Protein AF-A0A973ALA0-F1 (afdb_monomer_lite)

Secondary structure (DSSP, 8-state):
--------------------PPPPP--SS--EEEEEEEEE-SSSTT-EEEEEEEEETT--S-PPEEEEE-BTTB--HHHHHHHHHHHHTT-EEEEEETTSSHHHHHHHHTT--SHHHHHHHHHHHHTSTT-----EEEEEETT-S-S--GGGGGGEEEEEEES-----HHHH--SS-EEEEEES-GGGTHHHHHHHHHHHTT--EEEEEETT--BTTT-TT-----TT-S--B---HHHHHHHHHHHHHHHHHHS---HHHHS------S------TT------S-PPEESS-TT----SS-SSS--HHHHHTEEEETTEEEE---SSHHHHHHHHTTSBPPPTTS--SEEEEEESS--STTTTTT-S-TTTSPEEEEEE-SPBPS--SS-----TTTEEEEEETTTTEEEEEEEETTTTEEEEEEEES-STTS--EEEE--HHHHHHH-TTSS--EEPTT-TTSTTSHHHHHHHHHH-SEETTEE----THHHHHHHHHHHHHHHHHHHHHIIIIIS--TT-TTHHHHHHHHHHHHHHHHHTTTS---TT-HHIIIIIIHHHHHHHHHH-TT-EEEP--EE----TTT--S--GGGSTTSPPPPSEEE-S-SHHHHHHHHHHHHTTS-HHHHHHHHHHHHHHHHHSPPPEEEEEEEEEEEEEEETTEEEEEEEEEE-SSEEEEEEE--TTSSS--EEEEEEEETTEEE---EEEEEEP-S-TTEEEEEEEETTEEPB-TTS-EEEEEEEEESSS--SSEEEEEEEEEEE-TTHHHHHHHHHHHHHHSSSSPP-HHHHHHHHHHHHT------S--TTS--PPP-B-GGGTT---GGGS-TTSHHHHHHHHHHHHHSSSSSSS--TT-SSHHHHHHHHHHHHHHHHHHHHTTTS-TTT-SS--SS-GGGGGGGT--HHHHHT-HHHHHHHHHHHHHTTT---SS--GGGSPPSSPPP---S---

Foldseek 3Di:
DDDDDDDDDDDDDDDDDDDDDDDDDDDPDQQKDWDKDWFCFDPDSPDTWIKIKIAGPPDFEAAAEEEEEEALVFDDPLSVVVQSVVNVVRHTYIYTTQNRDPVSSVCRVVLNPDQRRVVRVQVVVCPPVRYDHQEYEYEYEEQDDLDCSDPCLVRYQEYEYEAHAADALVSQLGPHAYEYEHEQDPVRCNVVVSQVVSVVVPHHYHYHYDNHAFGQLQPPVQADDDPPDPGRHFHNPVSNVVCVVVVVVRCPVRPPPVVCQVDVDDDDDDDDPPVPVPPPPPPVPDDFAALDALLCLDDLDQPFFDFLQLVLQWDQDPVFIDGNQDQAPLVNLVSVQLFFDADPVRHRQKQKWWFLQDQDLCNCLCPPPSLQWTKMKIAGQGFTDLDDPDFHAGRHLFWMWIDTDSQLKIWIWGDAQQSLATWTWMWGQRHPPTDTDIAREQSSLVCLLVVLRFAAAAAPPQQSTLLHPVSLVSNVVNDQDDSNHGSDNHSVSRNSVVVSRLLNSCRSVLQCCLQPQLHAQVDPLSLLQLLLLVLLLLLCVLLVNDGADCPPPSNVPSHLVRSLVSLCVPGVNFYFRADRHAHHDNCVVDVAQFFSNNSSQDDGGPDGQRSNDPVSSRVSSSSLSVLARNSLSLLVQVVLVVVCVVPPFDKDKDKWKKKWFWDDDPNDTDWIWMWTDDPFKTWTWTWHQLQDPPIKIWTQKIGGRNDIDGDGWIWDWDDDPDSQKTKTFTDDPSGFNADNNRWGQGIKMWGWPDSDDDTMTITMIMTMTGPSCVVLVVLSVVCSSPQSHSRRDNNLVSSQSSCVSVVHDHRPHDIDSPDTGHDHHHQCLVVPCPDLPVDDCQDLLSLCNLFPCSQQSGPRPRVNNLNHDDPVSNVVLLLLQLVLLLLQLCCLVPDSSNGGDAHVVGQSNAVSSVDHSVCCSPDPSSVSNNVVSVVSCVPPDDPDDDSVPRDDSGPDPPPPPDDD

Structure (mmCIF, N/CA/C/O backbone):
data_AF-A0A973ALA0-F1
#
_entry.id   AF-A0A973ALA0-F1
#
loop_
_atom_site.group_PDB
_atom_site.id
_atom_site.type_symbol
_atom_site.label_atom_id
_atom_site.label_alt_id
_atom_site.label_comp_id
_atom_site.label_asym_id
_atom_site.label_entity_id
_atom_site.label_seq_id
_atom_site.pdbx_PDB_ins_code
_atom_site.Cartn_x
_atom_site.Cartn_y
_atom_site.Cartn_z
_atom_site.occupancy
_atom_site.B_iso_or_equiv
_atom_site.auth_seq_id
_atom_site.auth_comp_id
_atom_site.auth_asym_id
_atom_site.auth_atom_id
_atom_site.pdbx_PDB_model_num
ATOM 1 N N . MET A 1 1 ? -65.475 -24.035 -21.329 1.00 31.67 1 MET A N 1
ATOM 2 C CA . MET A 1 1 ? -65.512 -25.290 -20.551 1.00 31.67 1 MET A CA 1
ATOM 3 C C . MET A 1 1 ? -65.022 -24.953 -19.140 1.00 31.67 1 MET A C 1
ATOM 5 O O . MET A 1 1 ? -63.891 -24.515 -19.043 1.00 31.67 1 MET A O 1
ATOM 9 N N . LYS A 1 2 ? -65.942 -24.982 -18.152 1.00 29.22 2 LYS A N 1
ATOM 10 C CA . LYS A 1 2 ? -65.851 -24.943 -16.659 1.00 29.22 2 LYS A CA 1
ATOM 11 C C . LYS A 1 2 ? -64.534 -24.474 -15.976 1.00 29.22 2 LYS A C 1
ATOM 13 O O . LYS A 1 2 ? -63.496 -25.011 -16.313 1.00 29.22 2 LYS A O 1
ATOM 18 N N . LEU A 1 3 ? -64.479 -23.652 -14.913 1.00 29.12 3 LEU A N 1
ATOM 19 C CA . LEU A 1 3 ? -65.432 -22.871 -14.088 1.00 29.12 3 LEU A CA 1
ATOM 20 C C . LEU A 1 3 ? -64.608 -22.059 -13.029 1.00 29.12 3 LEU A C 1
ATOM 22 O O . LEU A 1 3 ? -63.664 -22.635 -12.510 1.00 29.12 3 LEU A O 1
ATOM 26 N N . HIS A 1 4 ? -65.021 -20.812 -12.708 1.00 29.84 4 HIS A N 1
ATOM 27 C CA . HIS A 1 4 ? -64.945 -20.020 -11.432 1.00 29.84 4 HIS A CA 1
ATOM 28 C C . HIS A 1 4 ? -63.659 -19.947 -10.551 1.00 29.84 4 HIS A C 1
ATOM 30 O O . HIS A 1 4 ? -62.936 -20.919 -10.448 1.00 29.84 4 HIS A O 1
ATOM 36 N N . LEU A 1 5 ? -63.283 -18.898 -9.790 1.00 29.06 5 LEU A N 1
ATOM 37 C CA . LEU A 1 5 ? -63.781 -17.599 -9.257 1.00 29.06 5 LEU A CA 1
ATOM 38 C C . LEU A 1 5 ? -62.532 -16.664 -9.138 1.00 29.06 5 LEU A C 1
ATOM 40 O O . LEU A 1 5 ? -61.428 -17.185 -9.073 1.00 29.06 5 LEU A O 1
ATOM 44 N N . GLY A 1 6 ? -62.525 -15.332 -9.012 1.00 24.05 6 GLY A N 1
ATOM 45 C CA . GLY A 1 6 ? -63.505 -14.254 -8.927 1.00 24.05 6 GLY A CA 1
ATOM 46 C C . GLY A 1 6 ? -62.747 -12.907 -8.789 1.00 24.05 6 GLY A C 1
ATOM 47 O O . GLY A 1 6 ? -61.614 -12.897 -8.325 1.00 24.05 6 GLY A O 1
ATOM 48 N N . THR A 1 7 ? -63.370 -11.817 -9.268 1.00 27.05 7 THR A N 1
ATOM 49 C CA . THR A 1 7 ? -63.383 -10.412 -8.756 1.00 27.05 7 THR A CA 1
ATOM 50 C C . THR A 1 7 ? -62.104 -9.821 -8.100 1.00 27.05 7 THR A C 1
ATOM 52 O O . THR A 1 7 ? -61.629 -10.371 -7.121 1.00 27.05 7 THR A O 1
ATOM 55 N N . PHE A 1 8 ? -61.522 -8.664 -8.470 1.00 25.41 8 PHE A N 1
ATOM 56 C CA . PHE A 1 8 ? -62.092 -7.306 -8.596 1.00 25.41 8 PHE A CA 1
ATOM 57 C C . PHE A 1 8 ? -61.101 -6.343 -9.317 1.00 25.41 8 PHE A C 1
ATOM 59 O O . PHE A 1 8 ? -59.889 -6.516 -9.241 1.00 25.41 8 PHE A O 1
ATOM 66 N N . LYS A 1 9 ? -61.640 -5.312 -9.991 1.00 25.31 9 LYS A N 1
ATOM 67 C CA . LYS A 1 9 ? -60.959 -4.196 -10.694 1.00 25.31 9 LYS A CA 1
ATOM 68 C C . LYS A 1 9 ? -60.606 -3.019 -9.758 1.00 25.31 9 LYS A C 1
ATOM 70 O O . LYS A 1 9 ? -61.404 -2.745 -8.871 1.00 25.31 9 LYS A O 1
ATOM 75 N N . LEU A 1 10 ? -59.528 -2.275 -10.069 1.00 24.50 10 LEU A N 1
ATOM 76 C CA . LEU A 1 10 ? -59.389 -0.797 -10.263 1.00 24.50 10 LEU A CA 1
ATOM 77 C C . LEU A 1 10 ? -57.883 -0.422 -10.152 1.00 24.50 10 LEU A C 1
ATOM 79 O O . LEU A 1 10 ? -57.247 -0.781 -9.174 1.00 24.50 10 LEU A O 1
ATOM 83 N N . ALA A 1 11 ? -57.194 0.077 -11.185 1.00 23.30 11 ALA A N 1
ATOM 84 C CA . ALA A 1 11 ? -57.215 1.420 -11.794 1.00 23.30 11 ALA A CA 1
ATOM 85 C C . ALA A 1 11 ? -56.365 2.489 -11.051 1.00 23.30 11 ALA A C 1
ATOM 87 O O . ALA A 1 11 ? -56.797 3.051 -10.054 1.00 23.30 11 ALA A O 1
ATOM 88 N N . THR A 1 12 ? -55.190 2.778 -11.642 1.00 25.84 12 THR A N 1
ATOM 89 C CA . THR A 1 12 ? -54.502 4.089 -11.809 1.00 25.84 12 THR A CA 1
ATOM 90 C C . THR A 1 12 ? -54.287 5.029 -10.613 1.00 25.84 12 THR A C 1
ATOM 92 O O . THR A 1 12 ? -55.224 5.687 -10.177 1.00 25.84 12 THR A O 1
ATOM 95 N N . CYS A 1 13 ? -53.016 5.239 -10.222 1.00 20.58 13 CYS A N 1
ATOM 96 C CA . CYS A 1 13 ? -52.272 6.508 -10.397 1.00 20.58 13 CYS A CA 1
ATOM 97 C C . CYS A 1 13 ? -50.876 6.477 -9.728 1.00 20.58 13 CYS A C 1
ATOM 99 O O . CYS A 1 13 ? -50.740 6.010 -8.606 1.00 20.58 13 CYS A O 1
ATOM 101 N N . LEU A 1 14 ? -49.878 7.027 -10.436 1.00 23.38 14 LEU A N 1
ATOM 102 C CA . LEU A 1 14 ? -48.579 7.554 -9.971 1.00 23.38 14 LEU A CA 1
ATOM 103 C C . LEU A 1 14 ? -47.764 6.744 -8.936 1.00 23.38 14 LEU A C 1
ATOM 105 O O . LEU A 1 14 ? -47.898 6.931 -7.731 1.00 23.38 14 LEU A O 1
ATOM 109 N N . LEU A 1 15 ? -46.775 5.983 -9.418 1.00 23.70 15 LEU A N 1
ATOM 110 C CA . LEU A 1 15 ? -45.596 5.608 -8.627 1.00 23.70 15 LEU A CA 1
ATOM 111 C C . LEU A 1 15 ? -44.468 6.603 -8.917 1.00 23.70 15 LEU A C 1
ATOM 113 O O . LEU A 1 15 ? -43.747 6.484 -9.906 1.00 23.70 15 LEU A O 1
ATOM 117 N N . ALA A 1 16 ? -44.361 7.608 -8.049 1.00 24.05 16 ALA A N 1
ATOM 118 C CA . ALA A 1 16 ? -43.177 8.439 -7.907 1.00 24.05 16 ALA A CA 1
ATOM 119 C C . ALA A 1 16 ? -42.174 7.736 -6.982 1.00 24.05 16 ALA A C 1
ATOM 121 O O . ALA A 1 16 ? -42.532 7.207 -5.930 1.00 24.05 16 ALA A O 1
ATOM 122 N N . ALA A 1 17 ? -40.920 7.743 -7.422 1.00 27.70 17 ALA A N 1
ATOM 123 C CA . ALA A 1 17 ? -39.751 7.227 -6.739 1.00 27.70 17 ALA A CA 1
ATOM 124 C C . ALA A 1 17 ? -39.571 7.827 -5.334 1.00 27.70 17 ALA A C 1
ATOM 126 O O . ALA A 1 17 ? -39.549 9.046 -5.172 1.00 27.70 17 ALA A O 1
ATOM 127 N N . VAL A 1 18 ? -39.347 6.966 -4.338 1.00 25.36 18 VAL A N 1
ATOM 128 C CA . VAL A 1 18 ? -38.687 7.335 -3.081 1.00 25.36 18 VAL A CA 1
ATOM 129 C C . VAL A 1 18 ? -37.507 6.392 -2.894 1.00 25.36 18 VAL A C 1
ATOM 131 O O . VAL A 1 18 ? -37.639 5.171 -2.893 1.00 25.36 18 VAL A O 1
ATOM 134 N N . TRP A 1 19 ? -36.346 7.027 -2.827 1.00 21.89 19 TRP A N 1
ATOM 135 C CA . TRP A 1 19 ? -35.008 6.477 -2.769 1.00 21.89 19 TRP A CA 1
ATOM 136 C C . TRP A 1 19 ? -34.794 5.560 -1.558 1.00 21.89 19 TRP A C 1
ATOM 138 O O . TRP A 1 19 ? -34.889 5.992 -0.412 1.00 21.89 19 TRP A O 1
ATOM 148 N N . LEU A 1 20 ? -34.439 4.306 -1.834 1.00 22.39 20 LEU A N 1
ATOM 149 C CA . LEU A 1 20 ? -33.700 3.427 -0.931 1.00 22.39 20 LEU A CA 1
ATOM 150 C C . LEU A 1 20 ? -32.211 3.694 -1.178 1.00 22.39 20 LEU A C 1
ATOM 152 O O . LEU A 1 20 ? -31.679 3.298 -2.212 1.00 22.39 20 LEU A O 1
ATOM 156 N N . LEU A 1 21 ? -31.554 4.404 -0.262 1.00 24.22 21 LEU A N 1
ATOM 157 C CA . LEU A 1 21 ? -30.096 4.529 -0.250 1.00 24.22 21 LEU A CA 1
ATOM 158 C C . LEU A 1 21 ? -29.503 3.327 0.510 1.00 24.22 21 LEU A C 1
ATOM 160 O O . LEU A 1 21 ? -29.919 3.085 1.646 1.00 24.22 21 LEU A O 1
ATOM 164 N N . PRO A 1 22 ? -28.552 2.573 -0.068 1.00 25.52 22 PRO A N 1
ATOM 165 C CA . PRO A 1 22 ? -27.738 1.630 0.688 1.00 25.52 22 PRO A CA 1
ATOM 166 C C . PRO A 1 22 ? -26.744 2.409 1.566 1.00 25.52 22 PRO A C 1
ATOM 168 O O . PRO A 1 22 ? -26.133 3.378 1.118 1.00 25.52 22 PRO A O 1
ATOM 171 N N . GLY A 1 23 ? -26.616 2.014 2.835 1.00 23.72 23 GLY A N 1
ATOM 172 C CA . GLY A 1 23 ? -25.622 2.576 3.755 1.00 23.72 23 GLY A CA 1
ATOM 173 C C . GLY A 1 23 ? -24.198 2.150 3.365 1.00 23.72 23 GLY A C 1
ATOM 174 O O . GLY A 1 23 ? -24.030 1.018 2.904 1.00 23.72 23 GLY A O 1
ATOM 175 N N . PRO A 1 24 ? -23.179 3.017 3.517 1.00 28.48 24 PRO A N 1
ATOM 176 C CA . PRO A 1 24 ? -21.811 2.675 3.157 1.00 28.48 24 PRO A CA 1
ATOM 177 C C . PRO A 1 24 ? -21.151 1.822 4.250 1.00 28.48 24 PRO A C 1
ATOM 179 O O . PRO A 1 24 ? -21.341 2.058 5.442 1.00 28.48 24 PRO A O 1
ATOM 182 N N . ALA A 1 25 ? -20.377 0.829 3.814 1.00 23.22 25 ALA A N 1
ATOM 183 C CA . ALA A 1 25 ? -19.454 0.046 4.624 1.00 23.22 25 ALA A CA 1
ATOM 184 C C . ALA A 1 25 ? -18.051 0.664 4.519 1.00 23.22 25 ALA A C 1
ATOM 186 O O . ALA A 1 25 ? -17.631 1.041 3.428 1.00 23.22 25 ALA A O 1
ATOM 187 N N . ILE A 1 26 ? -17.343 0.748 5.645 1.00 26.86 26 ILE A N 1
ATOM 188 C CA . ILE A 1 26 ? -16.008 1.346 5.759 1.00 26.86 26 ILE A CA 1
ATOM 189 C C . ILE A 1 26 ? -14.972 0.433 5.074 1.00 26.86 26 ILE A C 1
ATOM 191 O O . ILE A 1 26 ? -14.723 -0.694 5.521 1.00 26.86 26 ILE A O 1
ATOM 195 N N . SER A 1 27 ? -14.385 0.932 3.982 1.00 23.42 27 SER A N 1
ATOM 196 C CA . SER A 1 27 ? -13.128 0.476 3.382 1.00 23.42 27 SER A CA 1
ATOM 197 C C . SER A 1 27 ? -12.169 1.660 3.371 1.00 23.42 27 SER A C 1
ATOM 199 O O . SER A 1 27 ? -12.487 2.686 2.774 1.00 23.42 27 SER A O 1
ATOM 201 N N . ASP A 1 28 ? -11.022 1.538 4.031 1.00 30.83 28 ASP A N 1
ATOM 202 C CA . ASP A 1 28 ? -10.015 2.594 4.034 1.00 30.83 28 ASP A CA 1
ATOM 203 C C . ASP A 1 28 ? -9.346 2.634 2.655 1.00 30.83 28 ASP A C 1
ATOM 205 O O . ASP A 1 28 ? -8.570 1.743 2.312 1.00 30.83 28 ASP A O 1
ATOM 209 N N . THR A 1 29 ? -9.816 3.557 1.811 1.00 32.66 29 THR A N 1
ATOM 210 C CA . THR A 1 29 ? -9.093 4.319 0.763 1.00 32.66 29 THR A CA 1
ATOM 211 C C . THR A 1 29 ? -10.034 5.208 -0.057 1.00 32.66 29 THR A C 1
ATOM 213 O O . THR A 1 29 ? -9.847 5.408 -1.245 1.00 32.66 29 THR A O 1
ATOM 216 N N . ASP A 1 30 ? -11.013 5.820 0.606 1.00 41.56 30 ASP A N 1
ATOM 217 C CA . ASP A 1 30 ? -11.577 7.090 0.151 1.00 41.56 30 ASP A CA 1
ATOM 218 C C . ASP A 1 30 ? -12.037 7.861 1.383 1.00 41.56 30 ASP A C 1
ATOM 220 O O . ASP A 1 30 ? -13.205 7.911 1.744 1.00 41.56 30 ASP A O 1
ATOM 224 N N . THR A 1 31 ? -11.093 8.469 2.100 1.00 56.97 31 THR A N 1
ATOM 225 C CA . THR A 1 31 ? -11.433 9.291 3.272 1.00 56.97 31 THR A CA 1
ATOM 226 C C . THR A 1 31 ? -12.078 10.624 2.878 1.00 56.97 31 THR A C 1
ATOM 228 O O . THR A 1 31 ? -12.315 11.457 3.750 1.00 56.97 31 THR A O 1
ATOM 231 N N . VAL A 1 32 ? -12.382 10.845 1.590 1.00 60.34 32 VAL A N 1
ATOM 232 C CA . VAL A 1 32 ? -12.910 12.093 1.036 1.00 60.34 32 VAL A CA 1
ATOM 233 C C . VAL A 1 32 ? -14.021 11.828 0.012 1.00 60.34 32 VAL A C 1
ATOM 235 O O . VAL A 1 32 ? -13.771 11.399 -1.109 1.00 60.34 32 VAL A O 1
ATOM 238 N N . LYS A 1 33 ? -15.255 12.236 0.322 1.00 73.19 33 LYS A N 1
ATOM 239 C CA . LYS A 1 33 ? -16.350 12.279 -0.662 1.00 73.19 33 LYS A CA 1
ATOM 240 C C . LYS A 1 33 ? -16.273 13.545 -1.489 1.00 73.19 33 LYS A C 1
ATOM 242 O O . LYS A 1 33 ? -16.493 14.635 -0.959 1.00 73.19 33 LYS A O 1
ATOM 247 N N . SER A 1 34 ? -16.054 13.396 -2.793 1.00 73.31 34 SER A N 1
ATOM 248 C CA . SER A 1 34 ? -16.063 14.511 -3.742 1.00 73.31 34 SER A CA 1
ATOM 249 C C . SER A 1 34 ? -17.299 14.480 -4.642 1.00 73.31 34 SER A C 1
ATOM 251 O O . SER A 1 34 ? -17.635 13.446 -5.211 1.00 73.31 34 SER A O 1
ATOM 253 N N . ARG A 1 35 ? -17.994 15.609 -4.809 1.00 77.25 35 ARG A N 1
ATOM 254 C CA . ARG A 1 35 ? -19.119 15.721 -5.756 1.00 77.25 35 ARG A CA 1
ATOM 255 C C . ARG A 1 35 ? -19.241 17.113 -6.355 1.00 77.25 35 ARG A C 1
ATOM 257 O O . ARG A 1 35 ? -19.006 18.114 -5.683 1.00 77.25 35 ARG A O 1
ATOM 264 N N . TRP A 1 36 ? -19.659 17.187 -7.614 1.00 80.69 36 TRP A N 1
ATOM 265 C CA . TRP A 1 36 ? -20.006 18.461 -8.238 1.00 80.69 36 TRP A CA 1
ATOM 266 C C . TRP A 1 36 ? -21.373 18.948 -7.759 1.00 80.69 36 TRP A C 1
ATOM 268 O O . TRP A 1 36 ? -22.329 18.179 -7.689 1.00 80.69 36 TRP A O 1
ATOM 278 N N . VAL A 1 37 ? -21.461 20.239 -7.460 1.00 79.31 37 VAL A N 1
ATOM 279 C CA . VAL A 1 37 ? -22.664 20.922 -6.987 1.00 79.31 37 VAL A CA 1
ATOM 280 C C . VAL A 1 37 ? -22.887 22.208 -7.776 1.00 79.31 37 VAL A C 1
ATOM 282 O O . VAL A 1 37 ? -21.939 22.818 -8.278 1.00 79.31 37 VAL A O 1
ATOM 285 N N . SER A 1 38 ? -24.147 22.619 -7.882 1.00 81.75 38 SER A N 1
ATOM 286 C CA . SER A 1 38 ? -24.539 23.889 -8.491 1.00 81.75 38 SER A CA 1
ATOM 287 C C . SER A 1 38 ? -24.600 24.986 -7.431 1.00 81.75 38 SER A C 1
ATOM 289 O O . SER A 1 38 ? -25.256 24.832 -6.402 1.00 81.75 38 SER A O 1
ATOM 291 N N . LEU A 1 39 ? -23.943 26.108 -7.703 1.00 77.12 39 LEU A N 1
ATOM 292 C CA . LEU A 1 39 ? -23.914 27.298 -6.864 1.00 77.12 39 LEU A CA 1
ATOM 293 C C . LEU A 1 39 ? -24.779 28.383 -7.522 1.00 77.12 39 LEU A C 1
ATOM 295 O O . LEU A 1 39 ? -24.538 28.701 -8.686 1.00 77.12 39 LEU A O 1
ATOM 299 N N . PRO A 1 40 ? -25.771 28.969 -6.833 1.00 67.25 40 PRO A N 1
ATOM 300 C CA . PRO A 1 40 ? -26.552 30.072 -7.386 1.00 67.25 40 PRO A CA 1
ATOM 301 C C . PRO A 1 40 ? -25.658 31.315 -7.478 1.00 67.25 40 PRO A C 1
ATOM 303 O O . PRO A 1 40 ? -25.343 31.929 -6.460 1.00 67.25 40 PRO A O 1
ATOM 306 N N . ALA A 1 41 ? -25.205 31.659 -8.682 1.00 57.69 41 ALA A N 1
ATOM 307 C CA . ALA A 1 41 ? -24.226 32.716 -8.901 1.00 57.69 41 ALA A CA 1
ATOM 308 C C . ALA A 1 41 ? -24.660 33.579 -10.091 1.00 57.69 41 ALA A C 1
ATOM 310 O O . ALA A 1 41 ? -24.320 33.292 -11.233 1.00 57.69 41 ALA A O 1
ATOM 311 N N . GLY A 1 42 ? -25.421 34.640 -9.809 1.00 52.53 42 GLY A N 1
ATOM 312 C CA . GLY A 1 42 ? -25.906 35.589 -10.812 1.00 52.53 42 GLY A CA 1
ATOM 313 C C . GLY A 1 42 ? -27.106 36.402 -10.322 1.00 52.53 42 GLY A C 1
ATOM 314 O O . GLY A 1 42 ? -27.600 36.197 -9.213 1.00 52.53 42 GLY A O 1
ATOM 315 N N . ALA A 1 43 ? -27.583 37.337 -11.149 1.00 42.59 43 ALA A N 1
ATOM 316 C CA . ALA A 1 43 ? -28.769 38.151 -10.856 1.00 42.59 43 ALA A CA 1
ATOM 317 C C . ALA A 1 43 ? -30.094 37.378 -11.042 1.00 42.59 43 ALA A C 1
ATOM 319 O O . ALA A 1 43 ? -31.151 37.857 -10.627 1.00 42.59 43 ALA A O 1
ATOM 320 N N . SER A 1 44 ? -30.050 36.187 -11.655 1.00 45.19 44 SER A N 1
ATOM 321 C CA . SER A 1 44 ? -31.208 35.334 -11.929 1.00 45.19 44 SER A CA 1
ATOM 322 C C . SER A 1 44 ? -31.041 33.929 -11.335 1.00 45.19 44 SER A C 1
ATOM 324 O O . SER A 1 44 ? -29.938 33.396 -11.256 1.00 45.19 44 SER A O 1
ATOM 326 N N . ALA A 1 45 ? -32.151 33.275 -10.973 1.00 44.56 45 ALA A N 1
ATOM 327 C CA . ALA A 1 45 ? -32.160 31.897 -10.459 1.00 44.56 45 ALA A CA 1
ATOM 328 C C . ALA A 1 45 ? -31.760 30.822 -11.501 1.00 44.56 45 ALA A C 1
ATOM 330 O O . ALA A 1 45 ? -31.803 29.634 -11.188 1.00 44.56 45 ALA A O 1
ATOM 331 N N . ARG A 1 46 ? -31.420 31.217 -12.739 1.00 46.28 46 ARG A N 1
ATOM 332 C CA . ARG A 1 46 ? -31.007 30.317 -13.831 1.00 46.28 46 ARG A CA 1
ATOM 333 C C . ARG A 1 46 ? -29.494 30.305 -14.075 1.00 46.28 46 ARG A C 1
ATOM 335 O O . ARG A 1 46 ? -29.027 29.404 -14.765 1.00 46.28 46 ARG A O 1
ATOM 342 N N . ASP A 1 47 ? -28.743 31.234 -13.485 1.00 55.84 47 ASP A N 1
ATOM 343 C CA . ASP A 1 47 ? -27.286 31.303 -13.616 1.00 55.84 47 ASP A CA 1
ATOM 344 C C . ASP A 1 47 ? -26.635 30.539 -12.456 1.00 55.84 47 ASP A C 1
ATOM 346 O O . ASP A 1 47 ? -26.558 31.016 -11.319 1.00 55.84 47 ASP A O 1
ATOM 350 N N . THR A 1 48 ? -26.225 29.296 -12.719 1.00 64.94 48 THR A N 1
ATOM 351 C CA . THR A 1 48 ? -25.583 28.444 -11.712 1.00 64.94 48 THR A CA 1
ATOM 352 C C . THR A 1 48 ? -24.127 28.183 -12.064 1.00 64.94 48 THR A C 1
ATOM 354 O O . THR A 1 48 ? -23.843 27.529 -13.068 1.00 64.94 48 THR A O 1
ATOM 357 N N . ALA A 1 49 ? -23.207 28.634 -11.212 1.00 71.00 49 ALA A N 1
ATOM 358 C CA . ALA A 1 49 ? -21.815 28.202 -11.260 1.00 71.00 49 ALA A CA 1
ATOM 359 C C . ALA A 1 49 ? -21.674 26.763 -10.733 1.00 71.00 49 ALA A C 1
ATOM 361 O O . ALA A 1 49 ? -22.606 26.210 -10.143 1.00 71.00 49 ALA A O 1
ATOM 362 N N . ARG A 1 50 ? -20.510 26.140 -10.935 1.00 81.00 50 ARG A N 1
ATOM 363 C CA . ARG A 1 50 ? -20.215 24.784 -10.448 1.00 81.00 50 ARG A CA 1
ATOM 364 C C . ARG A 1 50 ? -19.124 24.810 -9.383 1.00 81.00 50 ARG A C 1
ATOM 366 O O . ARG A 1 50 ? -18.171 25.574 -9.488 1.00 81.00 50 ARG A O 1
ATOM 373 N N . GLY A 1 51 ? -19.252 23.947 -8.380 1.00 82.88 51 GLY A N 1
ATOM 374 C CA . GLY A 1 51 ? -18.206 23.684 -7.393 1.00 82.88 51 GLY A CA 1
ATOM 375 C C . GLY A 1 51 ? -18.027 22.185 -7.177 1.00 82.88 51 GLY A C 1
ATOM 376 O O . GLY A 1 51 ? -19.014 21.462 -7.116 1.00 82.88 51 GLY A O 1
ATOM 377 N N . LEU A 1 52 ? -16.795 21.697 -7.084 1.00 85.56 52 LEU A N 1
ATOM 378 C CA . LEU A 1 52 ? -16.488 20.345 -6.621 1.00 85.56 52 LEU A CA 1
ATOM 379 C C . LEU A 1 52 ? -16.267 20.427 -5.116 1.00 85.56 52 LEU A C 1
ATOM 381 O O . LEU A 1 52 ? -15.243 20.953 -4.692 1.00 85.56 52 LEU A O 1
ATOM 385 N N . ILE A 1 53 ? -17.230 19.961 -4.324 1.00 87.75 53 ILE A N 1
ATOM 386 C CA . ILE A 1 53 ? -17.080 19.881 -2.870 1.00 87.75 53 ILE A CA 1
ATOM 387 C C . ILE A 1 53 ? -16.447 18.545 -2.498 1.00 87.75 53 ILE A C 1
ATOM 389 O O . ILE A 1 53 ? -16.920 17.513 -2.970 1.00 87.75 53 ILE A O 1
ATOM 393 N N . SER A 1 54 ? -15.426 18.581 -1.649 1.00 86.19 54 SER A N 1
ATOM 394 C CA . SER A 1 54 ? -14.715 17.427 -1.106 1.00 86.19 54 SER A CA 1
ATOM 395 C C . SER A 1 54 ? -14.801 17.468 0.422 1.00 86.19 54 SER A C 1
ATOM 397 O O . SER A 1 54 ? -14.395 18.446 1.052 1.00 86.19 54 SER A O 1
ATOM 399 N N . ILE A 1 55 ? -15.387 16.427 1.013 1.00 81.38 55 ILE A N 1
ATOM 400 C CA . ILE A 1 55 ? -15.708 16.351 2.445 1.00 81.38 55 ILE A CA 1
ATOM 401 C C . ILE A 1 55 ? -15.016 15.125 3.047 1.00 81.38 55 ILE A C 1
ATOM 403 O O . ILE A 1 55 ? -15.155 14.046 2.469 1.00 81.38 55 ILE A O 1
ATOM 407 N N . PRO A 1 56 ? -14.330 15.243 4.198 1.00 73.12 56 PRO A N 1
ATOM 408 C CA . PRO A 1 56 ? -13.777 14.086 4.892 1.00 73.12 56 PRO A CA 1
ATOM 409 C C . PRO A 1 56 ? -14.897 13.126 5.340 1.00 73.12 56 PRO A C 1
ATOM 411 O O . PRO A 1 56 ? -15.872 13.569 5.942 1.00 73.12 56 PRO A O 1
ATOM 414 N N . GLU A 1 57 ? -14.779 11.820 5.085 1.00 58.62 57 GLU A N 1
ATOM 415 C CA . GLU A 1 57 ? -15.852 10.844 5.362 1.00 58.62 57 GLU A CA 1
ATOM 416 C C . GLU A 1 57 ? -16.156 10.641 6.857 1.00 58.62 57 GLU A C 1
ATOM 418 O O . GLU A 1 57 ? -17.291 10.318 7.206 1.00 58.62 57 GLU A O 1
ATOM 423 N N . ASN A 1 58 ? -15.179 10.885 7.738 1.00 48.84 58 ASN A N 1
ATOM 424 C CA . ASN A 1 58 ? -15.235 10.484 9.152 1.00 48.84 58 ASN A CA 1
ATOM 425 C C . ASN A 1 58 ? -15.225 11.653 10.151 1.00 48.84 58 ASN A C 1
ATOM 427 O O . ASN A 1 58 ? -14.995 11.441 11.340 1.00 48.84 58 ASN A O 1
ATOM 431 N N . ASN A 1 59 ? -15.438 12.892 9.702 1.00 50.84 59 ASN A N 1
ATOM 432 C CA . ASN A 1 59 ? -15.262 14.067 10.556 1.00 50.84 59 ASN A CA 1
ATOM 433 C C . ASN A 1 59 ? -16.581 14.835 10.688 1.00 50.84 59 ASN A C 1
ATOM 435 O O . ASN A 1 59 ? -16.970 15.533 9.762 1.00 50.84 59 ASN A O 1
ATOM 439 N N . PHE A 1 60 ? -17.267 14.701 11.831 1.00 48.78 60 PHE A N 1
ATOM 440 C CA . PHE A 1 60 ? -18.509 15.421 12.151 1.00 48.78 60 PHE A CA 1
ATOM 441 C C . PHE A 1 60 ? -18.264 16.424 13.292 1.00 48.78 60 PHE A C 1
ATOM 443 O O . PHE A 1 60 ? -18.153 16.033 14.457 1.00 48.78 60 PHE A O 1
ATOM 450 N N . GLY A 1 61 ? -18.158 17.711 12.945 1.00 53.31 61 GLY A N 1
ATOM 451 C CA . GLY A 1 61 ? -17.906 18.844 13.847 1.00 53.31 61 GLY A CA 1
ATOM 452 C C . GLY A 1 61 ? -17.680 20.154 13.074 1.00 53.31 61 GLY A C 1
ATOM 453 O O . GLY A 1 61 ? -17.837 20.176 11.855 1.00 53.31 61 GLY A O 1
ATOM 454 N N . ASP A 1 62 ? -17.299 21.237 13.757 1.00 62.53 62 ASP A N 1
ATOM 455 C CA . ASP A 1 62 ? -16.981 22.525 13.116 1.00 62.53 62 ASP A CA 1
ATOM 456 C C . ASP A 1 62 ? -15.666 22.405 12.329 1.00 62.53 62 ASP A C 1
ATOM 458 O O . ASP A 1 62 ? -14.568 22.486 12.890 1.00 62.53 62 ASP A O 1
ATOM 462 N N . LEU A 1 63 ? -15.767 22.152 11.023 1.00 70.62 63 LEU A N 1
ATOM 463 C CA . LEU A 1 63 ? -14.608 21.979 10.153 1.00 70.62 63 LEU A CA 1
ATOM 464 C C . LEU A 1 63 ? -14.234 23.308 9.490 1.00 70.62 63 LEU A C 1
ATOM 466 O O . LEU A 1 63 ? -15.103 23.981 8.926 1.00 70.62 63 LEU A O 1
ATOM 470 N N . PRO A 1 64 ? -12.944 23.686 9.482 1.00 84.50 64 PRO A N 1
ATOM 471 C CA . PRO A 1 64 ? -12.509 24.812 8.678 1.00 84.50 64 PRO A CA 1
ATOM 472 C C . PRO A 1 64 ? -12.692 24.496 7.193 1.00 84.50 64 PRO A C 1
ATOM 474 O O . PRO A 1 64 ? -12.378 23.397 6.720 1.00 84.50 64 PRO A O 1
ATOM 477 N N . ALA A 1 65 ? -13.179 25.483 6.449 1.00 88.94 65 ALA A N 1
ATOM 478 C CA . ALA A 1 65 ? -13.388 25.355 5.020 1.00 88.94 65 ALA A CA 1
ATOM 479 C C . ALA A 1 65 ? -12.232 25.974 4.231 1.00 88.94 65 ALA A C 1
ATOM 481 O O . ALA A 1 65 ? -11.688 27.016 4.600 1.00 88.94 65 ALA A O 1
ATOM 482 N N . VAL A 1 66 ? -11.889 25.360 3.102 1.00 91.62 66 VAL A N 1
ATOM 483 C CA . VAL A 1 66 ? -10.956 25.921 2.126 1.00 91.62 66 VAL A CA 1
ATOM 484 C C . VAL A 1 66 ? -11.666 26.066 0.788 1.00 91.62 66 VAL A C 1
ATOM 486 O O . VAL A 1 66 ? -12.070 25.086 0.164 1.00 91.62 66 VAL A O 1
ATOM 489 N N . LEU A 1 67 ? -11.825 27.304 0.331 1.00 90.94 67 LEU A N 1
ATOM 490 C CA . LEU A 1 67 ? -12.379 27.617 -0.981 1.00 90.94 67 LEU A CA 1
ATOM 491 C C . LEU A 1 67 ? -11.235 27.714 -1.989 1.00 90.94 67 LEU A C 1
ATOM 493 O O . LEU A 1 67 ? -10.385 28.597 -1.893 1.00 90.94 67 LEU A O 1
ATOM 497 N N . LEU A 1 68 ? -11.214 26.797 -2.951 1.00 90.81 68 LEU A N 1
ATOM 498 C CA . LEU A 1 68 ? -10.234 26.745 -4.024 1.00 90.81 68 LEU A CA 1
ATOM 499 C C . LEU A 1 68 ? -10.812 27.440 -5.257 1.00 90.81 68 LEU A C 1
ATOM 501 O O . LEU A 1 68 ? -11.859 27.044 -5.765 1.00 90.81 68 LEU A O 1
ATOM 505 N N . VAL A 1 69 ? -10.134 28.466 -5.760 1.00 85.88 69 VAL A N 1
ATOM 506 C CA . VAL A 1 69 ? -10.550 29.200 -6.960 1.00 85.88 69 VAL A CA 1
ATOM 507 C C . VAL A 1 69 ? -9.595 28.860 -8.092 1.00 85.88 69 VAL A C 1
ATOM 509 O O . VAL A 1 69 ? -8.429 29.260 -8.055 1.00 85.88 69 VAL A O 1
ATOM 512 N N . GLY A 1 70 ? -10.098 28.119 -9.084 1.00 76.38 70 GLY A N 1
ATOM 513 C CA . GLY A 1 70 ? -9.350 27.793 -10.298 1.00 76.38 70 GLY A CA 1
ATOM 514 C C . GLY A 1 70 ? -8.956 29.036 -11.103 1.00 76.38 70 GLY A C 1
ATOM 515 O O . GLY A 1 70 ? -9.306 30.166 -10.762 1.00 76.38 70 GLY A O 1
ATOM 516 N N . ASP A 1 71 ? -8.228 28.831 -12.198 1.00 74.00 71 ASP A N 1
ATOM 517 C CA . ASP A 1 71 ? -7.948 29.924 -13.130 1.00 74.00 71 ASP A CA 1
ATOM 518 C C . ASP A 1 71 ? -9.144 30.156 -14.080 1.00 74.00 71 ASP A C 1
ATOM 520 O O . ASP A 1 71 ? -10.101 29.379 -14.121 1.00 74.00 71 ASP A O 1
ATOM 524 N N . CYS A 1 72 ? -9.109 31.232 -14.871 1.00 73.75 72 CYS A N 1
ATOM 525 C CA . CYS A 1 72 ? -10.195 31.556 -15.806 1.00 73.75 72 CYS A CA 1
ATOM 526 C C . CYS A 1 72 ? -10.343 30.586 -16.993 1.00 73.75 72 CYS A C 1
ATOM 528 O O . CYS A 1 72 ? -11.158 30.852 -17.878 1.00 73.75 72 CYS A O 1
ATOM 530 N N . GLN A 1 73 ? -9.551 29.512 -17.063 1.00 72.69 73 GLN A N 1
ATOM 531 C CA . GLN A 1 73 ? -9.723 28.418 -18.024 1.00 72.69 73 GLN A CA 1
ATOM 532 C C . GLN A 1 73 ? -10.581 27.281 -17.445 1.00 72.69 73 GLN A C 1
ATOM 534 O O . GLN A 1 73 ? -10.930 26.359 -18.177 1.00 72.69 73 GLN A O 1
ATOM 539 N N . GLY A 1 74 ? -10.960 27.377 -16.167 1.00 70.94 74 GLY A N 1
ATOM 540 C CA . GLY A 1 74 ? -11.762 26.393 -15.451 1.00 70.94 74 GLY A CA 1
ATOM 541 C C . GLY A 1 74 ? -10.916 25.437 -14.593 1.00 70.94 74 GLY A C 1
ATOM 542 O O . GLY A 1 74 ? -9.685 25.460 -14.649 1.00 70.94 74 GLY A O 1
ATOM 543 N N . PRO A 1 75 ? -11.560 24.594 -13.764 1.00 76.56 75 PRO A N 1
ATOM 544 C CA . PRO A 1 75 ? -10.881 23.664 -12.866 1.00 76.56 75 PRO A CA 1
ATOM 545 C C . PRO A 1 75 ? -10.054 22.602 -13.598 1.00 76.56 75 PRO A C 1
ATOM 547 O O . PRO A 1 75 ? -10.592 21.791 -14.355 1.00 76.56 75 PRO A O 1
ATOM 550 N N . LYS A 1 76 ? -8.754 22.548 -13.308 1.00 76.00 76 LYS A N 1
ATOM 551 C CA . LYS A 1 76 ? -7.812 21.573 -13.883 1.00 76.00 76 LYS A CA 1
ATOM 552 C C . LYS A 1 76 ? -7.641 20.334 -12.991 1.00 76.00 76 LYS A C 1
ATOM 554 O O . LYS A 1 76 ? -7.882 20.419 -11.784 1.00 76.00 76 LYS A O 1
ATOM 559 N N . PRO A 1 77 ? -7.192 19.182 -13.533 1.00 72.44 77 PRO A N 1
ATOM 560 C CA . PRO A 1 77 ? -7.004 17.954 -12.752 1.00 72.44 77 PRO A CA 1
ATOM 561 C C . PRO A 1 77 ? -6.150 18.135 -11.488 1.00 72.44 77 PRO A C 1
ATOM 563 O O . PRO A 1 77 ? -6.565 17.710 -10.414 1.00 72.44 77 PRO A O 1
ATOM 566 N N . PHE A 1 78 ? -5.025 18.855 -11.564 1.00 73.94 78 PHE A N 1
ATOM 567 C CA . PHE A 1 78 ? -4.151 19.077 -10.401 1.00 73.94 78 PHE A CA 1
ATOM 568 C C . PHE A 1 78 ? -4.823 19.896 -9.282 1.00 73.94 78 PHE A C 1
ATOM 570 O O . PHE A 1 78 ? -4.545 19.698 -8.101 1.00 73.94 78 PHE A O 1
ATOM 577 N N . GLN A 1 79 ? -5.757 20.789 -9.624 1.00 84.25 79 GLN A N 1
ATOM 578 C CA . GLN A 1 79 ? -6.519 21.569 -8.643 1.00 84.25 79 GLN A CA 1
ATOM 579 C C . GLN A 1 79 ? -7.541 20.692 -7.914 1.00 84.25 79 GLN A C 1
ATOM 581 O O . GLN A 1 79 ? -7.802 20.906 -6.730 1.00 84.25 79 GLN A O 1
ATOM 586 N N . LYS A 1 80 ? -8.075 19.658 -8.583 1.00 79.69 80 LYS A N 1
ATOM 587 C CA . LYS A 1 80 ? -8.877 18.619 -7.921 1.00 79.69 80 LYS A CA 1
ATOM 588 C C . LYS A 1 80 ? -8.019 17.833 -6.932 1.00 79.69 80 LYS A C 1
ATOM 590 O O . LYS A 1 80 ? -8.461 17.593 -5.814 1.00 79.69 80 LYS A O 1
ATOM 595 N N . THR A 1 81 ? -6.776 17.511 -7.298 1.00 75.31 81 THR A N 1
ATOM 596 C CA . THR A 1 81 ? -5.815 16.865 -6.389 1.00 75.31 81 THR A CA 1
ATOM 597 C C . THR A 1 81 ? -5.535 17.725 -5.154 1.00 75.31 81 THR A C 1
ATOM 599 O O . THR A 1 81 ? -5.509 17.197 -4.045 1.00 75.31 81 THR A O 1
ATOM 602 N N . TRP A 1 82 ? -5.400 19.047 -5.302 1.00 84.44 82 TRP A N 1
ATOM 603 C CA . TRP A 1 82 ? -5.288 19.968 -4.162 1.00 84.44 82 TRP A CA 1
ATOM 604 C C . TRP A 1 82 ? -6.539 19.980 -3.276 1.00 84.44 82 TRP A C 1
ATOM 606 O O . TRP A 1 82 ? -6.415 19.914 -2.053 1.00 84.44 82 TRP A O 1
ATOM 616 N N . ALA A 1 83 ? -7.737 20.026 -3.870 1.00 83.31 83 ALA A N 1
ATOM 617 C CA . ALA A 1 83 ? -8.995 19.965 -3.124 1.00 83.31 83 ALA A CA 1
ATOM 618 C C . ALA A 1 83 ? -9.091 18.665 -2.312 1.00 83.31 83 ALA A C 1
ATOM 620 O O . ALA A 1 83 ? -9.342 18.700 -1.105 1.00 83.31 83 ALA A O 1
ATOM 621 N N . HIS A 1 84 ? -8.804 17.533 -2.952 1.00 75.06 84 HIS A N 1
ATOM 622 C CA . HIS A 1 84 ? -8.798 16.224 -2.313 1.00 75.06 84 HIS A CA 1
ATOM 623 C C . HIS A 1 84 ? -7.754 16.135 -1.191 1.00 75.06 84 HIS A C 1
ATOM 625 O O . HIS A 1 84 ? -8.061 15.686 -0.091 1.00 75.06 84 HIS A O 1
ATOM 631 N N . ARG A 1 85 ? -6.534 16.638 -1.425 1.00 80.94 85 ARG A N 1
ATOM 632 C CA . ARG A 1 85 ? -5.460 16.671 -0.422 1.00 80.94 85 ARG A CA 1
ATOM 633 C C . ARG A 1 85 ? -5.875 17.443 0.826 1.00 80.94 85 ARG A C 1
ATOM 635 O O . ARG A 1 85 ? -5.690 16.949 1.933 1.00 80.94 85 ARG A O 1
ATOM 642 N N . LEU A 1 86 ? -6.468 18.621 0.664 1.00 84.25 86 LEU A N 1
ATOM 643 C CA . LEU A 1 86 ? -6.958 19.406 1.797 1.00 84.25 86 LEU A CA 1
ATOM 644 C C . LEU A 1 86 ? -8.087 18.678 2.531 1.00 84.25 86 LEU A C 1
ATOM 646 O O . LEU A 1 86 ? -8.086 18.617 3.758 1.00 84.25 86 LEU A O 1
ATOM 650 N N . ALA A 1 87 ? -9.003 18.047 1.800 1.00 80.81 87 ALA A N 1
ATOM 651 C CA . ALA A 1 87 ? -10.051 17.261 2.433 1.00 80.81 87 ALA A CA 1
ATOM 652 C C . ALA A 1 87 ? -9.496 16.063 3.225 1.00 80.81 87 ALA A C 1
ATOM 654 O O . ALA A 1 87 ? -9.914 15.828 4.356 1.00 80.81 87 ALA A O 1
ATOM 655 N N . SER A 1 88 ? -8.458 15.391 2.721 1.00 68.88 88 SER A N 1
ATOM 656 C CA . SER A 1 88 ? -7.775 14.304 3.443 1.00 68.88 88 SER A CA 1
ATOM 657 C C . SER A 1 88 ? -7.069 14.764 4.730 1.00 68.88 88 SER A C 1
ATOM 659 O O . SER A 1 88 ? -6.711 13.948 5.574 1.00 68.88 88 SER A O 1
ATOM 661 N N . GLN A 1 89 ? -6.884 16.076 4.905 1.00 70.50 89 GLN A N 1
ATOM 662 C CA . GLN A 1 89 ? -6.280 16.690 6.092 1.00 70.50 89 GLN A CA 1
ATOM 663 C C . GLN A 1 89 ? -7.309 17.243 7.082 1.00 70.50 89 GLN A C 1
ATOM 665 O O . GLN A 1 89 ? -6.936 17.882 8.064 1.00 70.50 89 GLN A O 1
ATOM 670 N N . GLY A 1 90 ? -8.598 16.987 6.851 1.00 74.62 90 GLY A N 1
ATOM 671 C CA . GLY A 1 90 ? -9.668 17.399 7.754 1.00 74.62 90 GLY A CA 1
ATOM 672 C C . GLY A 1 90 ? -10.267 18.774 7.453 1.00 74.62 90 GLY A C 1
ATOM 673 O O . GLY A 1 90 ? -11.012 19.285 8.286 1.00 74.62 90 GLY A O 1
ATOM 674 N N . TYR A 1 91 ? -9.988 19.364 6.286 1.00 83.56 91 TYR A N 1
ATOM 675 C CA . TYR A 1 91 ? -10.703 20.547 5.796 1.00 83.56 91 TYR A CA 1
ATOM 676 C C . TYR A 1 91 ? -11.963 20.146 5.017 1.00 83.56 91 TYR A C 1
ATOM 678 O O . TYR A 1 91 ? -11.986 19.116 4.352 1.00 83.56 91 TYR A O 1
ATOM 686 N N . VAL A 1 92 ? -12.993 20.992 5.000 1.00 87.94 92 VAL A N 1
ATOM 687 C CA . VAL A 1 92 ? -14.006 20.922 3.931 1.00 87.94 92 VAL A CA 1
ATOM 688 C C . VAL A 1 92 ? -13.489 21.752 2.770 1.00 87.94 92 VAL A C 1
ATOM 690 O O . VAL A 1 92 ? -13.311 22.958 2.917 1.00 87.94 92 VAL A O 1
ATOM 693 N N . SER A 1 93 ? -13.224 21.147 1.615 1.00 91.25 93 SER A N 1
ATOM 694 C CA . SER A 1 93 ? -12.685 21.889 0.476 1.00 91.25 93 SER A CA 1
ATOM 695 C C . SER A 1 93 ? -13.710 22.019 -0.650 1.00 91.25 93 SER A C 1
ATOM 697 O O . SER A 1 93 ? -14.545 21.138 -0.862 1.00 91.25 93 SER A O 1
ATOM 699 N N . MET A 1 94 ? -13.701 23.144 -1.368 1.00 91.50 94 MET A N 1
ATOM 700 C CA . MET A 1 94 ? -14.507 23.293 -2.581 1.00 91.50 94 MET A CA 1
ATOM 701 C C . MET A 1 94 ? -13.736 23.988 -3.682 1.00 91.50 94 MET A C 1
ATOM 703 O O . MET A 1 94 ? -13.388 25.158 -3.554 1.00 91.50 94 MET A O 1
ATOM 707 N N . LEU A 1 95 ? -13.540 23.273 -4.785 1.00 90.06 95 LEU A N 1
ATOM 708 C CA . LEU A 1 95 ? -12.978 23.808 -6.015 1.00 90.06 95 LEU A CA 1
ATOM 709 C C . LEU A 1 95 ? -14.077 24.435 -6.865 1.00 90.06 95 LEU A C 1
ATOM 711 O O . LEU A 1 95 ? -14.920 23.744 -7.430 1.00 90.06 95 LEU A O 1
ATOM 715 N N . ILE A 1 96 ? -14.066 25.759 -6.929 1.00 87.12 96 ILE A N 1
ATOM 716 C CA . ILE A 1 96 ? -15.036 26.582 -7.643 1.00 87.12 96 ILE A CA 1
ATOM 717 C C . ILE A 1 96 ? -14.579 26.735 -9.091 1.00 87.12 96 ILE A C 1
ATOM 719 O O . ILE A 1 96 ? -13.411 27.026 -9.351 1.00 87.12 96 ILE A O 1
ATOM 723 N N . ASP A 1 97 ? -15.514 26.576 -10.024 1.00 82.75 97 ASP A N 1
ATOM 724 C CA . ASP A 1 97 ? -15.324 26.870 -11.439 1.00 82.75 97 ASP A CA 1
ATOM 725 C C . ASP A 1 97 ? -15.669 28.343 -11.729 1.00 82.75 97 ASP A C 1
ATOM 727 O O . ASP A 1 97 ? -16.853 28.694 -11.812 1.00 82.75 97 ASP A O 1
ATOM 731 N N . PRO A 1 98 ? -14.671 29.235 -11.888 1.00 73.25 98 PRO A N 1
ATOM 732 C CA . PRO A 1 98 ? -14.937 30.639 -12.180 1.00 73.25 98 PRO A CA 1
ATOM 733 C C . PRO A 1 98 ? -15.377 30.870 -13.637 1.00 73.25 98 PRO A C 1
ATOM 735 O O . PRO A 1 98 ? -15.868 31.951 -13.962 1.00 73.25 98 PRO A O 1
ATOM 738 N N . ALA A 1 99 ? -15.239 29.876 -14.520 1.00 72.50 99 ALA A N 1
ATOM 739 C CA . ALA A 1 99 ? -15.558 29.955 -15.944 1.00 72.50 99 ALA A CA 1
ATOM 740 C C . ALA A 1 99 ? -16.910 29.306 -16.305 1.00 72.50 99 ALA A C 1
ATOM 742 O O . ALA A 1 99 ? -17.254 29.226 -17.482 1.00 72.50 99 ALA A O 1
ATOM 743 N N . ALA A 1 100 ? -17.694 28.888 -15.305 1.00 69.62 100 ALA A N 1
ATOM 744 C CA . ALA A 1 100 ? -18.924 28.117 -15.495 1.00 69.62 100 ALA A CA 1
ATOM 745 C C . ALA A 1 100 ? -20.022 28.818 -16.329 1.00 69.62 100 ALA A C 1
ATOM 747 O O . ALA A 1 100 ? -20.862 28.144 -16.920 1.00 69.62 100 ALA A O 1
ATOM 748 N N . THR A 1 101 ? -20.038 30.155 -16.385 1.00 70.44 101 THR A N 1
ATOM 749 C CA . THR A 1 101 ? -20.984 30.957 -17.182 1.00 70.44 101 THR A CA 1
ATOM 750 C C . THR A 1 101 ? -20.259 32.086 -17.920 1.00 70.44 101 THR A C 1
ATOM 752 O O . THR A 1 101 ? -19.144 32.462 -17.551 1.00 70.44 101 THR A O 1
ATOM 755 N N . ALA A 1 102 ? -20.890 32.668 -18.947 1.00 70.88 102 ALA A N 1
ATOM 756 C CA . ALA A 1 102 ? -20.326 33.811 -19.673 1.00 70.88 102 ALA A CA 1
ATOM 757 C C . ALA A 1 102 ? -20.053 35.014 -18.745 1.00 70.88 102 ALA A C 1
ATOM 759 O O . ALA A 1 102 ? -18.980 35.617 -18.823 1.00 70.88 102 ALA A O 1
ATOM 760 N N . ASP A 1 103 ? -20.972 35.295 -17.818 1.00 68.62 103 ASP A N 1
ATOM 761 C CA . ASP A 1 103 ? -20.859 36.392 -16.852 1.00 68.62 103 ASP A CA 1
ATOM 762 C C . ASP A 1 103 ? -19.741 36.141 -15.834 1.00 68.62 103 ASP A C 1
ATOM 764 O O . ASP A 1 103 ? -18.924 37.028 -15.567 1.00 68.62 103 ASP A O 1
ATOM 768 N N . THR A 1 104 ? -19.637 34.917 -15.299 1.00 68.62 104 THR A N 1
ATOM 769 C CA . THR A 1 104 ? -18.558 34.566 -14.361 1.00 68.62 104 THR A CA 1
ATOM 770 C C . THR A 1 104 ? -17.198 34.551 -15.058 1.00 68.62 104 THR A C 1
ATOM 772 O O . THR A 1 104 ? -16.229 35.061 -14.503 1.00 68.62 104 THR A O 1
ATOM 775 N N . LEU A 1 105 ? -17.116 34.087 -16.309 1.00 73.50 105 LEU A N 1
ATOM 776 C CA . LEU A 1 105 ? -15.891 34.127 -17.109 1.00 73.50 105 LEU A CA 1
ATOM 777 C C . LEU A 1 105 ? -15.444 35.569 -17.412 1.00 73.50 105 LEU A C 1
ATOM 779 O O . LEU A 1 105 ? -14.251 35.878 -17.346 1.00 73.50 105 LEU A O 1
ATOM 783 N N . GLN A 1 106 ? -16.379 36.475 -17.715 1.00 72.12 106 GLN A N 1
ATOM 784 C CA . GLN A 1 106 ? -16.084 37.896 -17.923 1.00 72.12 106 GLN A CA 1
ATOM 785 C C . GLN A 1 106 ? -15.624 38.578 -16.625 1.00 72.12 106 GLN A C 1
ATOM 787 O O . GLN A 1 106 ? -14.638 39.327 -16.620 1.00 72.12 106 GLN A O 1
ATOM 792 N N . ALA A 1 107 ? -16.287 38.287 -15.506 1.00 66.62 107 ALA A N 1
ATOM 793 C CA . ALA A 1 107 ? -15.852 38.736 -14.188 1.00 66.62 107 ALA A CA 1
ATOM 794 C C . ALA A 1 107 ? -14.459 38.166 -13.828 1.00 66.62 107 ALA A C 1
ATOM 796 O O . ALA A 1 107 ? -13.648 38.856 -13.206 1.00 66.62 107 ALA A O 1
ATOM 797 N N . CYS A 1 108 ? -14.141 36.950 -14.288 1.00 71.94 108 CYS A N 1
ATOM 798 C CA . CYS A 1 108 ? -12.850 36.300 -14.077 1.00 71.94 108 CYS A CA 1
ATOM 799 C C . CYS A 1 108 ? -11.725 37.013 -14.798 1.00 71.94 108 CYS A C 1
ATOM 801 O O . CYS A 1 108 ? -10.734 37.422 -14.189 1.00 71.94 108 CYS A O 1
ATOM 803 N N . ARG A 1 109 ? -11.929 37.279 -16.086 1.00 70.12 109 ARG A N 1
ATOM 804 C CA . ARG A 1 109 ? -10.961 37.993 -16.923 1.00 70.12 109 ARG A CA 1
ATOM 805 C C . ARG A 1 109 ? -10.735 39.442 -16.483 1.00 70.12 109 ARG A C 1
ATOM 807 O O . ARG A 1 109 ? -9.673 39.991 -16.757 1.00 70.12 109 ARG A O 1
ATOM 814 N N . SER A 1 110 ? -11.704 40.054 -15.801 1.00 65.12 110 SER A N 1
ATOM 815 C CA . SER A 1 110 ? -11.593 41.419 -15.261 1.00 65.12 110 SER A CA 1
ATOM 816 C C . SER A 1 110 ? -11.011 41.490 -13.843 1.00 65.12 110 SER A C 1
ATOM 818 O O . SER A 1 110 ? -10.852 42.587 -13.310 1.00 65.12 110 SER A O 1
ATOM 820 N N . GLY A 1 111 ? -10.660 40.349 -13.232 1.00 60.56 111 GLY A N 1
ATOM 821 C CA . GLY A 1 111 ? -10.099 40.295 -11.877 1.00 60.56 111 GLY A CA 1
ATOM 822 C C . GLY A 1 111 ? -11.112 40.604 -10.767 1.00 60.56 111 GLY A C 1
ATOM 823 O O . GLY A 1 111 ? -10.706 40.921 -9.651 1.00 60.56 111 GLY A O 1
ATOM 824 N N . ASN A 1 112 ? -12.412 40.523 -11.077 1.00 58.44 112 ASN A N 1
ATOM 825 C CA . ASN A 1 112 ? -13.525 40.833 -10.174 1.00 58.44 112 ASN A CA 1
ATOM 826 C C . ASN A 1 112 ? -14.306 39.582 -9.724 1.00 58.44 112 ASN A C 1
ATOM 828 O O . ASN A 1 112 ? -15.188 39.685 -8.870 1.00 58.44 112 ASN A O 1
ATOM 832 N N . THR A 1 113 ? -14.005 38.386 -10.249 1.00 57.75 113 THR A N 1
ATOM 833 C CA . THR A 1 113 ? -14.510 37.140 -9.649 1.00 57.75 113 THR A CA 1
ATOM 834 C C . THR A 1 113 ? -13.797 36.872 -8.343 1.00 57.75 113 THR A C 1
ATOM 836 O O . THR A 1 113 ? -12.681 36.353 -8.319 1.00 57.75 113 THR A O 1
ATOM 839 N N . ALA A 1 114 ? -14.479 37.166 -7.252 1.00 62.88 114 ALA A N 1
ATOM 840 C CA . ALA A 1 114 ? -14.271 36.451 -6.005 1.00 62.88 114 ALA A CA 1
ATOM 841 C C . ALA A 1 114 ? -15.476 36.610 -5.071 1.00 62.88 114 ALA A C 1
ATOM 843 O O . ALA A 1 114 ? -16.010 35.586 -4.661 1.00 62.88 114 ALA A O 1
ATOM 844 N N . PRO A 1 115 ? -16.012 37.815 -4.787 1.00 67.88 115 PRO A N 1
ATOM 845 C CA . PRO A 1 115 ? -16.929 37.956 -3.655 1.00 67.88 115 PRO A CA 1
ATOM 846 C C . PRO A 1 115 ? -18.256 37.209 -3.833 1.00 67.88 115 PRO A C 1
ATOM 848 O O . PRO A 1 115 ? -18.678 36.499 -2.928 1.00 67.88 115 PRO A O 1
ATOM 851 N N . ALA A 1 116 ? -18.891 37.302 -5.007 1.00 71.00 116 ALA A N 1
ATOM 852 C CA . ALA A 1 116 ? -20.188 36.663 -5.250 1.00 71.00 116 ALA A CA 1
ATOM 853 C C . ALA A 1 116 ? -20.100 35.127 -5.317 1.00 71.00 116 ALA A C 1
ATOM 855 O O . ALA A 1 116 ? -20.935 34.442 -4.736 1.00 71.00 116 ALA A O 1
ATOM 856 N N . LEU A 1 117 ? -19.069 34.584 -5.976 1.00 75.94 117 LEU A N 1
ATOM 857 C CA . LEU A 1 117 ? -18.854 33.135 -6.077 1.00 75.94 117 LEU A CA 1
ATOM 858 C C . LEU A 1 117 ? -18.411 32.526 -4.744 1.00 75.94 117 LEU A C 1
ATOM 860 O O . LEU A 1 117 ? -18.921 31.479 -4.361 1.00 75.94 117 LEU A O 1
ATOM 864 N N . LEU A 1 118 ? -17.511 33.195 -4.016 1.00 80.00 118 LEU A N 1
ATOM 865 C CA . LEU A 1 118 ? -17.103 32.769 -2.677 1.00 80.00 118 LEU A CA 1
ATOM 866 C C . LEU A 1 118 ? -18.274 32.858 -1.690 1.00 80.00 118 LEU A C 1
ATOM 868 O O . LEU A 1 118 ? -18.433 31.968 -0.861 1.00 80.00 118 LEU A O 1
ATOM 872 N N . SER A 1 119 ? -19.122 33.886 -1.806 1.00 79.50 119 SER A N 1
ATOM 873 C CA . SER A 1 119 ? -20.349 34.015 -1.010 1.00 79.50 119 SER A CA 1
ATOM 874 C C . SER A 1 119 ? -21.340 32.892 -1.325 1.00 79.50 119 SER A C 1
ATOM 876 O O . SER A 1 119 ? -21.806 32.217 -0.412 1.00 79.50 119 SER A O 1
ATOM 878 N N . ALA A 1 120 ? -21.587 32.597 -2.606 1.00 80.75 120 ALA A N 1
ATOM 879 C CA . ALA A 1 120 ? -22.455 31.493 -3.014 1.00 80.75 120 ALA A CA 1
ATOM 880 C C . ALA A 1 120 ? -21.922 30.124 -2.554 1.00 80.75 120 ALA A C 1
ATOM 882 O O . ALA A 1 120 ? -22.697 29.299 -2.070 1.00 80.75 120 ALA A O 1
ATOM 883 N N . ALA A 1 121 ? -20.609 29.894 -2.663 1.00 84.56 121 ALA A N 1
ATOM 884 C CA . ALA A 1 121 ? -19.945 28.690 -2.168 1.00 84.56 121 ALA A CA 1
ATOM 885 C C . ALA A 1 121 ? -20.094 28.553 -0.649 1.00 84.56 121 ALA A C 1
ATOM 887 O O . ALA A 1 121 ? -20.536 27.512 -0.169 1.00 84.56 121 ALA A O 1
ATOM 888 N N . ARG A 1 122 ? -19.819 29.625 0.100 1.00 83.06 122 ARG A N 1
ATOM 889 C CA . ARG A 1 122 ? -20.016 29.675 1.550 1.00 83.06 122 ARG A CA 1
ATOM 890 C C . ARG A 1 122 ? -21.467 29.383 1.931 1.00 83.06 122 ARG A C 1
ATOM 892 O O . ARG A 1 122 ? -21.707 28.475 2.715 1.00 83.06 122 ARG A O 1
ATOM 899 N N . THR A 1 123 ? -22.435 30.090 1.346 1.00 83.06 123 THR A N 1
ATOM 900 C CA . THR A 1 123 ? -23.866 29.879 1.618 1.00 83.06 123 THR A CA 1
ATOM 901 C C . THR A 1 123 ? -24.313 28.462 1.266 1.00 83.06 123 THR A C 1
ATOM 903 O O . THR A 1 123 ? -25.182 27.909 1.936 1.00 83.06 123 THR A O 1
ATOM 906 N N . TYR A 1 124 ? -23.759 27.862 0.210 1.00 84.69 124 TYR A N 1
ATOM 907 C CA . TYR A 1 124 ? -24.028 26.463 -0.108 1.00 84.69 124 TYR A CA 1
ATOM 908 C C . TYR A 1 124 ? -23.503 25.542 0.993 1.00 84.69 124 TYR A C 1
ATOM 910 O O . TYR A 1 124 ? -24.236 24.669 1.453 1.00 84.69 124 TYR A O 1
ATOM 918 N N . MET A 1 125 ? -22.260 25.744 1.433 1.00 78.94 125 MET A N 1
ATOM 919 C CA . MET A 1 125 ? -21.676 24.915 2.479 1.00 78.94 125 MET A CA 1
ATOM 920 C C . MET A 1 125 ? -22.389 25.082 3.831 1.00 78.94 125 MET A C 1
ATOM 922 O O . MET A 1 125 ? -22.642 24.083 4.487 1.00 78.94 125 MET A O 1
ATOM 926 N N . GLU A 1 126 ? -22.804 26.299 4.201 1.00 76.00 126 GLU A N 1
ATOM 927 C CA . GLU A 1 126 ? -23.592 26.581 5.418 1.00 76.00 126 GLU A CA 1
ATOM 928 C C . GLU A 1 126 ? -24.972 25.892 5.421 1.00 76.00 126 GLU A C 1
ATOM 930 O O . GLU A 1 126 ? -25.573 25.701 6.475 1.00 76.00 126 GLU A O 1
ATOM 935 N N . LYS A 1 127 ? -25.502 25.522 4.246 1.00 76.12 127 LYS A N 1
ATOM 936 C CA . LYS A 1 127 ? -26.778 24.795 4.111 1.00 76.12 127 LYS A CA 1
ATOM 937 C C . LYS A 1 127 ? -26.634 23.279 4.210 1.00 76.12 127 LYS A C 1
ATOM 939 O O . LYS A 1 127 ? -27.653 22.590 4.276 1.00 76.12 127 LYS A O 1
ATOM 944 N N . LEU A 1 128 ? -25.415 22.741 4.177 1.00 70.12 128 LEU A N 1
ATOM 945 C CA . LEU A 1 128 ? -25.185 21.323 4.436 1.00 70.12 128 LEU A CA 1
ATOM 946 C C . LEU A 1 128 ? -25.403 21.115 5.937 1.00 70.12 128 LEU A C 1
ATOM 948 O O . LEU A 1 128 ? -24.575 21.524 6.739 1.00 70.12 128 LEU A O 1
ATOM 952 N N . ALA A 1 129 ? -26.550 20.538 6.305 1.00 49.06 129 ALA A N 1
ATOM 953 C CA . ALA A 1 129 ? -27.105 20.499 7.665 1.00 49.06 129 ALA A CA 1
ATOM 954 C C . ALA A 1 129 ? -26.259 19.755 8.728 1.00 49.06 129 ALA A C 1
ATOM 956 O O . ALA A 1 129 ? -26.733 19.561 9.845 1.00 49.06 129 ALA A O 1
ATOM 957 N N . ASP A 1 130 ? -25.026 19.375 8.396 1.00 52.88 130 ASP A N 1
ATOM 958 C CA . ASP A 1 130 ? -24.165 18.502 9.189 1.00 52.88 130 ASP A CA 1
ATOM 959 C C . ASP A 1 130 ? -22.923 19.222 9.779 1.00 52.88 130 ASP A C 1
ATOM 961 O O . ASP A 1 130 ? -22.232 18.618 10.599 1.00 52.88 130 ASP A O 1
ATOM 965 N N . PHE A 1 131 ? -22.633 20.494 9.424 1.00 61.97 131 PHE A N 1
ATOM 966 C CA . PHE A 1 131 ? -21.429 21.229 9.883 1.00 61.97 131 PHE A CA 1
ATOM 967 C C . PHE A 1 131 ? -21.660 22.744 10.081 1.00 61.97 131 PHE A C 1
ATOM 969 O O . PHE A 1 131 ? -22.374 23.363 9.291 1.00 61.97 131 PHE A O 1
ATOM 976 N N . HIS A 1 132 ? -20.991 23.371 11.062 1.00 60.47 132 HIS A N 1
ATOM 977 C CA . HIS A 1 132 ? -20.826 24.833 11.120 1.00 60.47 132 HIS A CA 1
ATOM 978 C C . HIS A 1 132 ? -19.459 25.245 10.556 1.00 60.47 132 HIS A C 1
ATOM 980 O O . HIS A 1 132 ? -18.431 24.649 10.878 1.00 60.47 132 HIS A O 1
ATOM 986 N N . ILE A 1 133 ? -19.447 26.264 9.692 1.00 67.31 133 ILE A N 1
ATOM 987 C CA . ILE A 1 133 ? -18.235 26.773 9.039 1.00 67.31 133 ILE A CA 1
ATOM 988 C C . ILE A 1 133 ? -17.947 28.167 9.578 1.00 67.31 133 ILE A C 1
ATOM 990 O O . ILE A 1 133 ? -18.453 29.167 9.070 1.00 67.31 133 ILE A O 1
ATOM 994 N N . ASP A 1 134 ? -17.102 28.216 10.601 1.00 66.88 134 ASP A N 1
ATOM 995 C CA . ASP A 1 134 ? -16.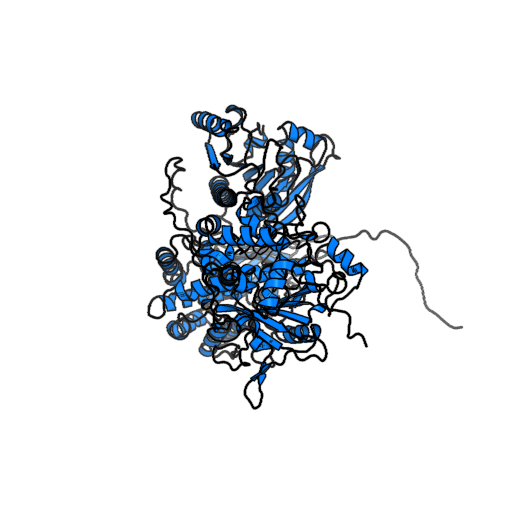747 29.468 11.276 1.00 66.88 134 ASP A CA 1
ATOM 996 C C . ASP A 1 134 ? -15.452 30.087 10.735 1.00 66.88 134 ASP A C 1
ATOM 998 O O . ASP A 1 134 ? -15.148 31.251 11.001 1.00 66.88 134 ASP A O 1
ATOM 1002 N N . GLN A 1 135 ? -14.663 29.314 9.983 1.00 79.62 135 GLN A N 1
ATOM 1003 C CA . GLN A 1 135 ? -13.351 29.723 9.488 1.00 79.62 135 GLN A CA 1
ATOM 1004 C C . GLN A 1 135 ? -13.139 29.266 8.058 1.00 79.62 135 GLN A C 1
ATOM 1006 O O . GLN A 1 135 ? -13.267 28.082 7.740 1.00 79.62 135 GLN A O 1
ATOM 1011 N N . ILE A 1 136 ? -12.797 30.222 7.202 1.00 87.75 136 ILE A N 1
ATOM 1012 C CA . ILE A 1 136 ? -12.677 30.006 5.766 1.00 87.75 136 ILE A CA 1
ATOM 1013 C C . ILE A 1 136 ? -11.311 30.499 5.319 1.00 87.75 136 ILE A C 1
ATOM 1015 O O . ILE A 1 136 ? -10.969 31.663 5.527 1.00 87.75 136 ILE A O 1
ATOM 1019 N N . ALA A 1 137 ? -10.545 29.633 4.664 1.00 90.88 137 ALA A N 1
ATOM 1020 C CA . ALA A 1 137 ? -9.402 30.053 3.871 1.00 90.88 137 ALA A CA 1
ATOM 1021 C C . ALA A 1 137 ? -9.727 30.046 2.381 1.00 90.88 137 ALA A C 1
ATOM 1023 O O . ALA A 1 137 ? -10.594 29.307 1.914 1.00 90.88 137 ALA A O 1
ATOM 1024 N N . VAL A 1 138 ? -8.994 30.858 1.625 1.00 90.38 138 VAL A N 1
ATOM 1025 C CA . VAL A 1 138 ? -9.068 30.879 0.161 1.00 90.38 138 VAL A CA 1
ATOM 1026 C C . VAL A 1 138 ? -7.723 30.460 -0.413 1.00 90.38 138 VAL A C 1
ATOM 1028 O O . VAL A 1 138 ? -6.696 31.008 -0.024 1.00 90.38 138 VAL A O 1
ATOM 1031 N N . VAL A 1 139 ? -7.725 29.518 -1.351 1.00 91.06 139 VAL A N 1
ATOM 1032 C CA . VAL A 1 139 ? -6.550 29.151 -2.152 1.00 91.06 139 VAL A CA 1
ATOM 1033 C C . VAL A 1 139 ? -6.858 29.458 -3.608 1.00 91.06 139 VAL A C 1
ATOM 1035 O O . VAL A 1 139 ? -7.919 29.086 -4.105 1.00 91.06 139 VAL A O 1
ATOM 1038 N N . SER A 1 140 ? -5.962 30.147 -4.305 1.00 86.50 140 SER A N 1
ATOM 1039 C CA . SER A 1 140 ? -6.238 30.579 -5.673 1.00 86.50 140 SER A CA 1
ATOM 1040 C C . SER A 1 140 ? -5.023 30.538 -6.589 1.00 86.50 140 SER A C 1
ATOM 1042 O O . SER A 1 140 ? -3.880 30.648 -6.143 1.00 86.50 140 SER A O 1
ATOM 1044 N N . TRP A 1 141 ? -5.288 30.411 -7.889 1.00 85.44 141 TRP A N 1
ATOM 1045 C CA . TRP A 1 141 ? -4.273 30.344 -8.939 1.00 85.44 141 TRP A CA 1
ATOM 1046 C C . TRP A 1 141 ? -4.395 31.508 -9.925 1.00 85.44 141 TRP A C 1
ATOM 1048 O O . TRP A 1 141 ? -5.489 31.953 -10.267 1.00 85.44 141 TRP A O 1
ATOM 1058 N N . GLY A 1 142 ? -3.264 31.986 -10.445 1.00 74.81 142 GLY A N 1
ATOM 1059 C CA . GLY A 1 142 ? -3.256 32.941 -11.555 1.00 74.81 142 GLY A CA 1
ATOM 1060 C C . GLY A 1 142 ? -3.719 34.349 -11.163 1.00 74.81 142 GLY A C 1
ATOM 1061 O O . GLY A 1 142 ? -3.106 34.998 -10.328 1.00 74.81 142 GLY A O 1
ATOM 1062 N N . TYR A 1 143 ? -4.761 34.888 -11.800 1.00 61.56 143 TYR A N 1
ATOM 1063 C CA . TYR A 1 143 ? -5.172 36.299 -11.641 1.00 61.56 143 TYR A CA 1
ATOM 1064 C C . TYR A 1 143 ? -5.893 36.618 -10.315 1.00 61.56 143 TYR A C 1
ATOM 1066 O O . TYR A 1 143 ? -6.304 37.756 -10.086 1.00 61.56 143 TYR A O 1
ATOM 1074 N N . HIS A 1 144 ? -6.020 35.632 -9.435 1.00 60.09 144 HIS A N 1
ATOM 1075 C CA . HIS A 1 144 ? -6.760 35.672 -8.178 1.00 60.09 144 HIS A CA 1
ATOM 1076 C C . HIS A 1 144 ? -5.727 35.371 -7.073 1.00 60.09 144 HIS A C 1
ATOM 1078 O O . HIS A 1 144 ? -5.097 34.322 -7.137 1.00 60.09 144 HIS A O 1
ATOM 1084 N N . LEU A 1 145 ? -5.381 36.175 -6.064 1.00 58.81 145 LEU A N 1
ATOM 1085 C CA . LEU A 1 145 ? -5.800 37.461 -5.492 1.00 58.81 145 LEU A CA 1
ATOM 1086 C C . LEU A 1 145 ? -4.493 38.137 -4.924 1.00 58.81 145 LEU A C 1
ATOM 1088 O O . LEU A 1 145 ? -3.446 37.484 -4.941 1.00 58.81 145 LEU A O 1
ATOM 1092 N N . PRO A 1 146 ? -4.488 39.412 -4.461 1.00 51.62 146 PRO A N 1
ATOM 1093 C CA . PRO A 1 146 ? -5.575 40.014 -3.717 1.00 51.62 146 PRO A CA 1
ATOM 1094 C C . PRO A 1 146 ? -6.222 41.204 -4.417 1.00 51.62 146 PRO A C 1
ATOM 1096 O O . PRO A 1 146 ? -5.648 42.281 -4.551 1.00 51.62 146 PRO A O 1
ATOM 1099 N N . ALA A 1 147 ? -7.442 40.977 -4.886 1.00 54.97 147 ALA A N 1
ATOM 1100 C CA . ALA A 1 147 ? -8.454 41.987 -5.115 1.00 54.97 147 ALA A CA 1
ATOM 1101 C C . ALA A 1 147 ? -9.159 42.291 -3.782 1.00 54.97 147 ALA A C 1
ATOM 1103 O O . ALA A 1 147 ? -9.037 41.551 -2.810 1.00 54.97 147 ALA A O 1
ATOM 1104 N N . ASP A 1 148 ? -9.892 43.393 -3.736 1.00 59.88 148 ASP A N 1
ATOM 1105 C CA . ASP A 1 148 ? -10.792 43.689 -2.628 1.00 59.88 148 ASP A CA 1
ATOM 1106 C C . ASP A 1 148 ? -11.857 42.579 -2.537 1.00 59.88 148 ASP A C 1
ATOM 1108 O O . ASP A 1 148 ? -12.665 42.414 -3.453 1.00 59.88 148 ASP A O 1
ATOM 1112 N N . LEU A 1 149 ? -11.828 41.776 -1.466 1.00 67.69 149 LEU A N 1
ATOM 1113 C CA . LEU A 1 149 ? -12.862 40.768 -1.209 1.00 67.69 149 LEU A CA 1
ATOM 1114 C C . LEU A 1 149 ? -14.178 41.402 -0.729 1.00 67.69 149 LEU A C 1
ATOM 1116 O O . LEU A 1 149 ? -15.156 40.686 -0.508 1.00 67.69 149 LEU A O 1
ATOM 1120 N N . GLY A 1 150 ? -14.230 42.728 -0.572 1.00 70.38 150 GLY A N 1
ATOM 1121 C CA . GLY A 1 150 ? -15.377 43.444 -0.040 1.00 70.38 150 GLY A CA 1
ATOM 1122 C C . GLY A 1 150 ? -15.778 42.884 1.322 1.00 70.38 150 GLY A C 1
ATOM 1123 O O . GLY A 1 150 ? -14.936 42.525 2.148 1.00 70.38 150 GLY A O 1
ATOM 1124 N N . ASP A 1 151 ? -17.083 42.732 1.542 1.00 70.81 151 ASP A N 1
ATOM 1125 C CA . ASP A 1 151 ? -17.606 42.162 2.787 1.00 70.81 151 ASP A CA 1
ATOM 1126 C C . ASP A 1 151 ? -17.186 40.705 3.028 1.00 70.81 151 ASP A C 1
ATOM 1128 O O . ASP A 1 151 ? -17.077 40.301 4.187 1.00 70.81 151 ASP A O 1
ATOM 1132 N N . MET A 1 152 ? -16.861 39.929 1.982 1.00 77.44 152 MET A N 1
ATOM 1133 C CA . MET A 1 152 ? -16.345 38.568 2.174 1.00 77.44 152 MET A CA 1
ATOM 1134 C C . MET A 1 152 ? -15.019 38.564 2.931 1.00 77.44 152 MET A C 1
ATOM 1136 O O . MET A 1 152 ? -14.758 37.615 3.663 1.00 77.44 152 MET A O 1
ATOM 1140 N N . GLY A 1 153 ? -14.219 39.633 2.842 1.00 76.44 153 GLY A N 1
ATOM 1141 C CA . GLY A 1 153 ? -12.957 39.739 3.572 1.00 76.44 153 GLY A CA 1
ATOM 1142 C C . GLY A 1 153 ? -13.112 39.657 5.095 1.00 76.44 153 GLY A C 1
ATOM 1143 O O . GLY A 1 153 ? -12.193 39.208 5.768 1.00 76.44 153 GLY A O 1
ATOM 1144 N N . LYS A 1 154 ? -14.285 40.003 5.648 1.00 78.56 154 LYS A N 1
ATOM 1145 C CA . LYS A 1 154 ? -14.587 39.870 7.089 1.00 78.56 154 LYS A CA 1
ATOM 1146 C C . LYS A 1 154 ? -14.795 38.418 7.532 1.00 78.56 154 LYS A C 1
ATOM 1148 O O . LYS A 1 154 ? -14.806 38.145 8.727 1.00 78.56 154 LYS A O 1
ATOM 1153 N N . HIS A 1 155 ? -14.992 37.511 6.578 1.00 80.88 155 HIS A N 1
ATOM 1154 C CA . HIS A 1 155 ? -15.273 36.094 6.806 1.00 80.88 155 HIS A CA 1
ATOM 1155 C C . HIS A 1 155 ? -14.104 35.181 6.416 1.00 80.88 155 HIS A C 1
ATOM 1157 O O . HIS A 1 155 ? -14.219 33.966 6.548 1.00 80.88 155 HIS A O 1
ATOM 1163 N N . ILE A 1 156 ? -12.997 35.746 5.925 1.00 85.81 156 ILE A N 1
ATOM 1164 C CA . ILE A 1 156 ? -11.797 34.992 5.561 1.00 85.81 156 ILE A CA 1
ATOM 1165 C C . ILE A 1 156 ? -10.793 35.043 6.710 1.00 85.81 156 ILE A C 1
ATOM 1167 O O . ILE A 1 156 ? -10.465 36.109 7.221 1.00 85.81 156 ILE A O 1
ATOM 1171 N N . SER A 1 157 ? -10.292 33.874 7.092 1.00 89.38 157 SER A N 1
ATOM 1172 C CA . SER A 1 157 ? -9.289 33.695 8.142 1.00 89.38 157 SER A CA 1
ATOM 1173 C C . SER A 1 157 ? -7.862 33.656 7.592 1.00 89.38 157 SER A C 1
ATOM 1175 O O . SER A 1 157 ? -6.933 34.005 8.311 1.00 89.38 157 SER A O 1
ATOM 1177 N N . ALA A 1 158 ? -7.674 33.237 6.336 1.00 90.75 158 ALA A N 1
ATOM 1178 C CA . ALA A 1 158 ? -6.372 33.193 5.666 1.00 90.75 158 ALA A CA 1
ATOM 1179 C C . ALA A 1 158 ? -6.524 33.118 4.139 1.00 90.75 158 ALA A C 1
ATOM 1181 O O . ALA A 1 158 ? -7.524 32.602 3.637 1.00 90.75 158 ALA A O 1
ATOM 1182 N N . ALA A 1 159 ? -5.521 33.566 3.382 1.00 90.12 159 ALA A N 1
ATOM 1183 C CA . ALA A 1 159 ? -5.503 33.379 1.930 1.00 90.12 159 ALA A CA 1
ATOM 1184 C C . ALA A 1 159 ? -4.137 32.935 1.395 1.00 90.12 159 ALA A C 1
ATOM 1186 O O . ALA A 1 159 ? -3.094 33.391 1.858 1.00 90.12 159 ALA A O 1
ATOM 1187 N N . VAL A 1 160 ? -4.149 32.066 0.386 1.00 91.56 160 VAL A N 1
ATOM 1188 C CA . VAL A 1 160 ? -2.957 31.557 -0.296 1.00 91.56 160 VAL A CA 1
ATOM 1189 C C . VAL A 1 160 ? -3.096 31.768 -1.799 1.00 91.56 160 VAL A C 1
ATOM 1191 O O . VAL A 1 160 ? -4.109 31.393 -2.385 1.00 91.56 160 VAL A O 1
ATOM 1194 N N . ALA A 1 161 ? -2.078 32.340 -2.438 1.00 88.50 161 ALA A N 1
ATOM 1195 C CA . ALA A 1 161 ? -2.093 32.608 -3.872 1.00 88.50 161 ALA A CA 1
ATOM 1196 C C . ALA A 1 161 ? -0.884 31.987 -4.580 1.00 88.50 161 ALA A C 1
ATOM 1198 O O . ALA A 1 161 ? 0.271 32.274 -4.254 1.00 88.50 161 ALA A O 1
ATOM 1199 N N . PHE A 1 162 ? -1.160 31.179 -5.601 1.00 88.12 162 PHE A N 1
ATOM 1200 C CA . PHE A 1 162 ? -0.167 30.611 -6.500 1.00 88.12 162 PHE A CA 1
ATOM 1201 C C . PHE A 1 162 ? 0.068 31.545 -7.680 1.00 88.12 162 PHE A C 1
ATOM 1203 O O . PHE A 1 162 ? -0.828 31.832 -8.477 1.00 88.12 162 PHE A O 1
ATOM 1210 N N . TYR A 1 163 ? 1.309 32.022 -7.762 1.00 84.56 163 TYR A N 1
ATOM 1211 C CA . TYR A 1 163 ? 1.841 32.875 -8.818 1.00 84.56 163 TYR A CA 1
ATOM 1212 C C . TYR A 1 163 ? 0.947 34.060 -9.237 1.00 84.56 163 TYR A C 1
ATOM 1214 O O . TYR A 1 163 ? 0.821 34.316 -10.440 1.00 84.56 163 TYR A O 1
ATOM 1222 N N . PRO A 1 164 ? 0.420 34.863 -8.288 1.00 80.00 164 PRO A N 1
ATOM 1223 C CA . PRO A 1 164 ? -0.479 35.962 -8.607 1.00 80.00 164 PRO A CA 1
ATOM 1224 C C . PRO A 1 164 ? 0.195 37.099 -9.379 1.00 80.00 164 PRO A C 1
ATOM 1226 O O . PRO A 1 164 ? 1.425 37.238 -9.401 1.00 80.00 164 PRO A O 1
ATOM 1229 N N . ARG A 1 165 ? -0.635 37.961 -9.979 1.00 72.44 165 ARG A N 1
ATOM 1230 C CA . ARG A 1 165 ? -0.224 39.299 -10.429 1.00 72.44 165 ARG A CA 1
ATOM 1231 C C . ARG A 1 165 ? -0.522 40.320 -9.332 1.00 72.44 165 ARG A C 1
ATOM 1233 O O . ARG A 1 165 ? -1.684 40.593 -9.043 1.00 72.44 165 ARG A O 1
ATOM 1240 N N . CYS A 1 166 ? 0.512 40.930 -8.758 1.00 70.12 166 CYS A N 1
ATOM 1241 C CA . CYS A 1 166 ? 0.345 41.998 -7.771 1.00 70.12 166 CYS A CA 1
ATOM 1242 C C . CYS A 1 166 ? 0.452 43.365 -8.445 1.00 70.12 166 CYS A C 1
ATOM 1244 O O . CYS A 1 166 ? 1.504 43.709 -8.978 1.00 70.12 166 CYS A O 1
ATOM 1246 N N . ALA A 1 167 ? -0.638 44.137 -8.422 1.00 55.28 167 ALA A N 1
ATOM 1247 C CA . ALA A 1 167 ? -0.686 45.450 -9.064 1.00 55.28 167 ALA A CA 1
ATOM 1248 C C . ALA A 1 167 ? -0.381 46.615 -8.104 1.00 55.28 167 ALA A C 1
ATOM 1250 O O . ALA A 1 167 ? 0.318 47.530 -8.511 1.00 55.28 167 ALA A O 1
ATOM 1251 N N . ASN A 1 168 ? -0.880 46.609 -6.853 1.00 62.50 168 ASN A N 1
ATOM 1252 C CA . ASN A 1 168 ? -0.727 47.729 -5.903 1.00 62.50 168 ASN A CA 1
ATOM 1253 C C . ASN A 1 168 ? -0.803 47.287 -4.425 1.00 62.50 168 ASN A C 1
ATOM 1255 O O . ASN A 1 168 ? -1.683 46.507 -4.058 1.00 62.50 168 ASN A O 1
ATOM 1259 N N . ALA A 1 169 ? 0.032 47.872 -3.553 1.00 59.25 169 ALA A N 1
ATOM 1260 C CA . ALA A 1 169 ? 0.114 47.555 -2.115 1.00 59.25 169 ALA A CA 1
ATOM 1261 C C . ALA A 1 169 ? -1.192 47.775 -1.330 1.00 59.25 169 ALA A C 1
ATOM 1263 O O . ALA A 1 169 ? -1.424 47.105 -0.331 1.00 59.25 169 ALA A O 1
ATOM 1264 N N . HIS A 1 170 ? -2.071 48.685 -1.768 1.00 63.00 170 HIS A N 1
ATOM 1265 C CA . HIS A 1 170 ? -3.367 48.905 -1.112 1.00 63.00 170 HIS A CA 1
ATOM 1266 C C . HIS A 1 170 ? -4.264 47.663 -1.172 1.00 63.00 170 HIS A C 1
ATOM 1268 O O . HIS A 1 170 ? -4.976 47.375 -0.218 1.00 63.00 170 HIS A O 1
ATOM 1274 N N . ARG A 1 171 ? -4.235 46.904 -2.274 1.00 65.50 171 ARG A N 1
ATOM 1275 C CA . ARG A 1 171 ? -5.102 45.725 -2.418 1.00 65.50 171 ARG A CA 1
ATOM 1276 C C . ARG A 1 171 ? -4.635 44.534 -1.573 1.00 65.50 171 ARG A C 1
ATOM 1278 O O . ARG A 1 171 ? -5.438 43.671 -1.247 1.00 65.50 171 ARG A O 1
ATOM 1285 N N . LEU A 1 172 ? -3.365 44.542 -1.172 1.00 71.75 172 LEU A N 1
ATOM 1286 C CA . LEU A 1 172 ? -2.740 43.557 -0.290 1.00 71.75 172 LEU A CA 1
ATOM 1287 C C . LEU A 1 172 ? -3.032 43.798 1.201 1.00 71.75 172 LEU A C 1
ATOM 1289 O O . LEU A 1 172 ? -2.855 42.880 1.992 1.00 71.75 172 LEU A O 1
ATOM 1293 N N . ARG A 1 173 ? -3.513 44.984 1.603 1.00 73.88 173 ARG A N 1
ATOM 1294 C CA . ARG A 1 173 ? -3.855 45.300 3.006 1.00 73.88 173 ARG A CA 1
ATOM 1295 C C . ARG A 1 173 ? -5.222 44.735 3.401 1.00 73.88 173 ARG A C 1
ATOM 1297 O O . ARG A 1 173 ? -6.159 45.482 3.669 1.00 73.88 173 ARG A O 1
ATOM 1304 N N . GLN A 1 174 ? -5.334 43.416 3.388 1.00 76.88 174 GLN A N 1
ATOM 1305 C CA . GLN A 1 174 ? -6.522 42.703 3.842 1.00 76.88 174 GLN A CA 1
ATOM 1306 C C . GLN A 1 174 ? -6.461 42.466 5.362 1.00 76.88 174 GLN A C 1
ATOM 1308 O O . GLN A 1 174 ? -5.363 42.419 5.918 1.00 76.88 174 GLN A O 1
ATOM 1313 N N . PRO A 1 175 ? -7.608 42.304 6.051 1.00 76.81 175 PRO A N 1
ATOM 1314 C CA . PRO A 1 175 ? -7.649 42.087 7.501 1.00 76.81 175 PRO A CA 1
ATOM 1315 C C . PRO A 1 175 ? -7.227 40.668 7.934 1.00 76.81 175 PRO A C 1
ATOM 1317 O O . PRO A 1 175 ? -7.359 40.331 9.108 1.00 76.81 175 PRO A O 1
ATOM 1320 N N . PHE A 1 176 ? -6.748 39.838 7.005 1.00 84.00 176 PHE A N 1
ATOM 1321 C CA . PHE A 1 176 ? -6.356 38.448 7.227 1.00 84.00 176 PHE A CA 1
ATOM 1322 C C . PHE A 1 176 ? -4.949 38.164 6.664 1.00 84.00 176 PHE A C 1
ATOM 1324 O O . PHE A 1 176 ? -4.520 38.823 5.706 1.00 84.00 176 PHE A O 1
ATOM 1331 N N . PRO A 1 177 ? -4.237 37.175 7.232 1.00 89.69 177 PRO A N 1
ATOM 1332 C CA . PRO A 1 177 ? -2.907 36.771 6.794 1.00 89.69 177 PRO A CA 1
ATOM 1333 C C . PRO A 1 177 ? -2.908 36.189 5.378 1.00 89.69 177 PRO A C 1
ATOM 1335 O O . PRO A 1 177 ? -3.862 35.527 4.951 1.00 89.69 177 PRO A O 1
ATOM 1338 N N . GLN A 1 178 ? -1.808 36.404 4.651 1.00 89.62 178 GLN A N 1
ATOM 1339 C CA . GLN A 1 178 ? -1.637 35.969 3.263 1.00 89.62 178 GLN A CA 1
ATOM 1340 C C . GLN A 1 178 ? -0.305 35.244 3.025 1.00 89.62 178 GLN A C 1
ATOM 1342 O O . GLN A 1 178 ? 0.747 35.699 3.470 1.00 89.62 178 GLN A O 1
ATOM 1347 N N . LEU A 1 179 ? -0.342 34.164 2.240 1.00 90.88 179 LEU A N 1
ATOM 1348 C CA . LEU A 1 179 ? 0.835 33.464 1.719 1.00 90.88 179 LEU A CA 1
ATOM 1349 C C . LEU A 1 179 ? 0.838 33.500 0.188 1.00 90.88 179 LEU A C 1
ATOM 1351 O O . LEU A 1 179 ? -0.112 33.083 -0.467 1.00 90.88 179 LEU A O 1
ATOM 1355 N N . ILE A 1 180 ? 1.926 33.979 -0.402 1.00 89.06 180 ILE A N 1
ATOM 1356 C CA . ILE A 1 180 ? 2.072 34.128 -1.848 1.00 89.06 180 ILE A CA 1
ATOM 1357 C C . ILE A 1 180 ? 3.236 33.265 -2.320 1.00 89.06 180 ILE A C 1
ATOM 1359 O O . ILE A 1 180 ? 4.382 33.510 -1.949 1.00 89.06 180 ILE A O 1
ATOM 1363 N N . PHE A 1 181 ? 2.961 32.298 -3.191 1.00 88.94 181 PHE A N 1
ATOM 1364 C CA . PHE A 1 181 ? 4.000 31.559 -3.901 1.00 88.94 181 PHE A CA 1
ATOM 1365 C C . PHE A 1 181 ? 4.322 32.244 -5.214 1.00 88.94 181 PHE A C 1
ATOM 1367 O O . PHE A 1 181 ? 3.419 32.525 -6.008 1.00 88.94 181 PHE A O 1
ATOM 1374 N N . LYS A 1 182 ? 5.605 32.491 -5.479 1.00 84.06 182 LYS A N 1
ATOM 1375 C CA . LYS A 1 182 ? 6.028 33.194 -6.679 1.00 84.06 182 LYS A CA 1
ATOM 1376 C C . LYS A 1 182 ? 7.180 32.558 -7.439 1.00 84.06 182 LYS A C 1
ATOM 1378 O O . LYS A 1 182 ? 7.968 31.801 -6.903 1.00 84.06 182 LYS A O 1
ATOM 1383 N N . THR A 1 183 ? 7.225 32.864 -8.727 1.00 80.00 183 THR A N 1
ATOM 1384 C CA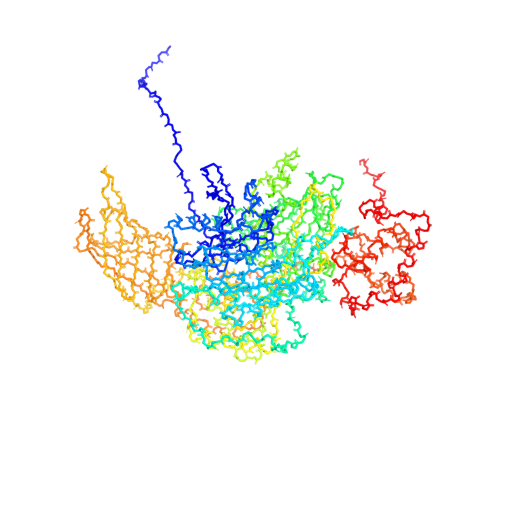 . THR A 1 183 ? 8.172 32.384 -9.737 1.00 80.00 183 THR A CA 1
ATOM 1385 C C . THR A 1 183 ? 9.333 33.364 -9.875 1.00 80.00 183 THR A C 1
ATOM 1387 O O . THR A 1 183 ? 9.107 34.568 -9.766 1.00 80.00 183 THR A O 1
ATOM 1390 N N . GLY A 1 184 ? 10.529 32.879 -10.204 1.00 64.31 184 GLY A N 1
ATOM 1391 C CA . GLY A 1 184 ? 11.757 33.677 -10.343 1.00 64.31 184 GLY A CA 1
ATOM 1392 C C . GLY A 1 184 ? 11.842 34.625 -11.541 1.00 64.31 184 GLY A C 1
ATOM 1393 O O . GLY A 1 184 ? 12.824 35.348 -11.681 1.00 64.31 184 GLY A O 1
ATOM 1394 N N . GLN A 1 185 ? 10.849 34.627 -12.436 1.00 62.09 185 GLN A N 1
ATOM 1395 C CA . GLN A 1 185 ? 10.845 35.508 -13.608 1.00 62.09 185 GLN A CA 1
ATOM 1396 C C . GLN A 1 185 ? 10.706 36.989 -13.205 1.00 62.09 185 GLN A C 1
ATOM 1398 O O . GLN A 1 185 ? 9.803 37.365 -12.454 1.00 62.09 185 GLN A O 1
ATOM 1403 N N . ALA A 1 186 ? 11.592 37.831 -13.752 1.00 49.38 186 ALA A N 1
ATOM 1404 C CA . ALA A 1 186 ? 11.795 39.235 -13.373 1.00 49.38 186 ALA A CA 1
ATOM 1405 C C . ALA A 1 186 ? 10.556 40.147 -13.514 1.00 49.38 186 ALA A C 1
ATOM 1407 O O . ALA A 1 186 ? 10.490 41.195 -12.871 1.00 49.38 186 ALA A O 1
ATOM 1408 N N . GLU A 1 187 ? 9.546 39.754 -14.296 1.00 51.34 187 GLU A N 1
ATOM 1409 C CA . GLU A 1 187 ? 8.339 40.557 -14.551 1.00 51.34 187 GLU A CA 1
ATOM 1410 C C . GLU A 1 187 ? 7.371 40.656 -13.351 1.00 51.34 187 GLU A C 1
ATOM 1412 O O . GLU A 1 187 ? 6.311 41.271 -13.456 1.00 51.34 187 GLU A O 1
ATOM 1417 N N . LEU A 1 188 ? 7.700 40.068 -12.191 1.00 51.47 188 LEU A N 1
ATOM 1418 C CA . LEU A 1 188 ? 6.761 39.915 -11.068 1.00 51.47 188 LEU A CA 1
ATOM 1419 C C . LEU A 1 188 ? 7.293 40.364 -9.690 1.00 51.47 188 LEU A C 1
ATOM 1421 O O . LEU A 1 188 ? 6.671 40.079 -8.662 1.00 51.47 188 LEU A O 1
ATOM 1425 N N . ASN A 1 189 ? 8.368 41.161 -9.658 1.00 54.22 189 ASN A N 1
ATOM 1426 C CA . ASN A 1 189 ? 8.902 41.788 -8.433 1.00 54.22 189 ASN A CA 1
ATOM 1427 C C . ASN A 1 189 ? 7.894 42.693 -7.689 1.00 54.22 189 ASN A C 1
ATOM 1429 O O . ASN A 1 189 ? 8.097 43.017 -6.518 1.00 54.22 189 ASN A O 1
ATOM 1433 N N . GLY A 1 190 ? 6.779 43.069 -8.328 1.00 66.44 190 GLY A N 1
ATOM 1434 C CA . GLY A 1 190 ? 5.719 43.875 -7.721 1.00 66.44 190 GLY A CA 1
ATOM 1435 C C . GLY A 1 190 ? 5.097 43.253 -6.464 1.00 66.44 190 GLY A C 1
ATOM 1436 O O . GLY A 1 190 ? 4.710 43.994 -5.567 1.00 66.44 190 GLY A O 1
ATOM 1437 N N . CYS A 1 191 ? 5.045 41.919 -6.347 1.00 73.75 191 CYS A N 1
ATOM 1438 C CA . CYS A 1 191 ? 4.480 41.257 -5.163 1.00 73.75 191 CYS A CA 1
ATOM 1439 C C . CYS A 1 191 ? 5.351 41.426 -3.916 1.00 73.75 191 CYS A C 1
ATOM 1441 O O . CYS A 1 191 ? 4.817 41.717 -2.852 1.00 73.75 191 CYS A O 1
ATOM 1443 N N . ILE A 1 192 ? 6.674 41.290 -4.050 1.00 76.81 192 ILE A N 1
ATOM 1444 C CA . ILE A 1 192 ? 7.613 41.436 -2.929 1.00 76.81 192 ILE A CA 1
ATOM 1445 C C . ILE A 1 192 ? 7.568 42.879 -2.424 1.00 76.81 192 ILE A C 1
ATOM 1447 O O . ILE A 1 192 ? 7.319 43.115 -1.247 1.00 76.81 192 ILE A O 1
ATOM 1451 N N . THR A 1 193 ? 7.708 43.855 -3.326 1.00 73.88 193 THR A N 1
ATOM 1452 C CA . THR A 1 193 ? 7.658 45.279 -2.968 1.00 73.88 193 THR A CA 1
ATOM 1453 C C . THR A 1 193 ? 6.319 45.658 -2.337 1.00 73.88 193 THR A C 1
ATOM 1455 O O . THR A 1 193 ? 6.283 46.331 -1.308 1.00 73.88 193 THR A O 1
ATOM 1458 N N . ALA A 1 194 ? 5.205 45.213 -2.920 1.00 75.38 194 ALA A N 1
ATOM 1459 C CA . ALA A 1 194 ? 3.882 45.556 -2.423 1.00 75.38 194 ALA A CA 1
ATOM 1460 C C . ALA A 1 194 ? 3.546 44.862 -1.090 1.00 75.38 194 ALA A C 1
ATOM 1462 O O . ALA A 1 194 ? 2.904 45.488 -0.245 1.00 75.38 194 ALA A O 1
ATOM 1463 N N . ALA A 1 195 ? 4.011 43.625 -0.875 1.00 78.62 195 ALA A N 1
ATOM 1464 C CA . ALA A 1 195 ? 3.895 42.919 0.400 1.00 78.62 195 ALA A CA 1
ATOM 1465 C C . ALA A 1 195 ? 4.736 43.595 1.488 1.00 78.62 195 ALA A C 1
ATOM 1467 O O . ALA A 1 195 ? 4.206 43.909 2.548 1.00 78.62 195 ALA A O 1
ATOM 1468 N N . SER A 1 196 ? 5.998 43.935 1.199 1.00 76.56 196 SER A N 1
ATOM 1469 C CA . SER A 1 196 ? 6.859 44.680 2.125 1.00 76.56 196 SER A CA 1
ATOM 1470 C C . SER A 1 196 ? 6.234 46.015 2.530 1.00 76.56 196 SER A C 1
ATOM 1472 O O . SER A 1 196 ? 6.183 46.342 3.713 1.00 76.56 196 SER A O 1
ATOM 1474 N N . MET A 1 197 ? 5.683 46.770 1.571 1.00 75.31 197 MET A N 1
ATOM 1475 C CA . MET A 1 197 ? 4.963 48.010 1.872 1.00 75.31 197 MET A CA 1
ATOM 1476 C C . MET A 1 197 ? 3.706 47.764 2.712 1.00 75.31 197 MET A C 1
ATOM 1478 O O . MET A 1 197 ? 3.450 48.525 3.636 1.00 75.31 197 MET A O 1
ATOM 1482 N N . ALA A 1 198 ? 2.906 46.739 2.411 1.00 75.56 198 ALA A N 1
ATOM 1483 C CA . ALA A 1 198 ? 1.698 46.425 3.176 1.00 75.56 198 ALA A CA 1
ATOM 1484 C C . ALA A 1 198 ? 2.016 45.968 4.613 1.00 75.56 198 ALA A C 1
ATOM 1486 O O . ALA A 1 198 ? 1.332 46.400 5.541 1.00 75.56 198 ALA A O 1
ATOM 1487 N N . ASN A 1 199 ? 3.082 45.187 4.808 1.00 77.31 199 ASN A N 1
ATOM 1488 C CA . ASN A 1 199 ? 3.544 44.729 6.121 1.00 77.31 199 ASN A CA 1
ATOM 1489 C C . ASN A 1 199 ? 4.004 45.898 7.010 1.00 77.31 199 ASN A C 1
ATOM 1491 O O . ASN A 1 199 ? 3.721 45.906 8.206 1.00 77.31 199 ASN A O 1
ATOM 1495 N N . VAL A 1 200 ? 4.616 46.946 6.435 1.00 73.50 200 VAL A N 1
ATOM 1496 C CA . VAL A 1 200 ? 4.925 48.199 7.164 1.00 73.50 200 VAL A CA 1
ATOM 1497 C C . VAL A 1 200 ? 3.660 48.860 7.731 1.00 73.50 200 VAL A C 1
ATOM 1499 O O . VAL A 1 200 ? 3.714 49.497 8.779 1.00 73.50 200 VAL A O 1
ATOM 1502 N N . PHE A 1 201 ? 2.511 48.680 7.075 1.00 74.56 201 PHE A N 1
ATOM 1503 C CA . PHE A 1 201 ? 1.207 49.164 7.541 1.00 74.56 201 PHE A CA 1
ATOM 1504 C C . PHE A 1 201 ? 0.414 48.114 8.342 1.00 74.56 201 PHE A C 1
ATOM 1506 O O . PHE A 1 201 ? -0.797 48.266 8.497 1.00 74.56 201 PHE A O 1
ATOM 1513 N N . GLY A 1 202 ? 1.075 47.074 8.862 1.00 71.00 202 GLY A N 1
ATOM 1514 C CA . GLY A 1 202 ? 0.484 46.102 9.786 1.00 71.00 202 GLY A CA 1
ATOM 1515 C C . GLY A 1 202 ? -0.241 44.919 9.139 1.00 71.00 202 GLY A C 1
ATOM 1516 O O . GLY A 1 202 ? -0.943 44.204 9.846 1.00 71.00 202 GLY A O 1
ATOM 1517 N N . ALA A 1 203 ? -0.095 44.701 7.827 1.00 78.25 203 ALA A N 1
ATOM 1518 C CA . ALA A 1 203 ? -0.540 43.454 7.199 1.00 78.25 203 ALA A CA 1
ATOM 1519 C C . ALA A 1 203 ? 0.403 42.282 7.551 1.00 78.25 203 ALA A C 1
ATOM 1521 O O . ALA A 1 203 ? 1.575 42.495 7.858 1.00 78.25 203 ALA A O 1
ATOM 1522 N N . GLU A 1 204 ? -0.100 41.048 7.476 1.00 85.69 204 GLU A N 1
ATOM 1523 C CA . GLU A 1 204 ? 0.692 39.819 7.617 1.00 85.69 204 GLU A CA 1
ATOM 1524 C C . GLU A 1 204 ? 0.754 39.106 6.261 1.00 85.69 204 GLU A C 1
ATOM 1526 O O . GLU A 1 204 ? -0.177 38.404 5.867 1.00 85.69 204 GLU A O 1
ATOM 1531 N N . ILE A 1 205 ? 1.821 39.352 5.497 1.00 86.00 205 ILE A N 1
ATOM 1532 C CA . ILE A 1 205 ? 1.985 38.809 4.144 1.00 86.00 205 ILE A CA 1
ATOM 1533 C C . ILE A 1 205 ? 3.349 38.144 4.009 1.00 86.00 205 ILE A C 1
ATOM 1535 O O . ILE A 1 205 ? 4.385 38.802 4.126 1.00 86.00 205 ILE A O 1
ATOM 1539 N N . HIS A 1 206 ? 3.336 36.856 3.681 1.00 86.75 206 HIS A N 1
ATOM 1540 C CA . HIS A 1 206 ? 4.521 36.056 3.403 1.00 86.75 206 HIS A CA 1
ATOM 1541 C C . HIS A 1 206 ? 4.644 35.811 1.902 1.00 86.75 206 HIS A C 1
ATOM 1543 O O . HIS A 1 206 ? 3.705 35.332 1.268 1.00 86.75 206 HIS A O 1
ATOM 1549 N N . VAL A 1 207 ? 5.808 36.107 1.320 1.00 86.56 207 VAL A N 1
ATOM 1550 C CA . VAL A 1 207 ? 6.080 35.856 -0.102 1.00 86.56 207 VAL A CA 1
ATOM 1551 C C . VAL A 1 207 ? 7.217 34.851 -0.225 1.00 86.56 207 VAL A C 1
ATOM 1553 O O . VAL A 1 207 ? 8.326 35.099 0.238 1.00 86.56 207 VAL A O 1
ATOM 1556 N N . ARG A 1 208 ? 6.956 33.716 -0.876 1.00 88.75 208 ARG A N 1
ATOM 1557 C CA . ARG A 1 208 ? 7.952 32.687 -1.172 1.00 88.75 208 ARG A CA 1
ATOM 1558 C C . ARG A 1 208 ? 8.262 32.670 -2.662 1.00 88.75 208 ARG A C 1
ATOM 1560 O O . ARG A 1 208 ? 7.424 32.251 -3.451 1.00 88.75 208 ARG A O 1
ATOM 1567 N N . THR A 1 209 ? 9.474 33.073 -3.033 1.00 85.19 209 THR A N 1
ATOM 1568 C CA . THR A 1 209 ? 9.945 33.042 -4.426 1.00 85.19 209 THR A CA 1
ATOM 1569 C C . THR A 1 209 ? 10.709 31.753 -4.734 1.00 85.19 209 THR A C 1
ATOM 1571 O O . THR A 1 209 ? 11.506 31.278 -3.924 1.00 85.19 209 THR A O 1
ATOM 1574 N N . TYR A 1 210 ? 10.465 31.206 -5.922 1.00 80.56 210 TYR A N 1
ATOM 1575 C CA . TYR A 1 210 ? 11.112 30.035 -6.496 1.00 80.56 210 TYR A CA 1
ATOM 1576 C C . TYR A 1 210 ? 11.848 30.429 -7.777 1.00 80.56 210 TYR A C 1
ATOM 1578 O O . TYR A 1 210 ? 11.250 30.489 -8.854 1.00 80.56 210 TYR A O 1
ATOM 1586 N N . ASP A 1 211 ? 13.151 30.677 -7.665 1.00 77.81 211 ASP A N 1
ATOM 1587 C CA . ASP A 1 211 ? 13.957 31.276 -8.740 1.00 77.81 211 ASP A CA 1
ATOM 1588 C C . ASP A 1 211 ? 13.960 30.462 -10.045 1.00 77.81 211 ASP A C 1
ATOM 1590 O O . ASP A 1 211 ? 14.029 31.022 -11.135 1.00 77.81 211 ASP A O 1
ATOM 1594 N N . GLN A 1 212 ? 13.840 29.136 -9.936 1.00 71.06 212 GLN A N 1
ATOM 1595 C CA . GLN A 1 212 ? 13.855 28.194 -11.063 1.00 71.06 212 GLN A CA 1
ATOM 1596 C C . GLN A 1 212 ? 12.451 27.726 -11.492 1.00 71.06 212 GLN A C 1
ATOM 1598 O O . GLN A 1 212 ? 12.325 26.842 -12.337 1.00 71.06 212 GLN A O 1
ATOM 1603 N N . ALA A 1 213 ? 11.385 28.258 -10.887 1.00 75.75 213 ALA A N 1
ATOM 1604 C CA . ALA A 1 213 ? 10.012 27.867 -11.197 1.00 75.75 213 ALA A CA 1
ATOM 1605 C C . ALA A 1 213 ? 9.343 28.868 -12.145 1.00 75.75 213 ALA A C 1
ATOM 1607 O O . ALA A 1 213 ? 9.580 30.077 -12.055 1.00 75.75 213 ALA A O 1
ATOM 1608 N N . ARG A 1 214 ? 8.462 28.368 -13.016 1.00 76.81 214 ARG A N 1
ATOM 1609 C CA . ARG A 1 214 ? 7.631 29.181 -13.917 1.00 76.81 214 ARG A CA 1
ATOM 1610 C C . ARG A 1 214 ? 6.155 29.116 -13.515 1.00 76.81 214 ARG A C 1
ATOM 1612 O O . ARG A 1 214 ? 5.808 28.540 -12.484 1.00 76.81 214 ARG A O 1
ATOM 1619 N N . LEU A 1 215 ? 5.282 29.781 -14.274 1.00 78.19 215 LEU A N 1
ATOM 1620 C CA . LEU A 1 215 ? 3.831 29.696 -14.054 1.00 78.19 215 LEU A CA 1
ATOM 1621 C C . LEU A 1 215 ? 3.386 28.225 -14.101 1.00 78.19 215 LEU A C 1
ATOM 1623 O O . LEU A 1 215 ? 3.966 27.443 -14.840 1.00 78.19 215 LEU A O 1
ATOM 1627 N N . GLY A 1 216 ? 2.401 27.821 -13.300 1.00 77.94 216 GLY A N 1
ATOM 1628 C CA . GLY A 1 216 ? 1.980 26.414 -13.283 1.00 77.94 216 GLY A CA 1
ATOM 1629 C C . GLY A 1 216 ? 3.007 25.449 -12.683 1.00 77.94 216 GLY A C 1
ATOM 1630 O O . GLY A 1 216 ? 2.941 24.258 -12.961 1.00 77.94 216 GLY A O 1
ATOM 1631 N N . PHE A 1 217 ? 3.944 25.927 -11.851 1.00 83.69 217 PHE A N 1
ATOM 1632 C CA . PHE A 1 217 ? 4.951 25.064 -11.216 1.00 83.69 217 PHE A CA 1
ATOM 1633 C C . PHE A 1 217 ? 4.372 23.917 -10.393 1.00 83.69 217 PHE A C 1
ATOM 1635 O O . PHE A 1 217 ? 5.087 22.968 -10.083 1.00 83.69 217 PHE A O 1
ATOM 1642 N N . ASP A 1 218 ? 3.106 24.023 -10.013 1.00 84.81 218 ASP A N 1
ATOM 1643 C CA . ASP A 1 218 ? 2.386 23.066 -9.202 1.00 84.81 218 ASP A CA 1
ATOM 1644 C C . ASP A 1 218 ? 1.426 22.168 -9.998 1.00 84.81 218 ASP A C 1
ATOM 1646 O O . ASP A 1 218 ? 0.746 21.344 -9.391 1.00 84.81 218 ASP A O 1
ATOM 1650 N N . ASP A 1 219 ? 1.391 22.307 -11.325 1.00 78.81 219 ASP A N 1
ATOM 1651 C CA . ASP A 1 219 ? 0.605 21.479 -12.236 1.00 78.81 219 ASP A CA 1
ATOM 1652 C C . ASP A 1 219 ? 1.511 20.434 -12.911 1.00 78.81 219 ASP A C 1
ATOM 1654 O O . ASP A 1 219 ? 2.305 20.800 -13.779 1.00 78.81 219 ASP A O 1
ATOM 1658 N N . PRO A 1 220 ? 1.407 19.136 -12.562 1.00 65.12 220 PRO A N 1
ATOM 1659 C CA . PRO A 1 220 ? 2.194 18.072 -13.191 1.00 65.12 220 PRO A CA 1
ATOM 1660 C C . PRO A 1 220 ? 1.956 17.914 -14.698 1.00 65.12 220 PRO A C 1
ATOM 1662 O O . PRO A 1 220 ? 2.760 17.271 -15.369 1.00 65.12 220 PRO A O 1
ATOM 1665 N N . ASN A 1 221 ? 0.858 18.475 -15.219 1.00 61.81 221 ASN A N 1
ATOM 1666 C CA . ASN A 1 221 ? 0.501 18.467 -16.636 1.00 61.81 221 ASN A CA 1
ATOM 1667 C C . ASN A 1 221 ? 0.794 19.807 -17.331 1.00 61.81 221 ASN A C 1
ATOM 1669 O O . ASN A 1 221 ? 0.376 19.987 -18.475 1.00 61.81 221 ASN A O 1
ATOM 1673 N N . ALA A 1 222 ? 1.469 20.758 -16.669 1.00 64.69 222 ALA A N 1
ATOM 1674 C CA . ALA A 1 222 ? 1.919 21.979 -17.327 1.00 64.69 222 ALA A CA 1
ATOM 1675 C C . ALA A 1 222 ? 2.860 21.610 -18.485 1.00 64.69 222 ALA A C 1
ATOM 1677 O O . ALA A 1 222 ? 3.947 21.078 -18.264 1.00 64.69 222 ALA A O 1
ATOM 1678 N N . ASP A 1 223 ? 2.381 21.853 -19.706 1.00 50.91 223 ASP A N 1
ATOM 1679 C CA . ASP A 1 223 ? 2.986 21.392 -20.951 1.00 50.91 223 ASP A CA 1
ATOM 1680 C C . ASP A 1 223 ? 4.343 22.051 -21.213 1.00 50.91 223 ASP A C 1
ATOM 1682 O O . ASP A 1 223 ? 4.514 23.265 -21.066 1.00 50.91 223 ASP A O 1
ATOM 1686 N N . PHE A 1 224 ? 5.294 21.247 -21.673 1.00 47.03 224 PHE A N 1
ATOM 1687 C CA . PHE A 1 224 ? 6.611 21.708 -22.076 1.00 47.03 224 PHE A CA 1
ATOM 1688 C C . PHE A 1 224 ? 6.634 21.919 -23.584 1.00 47.03 224 PHE A C 1
ATOM 1690 O O . PHE A 1 224 ? 7.066 21.065 -24.353 1.00 47.03 224 PHE A O 1
ATOM 1697 N N . GLY A 1 225 ? 6.187 23.104 -24.000 1.00 35.53 225 GLY A N 1
ATOM 1698 C CA . GLY A 1 225 ? 6.605 23.685 -25.273 1.00 35.53 225 GLY A CA 1
ATOM 1699 C C . GLY A 1 225 ? 5.502 23.996 -26.284 1.00 35.53 225 GLY A C 1
ATOM 1700 O O . GLY A 1 225 ? 5.024 23.146 -27.027 1.00 35.53 225 GLY A O 1
ATOM 1701 N N . LYS A 1 226 ? 5.292 25.297 -26.498 1.00 30.92 226 LYS A N 1
ATOM 1702 C CA . LYS A 1 226 ? 5.429 25.867 -27.846 1.00 30.92 226 LYS A CA 1
ATOM 1703 C C . LYS A 1 226 ? 6.384 27.048 -27.760 1.00 30.92 226 LYS A C 1
ATOM 1705 O O . LYS A 1 226 ? 6.049 28.070 -27.164 1.00 30.92 226 LYS A O 1
ATOM 1710 N N . ALA A 1 227 ? 7.557 26.908 -28.374 1.00 33.34 227 ALA A N 1
ATOM 1711 C CA . ALA A 1 227 ? 8.482 28.017 -28.561 1.00 33.34 227 ALA A CA 1
ATOM 1712 C C . ALA A 1 227 ? 7.751 29.173 -29.272 1.00 33.34 227 ALA A C 1
ATOM 1714 O O . ALA A 1 227 ? 7.228 28.997 -30.374 1.00 33.34 227 ALA A O 1
ATOM 1715 N N . GLY A 1 228 ? 7.691 30.342 -28.626 1.00 37.41 228 GLY A N 1
ATOM 1716 C CA . GLY A 1 228 ? 7.150 31.576 -29.210 1.00 37.41 228 GLY A CA 1
ATOM 1717 C C . GLY A 1 228 ? 5.924 32.196 -28.524 1.00 37.41 228 GLY A C 1
ATOM 1718 O O . GLY A 1 228 ? 5.484 33.254 -28.969 1.00 37.41 228 GLY A O 1
ATOM 1719 N N . ALA A 1 229 ? 5.382 31.613 -27.447 1.00 37.72 229 ALA A N 1
ATOM 1720 C CA . ALA A 1 229 ? 4.347 32.262 -26.631 1.00 37.72 229 ALA A CA 1
ATOM 1721 C C . ALA A 1 229 ? 4.959 32.902 -25.361 1.00 37.72 229 ALA A C 1
ATOM 1723 O O . ALA A 1 229 ? 5.718 32.240 -24.659 1.00 37.72 229 ALA A O 1
ATOM 1724 N N . PRO A 1 230 ? 4.632 34.162 -25.013 1.00 37.56 230 PRO A N 1
ATOM 1725 C CA . PRO A 1 230 ? 5.375 34.944 -24.015 1.00 37.56 230 PRO A CA 1
ATOM 1726 C C . PRO A 1 230 ? 5.169 34.547 -22.535 1.00 37.56 230 PRO A C 1
ATOM 1728 O O . PRO A 1 230 ? 5.597 35.283 -21.653 1.00 37.56 230 PRO A O 1
ATOM 1731 N N . THR A 1 231 ? 4.556 33.401 -22.218 1.00 50.75 231 THR A N 1
ATOM 1732 C CA . THR A 1 231 ? 4.417 32.913 -20.830 1.00 50.75 231 THR A CA 1
ATOM 1733 C C . THR A 1 231 ? 4.481 31.382 -20.773 1.00 50.75 231 THR A C 1
ATOM 1735 O O . THR A 1 231 ? 3.450 30.714 -20.808 1.00 50.75 231 THR A O 1
ATOM 1738 N N . GLU A 1 232 ? 5.687 30.816 -20.710 1.00 60.53 232 GLU A N 1
ATOM 1739 C CA . GLU A 1 232 ? 5.916 29.367 -20.599 1.00 60.53 232 GLU A CA 1
ATOM 1740 C C . GLU A 1 232 ? 5.546 28.876 -19.188 1.00 60.53 232 GLU A C 1
ATOM 1742 O O . GLU A 1 232 ? 6.284 29.113 -18.228 1.00 60.53 232 GLU A O 1
ATOM 1747 N N . ALA A 1 233 ? 4.387 28.228 -19.040 1.00 65.12 233 ALA A N 1
ATOM 1748 C CA . ALA A 1 233 ? 4.076 27.463 -17.837 1.00 65.12 233 ALA A CA 1
ATOM 1749 C C . ALA A 1 233 ? 4.937 26.186 -17.798 1.00 65.12 233 ALA A C 1
ATOM 1751 O O . ALA A 1 233 ? 5.217 25.626 -18.850 1.00 65.12 233 ALA A O 1
ATOM 1752 N N . ALA A 1 234 ? 5.399 25.755 -16.624 1.00 69.06 234 ALA A N 1
ATOM 1753 C CA . ALA A 1 234 ? 6.272 24.587 -16.482 1.00 69.06 234 ALA A CA 1
ATOM 1754 C C . ALA A 1 234 ? 6.197 24.013 -15.070 1.00 69.06 234 ALA A C 1
ATOM 1756 O O . ALA A 1 234 ? 6.398 24.753 -14.101 1.00 69.06 234 ALA A O 1
ATOM 1757 N N . TYR A 1 235 ? 6.000 22.698 -14.964 1.00 73.25 235 TYR A N 1
ATOM 1758 C CA . TYR A 1 235 ? 6.013 21.997 -13.685 1.00 73.25 235 TYR A CA 1
ATOM 1759 C C . TYR A 1 235 ? 7.399 22.072 -13.029 1.00 73.25 235 TYR A C 1
ATOM 1761 O O . TYR A 1 235 ? 8.416 21.784 -13.660 1.00 73.25 235 TYR A O 1
ATOM 1769 N N . ASN A 1 236 ? 7.460 22.426 -11.742 1.00 74.31 236 ASN A N 1
ATOM 1770 C CA . ASN A 1 236 ? 8.697 22.393 -10.965 1.00 74.31 236 ASN A CA 1
ATOM 1771 C C . ASN A 1 236 ? 8.452 21.669 -9.645 1.00 74.31 236 ASN A C 1
ATOM 1773 O O . ASN A 1 236 ? 7.834 22.186 -8.715 1.00 74.31 236 ASN A O 1
ATOM 1777 N N . ILE A 1 237 ? 9.001 20.465 -9.561 1.00 60.06 237 ILE A N 1
ATOM 1778 C CA . ILE A 1 237 ? 8.700 19.530 -8.486 1.00 60.06 237 ILE A CA 1
ATOM 1779 C C . ILE A 1 237 ? 9.187 19.993 -7.112 1.00 60.06 237 ILE A C 1
ATOM 1781 O O . ILE A 1 237 ? 8.484 19.823 -6.118 1.00 60.06 237 ILE A O 1
ATOM 1785 N N . SER A 1 238 ? 10.353 20.641 -7.048 1.00 59.41 238 SER A N 1
ATOM 1786 C CA . SER A 1 238 ? 10.895 21.177 -5.797 1.00 59.41 238 SER A CA 1
ATOM 1787 C C . SER A 1 238 ? 10.064 22.354 -5.290 1.00 59.41 238 SER A C 1
ATOM 1789 O O . SER A 1 238 ? 9.800 22.448 -4.093 1.00 59.41 238 SER A O 1
ATOM 1791 N N . ALA A 1 239 ? 9.611 23.225 -6.197 1.00 72.19 239 ALA A N 1
ATOM 1792 C CA . ALA A 1 239 ? 8.710 24.320 -5.856 1.00 72.19 239 ALA A CA 1
ATOM 1793 C C . ALA A 1 239 ? 7.332 23.801 -5.420 1.00 72.19 239 ALA A C 1
ATOM 1795 O O . ALA A 1 239 ? 6.788 24.279 -4.430 1.00 72.19 239 ALA A O 1
ATOM 1796 N N . HIS A 1 240 ? 6.799 22.783 -6.101 1.00 78.75 240 HIS A N 1
ATOM 1797 C CA . HIS A 1 240 ? 5.532 22.147 -5.747 1.00 78.75 240 HIS A CA 1
ATOM 1798 C C . HIS A 1 240 ? 5.570 21.516 -4.346 1.00 78.75 240 HIS A C 1
ATOM 1800 O O . HIS A 1 240 ? 4.687 21.774 -3.532 1.00 78.75 240 HIS A O 1
ATOM 1806 N N . GLN A 1 241 ? 6.616 20.749 -4.023 1.00 58.88 241 GLN A N 1
ATOM 1807 C CA . GLN A 1 241 ? 6.771 20.115 -2.708 1.00 58.88 241 GLN A CA 1
ATOM 1808 C C . GLN A 1 241 ? 6.944 21.134 -1.570 1.00 58.88 241 GLN A C 1
ATOM 1810 O O . GLN A 1 241 ? 6.323 20.993 -0.517 1.00 58.88 241 GLN A O 1
ATOM 1815 N N . ASP A 1 242 ? 7.750 22.182 -1.770 1.00 72.62 242 ASP A N 1
ATOM 1816 C CA . ASP A 1 242 ? 7.889 23.259 -0.778 1.00 72.62 242 ASP A CA 1
ATOM 1817 C C . ASP A 1 242 ? 6.572 24.037 -0.614 1.00 72.62 242 ASP A C 1
ATOM 1819 O O . ASP A 1 242 ? 6.197 24.381 0.508 1.00 72.62 242 ASP A O 1
ATOM 1823 N N . ALA A 1 243 ? 5.830 24.258 -1.705 1.00 80.94 243 ALA A N 1
ATOM 1824 C CA . ALA A 1 243 ? 4.527 24.912 -1.657 1.00 80.94 243 ALA A CA 1
ATOM 1825 C C . ALA A 1 243 ? 3.492 24.088 -0.882 1.00 80.94 243 ALA A C 1
ATOM 1827 O O . ALA A 1 243 ? 2.757 24.663 -0.083 1.00 80.94 243 ALA A O 1
ATOM 1828 N N . ILE A 1 244 ? 3.481 22.757 -1.035 1.00 73.06 244 ILE A N 1
ATOM 1829 C CA . ILE A 1 244 ? 2.671 21.844 -0.211 1.00 73.06 244 ILE A CA 1
ATOM 1830 C C . ILE A 1 244 ? 2.960 22.074 1.272 1.00 73.06 244 ILE A C 1
ATOM 1832 O O . ILE A 1 244 ? 2.057 22.423 2.029 1.00 73.06 244 ILE A O 1
ATOM 1836 N N . ILE A 1 245 ? 4.223 21.950 1.683 1.00 64.56 245 ILE A N 1
ATOM 1837 C CA . ILE A 1 245 ? 4.612 22.047 3.097 1.00 64.56 245 ILE A CA 1
ATOM 1838 C C . ILE A 1 245 ? 4.213 23.405 3.683 1.00 64.56 245 ILE A C 1
ATOM 1840 O O . ILE A 1 245 ? 3.689 23.489 4.796 1.00 64.56 245 ILE A O 1
ATOM 1844 N N . ARG A 1 246 ? 4.461 24.484 2.938 1.00 82.06 246 ARG A N 1
ATOM 1845 C CA . ARG A 1 246 ? 4.193 25.852 3.392 1.00 82.06 246 ARG A CA 1
ATOM 1846 C C . ARG A 1 246 ? 2.710 26.168 3.447 1.00 82.06 246 ARG A C 1
ATOM 1848 O O . ARG A 1 246 ? 2.286 26.789 4.414 1.00 82.06 246 ARG A O 1
ATOM 1855 N N . LEU A 1 247 ? 1.939 25.732 2.454 1.00 89.06 247 LEU A N 1
ATOM 1856 C CA . LEU A 1 247 ? 0.491 25.907 2.434 1.00 89.06 247 LEU A CA 1
ATOM 1857 C C . LEU A 1 247 ? -0.136 25.196 3.632 1.00 89.06 247 LEU A C 1
ATOM 1859 O O . LEU A 1 247 ? -0.869 25.821 4.389 1.00 89.06 247 LEU A O 1
ATOM 1863 N N . GLU A 1 248 ? 0.206 23.926 3.848 1.00 81.12 248 GLU A N 1
ATOM 1864 C CA . GLU A 1 248 ? -0.312 23.135 4.969 1.00 81.12 248 GLU A CA 1
ATOM 1865 C C . GLU A 1 248 ? 0.068 23.761 6.318 1.00 81.12 248 GLU A C 1
ATOM 1867 O O . GLU A 1 248 ? -0.762 23.878 7.218 1.00 81.12 248 GLU A O 1
ATOM 1872 N N . THR A 1 249 ? 1.314 24.218 6.461 1.00 78.00 249 THR A N 1
ATOM 1873 C CA . THR A 1 249 ? 1.780 24.883 7.689 1.00 78.00 249 THR A CA 1
ATOM 1874 C C . THR A 1 249 ? 1.016 26.182 7.950 1.00 78.00 249 THR A C 1
ATOM 1876 O O . THR A 1 249 ? 0.581 26.425 9.072 1.00 78.00 249 THR A O 1
ATOM 1879 N N . PHE A 1 250 ? 0.829 26.993 6.910 1.00 85.81 250 PHE A N 1
ATOM 1880 C CA . PHE A 1 250 ? 0.156 28.285 6.983 1.00 85.81 250 PHE A CA 1
ATOM 1881 C C . PHE A 1 250 ? -1.343 28.149 7.280 1.00 85.81 250 PHE A C 1
ATOM 1883 O O . PHE A 1 250 ? -1.886 28.853 8.128 1.00 85.81 250 PHE A O 1
ATOM 1890 N N . LEU A 1 251 ? -2.033 27.205 6.637 1.00 86.19 251 LEU A N 1
ATOM 1891 C CA . LEU A 1 251 ? -3.445 26.960 6.930 1.00 86.19 251 LEU A CA 1
ATOM 1892 C C . LEU A 1 251 ? -3.643 26.460 8.365 1.00 86.19 251 LEU A C 1
ATOM 1894 O O . LEU A 1 251 ? -4.551 26.930 9.047 1.00 86.19 251 LEU A O 1
ATOM 1898 N N . ASN A 1 252 ? -2.764 25.583 8.858 1.00 78.75 252 ASN A N 1
ATOM 1899 C CA . ASN A 1 252 ? -2.810 25.095 10.238 1.00 78.75 252 ASN A CA 1
ATOM 1900 C C . ASN A 1 252 ? -2.549 26.186 11.293 1.00 78.75 252 ASN A C 1
ATOM 1902 O O . ASN A 1 252 ? -3.027 26.057 12.418 1.00 78.75 252 ASN A O 1
ATOM 1906 N N . SER A 1 253 ? -1.793 27.243 10.971 1.00 79.12 253 SER A N 1
ATOM 1907 C CA . SER A 1 253 ? -1.523 28.337 11.916 1.00 79.12 253 SER A CA 1
ATOM 1908 C C . SER A 1 253 ? -2.632 29.386 11.984 1.00 79.12 253 SER A C 1
ATOM 1910 O O . SER A 1 253 ? -2.755 30.061 13.007 1.00 79.12 253 SER A O 1
ATOM 1912 N N . HIS A 1 254 ? -3.430 29.540 10.923 1.00 83.12 254 HIS A N 1
ATOM 1913 C CA . HIS A 1 254 ? -4.398 30.640 10.802 1.00 83.12 254 HIS A CA 1
ATOM 1914 C C . HIS A 1 254 ? -5.859 30.208 10.809 1.00 83.12 254 HIS A C 1
ATOM 1916 O O . HIS A 1 254 ? -6.733 30.994 11.174 1.00 83.12 254 HIS A O 1
ATOM 1922 N N . LEU A 1 255 ? -6.134 28.955 10.468 1.00 80.94 255 LEU A N 1
ATOM 1923 C CA . LEU A 1 255 ? -7.402 28.332 10.791 1.00 80.94 255 LEU A CA 1
ATOM 1924 C C . LEU A 1 255 ? -7.205 27.702 12.174 1.00 80.94 255 LEU A C 1
ATOM 1926 O O . LEU A 1 255 ? -6.412 26.772 12.318 1.00 80.94 255 LEU A O 1
ATOM 1930 N N . ARG A 1 256 ? -7.888 28.210 13.213 1.00 57.66 256 ARG A N 1
ATOM 1931 C CA . ARG A 1 256 ? -8.116 27.436 14.440 1.00 57.66 256 ARG A CA 1
ATOM 1932 C C . ARG A 1 256 ? -8.931 26.220 14.039 1.00 57.66 256 ARG A C 1
ATOM 1934 O O . ARG A 1 256 ? -10.155 26.188 14.156 1.00 57.66 256 ARG A O 1
ATOM 1941 N N . VAL A 1 257 ? -8.244 25.191 13.585 1.00 45.69 257 VAL A N 1
ATOM 1942 C CA . VAL A 1 257 ? -8.835 23.881 13.622 1.00 45.69 257 VAL A CA 1
ATOM 1943 C C . VAL A 1 257 ? -9.061 23.619 15.105 1.00 45.69 257 VAL A C 1
ATOM 1945 O O . VAL A 1 257 ? -8.106 23.525 15.883 1.00 45.69 257 VAL A O 1
ATOM 1948 N N . THR A 1 258 ? -10.314 23.499 15.528 1.00 38.22 258 THR A N 1
ATOM 1949 C CA . THR A 1 258 ? -10.653 22.876 16.810 1.00 38.22 258 THR A CA 1
ATOM 1950 C C . THR A 1 258 ? -10.350 21.373 16.713 1.00 38.22 258 THR A C 1
ATOM 1952 O O . THR A 1 258 ? -11.137 20.526 17.111 1.00 38.22 258 THR A O 1
ATOM 1955 N N . LEU A 1 259 ? -9.157 21.010 16.224 1.00 37.72 259 LEU A N 1
ATOM 1956 C CA . LEU A 1 259 ? -8.580 19.673 16.336 1.00 37.72 259 LEU A CA 1
ATOM 1957 C C . LEU A 1 259 ? -8.447 19.267 17.808 1.00 37.72 259 LEU A C 1
ATOM 1959 O O . LEU A 1 259 ? -8.259 18.098 18.093 1.00 37.72 259 LEU A O 1
ATOM 1963 N N . ALA A 1 260 ? -8.586 20.208 18.747 1.00 27.98 260 ALA A N 1
ATOM 1964 C CA . ALA A 1 260 ? -8.538 19.972 20.183 1.00 27.98 260 ALA A CA 1
ATOM 1965 C C . ALA A 1 260 ? -9.833 19.400 20.806 1.00 27.98 260 ALA A C 1
ATOM 1967 O O . ALA A 1 260 ? -9.824 19.108 22.000 1.00 27.98 260 ALA A O 1
ATOM 1968 N N . GLN A 1 261 ? -10.933 19.241 20.056 1.00 28.14 261 GLN A N 1
ATOM 1969 C CA . GLN A 1 261 ? -12.160 18.591 20.564 1.00 28.14 261 GLN A CA 1
ATOM 1970 C C . GLN A 1 261 ? -12.681 17.436 19.690 1.00 28.14 261 GLN A C 1
ATOM 1972 O O . GLN A 1 261 ? -13.492 16.654 20.174 1.00 28.14 261 GLN A O 1
ATOM 1977 N N . ALA A 1 262 ? -12.135 17.243 18.482 1.00 29.45 262 ALA A N 1
ATOM 1978 C CA . ALA A 1 262 ? -12.180 15.965 17.751 1.00 29.45 262 ALA A CA 1
ATOM 1979 C C . ALA A 1 262 ? -10.957 15.061 18.044 1.00 29.45 262 ALA A C 1
ATOM 1981 O O . ALA A 1 262 ? -10.926 13.899 17.655 1.00 29.45 262 ALA A O 1
ATOM 1982 N N . TYR A 1 263 ? -9.967 15.568 18.787 1.00 24.98 263 TYR A N 1
ATOM 1983 C CA . TYR A 1 263 ? -8.906 14.787 19.423 1.00 24.98 263 TYR A CA 1
ATOM 1984 C C . TYR A 1 263 ? -8.653 15.334 20.835 1.00 24.98 263 TYR A C 1
ATOM 1986 O O . TYR A 1 263 ? -8.316 16.515 20.967 1.00 24.98 263 TYR A O 1
ATOM 1994 N N . PRO A 1 264 ? -8.720 14.524 21.910 1.00 23.56 264 PRO A N 1
ATOM 1995 C CA . PRO A 1 264 ? -8.154 14.927 23.188 1.00 23.56 264 PRO A CA 1
ATOM 1996 C C . PRO A 1 264 ? -6.632 15.065 23.023 1.00 23.56 264 PRO A C 1
ATOM 1998 O O . PRO A 1 264 ? -5.912 14.118 22.713 1.00 23.56 264 PRO A O 1
ATOM 2001 N N . SER A 1 265 ? -6.170 16.301 23.175 1.00 28.58 265 SER A N 1
ATOM 2002 C CA . SER A 1 265 ? -4.828 16.830 22.914 1.00 28.58 265 SER A CA 1
ATOM 2003 C C . SER A 1 265 ? -3.645 16.087 23.554 1.00 28.58 265 SER A C 1
ATOM 2005 O O . SER A 1 265 ? -3.729 15.679 24.710 1.00 28.58 265 SER A O 1
ATOM 2007 N N . LYS A 1 266 ? -2.462 16.172 22.916 1.00 27.00 266 LYS A N 1
ATOM 2008 C CA . LYS A 1 266 ? -1.211 16.527 23.624 1.00 27.00 266 LYS A CA 1
ATOM 2009 C C . LYS A 1 266 ? -0.395 17.578 22.856 1.00 27.00 266 LYS A C 1
ATOM 2011 O O . LYS A 1 266 ? 0.280 17.261 21.886 1.00 27.00 266 LYS A O 1
ATOM 2016 N N . ALA A 1 267 ? -0.492 18.810 23.360 1.00 24.00 267 ALA A N 1
ATOM 2017 C CA . ALA A 1 267 ? 0.500 19.888 23.387 1.00 24.00 267 ALA A CA 1
ATOM 2018 C C . ALA A 1 267 ? 1.414 20.084 22.157 1.00 24.00 267 ALA A C 1
ATOM 2020 O O . ALA A 1 267 ? 2.517 19.547 22.084 1.00 24.00 267 ALA A O 1
ATOM 2021 N N . PHE A 1 268 ? 1.022 21.023 21.291 1.00 36.97 268 PHE A N 1
ATOM 2022 C CA . PHE A 1 268 ? 1.987 21.996 20.778 1.00 36.97 268 PHE A CA 1
ATOM 2023 C C . PHE A 1 268 ? 2.471 22.849 21.952 1.00 36.97 268 PHE A C 1
ATOM 2025 O O . PHE A 1 268 ? 1.650 23.376 22.700 1.00 36.97 268 PHE A O 1
ATOM 2032 N N . SER A 1 269 ? 3.781 23.016 22.117 1.00 20.48 269 SER A N 1
ATOM 2033 C CA . SER A 1 269 ? 4.312 24.088 22.959 1.00 20.48 269 SER A CA 1
ATOM 2034 C C . SER A 1 269 ? 5.770 24.390 22.608 1.00 20.48 269 SER A C 1
ATOM 2036 O O . SER A 1 269 ? 6.539 23.445 22.443 1.00 20.48 269 SER A O 1
ATOM 2038 N N . PRO A 1 270 ? 6.214 25.655 22.650 1.00 27.62 270 PRO A N 1
ATOM 2039 C CA . PRO A 1 270 ? 5.562 26.885 22.208 1.00 27.62 270 PRO A CA 1
ATOM 2040 C C . PRO A 1 270 ? 6.250 27.440 20.943 1.00 27.62 270 PRO A C 1
ATOM 2042 O O . PRO A 1 270 ? 7.435 27.214 20.744 1.00 27.62 270 PRO A O 1
ATOM 2045 N N . LEU A 1 271 ? 5.505 28.225 20.157 1.00 21.11 271 LEU A N 1
ATOM 2046 C CA . LEU A 1 271 ? 5.969 29.071 19.045 1.00 21.11 271 LEU A CA 1
ATOM 2047 C C . LEU A 1 271 ? 6.782 28.355 17.938 1.00 21.11 271 LEU A C 1
ATOM 2049 O O . LEU A 1 271 ? 7.921 27.946 18.170 1.00 21.11 271 LEU A O 1
ATOM 2053 N N . PRO A 1 272 ? 6.286 28.284 16.684 1.00 24.84 272 PRO A N 1
ATOM 2054 C CA . PRO A 1 272 ? 7.208 28.088 15.569 1.00 24.84 272 PRO A CA 1
ATOM 2055 C C . PRO A 1 272 ? 8.279 29.193 15.635 1.00 24.84 272 PRO A C 1
ATOM 2057 O O . PRO A 1 272 ? 7.958 30.314 16.058 1.00 24.84 272 PRO A O 1
ATOM 2060 N N . PRO A 1 273 ? 9.548 28.926 15.260 1.00 22.92 273 PRO A N 1
ATOM 2061 C CA . PRO A 1 273 ? 10.480 30.022 15.042 1.00 22.92 273 PRO A CA 1
ATOM 2062 C C . PRO A 1 273 ? 9.773 31.006 14.111 1.00 22.92 273 PRO A C 1
ATOM 2064 O O . PRO A 1 273 ? 9.133 30.580 13.143 1.00 22.92 273 PRO A O 1
ATOM 2067 N N . LYS A 1 274 ? 9.810 32.303 14.449 1.00 25.42 274 LYS A N 1
ATOM 2068 C CA . LYS A 1 274 ? 9.359 33.357 13.534 1.00 25.42 274 LYS A CA 1
ATOM 2069 C C . LYS A 1 274 ? 9.861 32.989 12.140 1.00 25.42 274 LYS A C 1
ATOM 2071 O O . LYS A 1 274 ? 11.016 32.576 12.029 1.00 25.42 274 LYS A O 1
ATOM 2076 N N . LEU A 1 275 ? 8.996 33.098 11.129 1.00 30.97 275 LEU A N 1
ATOM 2077 C CA . LEU A 1 275 ? 9.405 33.073 9.727 1.00 30.97 275 LEU A CA 1
ATOM 2078 C C . LEU A 1 275 ? 10.485 34.149 9.574 1.00 30.97 275 LEU A C 1
ATOM 2080 O O . LEU A 1 275 ? 10.187 35.334 9.469 1.00 30.97 275 LEU A O 1
ATOM 2084 N N . ASP A 1 276 ? 11.738 33.741 9.737 1.00 30.53 276 ASP A N 1
ATOM 2085 C CA . ASP A 1 276 ? 12.898 34.581 9.544 1.00 30.53 276 ASP A CA 1
ATOM 2086 C C . ASP A 1 276 ? 13.239 34.441 8.070 1.00 30.53 276 ASP A C 1
ATOM 2088 O O . ASP A 1 276 ? 13.775 33.420 7.633 1.00 30.53 276 ASP A O 1
ATOM 2092 N N . ASP A 1 277 ? 12.866 35.460 7.301 1.00 33.56 277 ASP A N 1
ATOM 2093 C CA . ASP A 1 277 ? 13.109 35.538 5.862 1.00 33.56 277 ASP A CA 1
ATOM 2094 C C . ASP A 1 277 ? 14.614 35.490 5.520 1.00 33.56 277 ASP A C 1
ATOM 2096 O O . ASP A 1 277 ? 14.969 35.278 4.361 1.00 33.56 277 ASP A O 1
ATOM 2100 N N . ASN A 1 278 ? 15.502 35.624 6.519 1.00 28.88 278 ASN A N 1
ATOM 2101 C CA . ASN A 1 278 ? 16.957 35.585 6.367 1.00 28.88 278 ASN A CA 1
ATOM 2102 C C . ASN A 1 278 ? 17.649 34.414 7.080 1.00 28.88 278 ASN A C 1
ATOM 2104 O O . ASN A 1 278 ? 18.862 34.238 6.919 1.00 28.88 278 ASN A O 1
ATOM 2108 N N . ALA A 1 279 ? 16.926 33.570 7.818 1.00 24.91 279 ALA A N 1
ATOM 2109 C CA . ALA A 1 279 ? 17.493 32.317 8.289 1.00 24.91 279 ALA A CA 1
ATOM 2110 C C . ALA A 1 279 ? 17.455 31.318 7.135 1.00 24.91 279 ALA A C 1
ATOM 2112 O O . ALA A 1 279 ? 16.523 30.528 7.009 1.00 24.91 279 ALA A O 1
ATOM 2113 N N . THR A 1 280 ? 18.494 31.317 6.295 1.00 23.55 280 THR A N 1
ATOM 2114 C CA . THR A 1 280 ? 18.871 30.091 5.586 1.00 23.55 280 THR A CA 1
ATOM 2115 C C . THR A 1 280 ? 18.978 29.018 6.665 1.00 23.55 280 THR A C 1
ATOM 2117 O O . THR A 1 280 ? 19.901 29.092 7.486 1.00 23.55 280 THR A O 1
ATOM 2120 N N . PRO A 1 281 ? 18.073 28.023 6.725 1.00 23.89 281 PRO A N 1
ATOM 2121 C CA . PRO A 1 281 ? 18.422 26.845 7.472 1.00 23.89 281 PRO A CA 1
ATOM 2122 C C . PRO A 1 281 ? 19.675 26.349 6.762 1.00 23.89 281 PRO A C 1
ATOM 2124 O O . PRO A 1 281 ? 19.688 26.213 5.534 1.00 23.89 281 PRO A O 1
ATOM 2127 N N . HIS A 1 282 ? 20.739 26.083 7.508 1.00 23.88 282 HIS A N 1
ATOM 2128 C CA . HIS A 1 282 ? 21.698 25.101 7.044 1.00 23.88 282 HIS A CA 1
ATOM 2129 C C . HIS A 1 282 ? 20.946 23.762 6.986 1.00 23.88 282 HIS A C 1
ATOM 2131 O O . HIS A 1 282 ? 21.106 22.893 7.837 1.00 23.88 282 HIS A O 1
ATOM 2137 N N . ILE A 1 283 ? 20.095 23.611 5.963 1.00 26.69 283 ILE A N 1
ATOM 2138 C CA . ILE A 1 283 ? 19.870 22.355 5.283 1.00 26.69 283 ILE A CA 1
ATOM 2139 C C . ILE A 1 283 ? 21.271 22.025 4.799 1.00 26.69 283 ILE A C 1
ATOM 2141 O O . ILE A 1 283 ? 21.742 22.514 3.770 1.00 26.69 283 ILE A O 1
ATOM 2145 N N . THR A 1 284 ? 21.998 21.276 5.625 1.00 23.97 284 THR A N 1
ATOM 2146 C CA . THR A 1 284 ? 23.065 20.449 5.094 1.00 23.97 284 THR A CA 1
ATOM 2147 C C . THR A 1 284 ? 22.460 19.766 3.882 1.00 23.97 284 THR A C 1
ATOM 2149 O O . THR A 1 284 ? 21.344 19.257 3.930 1.00 23.97 284 THR A O 1
ATOM 2152 N N . THR A 1 285 ? 23.161 19.855 2.768 1.00 27.86 285 THR A N 1
ATOM 2153 C CA . THR A 1 285 ? 22.803 19.400 1.423 1.00 27.86 285 THR A CA 1
ATOM 2154 C C . THR A 1 285 ? 22.540 17.885 1.315 1.00 27.86 285 THR A C 1
ATOM 2156 O O . THR A 1 285 ? 22.669 17.300 0.243 1.00 27.86 285 THR A O 1
ATOM 2159 N N . GLY A 1 286 ? 22.189 17.220 2.417 1.00 36.12 286 GLY A N 1
ATOM 2160 C CA . GLY A 1 286 ? 21.815 15.824 2.477 1.00 36.12 286 GLY A CA 1
ATOM 2161 C C . GLY A 1 286 ? 20.363 15.634 2.058 1.00 36.12 286 GLY A C 1
ATOM 2162 O O . GLY A 1 286 ? 19.433 16.014 2.763 1.00 36.12 286 GLY A O 1
ATOM 2163 N N . TYR A 1 287 ? 20.182 14.987 0.916 1.00 56.69 287 TYR A N 1
ATOM 2164 C CA . TYR A 1 287 ? 18.920 14.375 0.526 1.00 56.69 287 TYR A CA 1
ATOM 2165 C C . TYR A 1 287 ? 18.492 13.330 1.586 1.00 56.69 287 TYR A C 1
ATOM 2167 O O . TYR A 1 287 ? 19.329 12.769 2.302 1.00 56.69 287 TYR A O 1
ATOM 2175 N N . GLY A 1 288 ? 17.187 13.093 1.719 1.00 62.34 288 GLY A N 1
ATOM 2176 C CA . GLY A 1 288 ? 16.628 11.991 2.507 1.00 62.34 288 GLY A CA 1
ATOM 2177 C C . GLY A 1 288 ? 17.096 10.628 1.988 1.00 62.34 288 GLY A C 1
ATOM 2178 O O . GLY A 1 288 ? 17.696 10.515 0.918 1.00 62.34 288 GLY A O 1
ATOM 2179 N N . THR A 1 289 ? 16.863 9.573 2.766 1.00 78.75 289 THR A N 1
ATOM 2180 C CA . THR A 1 289 ? 17.335 8.226 2.413 1.00 78.75 289 THR A CA 1
ATOM 2181 C C . THR A 1 289 ? 16.240 7.443 1.700 1.00 78.75 289 THR A C 1
ATOM 2183 O O . THR A 1 289 ? 15.156 7.251 2.250 1.00 78.75 289 THR A O 1
ATOM 2186 N N . TRP A 1 290 ? 16.527 6.937 0.499 1.00 76.12 290 TRP A N 1
ATOM 2187 C CA . TRP A 1 290 ? 15.646 5.989 -0.181 1.00 76.12 290 TRP A CA 1
ATOM 2188 C C . TRP A 1 290 ? 15.544 4.676 0.588 1.00 76.12 290 TRP A C 1
ATOM 2190 O O . TRP A 1 290 ? 16.547 4.108 1.028 1.00 76.12 290 TRP A O 1
ATOM 2200 N N . THR A 1 291 ? 14.313 4.194 0.751 1.00 74.25 291 THR A N 1
ATOM 2201 C CA . THR A 1 291 ? 14.066 2.895 1.383 1.00 74.25 291 THR A CA 1
ATOM 2202 C C . THR A 1 291 ? 14.493 1.753 0.460 1.00 74.25 291 THR A C 1
ATOM 2204 O O . THR A 1 291 ? 15.156 0.823 0.911 1.00 74.25 291 THR A O 1
ATOM 2207 N N . HIS A 1 292 ? 14.169 1.876 -0.827 1.00 76.38 292 HIS A N 1
ATOM 2208 C CA . HIS A 1 292 ? 14.675 1.050 -1.914 1.00 76.38 292 HIS A CA 1
ATOM 2209 C C . HIS A 1 292 ? 15.484 1.942 -2.853 1.00 76.38 292 HIS A C 1
ATOM 2211 O O . HIS A 1 292 ? 14.958 2.935 -3.353 1.00 76.38 292 HIS A O 1
ATOM 2217 N N . ASP A 1 293 ? 16.748 1.600 -3.088 1.00 70.00 293 ASP A N 1
ATOM 2218 C CA . ASP A 1 293 ? 17.590 2.304 -4.047 1.00 70.00 293 ASP A CA 1
ATOM 2219 C C . ASP A 1 293 ? 17.516 1.586 -5.410 1.00 70.00 293 ASP A C 1
ATOM 2221 O O . ASP A 1 293 ? 18.103 0.509 -5.552 1.00 70.00 293 ASP A O 1
ATOM 2225 N N . PRO A 1 294 ? 16.827 2.141 -6.432 1.00 61.81 294 PRO A N 1
ATOM 2226 C CA . PRO A 1 294 ? 16.745 1.523 -7.762 1.00 61.81 294 PRO A CA 1
ATOM 2227 C C . PRO A 1 294 ? 18.105 1.301 -8.422 1.00 61.81 294 PRO A C 1
ATOM 2229 O O . PRO A 1 294 ? 18.222 0.513 -9.359 1.00 61.81 294 PRO A O 1
ATOM 2232 N N . THR A 1 295 ? 19.137 1.998 -7.956 1.00 65.88 295 THR A N 1
ATOM 2233 C CA . THR A 1 295 ? 20.495 1.894 -8.486 1.00 65.88 295 THR A CA 1
ATOM 2234 C C . THR A 1 295 ? 21.226 0.657 -7.967 1.00 65.88 295 THR A C 1
ATOM 2236 O O . THR A 1 295 ? 22.220 0.229 -8.558 1.00 65.88 295 THR A O 1
ATOM 2239 N N . GLN A 1 296 ? 20.687 0.043 -6.910 1.00 76.25 296 GLN A N 1
ATOM 2240 C CA . GLN A 1 296 ? 21.145 -1.198 -6.302 1.00 76.25 296 GLN A CA 1
ATOM 2241 C C . GLN A 1 296 ? 20.014 -2.237 -6.330 1.00 76.25 296 GLN A C 1
ATOM 2243 O O . GLN A 1 296 ? 19.490 -2.616 -5.282 1.00 76.25 296 GLN A O 1
ATOM 2248 N N . PRO A 1 297 ? 19.636 -2.744 -7.518 1.00 76.69 297 PRO A N 1
ATOM 2249 C CA . PRO A 1 297 ? 18.517 -3.676 -7.646 1.00 76.69 297 PRO A CA 1
ATOM 2250 C C . PRO A 1 297 ? 18.723 -4.961 -6.830 1.00 76.69 297 PRO A C 1
ATOM 2252 O O . PRO A 1 297 ? 17.752 -5.585 -6.411 1.00 76.69 297 PRO A O 1
ATOM 2255 N N . GLY A 1 298 ? 19.969 -5.349 -6.545 1.00 83.69 298 GLY A N 1
ATOM 2256 C CA . GLY A 1 298 ? 20.304 -6.611 -5.888 1.00 83.69 298 GLY A CA 1
ATOM 2257 C C . GLY A 1 298 ? 20.268 -7.800 -6.860 1.00 83.69 298 GLY A C 1
ATOM 2258 O O . GLY A 1 298 ? 20.084 -7.609 -8.061 1.00 83.69 298 GLY A O 1
ATOM 2259 N N . PRO A 1 299 ? 20.466 -9.038 -6.372 1.00 87.56 299 PRO A N 1
ATOM 2260 C CA . PRO A 1 299 ? 20.542 -10.221 -7.231 1.00 87.56 299 PRO A CA 1
ATOM 2261 C C . PRO A 1 299 ? 19.197 -10.551 -7.897 1.00 87.56 299 PRO A C 1
ATOM 2263 O O . PRO A 1 299 ? 18.139 -10.348 -7.290 1.00 87.56 299 PRO A O 1
ATOM 2266 N N . ASN A 1 300 ? 19.263 -11.116 -9.112 1.00 87.12 300 ASN A N 1
ATOM 2267 C CA . ASN A 1 300 ? 18.104 -11.586 -9.889 1.00 87.12 300 ASN A CA 1
ATOM 2268 C C . ASN A 1 300 ? 17.384 -12.762 -9.215 1.00 87.12 300 ASN A C 1
ATOM 2270 O O . ASN A 1 300 ? 16.161 -12.834 -9.239 1.00 87.12 300 ASN A O 1
ATOM 2274 N N . HIS A 1 301 ? 18.135 -13.664 -8.574 1.00 87.38 301 HIS A N 1
ATOM 2275 C CA . HIS A 1 301 ? 17.550 -14.697 -7.722 1.00 87.38 301 HIS A CA 1
ATOM 2276 C C . HIS A 1 301 ? 17.300 -14.154 -6.304 1.00 87.38 301 HIS A C 1
ATOM 2278 O O . HIS A 1 301 ? 18.019 -13.250 -5.858 1.00 87.38 301 HIS A O 1
ATOM 2284 N N . PRO A 1 302 ? 16.333 -14.715 -5.559 1.00 90.88 302 PRO A N 1
ATOM 2285 C CA . PRO A 1 302 ? 16.112 -14.345 -4.170 1.00 90.88 302 PRO A CA 1
ATOM 2286 C C . PRO A 1 302 ? 17.328 -14.686 -3.302 1.00 90.88 302 PRO A C 1
ATOM 2288 O O . PRO A 1 302 ? 17.778 -15.833 -3.339 1.00 90.88 302 PRO A O 1
ATOM 2291 N N . PRO A 1 303 ? 17.837 -13.756 -2.472 1.00 89.62 303 PRO A N 1
ATOM 2292 C CA . PRO A 1 303 ? 18.970 -14.033 -1.587 1.00 89.62 303 PRO A CA 1
ATOM 2293 C C . PRO A 1 303 ? 18.612 -15.020 -0.466 1.00 89.62 303 PRO A C 1
ATOM 2295 O O . PRO A 1 303 ? 19.482 -15.685 0.084 1.00 89.62 303 PRO A O 1
ATOM 2298 N N . THR A 1 304 ? 17.331 -15.103 -0.107 1.00 92.31 304 THR A N 1
ATOM 2299 C CA . THR A 1 304 ? 16.786 -16.037 0.880 1.00 92.31 304 THR A CA 1
ATOM 2300 C C . THR A 1 304 ? 15.299 -16.257 0.607 1.00 92.31 304 THR A C 1
ATOM 2302 O O . THR A 1 304 ? 14.642 -15.393 0.022 1.00 92.31 304 THR A O 1
ATOM 2305 N N . GLY A 1 305 ? 14.762 -17.408 1.009 1.00 92.00 305 GLY A N 1
ATOM 2306 C CA . GLY A 1 305 ? 13.357 -17.766 0.813 1.00 92.00 305 GLY A CA 1
ATOM 2307 C C . GLY A 1 305 ? 12.895 -17.757 -0.646 1.00 92.00 305 GLY A C 1
ATOM 2308 O O . GLY A 1 305 ? 13.681 -17.951 -1.579 1.00 92.00 305 GLY A O 1
ATOM 2309 N N . ARG A 1 306 ? 11.584 -17.590 -0.836 1.00 92.88 306 ARG A N 1
ATOM 2310 C CA . ARG A 1 306 ? 10.894 -17.647 -2.133 1.00 92.88 306 ARG A CA 1
ATOM 2311 C C . ARG A 1 306 ? 9.714 -16.690 -2.157 1.00 92.88 306 ARG A C 1
ATOM 2313 O O . ARG A 1 306 ? 9.175 -16.350 -1.102 1.00 92.88 306 ARG A O 1
ATOM 2320 N N . SER A 1 307 ? 9.318 -16.282 -3.358 1.00 94.69 307 SER A N 1
ATOM 2321 C CA . SER A 1 307 ? 8.150 -15.430 -3.557 1.00 94.69 307 SER A CA 1
ATOM 2322 C C . SER A 1 307 ? 6.854 -16.177 -3.198 1.00 94.69 307 SER A C 1
ATOM 2324 O O . SER A 1 307 ? 6.797 -17.407 -3.265 1.00 94.69 307 SER A O 1
ATOM 2326 N N . VAL A 1 308 ? 5.789 -15.463 -2.819 1.00 94.44 308 VAL A N 1
ATOM 2327 C CA . VAL A 1 308 ? 4.477 -16.093 -2.575 1.00 94.44 308 VAL A CA 1
ATOM 2328 C C . VAL A 1 308 ? 3.919 -16.807 -3.817 1.00 94.44 308 VAL A C 1
ATOM 2330 O O . VAL A 1 308 ? 3.232 -17.811 -3.661 1.00 94.44 308 VAL A O 1
ATOM 2333 N N . PHE A 1 309 ? 4.265 -16.374 -5.035 1.00 96.06 309 PHE A N 1
ATOM 2334 C CA . PHE A 1 309 ? 3.930 -17.076 -6.278 1.00 96.06 309 PHE A CA 1
ATOM 2335 C C . PHE A 1 309 ? 4.538 -18.482 -6.325 1.00 96.06 309 PHE A C 1
ATOM 2337 O O . PHE A 1 309 ? 3.821 -19.448 -6.587 1.00 96.06 309 PHE A O 1
ATOM 2344 N N . ASP A 1 310 ? 5.828 -18.618 -5.994 1.00 94.62 310 ASP A N 1
ATOM 2345 C CA . ASP A 1 310 ? 6.485 -19.930 -5.938 1.00 94.62 310 ASP A CA 1
ATOM 2346 C C . ASP A 1 310 ? 5.809 -20.859 -4.935 1.00 94.62 310 ASP A C 1
ATOM 2348 O O . ASP A 1 310 ? 5.719 -22.063 -5.155 1.00 94.62 310 ASP A O 1
ATOM 2352 N N . ARG A 1 311 ? 5.338 -20.297 -3.819 1.00 91.75 311 ARG A N 1
ATOM 2353 C CA . ARG A 1 311 ? 4.685 -21.047 -2.744 1.00 91.75 311 ARG A CA 1
ATOM 2354 C C . ARG A 1 311 ? 3.310 -21.542 -3.171 1.00 91.75 311 ARG A C 1
ATOM 2356 O O . ARG A 1 311 ? 3.016 -22.719 -2.980 1.00 91.75 311 ARG A O 1
ATOM 2363 N N . VAL A 1 312 ? 2.503 -20.663 -3.765 1.00 92.06 312 VAL A N 1
ATOM 2364 C CA . VAL A 1 312 ? 1.148 -20.983 -4.233 1.00 92.06 312 VAL A CA 1
ATOM 2365 C C . VAL A 1 312 ? 1.176 -22.099 -5.272 1.00 92.06 312 VAL A C 1
ATOM 2367 O O . VAL A 1 312 ? 0.429 -23.062 -5.147 1.00 92.06 312 VAL A O 1
ATOM 2370 N N . PHE A 1 313 ? 2.058 -22.002 -6.268 1.00 93.31 313 PHE A N 1
ATOM 2371 C CA . PHE A 1 313 ? 2.100 -22.944 -7.388 1.00 93.31 313 PHE A CA 1
ATOM 2372 C C . PHE A 1 313 ? 3.151 -24.038 -7.200 1.00 93.31 313 PHE A C 1
ATOM 2374 O O . PHE A 1 313 ? 3.777 -24.454 -8.170 1.00 93.31 313 PHE A O 1
ATOM 2381 N N . SER A 1 314 ? 3.358 -24.507 -5.968 1.00 91.06 314 SER A N 1
ATOM 2382 C CA . SER A 1 314 ? 4.271 -25.617 -5.676 1.00 91.06 314 SER A CA 1
ATOM 2383 C C . SER A 1 314 ? 3.524 -26.897 -5.321 1.00 91.06 314 SER A C 1
ATOM 2385 O O . SER A 1 314 ? 2.524 -26.875 -4.603 1.00 91.06 314 SER A O 1
ATOM 2387 N N . LYS A 1 315 ? 4.052 -28.036 -5.777 1.00 90.00 315 LYS A N 1
ATOM 2388 C CA . LYS A 1 315 ? 3.601 -29.367 -5.360 1.00 90.00 315 LYS A CA 1
ATOM 2389 C C . LYS A 1 315 ? 4.777 -30.264 -4.971 1.00 90.00 315 LYS A C 1
ATOM 2391 O O . LYS A 1 315 ? 5.847 -30.168 -5.580 1.00 90.00 315 LYS A O 1
ATOM 2396 N N . PRO A 1 316 ? 4.594 -31.162 -3.989 1.00 89.56 316 PRO A N 1
ATOM 2397 C CA . PRO A 1 316 ? 5.594 -32.170 -3.674 1.00 89.56 316 PRO A CA 1
ATOM 2398 C C . PRO A 1 316 ? 5.717 -33.195 -4.813 1.00 89.56 316 PRO A C 1
ATOM 2400 O O . PRO A 1 316 ? 4.731 -33.577 -5.443 1.00 89.56 316 PRO A O 1
ATOM 2403 N N . THR A 1 317 ? 6.935 -33.675 -5.048 1.00 89.75 317 THR A N 1
ATOM 2404 C CA . THR A 1 317 ? 7.276 -34.750 -5.987 1.00 89.75 317 THR A CA 1
ATOM 2405 C C . THR A 1 317 ? 8.281 -35.710 -5.343 1.00 89.75 317 THR A C 1
ATOM 2407 O O . THR A 1 317 ? 8.867 -35.410 -4.304 1.00 89.75 317 THR A O 1
ATOM 2410 N N . ALA A 1 318 ? 8.536 -36.866 -5.967 1.00 87.81 318 ALA A N 1
ATOM 2411 C CA . ALA A 1 318 ? 9.558 -37.802 -5.482 1.00 87.81 318 ALA A CA 1
ATOM 2412 C C . ALA A 1 318 ? 10.979 -37.195 -5.458 1.00 87.81 318 ALA A C 1
ATOM 2414 O O . ALA A 1 318 ? 11.818 -37.639 -4.681 1.00 87.81 318 ALA A O 1
ATOM 2415 N N . ALA A 1 319 ? 11.241 -36.178 -6.287 1.00 84.19 319 ALA A N 1
ATOM 2416 C CA . ALA A 1 319 ? 12.530 -35.494 -6.395 1.00 84.19 319 ALA A CA 1
ATOM 2417 C C . ALA A 1 319 ? 12.606 -34.188 -5.574 1.00 84.19 319 ALA A C 1
ATOM 2419 O O . ALA A 1 319 ? 13.592 -33.461 -5.678 1.00 84.19 319 ALA A O 1
ATOM 2420 N N . GLY A 1 320 ? 11.580 -33.867 -4.775 1.00 87.88 320 GLY A N 1
ATOM 2421 C CA . GLY A 1 320 ? 11.497 -32.629 -4.001 1.00 87.88 320 GLY A CA 1
ATOM 2422 C C . GLY A 1 320 ? 10.204 -31.875 -4.287 1.00 87.88 320 GLY A C 1
ATOM 2423 O O . GLY A 1 320 ? 9.125 -32.352 -3.953 1.00 87.88 320 GLY A O 1
ATOM 2424 N N . PHE A 1 321 ? 10.303 -30.685 -4.876 1.00 90.25 321 PHE A N 1
ATOM 2425 C CA . PHE A 1 321 ? 9.157 -29.838 -5.216 1.00 90.25 321 PHE A CA 1
ATOM 2426 C C . PHE A 1 321 ? 9.259 -29.382 -6.667 1.00 90.25 321 PHE A C 1
ATOM 2428 O O . PHE A 1 321 ? 10.347 -29.061 -7.140 1.00 90.25 321 PHE A O 1
ATOM 2435 N N . ASP A 1 322 ? 8.123 -29.351 -7.354 1.00 91.81 322 ASP A N 1
ATOM 2436 C CA . ASP A 1 322 ? 8.009 -28.839 -8.719 1.00 91.81 322 ASP A CA 1
ATOM 2437 C C . ASP A 1 322 ? 6.828 -27.869 -8.821 1.00 91.81 322 ASP A C 1
ATOM 2439 O O . ASP A 1 322 ? 5.982 -27.802 -7.922 1.00 91.81 322 ASP A O 1
ATOM 2443 N N . TYR A 1 323 ? 6.795 -27.091 -9.896 1.00 93.12 323 TYR A N 1
ATOM 2444 C CA . TYR A 1 323 ? 5.708 -26.163 -10.153 1.00 93.12 323 TYR A CA 1
ATOM 2445 C C . TYR A 1 323 ? 4.429 -26.895 -10.593 1.00 93.12 323 TYR A C 1
ATOM 2447 O O . TYR A 1 323 ? 4.461 -27.874 -11.341 1.00 93.12 323 TYR A O 1
ATOM 2455 N N . ASP A 1 324 ? 3.286 -26.389 -10.139 1.00 92.38 324 ASP A N 1
ATOM 2456 C CA . ASP A 1 324 ? 1.936 -26.836 -10.500 1.00 92.38 324 ASP A CA 1
ATOM 2457 C C . ASP A 1 324 ? 1.089 -25.657 -10.989 1.00 92.38 324 ASP A C 1
ATOM 2459 O O . ASP A 1 324 ? -0.005 -25.388 -10.493 1.00 92.38 324 ASP A O 1
ATOM 2463 N N . LEU A 1 325 ? 1.643 -24.889 -11.929 1.00 95.38 325 LEU A N 1
ATOM 2464 C CA . LEU A 1 325 ? 0.943 -23.768 -12.544 1.00 95.38 325 LEU A CA 1
ATOM 2465 C C . LEU A 1 325 ? -0.085 -24.298 -13.561 1.00 95.38 325 LEU A C 1
ATOM 2467 O O . LEU A 1 325 ? 0.314 -25.016 -14.482 1.00 95.38 325 LEU A O 1
ATOM 2471 N N . PRO A 1 326 ? -1.381 -23.948 -13.436 1.00 94.81 326 PRO A N 1
ATOM 2472 C CA . PRO A 1 326 ? -2.376 -24.264 -14.458 1.00 94.81 326 PRO A CA 1
ATOM 2473 C C . PRO A 1 326 ? -2.011 -23.669 -15.824 1.00 94.81 326 PRO A C 1
ATOM 2475 O O . PRO A 1 326 ? -1.366 -22.630 -15.889 1.00 94.81 326 PRO A O 1
ATOM 2478 N N . ASP A 1 327 ? -2.460 -24.287 -16.913 1.00 89.62 327 ASP A N 1
ATOM 2479 C CA . ASP A 1 327 ? -2.120 -23.893 -18.290 1.00 89.62 327 ASP A CA 1
ATOM 2480 C C . ASP A 1 327 ? -3.041 -22.807 -18.887 1.00 89.62 327 ASP A C 1
ATOM 2482 O O . ASP A 1 327 ? -2.836 -22.368 -20.015 1.00 89.62 327 ASP A O 1
ATOM 2486 N N . SER A 1 328 ? -4.042 -22.338 -18.136 1.00 94.19 328 SER A N 1
ATOM 2487 C CA . SER A 1 328 ? -4.942 -21.245 -18.532 1.00 94.19 328 SER A CA 1
ATOM 2488 C C . SER A 1 328 ? -5.025 -20.159 -17.465 1.00 94.19 328 SER A C 1
ATOM 2490 O O . SER A 1 328 ? -4.925 -20.427 -16.262 1.00 94.19 328 SER A O 1
ATOM 2492 N N . TYR A 1 329 ? -5.243 -18.918 -17.905 1.00 96.31 329 TYR A N 1
ATOM 2493 C CA . TYR A 1 329 ? -5.350 -17.761 -17.018 1.00 96.31 329 TYR A CA 1
ATOM 2494 C C . TYR A 1 329 ? -6.512 -17.911 -16.027 1.00 96.31 329 TYR A C 1
ATOM 2496 O O . TYR A 1 329 ? -6.344 -17.710 -14.825 1.00 96.31 329 TYR A O 1
ATOM 2504 N N . GLU A 1 330 ? -7.676 -18.366 -16.485 1.00 95.88 330 GLU A N 1
ATOM 2505 C CA . GLU A 1 330 ? -8.848 -18.586 -15.639 1.00 95.88 330 GLU A CA 1
ATOM 2506 C C . GLU A 1 330 ? -8.584 -19.622 -14.551 1.00 95.88 330 GLU A C 1
ATOM 2508 O O . GLU A 1 330 ? -9.022 -19.445 -13.413 1.00 95.88 330 GLU A O 1
ATOM 2513 N N . ALA A 1 331 ? -7.846 -20.689 -14.869 1.00 96.00 331 ALA A N 1
ATOM 2514 C CA . ALA A 1 331 ? -7.486 -21.704 -13.891 1.00 96.00 331 ALA A CA 1
ATOM 2515 C C . ALA A 1 331 ? -6.466 -21.180 -12.867 1.00 96.00 331 ALA A C 1
ATOM 2517 O O . ALA A 1 331 ? -6.574 -21.523 -11.687 1.00 96.00 331 ALA A O 1
ATOM 2518 N N . VAL A 1 332 ? -5.537 -20.305 -13.275 1.00 96.75 332 VAL A N 1
ATOM 2519 C CA . VAL A 1 332 ? -4.635 -19.576 -12.362 1.00 96.75 332 VAL A CA 1
ATOM 2520 C C . VAL A 1 332 ? -5.446 -18.713 -11.389 1.00 96.75 332 VAL A C 1
ATOM 2522 O O . VAL A 1 332 ? -5.279 -18.832 -10.173 1.00 96.75 332 VAL A O 1
ATOM 2525 N N . ILE A 1 333 ? -6.385 -17.903 -11.887 1.00 95.94 333 ILE A N 1
ATOM 2526 C CA . ILE A 1 333 ? -7.239 -17.044 -11.048 1.00 95.94 333 ILE A CA 1
ATOM 2527 C C . ILE A 1 333 ? -8.146 -17.878 -10.135 1.00 95.94 333 ILE A C 1
ATOM 2529 O O . ILE A 1 333 ? -8.301 -17.562 -8.951 1.00 95.94 333 ILE A O 1
ATOM 2533 N N . ALA A 1 334 ? -8.708 -18.979 -10.637 1.00 93.50 334 ALA A N 1
ATOM 2534 C CA . ALA A 1 334 ? -9.510 -19.907 -9.846 1.00 93.50 334 ALA A CA 1
ATOM 2535 C C . ALA A 1 334 ? -8.686 -20.638 -8.776 1.00 93.50 334 ALA A C 1
ATOM 2537 O O . ALA A 1 334 ? -9.230 -20.998 -7.733 1.00 93.50 334 ALA A O 1
ATOM 2538 N N . HIS A 1 335 ? -7.392 -20.873 -9.008 1.00 93.19 335 HIS A N 1
ATOM 2539 C CA . HIS A 1 335 ? -6.481 -21.416 -8.005 1.00 93.19 335 HIS A CA 1
ATOM 2540 C C . HIS A 1 335 ? -6.196 -20.383 -6.907 1.00 93.19 335 HIS A C 1
ATOM 2542 O O . HIS A 1 335 ? -6.392 -20.680 -5.730 1.00 93.19 335 HIS A O 1
ATOM 2548 N N . LEU A 1 336 ? -5.837 -19.152 -7.285 1.00 92.94 336 LEU A N 1
ATOM 2549 C CA . LEU A 1 336 ? -5.580 -18.049 -6.350 1.00 92.94 336 LEU A CA 1
ATOM 2550 C C . LEU A 1 336 ? -6.795 -17.723 -5.479 1.00 92.94 336 LEU A C 1
ATOM 2552 O O . LEU A 1 336 ? -6.665 -17.549 -4.270 1.00 92.94 336 LEU A O 1
ATOM 2556 N N . SER A 1 337 ? -7.989 -17.736 -6.072 1.00 89.94 337 SER A N 1
ATOM 2557 C CA . SER A 1 337 ? -9.248 -17.450 -5.372 1.00 89.94 337 SER A CA 1
ATOM 2558 C C . SER A 1 337 ? -9.566 -18.445 -4.245 1.00 89.94 337 SER A C 1
ATOM 2560 O O . SER A 1 337 ? -10.420 -18.162 -3.415 1.00 89.94 337 SER A O 1
ATOM 2562 N N . ARG A 1 338 ? -8.891 -19.604 -4.170 1.00 87.56 338 ARG A N 1
ATOM 2563 C CA . ARG A 1 338 ? -9.044 -20.561 -3.054 1.00 87.56 338 ARG A CA 1
ATOM 2564 C C . ARG A 1 338 ? -8.363 -20.082 -1.774 1.00 87.56 338 ARG A C 1
ATOM 2566 O O . ARG A 1 338 ? -8.679 -20.599 -0.706 1.00 87.56 338 ARG A O 1
ATOM 2573 N N . PHE A 1 339 ? -7.425 -19.141 -1.884 1.00 87.88 339 PHE A N 1
ATOM 2574 C CA . PHE A 1 339 ? -6.648 -18.637 -0.754 1.00 87.88 339 PHE A CA 1
ATOM 2575 C C . PHE A 1 339 ? -7.225 -17.365 -0.133 1.00 87.88 339 PHE A C 1
ATOM 2577 O O . PHE A 1 339 ? -6.795 -16.964 0.943 1.00 87.88 339 PHE A O 1
ATOM 2584 N N . VAL A 1 340 ? -8.177 -16.715 -0.794 1.00 89.62 340 VAL A N 1
ATOM 2585 C CA . VAL A 1 340 ? -8.653 -15.387 -0.406 1.00 89.62 340 VAL A CA 1
ATOM 2586 C C . VAL A 1 340 ? -10.173 -15.346 -0.335 1.00 89.62 340 VAL A C 1
ATOM 2588 O O . VAL A 1 340 ? -10.866 -15.975 -1.131 1.00 89.62 340 VAL A O 1
ATOM 2591 N N . ALA A 1 341 ? -10.697 -14.621 0.646 1.00 83.94 341 ALA A N 1
ATOM 2592 C CA . ALA A 1 341 ? -12.118 -14.340 0.777 1.00 83.94 341 ALA A CA 1
ATOM 2593 C C . ALA A 1 341 ? -12.478 -13.064 0.016 1.00 83.94 341 ALA A C 1
ATOM 2595 O O . ALA A 1 341 ? -11.661 -12.150 -0.060 1.00 83.94 341 ALA A O 1
ATOM 2596 N N . ASN A 1 342 ? -13.713 -12.988 -0.494 1.00 77.81 342 ASN A N 1
ATOM 2597 C CA . ASN A 1 342 ? -14.269 -11.748 -1.043 1.00 77.81 342 ASN A CA 1
ATOM 2598 C C . ASN A 1 342 ? -14.093 -10.585 -0.058 1.00 77.81 342 ASN A C 1
ATOM 2600 O O . ASN A 1 342 ? -14.124 -10.783 1.161 1.00 77.81 342 ASN A O 1
ATOM 2604 N N . ASP A 1 343 ? -13.952 -9.373 -0.594 1.00 67.88 343 ASP A N 1
ATOM 2605 C CA . ASP A 1 343 ? -13.891 -8.188 0.255 1.00 67.88 343 ASP A CA 1
ATOM 2606 C C . ASP A 1 343 ? -15.247 -7.911 0.937 1.00 67.88 343 ASP A C 1
ATOM 2608 O O . ASP A 1 343 ? -16.275 -8.518 0.614 1.00 67.88 343 ASP A O 1
ATOM 2612 N N . ARG A 1 344 ? -15.266 -6.983 1.904 1.00 63.72 344 ARG A N 1
ATOM 2613 C CA . ARG A 1 344 ? -16.481 -6.630 2.667 1.00 63.72 344 ARG A CA 1
ATOM 2614 C C . ARG A 1 344 ? -17.619 -6.099 1.780 1.00 63.72 344 ARG A C 1
ATOM 2616 O O . ARG A 1 344 ? -18.778 -6.196 2.173 1.00 63.72 344 ARG A O 1
ATOM 2623 N N . ARG A 1 345 ? -17.300 -5.563 0.595 1.00 62.16 345 ARG A N 1
ATOM 2624 C CA . ARG A 1 345 ? -18.263 -5.051 -0.399 1.00 62.16 345 ARG A CA 1
ATOM 2625 C C . ARG A 1 345 ? -18.836 -6.174 -1.273 1.00 62.16 345 ARG A C 1
ATOM 2627 O O . ARG A 1 345 ? -19.755 -5.942 -2.051 1.00 62.16 345 ARG A O 1
ATOM 2634 N N . GLY A 1 346 ? -18.321 -7.397 -1.135 1.00 68.19 346 GLY A N 1
ATOM 2635 C CA . GLY A 1 346 ? -18.721 -8.559 -1.922 1.00 68.19 346 GLY A CA 1
ATOM 2636 C C . GLY A 1 346 ? -18.034 -8.646 -3.286 1.00 68.19 346 GLY A C 1
ATOM 2637 O O . GLY A 1 346 ? -18.370 -9.540 -4.067 1.00 68.19 346 GLY A O 1
ATOM 2638 N N . LEU A 1 347 ? -17.066 -7.770 -3.581 1.00 71.69 347 LEU A N 1
ATOM 2639 C CA . LEU A 1 347 ? -16.279 -7.862 -4.805 1.00 71.69 347 LEU A CA 1
ATOM 2640 C C . LEU A 1 347 ? -15.330 -9.066 -4.725 1.00 71.69 347 LEU A C 1
ATOM 2642 O O . LEU A 1 347 ? -14.861 -9.463 -3.652 1.00 71.69 347 LEU A O 1
ATOM 2646 N N . LYS A 1 348 ? -14.997 -9.628 -5.893 1.00 82.31 348 LYS A N 1
ATOM 2647 C CA . LYS A 1 348 ? -14.010 -10.711 -5.981 1.00 82.31 348 LYS A CA 1
ATOM 2648 C C . LYS A 1 348 ? -12.649 -10.234 -5.441 1.00 82.31 348 LYS A C 1
ATOM 2650 O O . LYS A 1 348 ? -12.288 -9.082 -5.685 1.00 82.31 348 LYS A O 1
ATOM 2655 N N . PRO A 1 349 ? -11.892 -11.106 -4.758 1.00 79.88 349 PRO A N 1
ATOM 2656 C CA . PRO A 1 349 ? -10.636 -10.743 -4.092 1.00 79.88 349 PRO A CA 1
ATOM 2657 C C . PRO A 1 349 ? -9.411 -10.709 -5.006 1.00 79.88 349 PRO A C 1
ATOM 2659 O O . PRO A 1 349 ? -8.324 -10.331 -4.581 1.00 79.88 349 PRO A O 1
ATOM 2662 N N . VAL A 1 350 ? -9.574 -11.158 -6.251 1.00 93.00 350 VAL A N 1
ATOM 2663 C CA . VAL A 1 350 ? -8.583 -10.992 -7.312 1.00 93.00 350 VAL A CA 1
ATOM 2664 C C . VAL A 1 350 ? -9.134 -9.943 -8.271 1.00 93.00 350 VAL A C 1
ATOM 2666 O O . VAL A 1 350 ? -10.001 -10.243 -9.103 1.00 93.00 350 VAL A O 1
ATOM 2669 N N . LYS A 1 351 ? -8.678 -8.701 -8.095 1.00 92.06 351 LYS A N 1
ATOM 2670 C CA . LYS A 1 351 ? -9.058 -7.539 -8.905 1.00 92.06 351 LYS A CA 1
ATOM 2671 C C . LYS A 1 351 ? -8.395 -7.654 -10.261 1.00 92.06 351 LYS A C 1
ATOM 2673 O O . LYS A 1 351 ? -7.208 -7.951 -10.313 1.00 92.06 351 LYS A O 1
ATOM 2678 N N . GLN A 1 352 ? -9.157 -7.482 -11.337 1.00 94.56 352 GLN A N 1
ATOM 2679 C CA . GLN A 1 352 ? -8.691 -7.711 -12.705 1.00 94.56 352 GLN A CA 1
ATOM 2680 C C . GLN A 1 352 ? -9.148 -6.580 -13.618 1.00 94.56 352 GLN A C 1
ATOM 2682 O O . GLN A 1 352 ? -10.338 -6.277 -13.655 1.00 94.56 352 GLN A O 1
ATOM 2687 N N . VAL A 1 353 ? -8.217 -6.010 -14.378 1.00 94.75 353 VAL A N 1
ATOM 2688 C CA . VAL A 1 353 ? -8.488 -4.975 -15.384 1.00 94.75 353 VAL A CA 1
ATOM 2689 C C . VAL A 1 353 ? -7.924 -5.377 -16.743 1.00 94.75 353 VAL A C 1
ATOM 2691 O O . VAL A 1 353 ? -6.912 -6.077 -16.833 1.00 94.75 353 VAL A O 1
ATOM 2694 N N . LEU A 1 354 ? -8.581 -4.919 -17.803 1.00 96.00 354 LEU A N 1
ATOM 2695 C CA . LEU A 1 354 ? -8.185 -5.092 -19.198 1.00 96.00 354 LEU A CA 1
ATOM 2696 C C . LEU A 1 354 ? -7.484 -3.831 -19.687 1.00 96.00 354 LEU A C 1
ATOM 2698 O O . LEU A 1 354 ? -8.039 -2.745 -19.570 1.00 96.00 354 LEU A O 1
ATOM 2702 N N . ILE A 1 355 ? -6.299 -3.987 -20.273 1.00 94.31 355 ILE A N 1
ATOM 2703 C CA . ILE A 1 355 ? -5.445 -2.908 -20.774 1.00 94.31 355 ILE A CA 1
ATOM 2704 C C . ILE A 1 355 ? -5.104 -3.192 -22.245 1.00 94.31 355 ILE A C 1
ATOM 2706 O O . ILE A 1 355 ? -4.126 -3.894 -22.527 1.00 94.31 355 ILE A O 1
ATOM 2710 N N . PRO A 1 356 ? -5.887 -2.670 -23.207 1.00 93.31 356 PRO A N 1
ATOM 2711 C CA . PRO A 1 356 ? -5.651 -2.897 -24.635 1.00 93.31 356 PRO A CA 1
ATOM 2712 C C . PRO A 1 356 ? -4.317 -2.318 -25.111 1.00 93.31 356 PRO A C 1
ATOM 2714 O O . PRO A 1 356 ? -3.527 -2.998 -25.761 1.00 93.31 356 PRO A O 1
ATOM 2717 N N . ARG A 1 357 ? -4.044 -1.057 -24.755 1.00 88.38 357 ARG A N 1
ATOM 2718 C CA . ARG A 1 357 ? -2.843 -0.316 -25.168 1.00 88.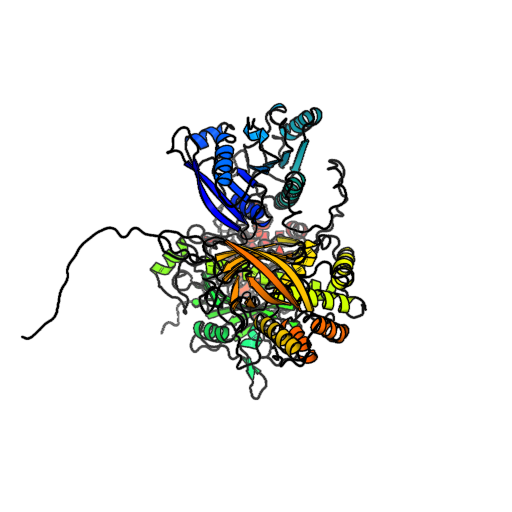38 357 ARG A CA 1
ATOM 2719 C C . ARG A 1 357 ? -2.039 0.085 -23.935 1.00 88.38 357 ARG A C 1
ATOM 2721 O O . ARG A 1 357 ? -2.112 1.222 -23.493 1.00 88.38 357 ARG A O 1
ATOM 2728 N N . GLY A 1 358 ? -1.304 -0.862 -23.357 1.00 86.00 358 GLY A N 1
ATOM 2729 C CA . GLY A 1 358 ? -0.535 -0.645 -22.125 1.00 86.00 358 GLY A CA 1
ATOM 2730 C C . GLY A 1 358 ? 0.887 -0.112 -22.334 1.00 86.00 358 GLY A C 1
ATOM 2731 O O . GLY A 1 358 ? 1.331 0.123 -23.454 1.00 86.00 358 GLY A O 1
ATOM 2732 N N . ARG A 1 359 ? 1.629 0.023 -21.226 1.00 84.88 359 ARG A N 1
ATOM 2733 C CA . ARG A 1 359 ? 3.033 0.493 -21.194 1.00 84.88 359 ARG A CA 1
ATOM 2734 C C . ARG A 1 359 ? 4.047 -0.595 -20.813 1.00 84.88 359 ARG A C 1
ATOM 2736 O O . ARG A 1 359 ? 5.208 -0.289 -20.558 1.00 84.88 359 ARG A O 1
ATOM 2743 N N . SER A 1 360 ? 3.618 -1.858 -20.734 1.00 86.31 360 SER A N 1
ATOM 2744 C CA . SER A 1 360 ? 4.475 -2.970 -20.299 1.00 86.31 360 SER A CA 1
ATOM 2745 C C . SER A 1 360 ? 5.521 -3.359 -21.351 1.00 86.31 360 SER A C 1
ATOM 2747 O O . SER A 1 360 ? 5.548 -2.833 -22.470 1.00 86.31 360 SER A O 1
ATOM 2749 N N . LEU A 1 361 ? 6.379 -4.325 -21.008 1.00 83.25 361 LEU A N 1
ATOM 2750 C CA . LEU A 1 361 ? 7.285 -4.942 -21.978 1.00 83.25 361 LEU A CA 1
ATOM 2751 C C . LEU A 1 361 ? 6.509 -5.630 -23.113 1.00 83.25 361 LEU A C 1
ATOM 2753 O O . LEU A 1 361 ? 6.971 -5.644 -24.242 1.00 83.25 361 LEU A O 1
ATOM 2757 N N . GLN A 1 362 ? 5.283 -6.091 -22.860 1.00 86.25 362 GLN A N 1
ATOM 2758 C CA . GLN A 1 362 ? 4.426 -6.743 -23.860 1.00 86.25 362 GLN A CA 1
ATOM 2759 C C . GLN A 1 362 ? 3.476 -5.780 -24.597 1.00 86.25 362 GLN A C 1
ATOM 2761 O O . GLN A 1 362 ? 2.536 -6.230 -25.253 1.00 86.25 362 GLN A O 1
ATOM 2766 N N . ARG A 1 363 ? 3.682 -4.456 -24.498 1.00 83.25 363 ARG A N 1
ATOM 2767 C CA . ARG A 1 363 ? 2.775 -3.429 -25.064 1.00 83.25 363 ARG A CA 1
ATOM 2768 C C . ARG A 1 363 ? 2.495 -3.584 -26.559 1.00 83.25 363 ARG A C 1
ATOM 2770 O O . ARG A 1 363 ? 1.443 -3.183 -27.032 1.00 83.25 363 ARG A O 1
ATOM 2777 N N . GLU A 1 364 ? 3.441 -4.165 -27.284 1.00 82.69 364 GLU A N 1
ATOM 2778 C CA . GLU A 1 364 ? 3.412 -4.292 -28.736 1.00 82.69 364 GLU A CA 1
ATOM 2779 C C . GLU A 1 364 ? 2.917 -5.664 -29.212 1.00 82.69 364 GLU A C 1
ATOM 2781 O O . GLU A 1 364 ? 2.630 -5.834 -30.393 1.00 82.69 364 GLU A O 1
ATOM 2786 N N . ALA A 1 365 ? 2.789 -6.635 -28.302 1.00 85.75 365 ALA A N 1
ATOM 2787 C CA . ALA A 1 365 ? 2.544 -8.033 -28.648 1.00 85.75 365 ALA A CA 1
ATOM 2788 C C . ALA A 1 365 ? 1.188 -8.268 -29.324 1.00 85.75 365 ALA A C 1
ATOM 2790 O O . ALA A 1 365 ? 1.017 -9.246 -30.046 1.00 85.75 365 ALA A O 1
ATOM 2791 N N . ALA A 1 366 ? 0.205 -7.402 -29.074 1.00 89.44 366 ALA A N 1
ATOM 2792 C CA . ALA A 1 366 ? -1.127 -7.510 -29.659 1.00 89.44 366 ALA A CA 1
ATOM 2793 C C . ALA A 1 366 ? -1.287 -6.686 -30.945 1.00 89.44 366 ALA A C 1
ATOM 2795 O O . ALA A 1 366 ? -2.408 -6.554 -31.421 1.00 89.44 366 ALA A O 1
ATOM 2796 N N . LYS A 1 367 ? -0.217 -6.105 -31.515 1.00 84.94 367 LYS A N 1
ATOM 2797 C CA . LYS A 1 367 ? -0.320 -5.315 -32.751 1.00 84.94 367 LYS A CA 1
ATOM 2798 C C . LYS A 1 367 ? -0.899 -6.133 -33.915 1.00 84.94 367 LYS A C 1
ATOM 2800 O O . LYS A 1 367 ? -0.475 -7.266 -34.116 1.00 84.94 367 LYS A O 1
ATOM 2805 N N . PRO A 1 368 ? -1.795 -5.551 -34.739 1.00 86.56 368 PRO A N 1
ATOM 2806 C CA . PRO A 1 368 ? -2.550 -4.301 -34.535 1.00 86.56 368 PRO A CA 1
ATOM 2807 C C . PRO A 1 368 ? -3.842 -4.486 -33.701 1.00 86.56 368 PRO A C 1
ATOM 2809 O O . PRO A 1 368 ? -4.540 -3.518 -33.408 1.00 86.56 368 PRO A O 1
ATOM 2812 N N . ASN A 1 369 ? -4.163 -5.718 -33.310 1.00 92.00 369 ASN A N 1
ATOM 2813 C CA . ASN A 1 369 ? -5.412 -6.173 -32.693 1.00 92.00 369 ASN A CA 1
ATOM 2814 C C . ASN A 1 369 ? -5.491 -5.973 -31.161 1.00 92.00 369 ASN A C 1
ATOM 2816 O O . ASN A 1 369 ? -5.951 -6.856 -30.434 1.00 92.00 369 ASN A O 1
ATOM 2820 N N . TYR A 1 370 ? -5.093 -4.803 -30.656 1.00 92.00 370 TYR A N 1
ATOM 2821 C CA . TYR A 1 370 ? -5.020 -4.506 -29.213 1.00 92.00 370 TYR A CA 1
ATOM 2822 C C . TYR A 1 370 ? -6.309 -4.792 -28.430 1.00 92.00 370 TYR A C 1
ATOM 2824 O O . TYR A 1 370 ? -6.261 -5.284 -27.308 1.00 92.00 370 TYR A O 1
ATOM 2832 N N . TYR A 1 371 ? -7.469 -4.493 -29.019 1.00 94.25 371 TYR A N 1
ATOM 2833 C CA . TYR A 1 371 ? -8.773 -4.690 -28.378 1.00 94.25 371 TYR A CA 1
ATOM 2834 C C . TYR A 1 371 ? -9.301 -6.129 -28.493 1.00 94.25 371 TYR A C 1
ATOM 2836 O O . TYR A 1 371 ? -10.226 -6.491 -27.771 1.00 94.25 371 TYR A O 1
ATOM 2844 N N . HIS A 1 372 ? -8.716 -6.970 -29.354 1.00 95.62 372 HIS A N 1
ATOM 2845 C CA . HIS A 1 372 ? -9.008 -8.410 -29.378 1.00 95.62 372 HIS A CA 1
ATOM 2846 C C . HIS A 1 372 ? -8.194 -9.167 -28.329 1.00 95.62 372 HIS A C 1
ATOM 2848 O O . HIS A 1 372 ? -8.708 -10.107 -27.731 1.00 95.62 372 HIS A O 1
ATOM 2854 N N . HIS A 1 373 ? -6.961 -8.720 -28.077 1.00 95.69 373 HIS A N 1
ATOM 2855 C CA . HIS A 1 373 ? -6.040 -9.343 -27.127 1.00 95.69 373 HIS A CA 1
ATOM 2856 C C . HIS A 1 373 ? -5.497 -8.316 -26.114 1.00 95.69 373 HIS A C 1
ATOM 2858 O O . HIS A 1 373 ? -4.293 -8.026 -26.098 1.00 95.69 373 HIS A O 1
ATOM 2864 N N . PRO A 1 374 ? -6.372 -7.709 -25.285 1.00 96.00 374 PRO A N 1
ATOM 2865 C CA . PRO A 1 374 ? -5.936 -6.781 -24.255 1.00 96.00 374 PRO A CA 1
ATOM 2866 C C . PRO A 1 374 ? -5.112 -7.511 -23.194 1.00 96.00 374 PRO A C 1
ATOM 2868 O O . PRO A 1 374 ? -5.421 -8.640 -22.808 1.00 96.00 374 PRO A O 1
ATOM 2871 N N . ARG A 1 375 ? -4.085 -6.838 -22.666 1.00 96.25 375 ARG A N 1
ATOM 2872 C CA . ARG A 1 375 ? -3.336 -7.347 -21.513 1.00 96.25 375 ARG A CA 1
ATOM 2873 C C . ARG A 1 375 ? -4.249 -7.351 -20.293 1.00 96.25 375 ARG A C 1
ATOM 2875 O O . ARG A 1 375 ? -4.953 -6.375 -20.055 1.00 96.25 375 ARG A O 1
ATOM 2882 N N . ILE A 1 376 ? -4.189 -8.398 -19.484 1.00 97.12 376 ILE A N 1
ATOM 2883 C CA . ILE A 1 376 ? -4.939 -8.476 -18.230 1.00 97.12 376 ILE A CA 1
ATOM 2884 C C . ILE A 1 376 ? -3.983 -8.232 -17.072 1.00 97.12 376 ILE A C 1
ATOM 2886 O O . ILE A 1 376 ? -2.967 -8.915 -16.959 1.00 97.12 376 ILE A O 1
ATOM 2890 N N . VAL A 1 377 ? -4.296 -7.273 -16.206 1.00 96.88 377 VAL A N 1
ATOM 2891 C CA . VAL A 1 377 ? -3.577 -7.069 -14.942 1.00 96.88 377 VAL A CA 1
ATOM 2892 C C . VAL A 1 377 ? -4.441 -7.561 -13.800 1.00 96.88 377 VAL A C 1
ATOM 2894 O O . VAL A 1 377 ? -5.625 -7.238 -13.754 1.00 96.88 377 VAL A O 1
ATOM 2897 N N . ALA A 1 378 ? -3.844 -8.319 -12.882 1.00 96.75 378 ALA A N 1
ATOM 2898 C CA . ALA A 1 378 ? -4.496 -8.747 -11.657 1.00 96.75 378 ALA A CA 1
ATOM 2899 C C . ALA A 1 378 ? -3.709 -8.355 -10.405 1.00 96.75 378 ALA A C 1
ATOM 2901 O O . ALA A 1 378 ? -2.484 -8.483 -10.386 1.00 96.75 378 ALA A O 1
ATOM 2902 N N . ALA A 1 379 ? -4.422 -7.959 -9.353 1.00 96.12 379 ALA A N 1
ATOM 2903 C CA . ALA A 1 379 ? -3.889 -7.757 -8.008 1.00 96.12 379 ALA A CA 1
ATOM 2904 C C . ALA A 1 379 ? -4.746 -8.509 -6.985 1.00 96.12 379 ALA A C 1
ATOM 2906 O O . ALA A 1 379 ? -5.959 -8.660 -7.163 1.00 96.12 379 ALA A O 1
ATOM 2907 N N . ILE A 1 380 ? -4.113 -8.993 -5.919 1.00 94.56 380 ILE A N 1
ATOM 2908 C CA . ILE A 1 380 ? -4.803 -9.673 -4.825 1.00 94.56 380 ILE A CA 1
ATOM 2909 C C . ILE A 1 380 ? -4.872 -8.722 -3.630 1.00 94.56 380 ILE A C 1
ATOM 2911 O O . ILE A 1 380 ? -3.852 -8.455 -3.000 1.00 94.56 380 ILE A O 1
ATOM 2915 N N . ASP A 1 381 ? -6.070 -8.245 -3.298 1.00 88.75 381 ASP A N 1
ATOM 2916 C CA . ASP A 1 381 ? -6.336 -7.314 -2.188 1.00 88.75 381 ASP A CA 1
ATOM 2917 C C . ASP A 1 381 ? -7.212 -7.932 -1.076 1.00 88.75 381 ASP A C 1
ATOM 2919 O O . ASP A 1 381 ? -7.351 -7.364 0.010 1.00 88.75 381 ASP A O 1
ATOM 2923 N N . GLY A 1 382 ? -7.789 -9.113 -1.327 1.00 86.94 382 GLY A N 1
ATOM 2924 C CA . GLY A 1 382 ? -8.664 -9.815 -0.391 1.00 86.94 382 GLY A CA 1
ATOM 2925 C C . GLY A 1 382 ? -7.933 -10.471 0.782 1.00 86.94 382 GLY A C 1
ATOM 2926 O O . GLY A 1 382 ? -6.807 -10.955 0.654 1.00 86.94 382 GLY A O 1
ATOM 2927 N N . GLU A 1 383 ? -8.607 -10.532 1.933 1.00 87.31 383 GLU A N 1
ATOM 2928 C CA . GLU A 1 383 ? -8.102 -11.203 3.136 1.00 87.31 383 GLU A CA 1
ATOM 2929 C C . GLU A 1 383 ? -7.956 -12.723 2.934 1.00 87.31 383 GLU A C 1
ATOM 2931 O O . GLU A 1 383 ? -8.677 -13.319 2.126 1.00 87.31 383 GLU A O 1
ATOM 2936 N N . PRO A 1 384 ? -7.076 -13.383 3.706 1.00 86.81 384 PRO A N 1
ATOM 2937 C CA . PRO A 1 384 ? -6.967 -14.837 3.725 1.00 86.81 384 PRO A CA 1
ATOM 2938 C C . PRO A 1 384 ? -8.325 -15.535 3.978 1.00 86.81 384 PRO A C 1
ATOM 2940 O O . PRO A 1 384 ? -9.079 -15.145 4.872 1.00 86.81 384 PRO A O 1
ATOM 2943 N N . ALA A 1 385 ? -8.646 -16.583 3.211 1.00 81.38 385 ALA A N 1
ATOM 2944 C CA . ALA A 1 385 ? -9.895 -17.339 3.350 1.00 81.38 385 ALA A CA 1
ATOM 2945 C C . ALA A 1 385 ? -10.057 -17.984 4.752 1.00 81.38 385 ALA A C 1
ATOM 2947 O O . ALA A 1 385 ? -9.100 -18.484 5.319 1.00 81.38 385 ALA A O 1
ATOM 2948 N N . PRO A 1 386 ? -11.257 -18.091 5.350 1.00 70.00 386 PRO A N 1
ATOM 2949 C CA . PRO A 1 386 ? -11.391 -18.619 6.719 1.00 70.00 386 PRO A CA 1
ATOM 2950 C C . PRO A 1 386 ? -11.050 -20.110 6.890 1.00 70.00 386 PRO A C 1
ATOM 2952 O O . PRO A 1 386 ? -10.852 -20.575 8.013 1.00 70.00 386 PRO A O 1
ATOM 2955 N N . ARG A 1 387 ? -11.060 -20.891 5.802 1.00 71.56 387 ARG A N 1
ATOM 2956 C CA . ARG A 1 387 ? -10.835 -22.343 5.818 1.00 71.56 387 ARG A CA 1
ATOM 2957 C C . ARG A 1 387 ? -9.781 -22.730 4.799 1.00 71.56 387 ARG A C 1
ATOM 2959 O O . ARG A 1 387 ? -9.834 -22.301 3.651 1.00 71.56 387 ARG A O 1
ATOM 2966 N N . TRP A 1 388 ? -8.892 -23.619 5.221 1.00 68.75 388 TRP A N 1
ATOM 2967 C CA . TRP A 1 388 ? -7.685 -23.961 4.487 1.00 68.75 388 TRP A CA 1
ATOM 2968 C C . TRP A 1 388 ? -7.558 -25.469 4.328 1.00 68.75 388 TRP A C 1
ATOM 2970 O O . TRP A 1 388 ? -7.690 -26.207 5.300 1.00 68.75 388 TRP A O 1
ATOM 2980 N N . HIS A 1 389 ? -7.278 -25.918 3.108 1.00 62.19 389 HIS A N 1
ATOM 2981 C CA . HIS A 1 389 ? -6.955 -27.322 2.819 1.00 62.19 389 HIS A CA 1
ATOM 2982 C C . HIS A 1 389 ? -5.436 -27.551 2.692 1.00 62.19 389 HIS A C 1
ATOM 2984 O O . HIS A 1 389 ? -4.980 -28.687 2.621 1.00 62.19 389 HIS A O 1
ATOM 2990 N N . VAL A 1 390 ? -4.663 -26.464 2.680 1.00 65.81 390 VAL A N 1
ATOM 2991 C CA . VAL A 1 390 ? -3.196 -26.388 2.613 1.00 65.81 390 VAL A CA 1
ATOM 2992 C C . VAL A 1 390 ? -2.727 -25.301 3.591 1.00 65.81 390 VAL A C 1
ATOM 2994 O O . VAL A 1 390 ? -3.558 -24.475 3.974 1.00 65.81 390 VAL A O 1
ATOM 2997 N N . PRO A 1 391 ? -1.449 -25.261 4.022 1.00 73.69 391 PRO A N 1
ATOM 2998 C CA . PRO A 1 391 ? -0.944 -24.156 4.837 1.00 73.69 391 PRO A CA 1
ATOM 2999 C C . PRO A 1 391 ? -1.306 -22.806 4.202 1.00 73.69 391 PRO A C 1
ATOM 3001 O O . PRO A 1 391 ? -1.053 -22.620 3.009 1.00 73.69 391 PRO A O 1
ATOM 3004 N N . PRO A 1 392 ? -1.929 -21.877 4.944 1.00 85.44 392 PRO A N 1
ATOM 3005 C CA . PRO A 1 392 ? -2.380 -20.629 4.357 1.00 85.44 392 PRO A CA 1
ATOM 3006 C C . PRO A 1 392 ? -1.204 -19.748 3.947 1.00 85.44 392 PRO A C 1
ATOM 3008 O O . PRO A 1 392 ? -0.148 -19.736 4.591 1.00 85.44 392 PRO A O 1
ATOM 3011 N N . ILE A 1 393 ? -1.424 -18.979 2.886 1.00 88.50 393 ILE A N 1
ATOM 3012 C CA . ILE A 1 393 ? -0.471 -18.019 2.334 1.00 88.50 393 ILE A CA 1
ATOM 3013 C C . ILE A 1 393 ? -1.153 -16.652 2.352 1.00 88.50 393 ILE A C 1
ATOM 3015 O O . ILE A 1 393 ? -2.281 -16.512 1.881 1.00 88.50 393 ILE A O 1
ATOM 3019 N N . PHE A 1 394 ? -0.483 -15.646 2.911 1.00 91.06 394 PHE A N 1
ATOM 3020 C CA . PHE A 1 394 ? -1.000 -14.282 2.948 1.00 91.06 394 PHE A CA 1
ATOM 3021 C C . PHE A 1 394 ? -0.711 -13.601 1.602 1.00 91.06 394 PHE A C 1
ATOM 3023 O O . PHE A 1 394 ? 0.429 -13.241 1.327 1.00 91.06 394 PHE A O 1
ATOM 3030 N N . LEU A 1 395 ? -1.721 -13.479 0.733 1.00 93.81 395 LEU A N 1
ATOM 3031 C CA . LEU A 1 395 ? -1.546 -12.956 -0.636 1.00 93.81 395 LEU A CA 1
ATOM 3032 C C . LEU A 1 395 ? -1.889 -11.471 -0.792 1.00 93.81 395 LEU A C 1
ATOM 3034 O O . LEU A 1 395 ? -1.437 -10.845 -1.752 1.00 93.81 395 LEU A O 1
ATOM 3038 N N . LYS A 1 396 ? -2.657 -10.911 0.148 1.00 93.62 396 LYS A N 1
ATOM 3039 C CA . LYS A 1 396 ? -3.096 -9.514 0.130 1.00 93.62 396 LYS A CA 1
ATOM 3040 C C . LYS A 1 396 ? -1.905 -8.562 -0.028 1.00 93.62 396 LYS A C 1
ATOM 3042 O O . LYS A 1 396 ? -0.975 -8.580 0.787 1.00 93.62 396 LYS A O 1
ATOM 3047 N N . ASN A 1 397 ? -1.953 -7.752 -1.086 1.00 95.00 397 ASN A N 1
ATOM 3048 C CA . ASN A 1 397 ? -0.966 -6.746 -1.492 1.00 95.00 397 ASN A CA 1
ATOM 3049 C C . ASN A 1 397 ? 0.433 -7.308 -1.801 1.00 95.00 397 ASN A C 1
ATOM 3051 O O . ASN A 1 397 ? 1.425 -6.580 -1.789 1.00 95.00 397 ASN A O 1
ATOM 3055 N N . ARG A 1 398 ? 0.534 -8.619 -2.055 1.00 96.62 398 ARG A N 1
ATOM 3056 C CA . ARG A 1 398 ? 1.810 -9.337 -2.206 1.00 96.62 398 ARG A CA 1
ATOM 3057 C C . ARG A 1 398 ? 1.981 -10.019 -3.552 1.00 96.62 398 ARG A C 1
ATOM 3059 O O . ARG A 1 398 ? 3.090 -10.452 -3.845 1.00 96.62 398 ARG A O 1
ATOM 3066 N N . LEU A 1 399 ? 0.938 -10.130 -4.366 1.00 97.75 399 LEU A N 1
ATOM 3067 C CA . LEU A 1 399 ? 1.017 -10.800 -5.658 1.00 97.75 399 LEU A CA 1
ATOM 3068 C C . LEU A 1 399 ? 0.250 -10.019 -6.726 1.00 97.75 399 LEU A C 1
ATOM 3070 O O . LEU A 1 399 ? -0.914 -9.668 -6.545 1.00 97.75 399 LEU A O 1
ATOM 3074 N N . PHE A 1 400 ? 0.936 -9.773 -7.839 1.00 98.38 400 PHE A N 1
ATOM 3075 C CA . PHE A 1 400 ? 0.438 -9.043 -8.996 1.00 98.38 400 PHE A CA 1
ATOM 3076 C C . PHE A 1 400 ? 0.821 -9.800 -10.263 1.00 98.38 400 PHE A C 1
ATOM 3078 O O . PHE A 1 400 ? 1.943 -10.304 -10.374 1.00 98.38 400 PHE A O 1
ATOM 3085 N N . LEU A 1 401 ? -0.106 -9.874 -11.214 1.00 98.25 401 LEU A N 1
ATOM 3086 C CA . LEU A 1 401 ? 0.054 -10.610 -12.464 1.00 98.25 401 LEU A CA 1
ATOM 3087 C C . LEU A 1 401 ? -0.236 -9.711 -13.667 1.00 98.25 401 LEU A C 1
ATOM 3089 O O . LEU A 1 401 ? -1.139 -8.880 -13.616 1.00 98.25 401 LEU A O 1
ATOM 3093 N N . GLY A 1 402 ? 0.488 -9.918 -14.762 1.00 97.19 402 GLY A N 1
ATOM 3094 C CA . GLY A 1 402 ? 0.222 -9.327 -16.070 1.00 97.19 402 GLY A CA 1
ATOM 3095 C C . GLY A 1 402 ? 0.198 -10.408 -17.144 1.00 97.19 402 GLY A C 1
ATOM 3096 O O . GLY A 1 402 ? 1.241 -10.958 -17.471 1.00 97.19 402 GLY A O 1
ATOM 3097 N N . TYR A 1 403 ? -0.967 -10.721 -17.699 1.00 97.62 403 TYR A N 1
ATOM 3098 C CA . TYR A 1 403 ? -1.123 -11.737 -18.738 1.00 97.62 403 TYR A CA 1
ATOM 3099 C C . TYR A 1 403 ? -1.283 -11.092 -20.116 1.00 97.62 403 TYR A C 1
ATOM 3101 O O . TYR A 1 403 ? -2.144 -10.230 -20.292 1.00 97.62 403 TYR A O 1
ATOM 3109 N N . GLN A 1 404 ? -0.471 -11.516 -21.087 1.00 95.69 404 GLN A N 1
ATOM 3110 C CA . GLN A 1 404 ? -0.657 -11.177 -22.497 1.00 95.69 404 GLN A CA 1
ATOM 3111 C C . GLN A 1 404 ? -0.737 -12.457 -23.339 1.00 95.69 404 GLN A C 1
ATOM 3113 O O . GLN A 1 404 ? 0.228 -13.216 -23.443 1.00 95.69 404 GLN A O 1
ATOM 3118 N N . GLU A 1 405 ? -1.903 -12.668 -23.947 1.00 94.50 405 GLU A N 1
ATOM 3119 C CA . GLU A 1 405 ? -2.281 -13.858 -24.706 1.00 94.50 405 GLU A CA 1
ATOM 3120 C C . GLU A 1 405 ? -1.391 -14.075 -25.931 1.00 94.50 405 GLU A C 1
ATOM 3122 O O . GLU A 1 405 ? -0.833 -15.159 -26.097 1.00 94.50 405 GLU A O 1
ATOM 3127 N N . THR A 1 406 ? -1.207 -13.050 -26.767 1.00 93.25 406 THR A N 1
ATOM 3128 C CA . THR A 1 406 ? -0.450 -13.186 -28.024 1.00 93.25 406 THR A CA 1
ATOM 3129 C C . THR A 1 406 ? 1.031 -13.451 -27.782 1.00 93.25 406 THR A C 1
ATOM 3131 O O . THR A 1 406 ? 1.652 -14.212 -28.519 1.00 93.25 406 THR A O 1
ATOM 3134 N N . ALA A 1 407 ? 1.582 -12.883 -26.706 1.00 90.12 407 ALA A N 1
ATOM 3135 C CA . ALA A 1 407 ? 2.945 -13.148 -26.260 1.00 90.12 407 ALA A CA 1
ATOM 3136 C C . ALA A 1 407 ? 3.091 -14.515 -25.572 1.00 90.12 407 ALA A C 1
ATOM 3138 O O . ALA A 1 407 ? 4.212 -14.995 -25.430 1.00 90.12 407 ALA A O 1
ATOM 3139 N N . ARG A 1 408 ? 1.987 -15.136 -25.121 1.00 93.75 408 ARG A N 1
ATOM 3140 C CA . ARG A 1 408 ? 1.989 -16.347 -24.279 1.00 93.75 408 ARG A CA 1
ATOM 3141 C C . ARG A 1 408 ? 2.851 -16.172 -23.027 1.00 93.75 408 ARG A C 1
ATOM 3143 O O . ARG A 1 408 ? 3.641 -17.048 -22.663 1.00 93.75 408 ARG A O 1
ATOM 3150 N N . VAL A 1 409 ? 2.715 -15.006 -22.394 1.00 93.62 409 VAL A N 1
ATOM 3151 C CA . VAL A 1 409 ? 3.529 -14.589 -21.247 1.00 93.62 409 VAL A CA 1
ATOM 3152 C C . VAL A 1 409 ? 2.648 -14.201 -20.064 1.00 93.62 409 VAL A C 1
ATOM 3154 O O . VAL A 1 409 ? 1.684 -13.446 -20.212 1.00 93.62 409 VAL A O 1
ATOM 3157 N N . LEU A 1 410 ? 3.035 -14.674 -18.876 1.00 96.44 410 LEU A N 1
ATOM 3158 C CA . LEU A 1 410 ? 2.559 -14.174 -17.586 1.00 96.44 410 LEU A CA 1
ATOM 3159 C C . LEU A 1 410 ? 3.715 -13.464 -16.864 1.00 96.44 410 LEU A C 1
ATOM 3161 O O . LEU A 1 410 ? 4.686 -14.093 -16.452 1.00 96.44 410 LEU A O 1
ATOM 3165 N N . GLU A 1 411 ? 3.620 -12.150 -16.711 1.00 95.81 411 GLU A N 1
ATOM 3166 C CA . GLU A 1 411 ? 4.511 -11.333 -15.886 1.00 95.81 411 GLU A CA 1
ATOM 3167 C C . GLU A 1 411 ? 4.049 -11.410 -14.426 1.00 95.81 411 GLU A C 1
ATOM 3169 O O . GLU A 1 411 ? 2.856 -11.292 -14.146 1.00 95.81 411 GLU A O 1
ATOM 3174 N N . VAL A 1 412 ? 4.976 -11.602 -13.490 1.00 97.88 412 VAL A N 1
ATOM 3175 C CA . VAL A 1 412 ? 4.667 -11.808 -12.071 1.00 97.88 412 VAL A CA 1
ATOM 3176 C C . VAL A 1 412 ? 5.526 -10.883 -11.216 1.00 97.88 412 VAL A C 1
ATOM 3178 O O . VAL A 1 412 ? 6.754 -10.893 -11.311 1.00 97.88 412 VAL A O 1
ATOM 3181 N N . ILE A 1 413 ? 4.876 -10.120 -10.337 1.00 98.19 413 ILE A N 1
ATOM 3182 C CA . ILE A 1 413 ? 5.532 -9.361 -9.268 1.00 98.19 413 ILE A CA 1
ATOM 3183 C C . ILE A 1 413 ? 5.019 -9.917 -7.947 1.00 98.19 413 ILE A C 1
ATOM 3185 O O . ILE A 1 413 ? 3.833 -9.807 -7.634 1.00 98.19 413 ILE A O 1
ATOM 3189 N N . SER A 1 414 ? 5.903 -10.556 -7.186 1.00 97.62 414 SER A N 1
ATOM 3190 C CA . SER A 1 414 ? 5.505 -11.352 -6.027 1.00 97.62 414 SER A CA 1
ATOM 3191 C C . SER A 1 414 ? 6.409 -11.102 -4.829 1.00 97.62 414 SER A C 1
ATOM 3193 O O . SER A 1 414 ? 7.625 -11.230 -4.919 1.00 97.62 414 SER A O 1
ATOM 3195 N N . TYR A 1 415 ? 5.821 -10.808 -3.675 1.00 96.75 415 TYR A N 1
ATOM 3196 C CA . TYR A 1 415 ? 6.546 -10.545 -2.440 1.00 96.75 415 TYR A CA 1
ATOM 3197 C C . TYR A 1 415 ? 7.232 -11.804 -1.909 1.00 96.75 415 TYR A C 1
ATOM 3199 O O . TYR A 1 415 ? 6.655 -12.893 -1.932 1.00 96.75 415 TYR A O 1
ATOM 3207 N N . ASN A 1 416 ? 8.459 -11.651 -1.423 1.00 94.81 416 ASN A N 1
ATOM 3208 C CA . ASN A 1 416 ? 9.204 -12.662 -0.690 1.00 94.81 416 ASN A CA 1
ATOM 3209 C C . ASN A 1 416 ? 9.389 -12.182 0.750 1.00 94.81 416 ASN A C 1
ATOM 3211 O O . ASN A 1 416 ? 10.200 -11.298 1.028 1.00 94.81 416 ASN A O 1
ATOM 3215 N N . GLU A 1 417 ? 8.647 -12.807 1.657 1.00 92.25 417 GLU A N 1
ATOM 3216 C CA . GLU A 1 417 ? 8.627 -12.488 3.085 1.00 92.25 417 GLU A CA 1
ATOM 3217 C C . GLU A 1 417 ? 10.013 -12.556 3.737 1.00 92.25 417 GLU A C 1
ATOM 3219 O O . GLU A 1 417 ? 10.410 -11.661 4.484 1.00 92.25 417 GLU A O 1
ATOM 3224 N N . ALA A 1 418 ? 10.789 -13.595 3.418 1.00 91.81 418 ALA A N 1
ATOM 3225 C CA . ALA A 1 418 ? 12.108 -13.804 4.008 1.00 91.81 418 ALA A CA 1
ATOM 3226 C C . ALA A 1 418 ? 13.138 -12.788 3.495 1.00 91.81 418 ALA A C 1
ATOM 3228 O O . ALA A 1 418 ? 14.005 -12.354 4.249 1.00 91.81 418 ALA A O 1
ATOM 3229 N N . ALA A 1 419 ? 13.045 -12.404 2.219 1.00 92.44 419 ALA A N 1
ATOM 3230 C CA . ALA A 1 419 ? 13.930 -11.403 1.625 1.00 92.44 419 ALA A CA 1
ATOM 3231 C C . ALA A 1 419 ? 13.435 -9.959 1.819 1.00 92.44 419 ALA A C 1
ATOM 3233 O O . ALA A 1 419 ? 14.167 -9.025 1.497 1.00 92.44 419 ALA A O 1
ATOM 3234 N N . SER A 1 420 ? 12.211 -9.767 2.329 1.00 92.88 420 SER A N 1
ATOM 3235 C CA . SER A 1 420 ? 11.581 -8.457 2.537 1.00 92.88 420 SER A CA 1
ATOM 3236 C C . SER A 1 420 ? 11.498 -7.590 1.270 1.00 92.88 420 SER A C 1
ATOM 3238 O O . SER A 1 420 ? 11.582 -6.363 1.343 1.00 92.88 420 SER A O 1
ATOM 3240 N N . ARG A 1 421 ? 11.341 -8.212 0.095 1.00 93.69 421 ARG A N 1
ATOM 3241 C CA . ARG A 1 421 ? 11.299 -7.526 -1.209 1.00 93.69 421 ARG A CA 1
ATOM 3242 C C . ARG A 1 421 ? 10.371 -8.241 -2.188 1.00 93.69 421 ARG A C 1
ATOM 3244 O O . ARG A 1 421 ? 10.140 -9.440 -2.049 1.00 93.69 421 ARG A O 1
ATOM 3251 N N . PHE A 1 422 ? 9.886 -7.536 -3.208 1.00 96.31 422 PHE A N 1
ATOM 3252 C CA . PHE A 1 422 ? 9.223 -8.187 -4.341 1.00 96.31 422 PHE A CA 1
ATOM 3253 C C . PHE A 1 422 ? 10.248 -8.799 -5.277 1.00 96.31 422 PHE A C 1
ATOM 3255 O O . PHE A 1 422 ? 11.285 -8.193 -5.531 1.00 96.31 422 PHE A O 1
ATOM 3262 N N . GLU A 1 423 ? 9.945 -9.980 -5.791 1.00 96.56 423 GLU A N 1
ATOM 3263 C CA . GLU A 1 423 ? 10.662 -10.659 -6.858 1.00 96.56 423 GLU A CA 1
ATOM 3264 C C . GLU A 1 423 ? 9.920 -10.482 -8.184 1.00 96.56 423 GLU A C 1
ATOM 3266 O O . GLU A 1 423 ? 8.689 -10.394 -8.214 1.00 96.56 423 GLU A O 1
ATOM 3271 N N . PHE A 1 424 ? 10.687 -10.443 -9.272 1.00 95.19 424 PHE A N 1
ATOM 3272 C CA . PHE A 1 424 ? 10.172 -10.333 -10.630 1.00 95.19 424 PHE A CA 1
ATOM 3273 C C . PHE A 1 424 ? 10.365 -11.670 -11.333 1.00 95.19 424 PHE A C 1
ATOM 3275 O O . PHE A 1 424 ? 11.485 -12.176 -11.430 1.00 95.19 424 PHE A O 1
ATOM 3282 N N . GLN A 1 425 ? 9.272 -12.250 -11.809 1.00 95.44 425 GLN A N 1
ATOM 3283 C CA . GLN A 1 425 ? 9.278 -13.519 -12.523 1.00 95.44 425 GLN A CA 1
ATOM 3284 C C . GLN A 1 425 ? 8.519 -13.364 -13.842 1.00 95.44 425 GLN A C 1
ATOM 3286 O O . GLN A 1 425 ? 7.634 -12.519 -13.985 1.00 95.44 425 GLN A O 1
ATOM 3291 N N . VAL A 1 426 ? 8.875 -14.191 -14.815 1.00 93.69 426 VAL A N 1
ATOM 3292 C CA . VAL A 1 426 ? 8.192 -14.312 -16.098 1.00 93.69 426 VAL A CA 1
ATOM 3293 C C . VAL A 1 426 ? 7.878 -15.782 -16.335 1.00 93.69 426 VAL A C 1
ATOM 3295 O O . VAL A 1 426 ? 8.723 -16.652 -16.122 1.00 93.69 426 VAL A O 1
ATOM 3298 N N . VAL A 1 427 ? 6.651 -16.064 -16.756 1.00 95.50 427 VAL A N 1
ATOM 3299 C CA . VAL A 1 427 ? 6.259 -17.377 -17.260 1.00 95.50 427 VAL A CA 1
ATOM 3300 C C . VAL A 1 427 ? 6.189 -17.289 -18.772 1.00 95.50 427 VAL A C 1
ATOM 3302 O O . VAL A 1 427 ? 5.330 -16.585 -19.303 1.00 95.50 427 VAL A O 1
ATOM 3305 N N . LYS A 1 428 ? 7.098 -17.978 -19.458 1.00 92.25 428 LYS A N 1
ATOM 3306 C CA . LYS A 1 428 ? 7.096 -18.102 -20.921 1.00 92.25 428 LYS A CA 1
ATOM 3307 C C . LYS A 1 428 ? 6.315 -19.343 -21.345 1.00 92.25 428 LYS A C 1
ATOM 3309 O O . LYS A 1 428 ? 6.088 -20.242 -20.532 1.00 92.25 428 LYS A O 1
ATOM 3314 N N . ASN A 1 429 ? 5.924 -19.396 -22.619 1.00 92.31 429 ASN A N 1
ATOM 3315 C CA . ASN A 1 429 ? 5.174 -20.515 -23.199 1.00 92.31 429 ASN A CA 1
ATOM 3316 C C . ASN A 1 429 ? 3.895 -20.850 -22.400 1.00 92.31 429 ASN A C 1
ATOM 3318 O O . ASN A 1 429 ? 3.553 -22.013 -22.192 1.00 92.31 429 ASN A O 1
ATOM 3322 N N . PHE A 1 430 ? 3.219 -19.815 -21.897 1.00 95.31 430 PHE A N 1
ATOM 3323 C CA . PHE A 1 430 ? 2.012 -19.943 -21.092 1.00 95.31 430 PHE A CA 1
ATOM 3324 C C . PHE A 1 430 ? 0.768 -19.946 -21.987 1.00 95.31 430 PHE A C 1
ATOM 3326 O O . PHE A 1 430 ? 0.512 -18.988 -22.719 1.00 95.31 430 PHE A O 1
ATOM 3333 N N . GLY A 1 431 ? -0.014 -21.019 -21.917 1.00 92.62 431 GLY A N 1
ATOM 3334 C CA . GLY A 1 431 ? -1.277 -21.159 -22.630 1.00 92.62 431 GLY A CA 1
ATOM 3335 C C . GLY A 1 431 ? -1.748 -22.616 -22.691 1.00 92.62 431 GLY A C 1
ATOM 3336 O O . GLY A 1 431 ? -0.978 -23.520 -22.350 1.00 92.62 431 GLY A O 1
ATOM 3337 N N . PRO A 1 432 ? -2.993 -22.860 -23.136 1.00 91.12 432 PRO A N 1
ATOM 3338 C CA . PRO A 1 432 ? -3.605 -24.185 -23.093 1.00 91.12 432 PRO A CA 1
ATOM 3339 C C . PRO A 1 432 ? -2.780 -25.244 -23.833 1.00 91.12 432 PRO A C 1
ATOM 3341 O O . PRO A 1 432 ? -2.415 -25.055 -24.995 1.00 91.12 432 PRO A O 1
ATOM 3344 N N . GLY A 1 433 ? -2.487 -26.362 -23.164 1.00 88.94 433 GLY A N 1
ATOM 3345 C CA . GLY A 1 433 ? -1.697 -27.463 -23.731 1.00 88.94 433 GLY A CA 1
ATOM 3346 C C . GLY A 1 433 ? -0.203 -27.171 -23.938 1.00 88.94 433 GLY A C 1
ATOM 3347 O O . GLY A 1 433 ? 0.516 -28.033 -24.447 1.00 88.94 433 GLY A O 1
ATOM 3348 N N . LEU A 1 434 ? 0.282 -25.991 -23.545 1.00 91.88 434 LEU A N 1
ATOM 3349 C CA . LEU A 1 434 ? 1.700 -25.639 -23.571 1.00 91.88 434 LEU A CA 1
ATOM 3350 C C . LEU A 1 434 ? 2.367 -25.977 -22.234 1.00 91.88 434 LEU A C 1
ATOM 3352 O O . LEU A 1 434 ? 1.713 -26.154 -21.207 1.00 91.88 434 LEU A O 1
ATOM 3356 N N . LYS A 1 435 ? 3.700 -26.069 -22.243 1.00 90.81 435 LYS A N 1
ATOM 3357 C CA . LYS A 1 435 ? 4.489 -26.297 -21.030 1.00 90.81 435 LYS A CA 1
ATOM 3358 C C . LYS A 1 435 ? 5.047 -24.959 -20.534 1.00 90.81 435 LYS A C 1
ATOM 3360 O O . LYS A 1 435 ? 5.983 -24.463 -21.164 1.00 90.81 435 LYS A O 1
ATOM 3365 N N . PRO A 1 436 ? 4.527 -24.396 -19.428 1.00 93.50 436 PRO A N 1
ATOM 3366 C CA . PRO A 1 436 ? 4.986 -23.109 -18.930 1.00 93.50 436 PRO A CA 1
ATOM 3367 C C . PRO A 1 436 ? 6.412 -23.188 -18.375 1.00 93.50 436 PRO A C 1
ATOM 3369 O O . PRO A 1 436 ? 6.773 -24.104 -17.630 1.00 93.50 436 PRO A O 1
ATOM 3372 N N . GLU A 1 437 ? 7.207 -22.174 -18.691 1.00 92.50 437 GLU A N 1
ATOM 3373 C CA . GLU A 1 437 ? 8.563 -21.994 -18.182 1.00 92.50 437 GLU A CA 1
ATOM 3374 C C . GLU A 1 437 ? 8.597 -20.832 -17.201 1.00 92.50 437 GLU A C 1
ATOM 3376 O O . GLU A 1 437 ? 8.589 -19.668 -17.590 1.00 92.50 437 GLU A O 1
ATOM 3381 N N . ILE A 1 438 ? 8.625 -21.157 -15.911 1.00 94.62 438 ILE A N 1
ATOM 3382 C CA . ILE A 1 438 ? 8.704 -20.170 -14.832 1.00 94.62 438 ILE A CA 1
ATOM 3383 C C . ILE A 1 438 ? 10.172 -19.819 -14.596 1.00 94.62 438 ILE A C 1
ATOM 3385 O O . ILE A 1 438 ? 10.984 -20.715 -14.320 1.00 94.62 438 ILE A O 1
ATOM 3389 N N . LEU A 1 439 ? 10.488 -18.530 -14.733 1.00 92.88 439 LEU A N 1
ATOM 3390 C CA . LEU A 1 439 ? 11.838 -17.973 -14.723 1.00 92.88 439 LEU A CA 1
ATOM 3391 C C . LEU A 1 439 ? 11.875 -16.690 -13.883 1.00 92.88 439 LEU A C 1
ATOM 3393 O O . LEU A 1 439 ? 10.947 -15.884 -13.913 1.00 92.88 439 LEU A O 1
ATOM 3397 N N . TYR A 1 440 ? 12.960 -16.473 -13.150 1.00 93.56 440 TYR A N 1
ATOM 3398 C CA . TYR A 1 440 ? 13.256 -15.196 -12.503 1.00 93.56 440 TYR A CA 1
ATOM 3399 C C . TYR A 1 440 ? 13.823 -14.214 -13.532 1.00 93.56 440 TYR A C 1
ATOM 3401 O O . TYR A 1 440 ? 14.784 -14.534 -14.238 1.00 93.56 440 TYR A O 1
ATOM 3409 N N . ALA A 1 441 ? 13.207 -13.035 -13.617 1.00 89.62 441 ALA A N 1
ATOM 3410 C CA . ALA A 1 441 ? 13.541 -12.006 -14.593 1.00 89.62 441 ALA A CA 1
ATOM 3411 C C . ALA A 1 441 ? 14.789 -11.207 -14.183 1.00 89.62 441 ALA A C 1
ATOM 3413 O O . ALA A 1 441 ? 15.226 -11.239 -13.028 1.00 89.62 441 ALA A O 1
ATOM 3414 N N . ASP A 1 442 ? 15.355 -10.457 -15.131 1.00 85.06 442 ASP A N 1
ATOM 3415 C CA . ASP A 1 442 ? 16.425 -9.513 -14.819 1.00 85.06 442 ASP A CA 1
ATOM 3416 C C . ASP A 1 442 ? 15.858 -8.387 -13.948 1.00 85.06 442 ASP A C 1
ATOM 3418 O O . ASP A 1 442 ? 15.006 -7.594 -14.368 1.00 85.06 442 ASP A O 1
ATOM 3422 N N . ARG A 1 443 ? 16.317 -8.341 -12.697 1.00 87.44 443 ARG A N 1
ATOM 3423 C CA . ARG A 1 443 ? 15.800 -7.420 -11.696 1.00 87.44 443 ARG A CA 1
ATOM 3424 C C . ARG A 1 443 ? 16.128 -5.983 -12.054 1.00 87.44 443 ARG A C 1
ATOM 3426 O O . ARG A 1 443 ? 15.289 -5.120 -11.830 1.00 87.44 443 ARG A O 1
ATOM 3433 N N . GLN A 1 444 ? 17.294 -5.730 -12.642 1.00 80.56 444 GLN A N 1
ATOM 3434 C CA . GLN A 1 444 ? 17.681 -4.391 -13.059 1.00 80.56 444 GLN A CA 1
ATOM 3435 C C . GLN A 1 444 ? 16.818 -3.884 -14.219 1.00 80.56 444 GLN A C 1
ATOM 3437 O O . GLN A 1 444 ? 16.424 -2.715 -14.212 1.00 80.56 444 GLN A O 1
ATOM 3442 N N . LEU A 1 445 ? 16.502 -4.751 -15.189 1.00 82.44 445 LEU A N 1
ATOM 3443 C CA . LEU A 1 445 ? 15.548 -4.426 -16.253 1.00 82.44 445 LEU A CA 1
ATOM 3444 C C . LEU A 1 445 ? 14.172 -4.094 -15.665 1.00 82.44 445 LEU A C 1
ATOM 3446 O O . LEU A 1 445 ? 13.548 -3.115 -16.058 1.00 82.44 445 LEU A O 1
ATOM 3450 N N . CYS A 1 446 ? 13.698 -4.875 -14.695 1.00 87.75 446 CYS A N 1
ATOM 3451 C CA . CYS A 1 446 ? 12.399 -4.620 -14.080 1.00 87.75 446 CYS A CA 1
ATOM 3452 C C . CYS A 1 446 ? 12.397 -3.308 -13.280 1.00 87.75 446 CYS A C 1
ATOM 3454 O O . CYS A 1 446 ? 11.470 -2.507 -13.412 1.00 87.75 446 CYS A O 1
ATOM 3456 N N . THR A 1 447 ? 13.445 -3.041 -12.492 1.00 87.38 447 THR A N 1
ATOM 3457 C CA . THR A 1 447 ? 13.529 -1.844 -11.642 1.00 87.38 447 THR A CA 1
ATOM 3458 C C . THR A 1 447 ? 13.777 -0.550 -12.410 1.00 87.38 447 THR A C 1
ATOM 3460 O O . THR A 1 447 ? 13.626 0.520 -11.826 1.00 87.38 447 THR A O 1
ATOM 3463 N N . SER A 1 448 ? 14.109 -0.592 -13.707 1.00 82.25 448 SER A N 1
ATOM 3464 C CA . SER A 1 448 ? 14.180 0.637 -14.510 1.00 82.25 448 SER A CA 1
ATOM 3465 C C . SER A 1 448 ? 12.810 1.313 -14.630 1.00 82.25 448 SER A C 1
ATOM 3467 O O . SER A 1 448 ? 12.736 2.540 -14.586 1.00 82.25 448 SER A O 1
ATOM 3469 N N . CYS A 1 449 ? 11.736 0.517 -14.730 1.00 85.81 449 CYS A N 1
ATOM 3470 C CA . CYS A 1 449 ? 10.351 0.984 -14.624 1.00 85.81 449 CYS A CA 1
ATOM 3471 C C . CYS A 1 449 ? 9.886 0.934 -13.160 1.00 85.81 449 CYS A C 1
ATOM 3473 O O . CYS A 1 449 ? 9.470 1.944 -12.592 1.00 85.81 449 CYS A O 1
ATOM 3475 N N . HIS A 1 450 ? 10.029 -0.226 -12.510 1.00 90.88 450 HIS A N 1
ATOM 3476 C CA . HIS A 1 450 ? 9.688 -0.477 -11.105 1.00 90.88 450 HIS A CA 1
ATOM 3477 C C . HIS A 1 450 ? 10.749 0.078 -10.153 1.00 90.88 450 HIS A C 1
ATOM 3479 O O . HIS A 1 450 ? 11.354 -0.658 -9.379 1.00 90.88 450 HIS A O 1
ATOM 3485 N N . GLN A 1 451 ? 10.965 1.393 -10.206 1.00 84.62 451 GLN A N 1
ATOM 3486 C CA . GLN A 1 451 ? 12.011 2.125 -9.474 1.00 84.62 451 GLN A CA 1
ATOM 3487 C C . GLN A 1 451 ? 11.985 1.880 -7.950 1.00 84.62 451 GLN A C 1
ATOM 3489 O O . GLN A 1 451 ? 13.005 1.965 -7.270 1.00 84.62 451 GLN A O 1
ATOM 3494 N N . ASN A 1 452 ? 10.836 1.477 -7.414 1.00 86.81 452 ASN A N 1
ATOM 3495 C CA . ASN A 1 452 ? 10.648 1.176 -5.996 1.00 86.81 452 ASN A CA 1
ATOM 3496 C C . ASN A 1 452 ? 10.905 -0.301 -5.641 1.00 86.81 452 ASN A C 1
ATOM 3498 O O . ASN A 1 452 ? 10.752 -0.702 -4.491 1.00 86.81 452 ASN A O 1
ATOM 3502 N N . GLY A 1 453 ? 11.237 -1.137 -6.631 1.00 90.75 453 GLY A N 1
ATOM 3503 C CA . GLY A 1 453 ? 11.365 -2.583 -6.458 1.00 90.75 453 GLY A CA 1
ATOM 3504 C C . GLY A 1 453 ? 10.042 -3.275 -6.123 1.00 90.75 453 GLY A C 1
ATOM 3505 O O . GLY A 1 453 ? 10.066 -4.306 -5.457 1.00 90.75 453 GLY A O 1
ATOM 3506 N N . ALA A 1 454 ? 8.916 -2.693 -6.548 1.00 94.44 454 ALA A N 1
ATOM 3507 C CA . ALA A 1 454 ? 7.535 -3.101 -6.271 1.00 94.44 454 ALA A CA 1
ATOM 3508 C C . ALA A 1 454 ? 6.610 -2.703 -7.458 1.00 94.44 454 ALA A C 1
ATOM 3510 O O . ALA A 1 454 ? 7.087 -2.044 -8.391 1.00 94.44 454 ALA A O 1
ATOM 3511 N N . PRO A 1 455 ? 5.323 -3.110 -7.496 1.00 95.38 455 PRO A N 1
ATOM 3512 C CA . PRO A 1 455 ? 4.390 -2.776 -8.585 1.00 95.38 455 PRO A CA 1
ATOM 3513 C C . PRO A 1 455 ? 4.206 -1.261 -8.801 1.00 95.38 455 PRO A C 1
ATOM 3515 O O . PRO A 1 455 ? 4.509 -0.464 -7.917 1.00 95.38 455 PRO A O 1
ATOM 3518 N N . LEU A 1 456 ? 3.743 -0.862 -9.990 1.00 91.56 456 LEU A N 1
ATOM 3519 C CA . LEU A 1 456 ? 3.468 0.536 -10.354 1.00 91.56 456 LEU A CA 1
ATOM 3520 C C . LEU A 1 456 ? 2.277 0.601 -11.315 1.00 91.56 456 LEU A C 1
ATOM 3522 O O . LEU A 1 456 ? 2.256 -0.174 -12.275 1.00 91.56 456 LEU A O 1
ATOM 3526 N N . PHE A 1 457 ? 1.345 1.530 -11.105 1.00 88.06 457 PHE A N 1
ATOM 3527 C CA . PHE A 1 457 ? 0.209 1.774 -12.002 1.00 88.06 457 PHE A CA 1
ATOM 3528 C C . PHE A 1 457 ? -0.196 3.261 -11.983 1.00 88.06 457 PHE A C 1
ATOM 3530 O O . PHE A 1 457 ? 0.288 4.014 -11.139 1.00 88.06 457 PHE A O 1
ATOM 3537 N N . PRO A 1 458 ? -0.991 3.735 -12.957 1.00 79.00 458 PRO A N 1
ATOM 3538 C CA . PRO A 1 458 ? -1.661 5.025 -12.859 1.00 79.00 458 PRO A CA 1
ATOM 3539 C C . PRO A 1 458 ? -2.719 5.051 -11.752 1.00 79.00 458 PRO A C 1
ATOM 3541 O O . PRO A 1 458 ? -3.377 4.040 -11.511 1.00 79.00 458 PRO A O 1
ATOM 3544 N N . ARG A 1 459 ? -2.923 6.236 -11.169 1.00 70.38 459 ARG A N 1
ATOM 3545 C CA . ARG A 1 459 ? -4.048 6.516 -10.266 1.00 70.38 459 ARG A CA 1
ATOM 3546 C C . ARG A 1 459 ? -5.379 6.579 -11.010 1.00 70.38 459 ARG A C 1
ATOM 3548 O O . ARG A 1 459 ? -5.406 6.757 -12.231 1.00 70.38 459 ARG A O 1
ATOM 3555 N N . GLU A 1 460 ? -6.475 6.507 -10.257 1.00 57.34 460 GLU A N 1
ATOM 3556 C CA . GLU A 1 460 ? -7.836 6.699 -10.775 1.00 57.34 460 GLU A CA 1
ATOM 3557 C C . GLU A 1 460 ? -7.966 8.030 -11.558 1.00 57.34 460 GLU A C 1
ATOM 3559 O O . GLU A 1 460 ? -7.463 9.072 -11.129 1.00 57.34 460 GLU A O 1
ATOM 3564 N N . GLU A 1 461 ? -8.594 8.068 -12.742 1.00 58.00 461 GLU A N 1
ATOM 3565 C CA . GLU A 1 461 ? -9.496 7.077 -13.378 1.00 58.00 461 GLU A CA 1
ATOM 3566 C C . GLU A 1 461 ? -8.812 5.906 -14.117 1.00 58.00 461 GLU A C 1
ATOM 3568 O O . GLU A 1 461 ? -9.495 4.968 -14.529 1.00 58.00 461 GLU A O 1
ATOM 3573 N N . TRP A 1 462 ? -7.480 5.915 -14.249 1.00 81.19 462 TRP A N 1
ATOM 3574 C CA . TRP A 1 462 ? -6.687 4.928 -14.997 1.00 81.19 462 TRP A CA 1
ATOM 3575 C C . TRP A 1 462 ? -7.286 4.616 -16.382 1.00 81.19 462 TRP A C 1
ATOM 3577 O O . TRP A 1 462 ? -7.747 3.502 -16.674 1.00 81.19 462 TRP A O 1
ATOM 3587 N N . GLN A 1 463 ? -7.242 5.619 -17.262 1.00 85.75 463 GLN A N 1
ATOM 3588 C CA . GLN A 1 463 ? -7.932 5.636 -18.555 1.00 85.75 463 GLN A CA 1
ATOM 3589 C C . GLN A 1 463 ? -7.555 4.493 -19.507 1.00 85.75 463 GLN A C 1
ATOM 3591 O O . GLN A 1 463 ? -8.360 4.094 -20.352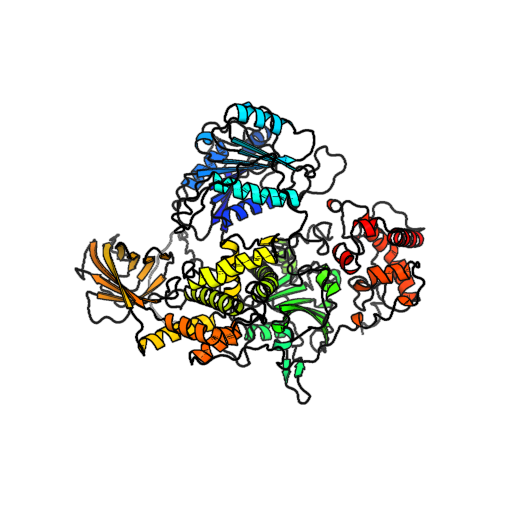 1.00 85.75 463 GLN A O 1
ATOM 3596 N N . GLU A 1 464 ? -6.369 3.907 -19.333 1.00 88.38 464 GLU A N 1
ATOM 3597 C CA . GLU A 1 464 ? -5.883 2.749 -20.094 1.00 88.38 464 GLU A CA 1
ATOM 3598 C C . GLU A 1 464 ? -6.648 1.444 -19.809 1.00 88.38 464 GLU A C 1
ATOM 3600 O O . GLU A 1 464 ? -6.433 0.454 -20.515 1.00 88.38 464 GLU A O 1
ATOM 3605 N N . THR A 1 465 ? -7.513 1.421 -18.790 1.00 91.94 465 THR A N 1
ATOM 3606 C CA . THR A 1 465 ? -8.263 0.232 -18.367 1.00 91.94 465 THR A CA 1
ATOM 3607 C C . THR A 1 465 ? -9.721 0.242 -18.811 1.00 91.94 465 THR A C 1
ATOM 3609 O O . THR A 1 465 ? -10.290 1.284 -19.115 1.00 91.94 465 THR A O 1
ATOM 3612 N N . ASN A 1 466 ? -10.387 -0.912 -18.740 1.00 90.38 466 ASN A N 1
ATOM 3613 C CA . ASN A 1 466 ? -11.845 -1.005 -18.879 1.00 90.38 466 ASN A CA 1
ATOM 3614 C C . ASN A 1 466 ? -12.651 -0.314 -17.758 1.00 90.38 466 ASN A C 1
ATOM 3616 O O . ASN A 1 466 ? -13.880 -0.385 -17.808 1.00 90.38 466 ASN A O 1
ATOM 3620 N N . GLY A 1 467 ? -12.000 0.314 -16.771 1.00 86.44 467 GLY A N 1
ATOM 3621 C CA . GLY A 1 467 ? -12.663 1.185 -15.801 1.00 86.44 467 GLY A CA 1
ATOM 3622 C C . GLY A 1 467 ? -13.088 2.532 -16.393 1.00 86.44 467 GLY A C 1
ATOM 3623 O O . GLY A 1 467 ? -14.080 3.099 -15.943 1.00 86.44 467 GLY A O 1
ATOM 3624 N N . SER A 1 468 ? -12.408 3.010 -17.443 1.00 86.06 468 SER A N 1
ATOM 3625 C CA . SER A 1 468 ? -12.783 4.243 -18.143 1.00 86.06 468 SER A CA 1
ATOM 3626 C C . SER A 1 468 ? -13.906 4.019 -19.149 1.00 86.06 468 SER A C 1
ATOM 3628 O O . SER A 1 468 ? -14.096 2.920 -19.678 1.00 86.06 468 SER A O 1
ATOM 3630 N N . THR A 1 469 ? -14.668 5.072 -19.444 1.00 84.44 469 THR A N 1
ATOM 3631 C CA . THR A 1 469 ? -15.812 4.965 -20.359 1.00 84.44 469 THR A CA 1
ATOM 3632 C C . THR A 1 469 ? -15.353 4.654 -21.782 1.00 84.44 469 THR A C 1
ATOM 3634 O O . THR A 1 469 ? -15.944 3.811 -22.459 1.00 84.44 469 THR A O 1
ATOM 3637 N N . GLU A 1 470 ? -14.293 5.311 -22.229 1.00 86.00 470 GLU A N 1
ATOM 3638 C CA . GLU A 1 470 ? -13.757 5.273 -23.584 1.00 86.00 470 GLU A CA 1
ATOM 3639 C C . GLU A 1 470 ? -13.190 3.885 -23.900 1.00 86.00 470 GLU A C 1
ATOM 3641 O O . GLU A 1 470 ? -13.666 3.208 -24.815 1.00 86.00 470 GLU A O 1
ATOM 3646 N N . THR A 1 471 ? -12.246 3.407 -23.086 1.00 88.50 471 THR A N 1
ATOM 3647 C CA . THR A 1 471 ? -11.616 2.092 -23.273 1.00 88.50 471 THR A CA 1
ATOM 3648 C C . THR A 1 471 ? -12.630 0.958 -23.122 1.00 88.50 471 THR A C 1
ATOM 3650 O O . THR A 1 471 ? -12.601 -0.005 -23.894 1.00 88.50 471 THR A O 1
ATOM 3653 N N . ASN A 1 472 ? -13.572 1.070 -22.177 1.00 91.00 472 ASN A N 1
ATOM 3654 C CA . ASN A 1 472 ? -14.642 0.087 -22.017 1.00 91.00 472 ASN A CA 1
ATOM 3655 C C . ASN A 1 472 ? -15.543 0.002 -23.258 1.00 91.00 472 ASN A C 1
ATOM 3657 O O . ASN A 1 472 ? -15.878 -1.099 -23.692 1.00 91.00 472 ASN A O 1
ATOM 3661 N N . ASN A 1 473 ? -15.897 1.142 -23.863 1.00 90.81 473 ASN A N 1
ATOM 3662 C CA . ASN A 1 473 ? -16.714 1.176 -25.076 1.00 90.81 473 ASN A CA 1
ATOM 3663 C C . ASN A 1 473 ? -16.025 0.496 -26.259 1.00 90.81 473 ASN A C 1
ATOM 3665 O O . ASN A 1 473 ? -16.684 -0.237 -26.992 1.00 90.81 473 ASN A O 1
ATOM 3669 N N . GLU A 1 474 ? -14.723 0.715 -26.449 1.00 91.94 474 GLU A N 1
ATOM 3670 C CA . GLU A 1 474 ? -13.975 0.051 -27.522 1.00 91.94 474 GLU A CA 1
ATOM 3671 C C . GLU A 1 474 ? -13.860 -1.462 -27.293 1.00 91.94 474 GLU A C 1
ATOM 3673 O O . GLU A 1 474 ? -14.079 -2.242 -28.219 1.00 91.94 474 GLU A O 1
ATOM 3678 N N . LEU A 1 475 ? -13.612 -1.897 -26.053 1.00 94.00 475 LEU A N 1
ATOM 3679 C CA . LEU A 1 475 ? -13.619 -3.318 -25.689 1.00 94.00 475 LEU A CA 1
ATOM 3680 C C . LEU A 1 475 ? -14.989 -3.968 -25.932 1.00 94.00 475 LEU A C 1
ATOM 3682 O O . LEU A 1 475 ? -15.074 -5.035 -26.539 1.00 94.00 475 LEU A O 1
ATOM 3686 N N . ALA A 1 476 ? -16.072 -3.300 -25.524 1.00 94.31 476 ALA A N 1
ATOM 3687 C CA . ALA A 1 476 ? -17.437 -3.809 -25.649 1.00 94.31 476 ALA A CA 1
ATOM 3688 C C . ALA A 1 476 ? -17.894 -3.993 -27.107 1.00 94.31 476 ALA A C 1
ATOM 3690 O O . ALA A 1 476 ? -18.788 -4.801 -27.365 1.00 94.31 476 ALA A O 1
ATOM 3691 N N . LYS A 1 477 ? -17.286 -3.279 -28.069 1.00 95.25 477 LYS A N 1
ATOM 3692 C CA . LYS A 1 477 ? -17.527 -3.491 -29.510 1.00 95.25 477 LYS A CA 1
ATOM 3693 C C . LYS A 1 477 ? -16.970 -4.824 -30.011 1.00 95.25 477 LYS A C 1
ATOM 3695 O O . LYS A 1 477 ? -17.444 -5.322 -31.028 1.00 95.25 477 LYS A O 1
ATOM 3700 N N . VAL A 1 478 ? -15.960 -5.370 -29.333 1.00 95.94 478 VAL A N 1
ATOM 3701 C CA . VAL A 1 478 ? -15.238 -6.574 -29.753 1.00 95.94 478 VAL A CA 1
ATOM 3702 C C . VAL A 1 478 ? -15.773 -7.802 -29.020 1.00 95.94 478 VAL A C 1
ATOM 3704 O O . VAL A 1 478 ? -16.256 -8.733 -29.662 1.00 95.94 478 VAL A O 1
ATOM 3707 N N . MET A 1 479 ? -15.729 -7.810 -27.683 1.00 94.19 479 MET A N 1
ATOM 3708 C CA . MET A 1 479 ? -16.229 -8.912 -26.852 1.00 94.19 479 MET A CA 1
ATOM 3709 C C . MET A 1 479 ? -16.764 -8.399 -25.512 1.00 94.19 479 MET A C 1
ATOM 3711 O O . MET A 1 479 ? -16.308 -7.395 -24.981 1.00 94.19 479 MET A O 1
ATOM 3715 N N . SER A 1 480 ? -17.702 -9.131 -24.906 1.00 92.38 480 SER A N 1
ATOM 3716 C CA . SER A 1 480 ? -18.224 -8.804 -23.569 1.00 92.38 480 SER A CA 1
ATOM 3717 C C . SER A 1 480 ? -17.394 -9.393 -22.418 1.00 92.38 480 SER A C 1
ATOM 3719 O O . SER A 1 480 ? -17.651 -9.086 -21.252 1.00 92.38 480 SER A O 1
ATOM 3721 N N . ARG A 1 481 ? -16.454 -10.302 -22.718 1.00 94.44 481 ARG A N 1
ATOM 3722 C CA . ARG A 1 481 ? -15.635 -11.022 -21.733 1.00 94.44 481 ARG A CA 1
ATOM 3723 C C . ARG A 1 481 ? -14.298 -11.465 -22.340 1.00 94.44 481 ARG A C 1
ATOM 3725 O O . ARG A 1 481 ? -14.289 -11.959 -23.462 1.00 94.44 481 ARG A O 1
ATOM 3732 N N . TYR A 1 482 ? -13.220 -11.367 -21.562 1.00 95.81 482 TYR A N 1
ATOM 3733 C CA . TYR A 1 482 ? -11.853 -11.761 -21.928 1.00 95.81 482 TYR A CA 1
ATOM 3734 C C . TYR A 1 482 ? -11.256 -12.621 -20.818 1.00 95.81 482 TYR A C 1
ATOM 3736 O O . TYR A 1 482 ? -11.114 -12.141 -19.698 1.00 95.81 482 TYR A O 1
ATOM 3744 N N . HIS A 1 483 ? -10.942 -13.886 -21.099 1.00 94.50 483 HIS A N 1
ATOM 3745 C CA . HIS A 1 483 ? -10.366 -14.827 -20.124 1.00 94.50 483 HIS A CA 1
ATOM 3746 C C . HIS A 1 483 ? -11.048 -14.783 -18.739 1.00 94.50 483 HIS A C 1
ATOM 3748 O O . HIS A 1 483 ? -10.418 -14.620 -17.696 1.00 94.50 483 HIS A O 1
ATOM 3754 N N . GLY A 1 484 ? -12.385 -14.804 -18.721 1.00 91.38 484 GLY A N 1
ATOM 3755 C CA . GLY A 1 484 ? -13.183 -14.704 -17.492 1.00 91.38 484 GLY A CA 1
ATOM 3756 C C . GLY A 1 484 ? -13.460 -13.283 -16.966 1.00 91.38 484 GLY A C 1
ATOM 3757 O O . GLY A 1 484 ? -14.424 -13.128 -16.208 1.00 91.38 484 GLY A O 1
ATOM 3758 N N . VAL A 1 485 ? -12.723 -12.258 -17.398 1.00 93.75 485 VAL A N 1
ATOM 3759 C CA . VAL A 1 485 ? -12.895 -10.845 -17.005 1.00 93.75 485 VAL A CA 1
ATOM 3760 C C . VAL A 1 485 ? -14.038 -10.205 -17.788 1.00 93.75 485 VAL A C 1
ATOM 3762 O O . VAL A 1 485 ? -14.089 -10.310 -19.013 1.00 93.75 485 VAL A O 1
ATOM 3765 N N . MET A 1 486 ? -14.977 -9.569 -17.089 1.00 90.31 486 MET A N 1
ATOM 3766 C CA . MET A 1 486 ? -16.111 -8.884 -17.711 1.00 90.31 486 MET A CA 1
ATOM 3767 C C . MET A 1 486 ? -15.706 -7.507 -18.219 1.00 90.31 486 MET A C 1
ATOM 3769 O O . MET A 1 486 ? -14.947 -6.799 -17.565 1.00 90.31 486 MET A O 1
ATOM 3773 N N . VAL A 1 487 ? -16.272 -7.105 -19.355 1.00 90.44 487 VAL A N 1
ATOM 3774 C CA . VAL A 1 487 ? -16.256 -5.700 -19.763 1.00 90.44 487 VAL A CA 1
ATOM 3775 C C . VAL A 1 487 ? -17.369 -4.983 -19.001 1.00 90.44 487 VAL A C 1
ATOM 3777 O O . VAL A 1 487 ? -18.510 -4.917 -19.452 1.00 90.44 487 VAL A O 1
ATOM 3780 N N . ASP A 1 488 ? -17.043 -4.496 -17.806 1.00 79.44 488 ASP A N 1
ATOM 3781 C CA . ASP A 1 488 ? -17.914 -3.662 -16.978 1.00 79.44 488 ASP A CA 1
ATOM 3782 C C . ASP A 1 488 ? -17.224 -2.332 -16.641 1.00 79.44 488 ASP A C 1
ATOM 3784 O O . ASP A 1 488 ? -15.997 -2.251 -16.595 1.00 79.44 488 ASP A O 1
ATOM 3788 N N . ARG A 1 489 ? -18.019 -1.259 -16.531 1.00 65.69 489 ARG A N 1
ATOM 3789 C CA . ARG A 1 489 ? -17.544 0.127 -16.342 1.00 65.69 489 ARG A CA 1
ATOM 3790 C C . ARG A 1 489 ? -17.286 0.452 -14.867 1.00 65.69 489 ARG A C 1
ATOM 3792 O O . ARG A 1 489 ? -17.646 1.533 -14.408 1.00 65.69 489 ARG A O 1
ATOM 3799 N N . SER A 1 490 ? -16.783 -0.503 -14.089 1.00 68.31 490 SER A N 1
ATOM 3800 C CA . SER A 1 490 ? -16.551 -0.257 -12.667 1.00 68.31 490 SER A CA 1
ATOM 3801 C C . SER A 1 490 ? -15.191 0.406 -12.441 1.00 68.31 490 SER A C 1
ATOM 3803 O O . SER A 1 490 ? -14.155 -0.242 -12.588 1.00 68.31 490 SER A O 1
ATOM 3805 N N . GLY A 1 491 ? -15.197 1.680 -12.035 1.00 71.81 491 GLY A N 1
ATOM 3806 C CA . GLY A 1 491 ? -13.998 2.387 -11.559 1.00 71.81 491 GLY A CA 1
ATOM 3807 C C . GLY A 1 491 ? -13.447 1.831 -10.237 1.00 71.81 491 GLY A C 1
ATOM 3808 O O . GLY A 1 491 ? -12.271 1.999 -9.928 1.00 71.81 491 GLY A O 1
ATOM 3809 N N . GLU A 1 492 ? -14.254 1.055 -9.500 1.00 74.75 492 GLU A N 1
ATOM 3810 C CA . GLU A 1 492 ? -13.883 0.498 -8.192 1.00 74.75 492 GLU A CA 1
ATOM 3811 C C . GLU A 1 492 ? -12.728 -0.515 -8.276 1.00 74.75 492 GLU A C 1
ATOM 3813 O O . GLU A 1 492 ? -11.982 -0.690 -7.312 1.00 74.75 492 GLU A O 1
ATOM 3818 N N . ILE A 1 493 ? -12.582 -1.222 -9.406 1.00 83.94 493 ILE A N 1
ATOM 3819 C CA . ILE A 1 493 ? -11.530 -2.234 -9.581 1.00 83.94 493 ILE A CA 1
ATOM 3820 C C . ILE A 1 493 ? -10.160 -1.575 -9.821 1.00 83.94 493 ILE A C 1
ATOM 3822 O O . ILE A 1 493 ? -9.232 -1.934 -9.093 1.00 83.94 493 ILE A O 1
ATOM 3826 N N . PRO A 1 494 ? -9.994 -0.632 -10.776 1.00 85.38 494 PRO A N 1
ATOM 3827 C CA . PRO A 1 494 ? -8.768 0.160 -10.888 1.00 85.38 494 PRO A CA 1
ATOM 3828 C C . PRO A 1 494 ? -8.364 0.831 -9.573 1.00 85.38 494 PRO A C 1
ATOM 3830 O O . PRO A 1 494 ? -7.214 0.680 -9.169 1.00 85.38 494 PRO A O 1
ATOM 3833 N N . ALA A 1 495 ? -9.308 1.467 -8.868 1.00 80.62 495 ALA A N 1
ATOM 3834 C CA . ALA A 1 495 ? -9.049 2.088 -7.569 1.00 80.62 495 ALA A CA 1
ATOM 3835 C C . ALA A 1 495 ? -8.527 1.066 -6.542 1.00 80.62 495 ALA A C 1
ATOM 3837 O O . ALA A 1 495 ? -7.511 1.287 -5.894 1.00 80.62 495 ALA A O 1
ATOM 3838 N N . ALA A 1 496 ? -9.136 -0.120 -6.444 1.00 82.31 496 ALA A N 1
ATOM 3839 C CA . ALA A 1 496 ? -8.647 -1.165 -5.541 1.00 82.31 496 ALA A CA 1
ATOM 3840 C C . ALA A 1 496 ? -7.225 -1.664 -5.890 1.00 82.31 496 ALA A C 1
ATOM 3842 O O . ALA A 1 496 ? -6.449 -2.003 -4.992 1.00 82.31 496 ALA A O 1
ATOM 3843 N N . ILE A 1 497 ? -6.863 -1.714 -7.178 1.00 88.25 497 ILE A N 1
ATOM 3844 C CA . ILE A 1 497 ? -5.500 -2.071 -7.611 1.00 88.25 497 ILE A CA 1
ATOM 3845 C C . ILE A 1 497 ? -4.501 -0.967 -7.244 1.00 88.25 497 ILE A C 1
ATOM 3847 O O . ILE A 1 497 ? -3.394 -1.295 -6.809 1.00 88.25 497 ILE A O 1
ATOM 3851 N N . ASP A 1 498 ? -4.881 0.302 -7.392 1.00 85.94 498 ASP A N 1
ATOM 3852 C CA . ASP A 1 498 ? -4.073 1.468 -7.011 1.00 85.94 498 ASP A CA 1
ATOM 3853 C C . ASP A 1 498 ? -3.714 1.413 -5.518 1.00 85.94 498 ASP A C 1
ATOM 3855 O O . ASP A 1 498 ? -2.549 1.315 -5.134 1.00 85.94 498 ASP A O 1
ATOM 3859 N N . VAL A 1 499 ? -4.732 1.243 -4.674 1.00 83.06 499 VAL A N 1
ATOM 3860 C CA . VAL A 1 499 ? -4.600 1.073 -3.218 1.00 83.06 499 VAL A CA 1
ATOM 3861 C C . VAL A 1 499 ? -3.696 -0.102 -2.854 1.00 83.06 499 VAL A C 1
ATOM 3863 O O . VAL A 1 499 ? -2.813 0.004 -1.997 1.00 83.06 499 VAL A O 1
ATOM 3866 N N . SER A 1 500 ? -3.888 -1.245 -3.518 1.00 90.12 500 SER A N 1
ATOM 3867 C CA . SER A 1 500 ? -3.046 -2.425 -3.313 1.00 90.12 500 SER A CA 1
ATOM 3868 C C . SER A 1 500 ? -1.587 -2.154 -3.692 1.00 90.12 500 SER A C 1
ATOM 3870 O O . SER A 1 500 ? -0.665 -2.672 -3.056 1.00 90.12 500 SER A O 1
ATOM 3872 N N . THR A 1 501 ? -1.366 -1.315 -4.700 1.00 92.19 501 THR A N 1
ATOM 3873 C CA . THR A 1 501 ? -0.047 -0.963 -5.226 1.00 92.19 501 THR A CA 1
ATOM 3874 C C . THR A 1 501 ? 0.686 0.008 -4.317 1.00 92.19 501 THR A C 1
ATOM 3876 O O . THR A 1 501 ? 1.850 -0.243 -3.989 1.00 92.19 501 THR A O 1
ATOM 3879 N N . ASP A 1 502 ? 0.014 1.036 -3.808 1.00 87.94 502 ASP A N 1
ATOM 3880 C CA . ASP A 1 502 ? 0.558 1.907 -2.765 1.00 87.94 502 ASP A CA 1
ATOM 3881 C C . ASP A 1 502 ? 0.944 1.109 -1.526 1.00 87.94 502 ASP A C 1
ATOM 3883 O O . ASP A 1 502 ? 2.064 1.208 -1.007 1.00 87.94 502 ASP A O 1
ATOM 3887 N N . ARG A 1 503 ? 0.048 0.215 -1.109 1.00 90.06 503 ARG A N 1
ATOM 3888 C CA . ARG A 1 503 ? 0.284 -0.653 0.034 1.00 90.06 503 ARG A CA 1
ATOM 3889 C C . ARG A 1 503 ? 1.471 -1.591 -0.186 1.00 90.06 503 ARG A C 1
ATOM 3891 O O . ARG A 1 503 ? 2.314 -1.725 0.702 1.00 90.06 503 ARG A O 1
ATOM 3898 N N . ALA A 1 504 ? 1.589 -2.191 -1.369 1.00 94.88 504 ALA A N 1
ATOM 3899 C CA . ALA A 1 504 ? 2.732 -3.014 -1.756 1.00 94.88 504 ALA A CA 1
ATOM 3900 C C . ALA A 1 504 ? 4.053 -2.228 -1.685 1.00 94.88 504 ALA A C 1
ATOM 3902 O O . ALA A 1 504 ? 5.042 -2.724 -1.144 1.00 94.88 504 ALA A O 1
ATOM 3903 N N . ASN A 1 505 ? 4.071 -0.982 -2.165 1.00 92.00 505 ASN A N 1
ATOM 3904 C CA . ASN A 1 505 ? 5.255 -0.118 -2.135 1.00 92.00 505 ASN A CA 1
ATOM 3905 C C . ASN A 1 505 ? 5.649 0.318 -0.713 1.00 92.00 505 ASN A C 1
ATOM 3907 O O . ASN A 1 505 ? 6.816 0.639 -0.472 1.00 92.00 505 ASN A O 1
ATOM 3911 N N . LEU A 1 506 ? 4.719 0.273 0.245 1.00 91.06 506 LEU A N 1
ATOM 3912 C CA . LEU A 1 506 ? 4.999 0.546 1.651 1.00 91.06 506 LEU A CA 1
ATOM 3913 C C . LEU A 1 506 ? 5.621 -0.659 2.386 1.00 91.06 506 LEU A C 1
ATOM 3915 O O . LEU A 1 506 ? 6.371 -0.459 3.343 1.00 91.06 506 LEU A O 1
ATOM 3919 N N . LEU A 1 507 ? 5.397 -1.904 1.941 1.00 93.25 507 LEU A N 1
ATOM 3920 C CA . LEU A 1 507 ? 5.903 -3.104 2.636 1.00 93.25 507 LEU A CA 1
ATOM 3921 C C . LEU A 1 507 ? 7.431 -3.093 2.863 1.00 93.25 507 LEU A C 1
ATOM 3923 O O . LEU A 1 507 ? 7.852 -3.331 3.999 1.00 93.25 507 LEU A O 1
ATOM 3927 N N . PRO A 1 508 ? 8.297 -2.777 1.873 1.00 90.44 508 PRO A N 1
ATOM 3928 C CA . PRO A 1 508 ? 9.741 -2.687 2.110 1.00 90.44 508 PRO A CA 1
ATOM 3929 C C . PRO A 1 508 ? 10.124 -1.601 3.127 1.00 90.44 508 PRO A C 1
ATOM 3931 O O . PRO A 1 508 ? 11.085 -1.770 3.881 1.00 90.44 508 PRO A O 1
ATOM 3934 N N . VAL A 1 509 ? 9.354 -0.506 3.193 1.00 89.81 509 VAL A N 1
ATOM 3935 C CA . VAL A 1 509 ? 9.538 0.565 4.188 1.00 89.81 509 VAL A CA 1
ATOM 3936 C C . VAL A 1 509 ? 9.272 0.044 5.586 1.00 89.81 509 VAL A C 1
ATOM 3938 O O . VAL A 1 509 ? 10.112 0.195 6.474 1.00 89.81 509 VAL A O 1
ATOM 3941 N N . LEU A 1 510 ? 8.143 -0.632 5.772 1.00 93.31 510 LEU A N 1
ATOM 3942 C CA . LEU A 1 510 ? 7.768 -1.200 7.061 1.00 93.31 510 LEU A CA 1
ATOM 3943 C C . LEU A 1 510 ? 8.765 -2.261 7.521 1.00 93.31 510 LEU A C 1
ATOM 3945 O O . LEU A 1 510 ? 9.130 -2.277 8.694 1.00 93.31 510 LEU A O 1
ATOM 3949 N N . GLN A 1 511 ? 9.280 -3.085 6.605 1.00 93.50 511 GLN A N 1
ATOM 3950 C CA . GLN A 1 511 ? 10.327 -4.055 6.929 1.00 93.50 511 GLN A CA 1
ATOM 3951 C C . GLN A 1 511 ? 11.621 -3.385 7.379 1.00 93.50 511 GLN A C 1
ATOM 3953 O O . GLN A 1 511 ? 12.216 -3.800 8.376 1.00 93.50 511 GLN A O 1
ATOM 3958 N N . ARG A 1 512 ? 12.060 -2.330 6.686 1.00 91.50 512 ARG A N 1
ATOM 3959 C CA . ARG A 1 512 ? 13.247 -1.574 7.097 1.00 91.50 512 ARG A CA 1
ATOM 3960 C C . ARG A 1 512 ? 13.058 -0.966 8.484 1.00 91.50 512 ARG A C 1
ATOM 3962 O O . ARG A 1 512 ? 13.915 -1.130 9.351 1.00 91.50 512 ARG A O 1
ATOM 3969 N N . LEU A 1 513 ? 11.913 -0.330 8.720 1.00 91.75 513 LEU A N 1
ATOM 3970 C CA . LEU A 1 513 ? 11.580 0.276 10.007 1.00 91.75 513 LEU A CA 1
ATOM 3971 C C . LEU A 1 513 ? 11.483 -0.756 11.136 1.00 91.75 513 LEU A C 1
ATOM 3973 O O . LEU A 1 513 ? 12.021 -0.531 12.218 1.00 91.75 513 LEU A O 1
ATOM 3977 N N . TRP A 1 514 ? 10.873 -1.912 10.888 1.00 93.88 514 TRP A N 1
ATOM 3978 C CA . TRP A 1 514 ? 10.805 -3.001 11.859 1.00 93.88 514 TRP A CA 1
ATOM 3979 C C . TRP A 1 514 ? 12.192 -3.549 12.216 1.00 93.88 514 TRP A C 1
ATOM 3981 O O . TRP A 1 514 ? 12.538 -3.704 13.394 1.00 93.88 514 TRP A O 1
ATOM 3991 N N . ARG A 1 515 ? 13.014 -3.836 11.201 1.00 91.88 515 ARG A N 1
ATOM 3992 C CA . ARG A 1 515 ? 14.324 -4.475 11.380 1.00 91.88 515 ARG A CA 1
ATOM 3993 C C . ARG A 1 515 ? 15.341 -3.530 12.012 1.00 91.88 515 ARG A C 1
ATOM 3995 O O . ARG A 1 515 ? 16.047 -3.937 12.931 1.00 91.88 515 ARG A O 1
ATOM 4002 N N . GLU A 1 516 ? 15.387 -2.276 11.566 1.00 90.69 516 GLU A N 1
ATOM 4003 C CA . GLU A 1 516 ? 16.455 -1.322 11.903 1.00 90.69 516 GLU A CA 1
ATOM 4004 C C . GLU A 1 516 ? 16.007 -0.218 12.875 1.00 90.69 516 GLU A C 1
ATOM 4006 O O . GLU A 1 516 ? 16.824 0.293 13.655 1.00 90.69 516 GLU A O 1
ATOM 4011 N N . GLY A 1 517 ? 14.720 0.147 12.849 1.00 91.12 517 GLY A N 1
ATOM 4012 C CA . GLY A 1 517 ? 14.178 1.315 13.546 1.00 91.12 517 GLY A CA 1
ATOM 4013 C C . GLY A 1 517 ? 14.224 1.188 15.065 1.00 91.12 517 GLY A C 1
ATOM 4014 O O . GLY A 1 517 ? 14.657 2.116 15.739 1.00 91.12 517 GLY A O 1
ATOM 4015 N N . CYS A 1 518 ? 13.884 0.022 15.619 1.00 91.88 518 CYS A N 1
ATOM 4016 C CA . CYS A 1 518 ? 13.974 -0.221 17.065 1.00 91.88 518 CYS A CA 1
ATOM 4017 C C . CYS A 1 518 ? 15.416 -0.472 17.570 1.00 91.88 518 CYS A C 1
ATOM 4019 O O . CYS A 1 518 ? 15.705 -0.236 18.747 1.00 91.88 518 CYS A O 1
ATOM 4021 N N . GLY A 1 519 ? 16.325 -0.915 16.692 1.00 89.19 519 GLY A N 1
ATOM 4022 C CA . GLY A 1 519 ? 17.686 -1.362 17.030 1.00 89.19 519 GLY A CA 1
ATOM 4023 C C . GLY A 1 519 ? 18.034 -2.716 16.400 1.00 89.19 519 GLY A C 1
ATOM 4024 O O . GLY A 1 519 ? 17.140 -3.449 15.998 1.00 89.19 519 GLY A O 1
ATOM 4025 N N . LEU A 1 520 ? 19.319 -3.057 16.284 1.00 84.12 520 LEU A N 1
ATOM 4026 C CA . LEU A 1 520 ? 19.769 -4.338 15.701 1.00 84.12 520 LEU A CA 1
ATOM 4027 C C . LEU A 1 520 ? 19.755 -5.479 16.742 1.00 84.12 520 LEU A C 1
ATOM 4029 O O . LEU A 1 520 ? 19.435 -5.252 17.902 1.00 84.12 520 LEU A O 1
ATOM 4033 N N . GLU A 1 521 ? 20.109 -6.704 16.346 1.00 75.88 521 GLU A N 1
ATOM 4034 C CA . GLU A 1 521 ? 19.971 -7.926 17.166 1.00 75.88 521 GLU A CA 1
ATOM 4035 C C . GLU A 1 521 ? 20.644 -7.864 18.554 1.00 75.88 521 GLU A C 1
ATOM 4037 O O . GLU A 1 521 ? 20.098 -8.368 19.529 1.00 75.88 521 GLU A O 1
ATOM 4042 N N . ASN A 1 522 ? 21.784 -7.175 18.679 1.00 78.62 522 ASN A N 1
ATOM 4043 C CA . ASN A 1 522 ? 22.539 -7.069 19.941 1.00 78.62 522 ASN A CA 1
ATOM 4044 C C . ASN A 1 522 ? 22.073 -5.926 20.864 1.00 78.62 522 ASN A C 1
ATOM 4046 O O . ASN A 1 522 ? 22.692 -5.644 21.893 1.00 78.62 522 ASN A O 1
ATOM 4050 N N . ASP A 1 523 ? 21.007 -5.228 20.491 1.00 87.00 523 ASP A N 1
ATOM 4051 C CA . ASP A 1 523 ? 20.488 -4.073 21.205 1.00 87.00 523 ASP A CA 1
ATOM 4052 C C . ASP A 1 523 ? 19.361 -4.485 22.156 1.00 87.00 523 ASP A C 1
ATOM 4054 O O . ASP A 1 523 ? 18.237 -4.764 21.738 1.00 87.00 523 ASP A O 1
ATOM 4058 N N . ARG A 1 524 ? 19.645 -4.484 23.463 1.00 86.75 524 ARG A N 1
ATOM 4059 C CA . ARG A 1 524 ? 18.695 -4.932 24.499 1.00 86.75 524 ARG A CA 1
ATOM 4060 C C . ARG A 1 524 ? 17.377 -4.146 24.514 1.00 86.75 524 ARG A C 1
ATOM 4062 O O . ARG A 1 524 ? 16.392 -4.634 25.056 1.00 86.75 524 ARG A O 1
ATOM 4069 N N . ALA A 1 525 ? 17.341 -2.940 23.943 1.00 91.50 525 ALA A N 1
ATOM 4070 C CA . ALA A 1 525 ? 16.122 -2.137 23.856 1.00 91.50 525 ALA A CA 1
ATOM 4071 C C . ALA A 1 525 ? 15.283 -2.427 22.594 1.00 91.50 525 ALA A C 1
ATOM 4073 O O . ALA A 1 525 ? 14.140 -1.974 22.512 1.00 91.50 525 ALA A O 1
ATOM 4074 N N . ALA A 1 526 ? 15.812 -3.174 21.618 1.00 94.50 526 ALA A N 1
ATOM 4075 C CA . ALA A 1 526 ? 15.150 -3.383 20.333 1.00 94.50 526 ALA A CA 1
ATOM 4076 C C . ALA A 1 526 ? 13.925 -4.301 20.434 1.00 94.50 526 ALA A C 1
ATOM 4078 O O . ALA A 1 526 ? 12.859 -3.965 19.915 1.00 94.50 526 ALA A O 1
ATOM 4079 N N . ASN A 1 527 ? 14.048 -5.429 21.138 1.00 95.56 527 ASN A N 1
ATOM 4080 C CA . ASN A 1 527 ? 12.954 -6.393 21.260 1.00 95.56 527 ASN A CA 1
ATOM 4081 C C . ASN A 1 527 ? 11.752 -5.817 22.039 1.00 95.56 527 ASN A C 1
ATOM 4083 O O . ASN A 1 527 ? 10.632 -5.897 21.529 1.00 95.56 527 ASN A O 1
ATOM 4087 N N . PRO A 1 528 ? 11.935 -5.129 23.192 1.00 95.94 528 PRO A N 1
ATOM 4088 C CA . PRO A 1 528 ? 10.829 -4.454 23.876 1.00 95.94 528 PRO A CA 1
ATOM 4089 C C . PRO A 1 528 ? 10.147 -3.361 23.040 1.00 95.94 528 PRO A C 1
ATOM 4091 O O . PRO A 1 528 ? 8.944 -3.150 23.184 1.00 95.94 528 PRO A O 1
ATOM 4094 N N . CYS A 1 529 ? 10.892 -2.669 22.171 1.00 96.62 529 CYS A N 1
ATOM 4095 C CA . CYS A 1 529 ? 10.345 -1.673 21.244 1.00 96.62 529 CYS A CA 1
ATOM 4096 C C . CYS A 1 529 ? 9.400 -2.317 20.218 1.00 96.62 529 CYS A C 1
ATOM 4098 O O . CYS A 1 529 ? 8.270 -1.860 20.045 1.00 96.62 529 CYS A O 1
ATOM 4100 N N . ARG A 1 530 ? 9.815 -3.428 19.597 1.00 97.00 530 ARG A N 1
ATOM 4101 C CA . ARG A 1 530 ? 8.984 -4.188 18.647 1.00 97.00 530 ARG A CA 1
ATOM 4102 C C . ARG A 1 530 ? 7.778 -4.851 19.314 1.00 97.00 530 ARG A C 1
ATOM 4104 O O . ARG A 1 530 ? 6.693 -4.842 18.742 1.00 97.00 530 ARG A O 1
ATOM 4111 N N . ALA A 1 531 ? 7.934 -5.364 20.536 1.00 97.12 531 ALA A N 1
ATOM 4112 C CA . ALA A 1 531 ? 6.822 -5.907 21.316 1.00 97.12 531 ALA A CA 1
ATOM 4113 C C . ALA A 1 531 ? 5.778 -4.824 21.651 1.00 97.12 531 ALA A C 1
ATOM 4115 O O . ALA A 1 531 ? 4.574 -5.062 21.534 1.00 97.12 531 ALA A O 1
ATOM 4116 N N . ALA A 1 532 ? 6.222 -3.610 22.005 1.00 97.31 532 ALA A N 1
ATOM 4117 C CA . ALA A 1 532 ? 5.329 -2.472 22.226 1.00 97.31 532 ALA A CA 1
ATOM 4118 C C . ALA A 1 532 ? 4.599 -2.049 20.937 1.00 97.31 532 ALA A C 1
ATOM 4120 O O . ALA A 1 532 ? 3.399 -1.787 20.983 1.00 97.31 532 ALA A O 1
ATOM 4121 N N . ALA A 1 533 ? 5.287 -2.054 19.789 1.00 97.31 533 ALA A N 1
ATOM 4122 C CA . ALA A 1 533 ? 4.660 -1.813 18.489 1.00 97.31 533 ALA A CA 1
ATOM 4123 C C . ALA A 1 533 ? 3.577 -2.860 18.182 1.00 97.31 533 ALA A C 1
ATOM 4125 O O . ALA A 1 533 ? 2.444 -2.509 17.870 1.00 97.31 533 ALA A O 1
ATOM 4126 N N . PHE A 1 534 ? 3.894 -4.147 18.351 1.00 98.25 534 PHE A N 1
ATOM 4127 C CA . PHE A 1 534 ? 2.949 -5.239 18.108 1.00 98.25 534 PHE A CA 1
ATOM 4128 C C . PHE A 1 534 ? 1.736 -5.198 19.043 1.00 98.25 534 PHE A C 1
ATOM 4130 O O . PHE A 1 534 ? 0.616 -5.464 18.621 1.00 98.25 534 PHE A O 1
ATOM 4137 N N . THR A 1 535 ? 1.937 -4.797 20.298 1.00 98.19 535 THR A N 1
ATOM 4138 C CA . THR A 1 535 ? 0.839 -4.579 21.249 1.00 98.19 535 THR A CA 1
ATOM 4139 C C . THR A 1 535 ? -0.119 -3.495 20.750 1.00 98.19 535 THR A C 1
ATOM 4141 O O . THR A 1 535 ? -1.329 -3.710 20.729 1.00 98.19 535 THR A O 1
ATOM 4144 N N . ALA A 1 536 ? 0.419 -2.362 20.287 1.00 97.69 536 ALA A N 1
ATOM 4145 C CA . ALA A 1 536 ? -0.376 -1.276 19.718 1.00 97.69 536 ALA A CA 1
ATOM 4146 C C . ALA A 1 536 ? -1.097 -1.701 18.425 1.00 97.69 536 ALA A C 1
ATOM 4148 O O . ALA A 1 536 ? -2.245 -1.324 18.208 1.00 97.69 536 ALA A O 1
ATOM 4149 N N . MET A 1 537 ? -0.471 -2.544 17.596 1.00 98.12 537 MET A N 1
ATOM 4150 C CA . MET A 1 537 ? -1.116 -3.116 16.410 1.00 98.12 537 MET A CA 1
ATOM 4151 C C . MET A 1 537 ? -2.315 -4.006 16.773 1.00 98.12 537 MET A C 1
ATOM 4153 O O . MET A 1 537 ? -3.365 -3.901 16.142 1.00 98.12 537 MET A O 1
ATOM 4157 N N . LEU A 1 538 ? -2.183 -4.866 17.792 1.00 98.12 538 LEU A N 1
ATOM 4158 C CA . LEU A 1 538 ? -3.292 -5.694 18.278 1.00 98.12 538 LEU A CA 1
ATOM 4159 C C . LEU A 1 538 ? -4.425 -4.833 18.826 1.00 98.12 538 LEU A C 1
ATOM 4161 O O . LEU A 1 538 ? -5.571 -5.060 18.461 1.00 98.12 538 LEU A O 1
ATOM 4165 N N . GLN A 1 539 ? -4.109 -3.835 19.655 1.00 95.69 539 GLN A N 1
ATOM 4166 C CA . GLN A 1 539 ? -5.090 -2.881 20.174 1.00 95.69 539 GLN A CA 1
ATOM 4167 C C . GLN A 1 539 ? -5.839 -2.172 19.042 1.00 95.69 539 GLN A C 1
ATOM 4169 O O . GLN A 1 539 ? -7.064 -2.098 19.080 1.00 95.69 539 GLN A O 1
ATOM 4174 N N . TYR A 1 540 ? -5.120 -1.722 18.010 1.00 93.44 540 TYR A N 1
ATOM 4175 C CA . TYR A 1 540 ? -5.709 -1.082 16.838 1.00 93.44 540 TYR A CA 1
ATOM 4176 C C . TYR A 1 540 ? -6.665 -2.013 16.081 1.00 93.44 540 TYR A C 1
ATOM 4178 O O . TYR A 1 540 ? -7.785 -1.625 15.770 1.00 93.44 540 TYR A O 1
ATOM 4186 N N . ARG A 1 541 ? -6.272 -3.264 15.808 1.00 91.25 541 ARG A N 1
ATOM 4187 C CA . ARG A 1 541 ? -7.147 -4.206 15.084 1.00 91.25 541 ARG A CA 1
ATOM 4188 C C . ARG A 1 541 ? -8.316 -4.704 15.929 1.00 91.25 541 ARG A C 1
ATOM 4190 O O . ARG A 1 541 ? -9.413 -4.864 15.406 1.00 91.25 541 ARG A O 1
ATOM 4197 N N . LEU A 1 542 ? -8.104 -4.925 17.224 1.00 91.38 542 LEU A N 1
ATOM 4198 C CA . LEU A 1 542 ? -9.142 -5.363 18.162 1.00 91.38 542 LEU A CA 1
ATOM 4199 C C . LEU A 1 542 ? -10.156 -4.259 18.482 1.00 91.38 542 LEU A C 1
ATOM 4201 O O . LEU A 1 542 ? -11.300 -4.570 18.792 1.00 91.38 542 LEU A O 1
ATOM 4205 N N . SER A 1 543 ? -9.776 -2.985 18.365 1.00 84.56 543 SER A N 1
ATOM 4206 C CA . SER A 1 543 ? -10.713 -1.856 18.402 1.00 84.56 543 SER A CA 1
ATOM 4207 C C . SER A 1 543 ? -11.386 -1.593 17.048 1.00 84.56 543 SER A C 1
ATOM 4209 O O . SER A 1 543 ? -11.966 -0.528 16.852 1.00 84.56 543 SER A O 1
ATOM 4211 N N . ASN A 1 544 ? -11.320 -2.562 16.122 1.00 78.56 544 ASN A N 1
ATOM 4212 C CA . ASN A 1 544 ? -11.848 -2.477 14.763 1.00 78.56 544 ASN A CA 1
ATOM 4213 C C . ASN A 1 544 ? -11.282 -1.273 13.990 1.00 78.56 544 ASN A C 1
ATOM 4215 O O . ASN A 1 544 ? -12.026 -0.475 13.433 1.00 78.56 544 ASN A O 1
ATOM 4219 N N . GLU A 1 545 ? -9.953 -1.147 13.982 1.00 82.50 545 GLU A N 1
ATOM 4220 C CA . GLU A 1 545 ? -9.214 -0.136 13.209 1.00 82.50 545 GLU A CA 1
ATOM 4221 C C . GLU A 1 545 ? -9.491 1.314 13.660 1.00 82.50 545 GLU A C 1
ATOM 4223 O O . GLU A 1 545 ? -9.194 2.265 12.941 1.00 82.50 545 GLU A O 1
ATOM 4228 N N . ASN A 1 546 ? -10.001 1.497 14.885 1.00 78.56 546 ASN A N 1
ATOM 4229 C CA . ASN A 1 546 ? -10.327 2.811 15.435 1.00 78.56 546 ASN A CA 1
ATOM 4230 C C . ASN A 1 546 ? -9.110 3.486 16.103 1.00 78.56 546 ASN A C 1
ATOM 4232 O O . ASN A 1 546 ? -8.636 4.535 15.668 1.00 78.56 546 ASN A O 1
ATOM 4236 N N . SER A 1 547 ? -8.560 2.895 17.174 1.00 84.31 547 SER A N 1
ATOM 4237 C CA . SER A 1 547 ? -7.401 3.463 17.890 1.00 84.31 547 SER A CA 1
ATOM 4238 C C . SER A 1 547 ? -6.678 2.441 18.776 1.00 84.31 547 SER A C 1
ATOM 4240 O O . SER A 1 547 ? -7.188 1.368 19.079 1.00 84.31 547 SER A O 1
ATOM 4242 N N . PHE A 1 548 ? -5.489 2.804 19.250 1.00 88.50 548 PHE A N 1
ATOM 4243 C CA . PHE A 1 548 ? -4.725 2.100 20.284 1.00 88.50 548 PHE A CA 1
ATOM 4244 C C . PHE A 1 548 ? -4.327 3.066 21.414 1.00 88.50 548 PHE A C 1
ATOM 4246 O O . PHE A 1 548 ? -4.480 4.284 21.269 1.00 88.50 548 PHE A O 1
ATOM 4253 N N . ASP A 1 549 ? -3.846 2.557 22.551 1.00 90.81 549 ASP A N 1
ATOM 4254 C CA . ASP A 1 549 ? -3.503 3.379 23.716 1.00 90.81 549 ASP A CA 1
ATOM 4255 C C . ASP A 1 549 ? -2.151 4.074 23.527 1.00 90.81 549 ASP A C 1
ATOM 4257 O O . ASP A 1 549 ? -1.075 3.567 23.851 1.00 90.81 549 ASP A O 1
ATOM 4261 N N . ARG A 1 550 ? -2.225 5.295 22.999 1.00 87.56 550 ARG A N 1
ATOM 4262 C CA . ARG A 1 550 ? -1.058 6.132 22.701 1.00 87.56 550 ARG A CA 1
ATOM 4263 C C . ARG A 1 550 ? -0.384 6.682 23.958 1.00 87.56 550 ARG A C 1
ATOM 4265 O O . ARG A 1 550 ? 0.727 7.212 23.866 1.00 87.56 550 ARG A O 1
ATOM 4272 N N . ASP A 1 551 ? -1.067 6.629 25.096 1.00 88.38 551 ASP A N 1
ATOM 4273 C CA . ASP A 1 551 ? -0.598 7.171 26.365 1.00 88.38 551 ASP A CA 1
ATOM 4274 C C . ASP A 1 551 ? -0.031 6.098 27.293 1.00 88.38 551 ASP A C 1
ATOM 4276 O O . ASP A 1 551 ? 0.650 6.446 28.265 1.00 88.38 551 ASP A O 1
ATOM 4280 N N . GLN A 1 552 ? -0.195 4.821 26.933 1.00 89.94 552 GLN A N 1
ATOM 4281 C CA . GLN A 1 552 ? 0.432 3.702 27.612 1.00 89.94 552 GLN A CA 1
ATOM 4282 C C . GLN A 1 552 ? 1.938 3.943 27.772 1.00 89.94 552 GLN A C 1
ATOM 4284 O O . GLN A 1 552 ? 2.679 4.166 26.807 1.00 89.94 552 GLN A O 1
ATOM 4289 N N . GLN A 1 553 ? 2.418 3.859 29.016 1.00 92.38 553 GLN A N 1
ATOM 4290 C CA . GLN A 1 553 ? 3.811 4.160 29.352 1.00 92.38 553 GLN A CA 1
ATOM 4291 C C . GLN A 1 553 ? 4.800 3.298 28.554 1.00 92.38 553 GLN A C 1
ATOM 4293 O O . GLN A 1 553 ? 5.848 3.791 28.131 1.00 92.38 553 GLN A O 1
ATOM 4298 N N . ALA A 1 554 ? 4.467 2.024 28.326 1.00 90.00 554 ALA A N 1
ATOM 4299 C CA . ALA A 1 554 ? 5.272 1.119 27.511 1.00 90.00 554 ALA A CA 1
ATOM 4300 C C . ALA A 1 554 ? 5.366 1.588 26.050 1.00 90.00 554 ALA A C 1
ATOM 4302 O O . ALA A 1 554 ? 6.469 1.620 25.513 1.00 90.00 554 ALA A O 1
ATOM 4303 N N . PHE A 1 555 ? 4.259 2.015 25.434 1.00 93.81 555 PHE A N 1
ATOM 4304 C CA . PHE A 1 555 ? 4.260 2.544 24.069 1.00 93.81 555 PHE A CA 1
ATOM 4305 C C . PHE A 1 555 ? 5.122 3.808 23.961 1.00 93.81 555 PHE A C 1
ATOM 4307 O O . PHE A 1 555 ? 6.034 3.876 23.138 1.00 93.81 555 PHE A O 1
ATOM 4314 N N . ARG A 1 556 ? 4.921 4.777 24.862 1.00 93.69 556 ARG A N 1
ATOM 4315 C CA . ARG A 1 556 ? 5.691 6.031 24.861 1.00 93.69 556 ARG A CA 1
ATOM 4316 C C . ARG A 1 556 ? 7.193 5.795 25.042 1.00 93.69 556 ARG A C 1
ATOM 4318 O O . ARG A 1 556 ? 7.981 6.209 24.199 1.00 93.69 556 ARG A O 1
ATOM 4325 N N . SER A 1 557 ? 7.575 5.096 26.110 1.00 92.12 557 SER A N 1
ATOM 4326 C CA . SER A 1 557 ? 8.987 4.950 26.489 1.00 92.12 557 SER A CA 1
ATOM 4327 C C . SER A 1 557 ? 9.754 3.924 25.652 1.00 92.12 557 SER A C 1
ATOM 4329 O O . SER A 1 557 ? 10.937 4.120 25.378 1.00 92.12 557 SER A O 1
ATOM 4331 N N . ARG A 1 558 ? 9.112 2.818 25.244 1.00 94.88 558 ARG A N 1
ATOM 4332 C CA . ARG A 1 558 ? 9.788 1.727 24.521 1.00 94.88 558 ARG A CA 1
ATOM 4333 C C . ARG A 1 558 ? 9.697 1.873 23.011 1.00 94.88 558 ARG A C 1
ATOM 4335 O O . ARG A 1 558 ? 10.639 1.464 22.347 1.00 94.88 558 ARG A O 1
ATOM 4342 N N . TYR A 1 559 ? 8.609 2.432 22.477 1.00 94.94 559 TYR A N 1
ATOM 4343 C CA . TYR A 1 559 ? 8.427 2.600 21.033 1.00 94.94 559 TYR A CA 1
ATOM 4344 C C . TYR A 1 559 ? 8.669 4.044 20.593 1.00 94.94 559 TYR A C 1
ATOM 4346 O O . TYR A 1 559 ? 9.638 4.292 19.882 1.00 94.94 559 TYR A O 1
ATOM 4354 N N . THR A 1 560 ? 7.861 5.008 21.043 1.00 93.31 560 THR A N 1
ATOM 4355 C CA . THR A 1 560 ? 7.906 6.390 20.529 1.00 93.31 560 THR A CA 1
ATOM 4356 C C . THR A 1 560 ? 9.255 7.062 20.776 1.00 93.31 560 THR A C 1
ATOM 4358 O O . THR A 1 560 ? 9.905 7.507 19.827 1.00 93.31 560 THR A O 1
ATOM 4361 N N . ASP A 1 561 ? 9.714 7.106 22.029 1.00 91.62 561 ASP A N 1
ATOM 4362 C CA . ASP A 1 561 ? 10.979 7.756 22.394 1.00 91.62 561 ASP A CA 1
ATOM 4363 C C . ASP A 1 561 ? 12.168 7.053 21.724 1.00 91.62 561 ASP A C 1
ATOM 4365 O O . ASP A 1 561 ? 13.083 7.695 21.196 1.00 91.62 561 ASP A O 1
ATOM 4369 N N . ARG A 1 562 ? 12.125 5.715 21.684 1.00 91.38 562 ARG A N 1
ATOM 4370 C CA . ARG A 1 562 ? 13.171 4.885 21.084 1.00 91.38 562 ARG A CA 1
ATOM 4371 C C . ARG A 1 562 ? 13.279 5.102 19.583 1.00 91.38 562 ARG A C 1
ATOM 4373 O O . ARG A 1 562 ? 14.371 5.386 19.090 1.00 91.38 562 ARG A O 1
ATOM 4380 N N . LEU A 1 563 ? 12.166 4.954 18.869 1.00 90.69 563 LEU A N 1
ATOM 4381 C CA . LEU A 1 563 ? 12.118 5.060 17.419 1.00 90.69 563 LEU A CA 1
ATOM 4382 C C . LEU A 1 563 ? 12.472 6.483 16.985 1.00 90.69 563 LEU A C 1
ATOM 4384 O O . LEU A 1 563 ? 13.280 6.635 16.080 1.00 90.69 563 LEU A O 1
ATOM 4388 N N . THR A 1 564 ? 12.004 7.513 17.702 1.00 90.62 564 THR A N 1
ATOM 4389 C CA . THR A 1 564 ? 12.410 8.912 17.466 1.00 90.62 564 THR A CA 1
ATOM 4390 C C . THR A 1 564 ? 13.926 9.089 17.598 1.00 90.62 564 THR A C 1
ATOM 4392 O O . THR A 1 564 ? 14.566 9.684 16.730 1.00 90.62 564 THR A O 1
ATOM 4395 N N . ALA A 1 565 ? 14.533 8.567 18.672 1.00 89.38 565 ALA A N 1
ATOM 4396 C CA . ALA A 1 565 ? 15.975 8.682 18.899 1.00 89.38 565 ALA A CA 1
ATOM 4397 C C . ALA A 1 565 ? 16.795 7.950 17.824 1.00 89.38 565 ALA A C 1
ATOM 4399 O O . ALA A 1 565 ? 17.808 8.464 17.351 1.00 89.38 565 ALA A O 1
ATOM 4400 N N . ARG A 1 566 ? 16.341 6.766 17.405 1.00 89.44 566 ARG A N 1
ATOM 4401 C CA . ARG A 1 566 ? 16.967 5.989 16.329 1.00 89.44 566 ARG A CA 1
ATOM 4402 C C . ARG A 1 566 ? 16.813 6.690 14.983 1.00 89.44 566 ARG A C 1
ATOM 4404 O O . ARG A 1 566 ? 17.792 6.815 14.256 1.00 89.44 566 ARG A O 1
ATOM 4411 N N . TRP A 1 567 ? 15.639 7.235 14.688 1.00 88.56 567 TRP A N 1
ATOM 4412 C CA . TRP A 1 567 ? 15.404 7.986 13.459 1.00 88.56 567 TRP A CA 1
ATOM 4413 C C . TRP A 1 567 ? 16.356 9.175 13.328 1.00 88.56 567 TRP A C 1
ATOM 4415 O O . TRP A 1 567 ? 16.997 9.333 12.294 1.00 88.56 567 TRP A O 1
ATOM 4425 N N . ARG A 1 568 ? 16.542 9.946 14.412 1.00 85.94 568 ARG A N 1
ATOM 4426 C CA . ARG A 1 568 ? 17.524 11.047 14.473 1.00 85.94 568 ARG A CA 1
ATOM 4427 C C . ARG A 1 568 ? 18.946 10.599 14.133 1.00 85.94 568 ARG A C 1
ATOM 4429 O O . ARG A 1 568 ? 19.689 11.370 13.539 1.00 85.94 568 ARG A O 1
ATOM 4436 N N . ALA A 1 569 ? 19.323 9.384 14.525 1.00 86.12 569 ALA A N 1
ATOM 4437 C CA . ALA A 1 569 ? 20.670 8.865 14.322 1.00 86.12 569 ALA A CA 1
ATOM 4438 C C . ALA A 1 569 ? 20.900 8.301 12.909 1.00 86.12 569 ALA A C 1
ATOM 4440 O O . ALA A 1 569 ? 21.970 8.514 12.346 1.00 86.12 569 ALA A O 1
ATOM 4441 N N . PHE A 1 570 ? 19.928 7.578 12.343 1.00 85.25 570 PHE A N 1
ATOM 4442 C CA . PHE A 1 570 ? 20.120 6.824 11.093 1.00 85.25 570 PHE A CA 1
ATOM 4443 C C . PHE A 1 570 ? 19.486 7.480 9.869 1.00 85.25 570 PHE A C 1
ATOM 4445 O O . PHE A 1 570 ? 19.982 7.298 8.759 1.00 85.25 570 PHE A O 1
ATOM 4452 N N . TRP A 1 571 ? 18.425 8.264 10.060 1.00 86.38 571 TRP A N 1
ATOM 4453 C CA . TRP A 1 571 ? 17.687 8.928 8.985 1.00 86.38 571 TRP A CA 1
ATOM 4454 C C . TRP A 1 571 ? 17.424 10.405 9.332 1.00 86.38 571 TRP A C 1
ATOM 4456 O O . TRP A 1 571 ? 16.268 10.833 9.355 1.00 86.38 571 TRP A O 1
ATOM 4466 N N . PRO A 1 572 ? 18.471 11.214 9.604 1.00 78.75 572 PRO A N 1
ATOM 4467 C CA . PRO A 1 572 ? 18.316 12.601 10.060 1.00 78.75 572 PRO A CA 1
ATOM 4468 C C . PRO A 1 572 ? 17.544 13.492 9.073 1.00 78.75 572 PRO A C 1
ATOM 4470 O O . PRO A 1 572 ? 16.875 14.430 9.497 1.00 78.75 572 PRO A O 1
ATOM 4473 N N . ASN A 1 573 ? 17.584 13.158 7.779 1.00 74.69 573 ASN A N 1
ATOM 4474 C CA . ASN A 1 573 ? 16.874 13.864 6.704 1.00 74.69 573 ASN A CA 1
ATOM 4475 C C . ASN A 1 573 ? 15.577 13.152 6.270 1.00 74.69 573 ASN A C 1
ATOM 4477 O O . ASN A 1 573 ? 14.999 13.482 5.236 1.00 74.69 573 ASN A O 1
ATOM 4481 N N . GLY A 1 574 ? 15.130 12.160 7.043 1.00 84.31 574 GLY A N 1
ATOM 4482 C CA . GLY A 1 574 ? 13.941 11.367 6.760 1.00 84.31 574 GLY A CA 1
ATOM 4483 C C . GLY A 1 574 ? 14.154 10.200 5.791 1.00 84.31 574 GLY A C 1
ATOM 4484 O O . GLY A 1 574 ? 15.209 10.040 5.167 1.00 84.31 574 GLY A O 1
ATOM 4485 N N . LEU A 1 575 ? 13.116 9.373 5.693 1.00 81.31 575 LEU A N 1
ATOM 4486 C CA . LEU A 1 575 ? 12.981 8.282 4.738 1.00 81.31 575 LEU A CA 1
ATOM 4487 C C . LEU A 1 575 ? 12.077 8.708 3.589 1.00 81.31 575 LEU A C 1
ATOM 4489 O O . LEU A 1 575 ? 10.986 9.234 3.801 1.00 81.31 575 LEU A O 1
ATOM 4493 N N . TYR A 1 576 ? 12.525 8.437 2.374 1.00 80.81 576 TYR A N 1
ATOM 4494 C CA . TYR A 1 576 ? 11.733 8.619 1.172 1.00 80.81 576 TYR A CA 1
ATOM 4495 C C . TYR A 1 576 ? 10.767 7.456 0.993 1.00 80.81 576 TYR A C 1
ATOM 4497 O O . TYR A 1 576 ? 11.177 6.291 0.877 1.00 80.81 576 TYR A O 1
ATOM 4505 N N . ILE A 1 577 ? 9.481 7.799 0.966 1.00 80.25 577 ILE A N 1
ATOM 4506 C CA . ILE A 1 577 ? 8.414 6.879 0.609 1.00 80.25 577 ILE A CA 1
ATOM 4507 C C . ILE A 1 577 ? 8.298 6.870 -0.905 1.00 80.25 577 ILE A C 1
ATOM 4509 O O . ILE A 1 577 ? 8.225 7.903 -1.576 1.00 80.25 577 ILE A O 1
ATOM 4513 N N . SER A 1 578 ? 8.360 5.657 -1.424 1.00 78.69 578 SER A N 1
ATOM 4514 C CA . SER A 1 578 ? 8.348 5.345 -2.842 1.00 78.69 578 SER A CA 1
ATOM 4515 C C . SER A 1 578 ? 7.074 5.851 -3.514 1.00 78.69 578 SER A C 1
ATOM 4517 O O . SER A 1 578 ? 5.993 5.683 -2.966 1.00 78.69 578 SER A O 1
ATOM 4519 N N . ASN A 1 579 ? 7.203 6.464 -4.692 1.00 80.25 579 ASN A N 1
ATOM 4520 C CA . ASN A 1 579 ? 6.059 6.895 -5.492 1.00 80.25 579 ASN A CA 1
ATOM 4521 C C . ASN A 1 579 ? 5.712 5.805 -6.504 1.00 80.25 579 ASN A C 1
ATOM 4523 O O . ASN A 1 579 ? 6.483 5.556 -7.438 1.00 80.25 579 ASN A O 1
ATOM 4527 N N . SER A 1 580 ? 4.606 5.110 -6.256 1.00 86.00 580 SER A N 1
ATOM 4528 C CA . SER A 1 580 ? 4.143 3.998 -7.082 1.00 86.00 580 SER A CA 1
ATOM 4529 C C . SER A 1 580 ? 3.428 4.474 -8.355 1.00 86.00 580 SER A C 1
ATOM 4531 O O . SER A 1 580 ? 3.448 3.757 -9.362 1.00 86.00 580 SER A O 1
ATOM 4533 N N . ASP A 1 581 ? 2.962 5.723 -8.352 1.00 82.25 581 ASP A N 1
ATOM 4534 C CA . ASP A 1 581 ? 2.158 6.320 -9.406 1.00 82.25 581 ASP A CA 1
ATOM 4535 C C . ASP A 1 581 ? 2.967 6.571 -10.675 1.00 82.25 581 ASP A C 1
ATOM 4537 O O . ASP A 1 581 ? 4.131 6.999 -10.653 1.00 82.25 581 ASP A O 1
ATOM 4541 N N . ILE A 1 582 ? 2.309 6.368 -11.811 1.00 80.12 582 ILE A N 1
ATOM 4542 C CA . ILE A 1 582 ? 2.700 6.965 -13.088 1.00 80.12 582 ILE A CA 1
ATOM 4543 C C . ILE A 1 582 ? 1.570 7.866 -13.602 1.00 80.12 582 ILE A C 1
ATOM 4545 O O . ILE A 1 582 ? 0.409 7.627 -13.276 1.00 80.12 582 ILE A O 1
ATOM 4549 N N . PRO A 1 583 ? 1.862 8.905 -14.406 1.00 75.38 583 PRO A N 1
ATOM 4550 C CA . PRO A 1 583 ? 0.813 9.772 -14.935 1.00 75.38 583 PRO A CA 1
ATOM 4551 C C . PRO A 1 583 ? -0.208 8.985 -15.756 1.00 75.38 583 PRO A C 1
ATOM 4553 O O . PRO A 1 583 ? 0.187 8.134 -16.560 1.00 75.38 583 PRO A O 1
ATOM 4556 N N . ASP A 1 584 ? -1.494 9.291 -15.587 1.00 77.44 584 ASP A N 1
ATOM 4557 C CA . ASP A 1 584 ? -2.564 8.703 -16.394 1.00 77.44 584 ASP A CA 1
ATOM 4558 C C . ASP A 1 584 ? -2.439 9.101 -17.877 1.00 77.44 584 ASP A C 1
ATOM 4560 O O . ASP A 1 584 ? -1.770 10.083 -18.225 1.00 77.44 584 ASP A O 1
ATOM 4564 N N . ARG A 1 585 ? -3.018 8.289 -18.763 1.00 75.62 585 ARG A N 1
ATOM 4565 C CA . ARG A 1 585 ? -2.948 8.471 -20.218 1.00 75.62 585 ARG A CA 1
ATOM 4566 C C . ARG A 1 585 ? -4.223 7.974 -20.881 1.00 75.62 585 ARG A C 1
ATOM 4568 O O . ARG A 1 585 ? -4.596 6.822 -20.686 1.00 75.62 585 ARG A O 1
ATOM 4575 N N . ASP A 1 586 ? -4.773 8.781 -21.781 1.00 76.31 586 ASP A N 1
ATOM 4576 C CA . ASP A 1 586 ? -5.832 8.350 -22.689 1.00 76.31 586 ASP A CA 1
ATOM 4577 C C . ASP A 1 586 ? -5.239 7.518 -23.847 1.00 76.31 586 ASP A C 1
ATOM 4579 O O . ASP A 1 586 ? -4.518 8.054 -24.695 1.00 76.31 586 ASP A O 1
ATOM 4583 N N . PRO A 1 587 ? -5.510 6.203 -23.927 1.00 72.44 587 PRO A N 1
ATOM 4584 C CA . PRO A 1 587 ? -4.976 5.356 -24.993 1.00 72.44 587 PRO A CA 1
ATOM 4585 C C . PRO A 1 587 ? -5.630 5.593 -26.367 1.00 72.44 587 PRO A C 1
ATOM 4587 O O . PRO A 1 587 ? -5.146 5.042 -27.366 1.00 72.44 587 PRO A O 1
ATOM 4590 N N . THR A 1 588 ? -6.744 6.328 -26.438 1.00 67.75 588 THR A N 1
ATOM 4591 C CA . THR A 1 588 ? -7.486 6.611 -27.676 1.00 67.75 588 THR A CA 1
ATOM 4592 C C . THR A 1 588 ? -6.956 7.850 -28.394 1.00 67.75 588 THR A C 1
ATOM 4594 O O . THR A 1 588 ? -6.888 7.844 -29.624 1.00 67.75 588 THR A O 1
ATOM 4597 N N . GLU A 1 589 ? -6.483 8.845 -27.641 1.00 61.03 589 GLU A N 1
ATOM 4598 C CA . GLU A 1 589 ? -5.880 10.073 -28.171 1.00 61.03 589 GLU A CA 1
ATOM 4599 C C . GLU A 1 589 ? -4.343 9.987 -28.258 1.00 61.03 589 GLU A C 1
ATOM 4601 O O . GLU A 1 589 ? -3.757 10.445 -29.239 1.00 61.03 589 GLU A O 1
ATOM 4606 N N . ASP A 1 590 ? -3.684 9.317 -27.301 1.00 59.12 590 ASP A N 1
ATOM 4607 C CA . ASP A 1 590 ? -2.223 9.173 -27.242 1.00 59.12 590 ASP A CA 1
ATOM 4608 C C . ASP A 1 590 ? -1.771 7.749 -27.602 1.00 59.12 590 ASP A C 1
ATOM 4610 O O . ASP A 1 590 ? -1.558 6.872 -26.753 1.00 59.12 590 ASP A O 1
ATOM 4614 N N . ALA A 1 591 ? -1.532 7.513 -28.895 1.00 51.31 591 ALA A N 1
ATOM 4615 C CA . ALA A 1 591 ? -0.922 6.267 -29.370 1.00 51.31 591 ALA A CA 1
ATOM 4616 C C . ALA A 1 591 ? 0.499 6.024 -28.814 1.00 51.31 591 ALA A C 1
ATOM 4618 O O . ALA A 1 591 ? 0.980 4.890 -28.805 1.00 51.31 591 ALA A O 1
ATOM 4619 N N . SER A 1 592 ? 1.132 7.084 -28.327 1.00 55.62 592 SER A N 1
ATOM 4620 C CA . SER A 1 592 ? 2.564 7.263 -28.133 1.00 55.62 592 SER A CA 1
ATOM 4621 C C . SER A 1 592 ? 2.875 7.645 -26.680 1.00 55.62 592 SER A C 1
ATOM 4623 O O . SER A 1 592 ? 2.216 8.495 -26.088 1.00 55.62 592 SER A O 1
ATOM 4625 N N . ILE A 1 593 ? 3.883 7.015 -26.067 1.00 56.16 593 ILE A N 1
ATOM 4626 C CA . ILE A 1 593 ? 4.271 7.297 -24.670 1.00 56.16 593 ILE A CA 1
ATOM 4627 C C . ILE A 1 593 ? 5.252 8.478 -24.652 1.00 56.16 593 ILE A C 1
ATOM 4629 O O . ILE A 1 593 ? 6.431 8.293 -24.960 1.00 56.16 593 ILE A O 1
ATOM 4633 N N . PHE A 1 594 ? 4.782 9.681 -24.306 1.00 62.84 594 PHE A N 1
ATOM 4634 C CA . PHE A 1 594 ? 5.600 10.901 -24.316 1.00 62.84 594 PHE A CA 1
ATOM 4635 C C . PHE A 1 594 ? 6.183 11.294 -22.949 1.00 62.84 594 PHE A C 1
ATOM 4637 O O . PHE A 1 594 ? 5.475 11.320 -21.945 1.00 62.84 594 PHE A O 1
ATOM 4644 N N . GLY A 1 595 ? 7.460 11.684 -22.932 1.00 62.88 595 GLY A N 1
ATOM 4645 C CA . GLY A 1 595 ? 8.078 12.504 -21.880 1.00 62.88 595 GLY A CA 1
ATOM 4646 C C . GLY A 1 595 ? 7.855 12.036 -20.446 1.00 62.88 595 GLY A C 1
ATOM 4647 O O . GLY A 1 595 ? 8.233 10.921 -20.086 1.00 62.88 595 GLY A O 1
ATOM 4648 N N . LEU A 1 596 ? 7.232 12.888 -19.624 1.00 59.69 596 LEU A N 1
ATOM 4649 C CA . LEU A 1 596 ? 6.910 12.594 -18.220 1.00 59.69 596 LEU A CA 1
ATOM 4650 C C . LEU A 1 596 ? 5.996 11.367 -18.035 1.00 59.69 596 LEU A C 1
ATOM 4652 O O . LEU A 1 596 ? 5.961 10.806 -16.943 1.00 59.69 596 LEU A O 1
ATOM 4656 N N . ARG A 1 597 ? 5.285 10.917 -19.082 1.00 67.69 597 ARG A N 1
ATOM 4657 C CA . ARG A 1 597 ? 4.432 9.714 -19.061 1.00 67.69 597 ARG A CA 1
ATOM 4658 C C . ARG A 1 597 ? 5.207 8.415 -19.342 1.00 67.69 597 ARG A C 1
ATOM 4660 O O . ARG A 1 597 ? 4.621 7.336 -19.209 1.00 67.69 597 ARG A O 1
ATOM 4667 N N . ASP A 1 598 ? 6.489 8.502 -19.727 1.00 74.00 598 ASP A N 1
ATOM 4668 C CA . ASP A 1 598 ? 7.395 7.353 -19.886 1.00 74.00 598 ASP A CA 1
ATOM 4669 C C . ASP A 1 598 ? 7.699 6.738 -18.502 1.00 74.00 598 ASP A C 1
ATOM 4671 O O . ASP A 1 598 ? 8.256 7.432 -17.648 1.00 74.00 598 ASP A O 1
ATOM 4675 N N . PRO A 1 599 ? 7.367 5.453 -18.249 1.00 80.06 599 PRO A N 1
ATOM 4676 C CA . PRO A 1 599 ? 7.635 4.798 -16.963 1.00 80.06 599 PRO A CA 1
ATOM 4677 C C . PRO A 1 599 ? 9.120 4.762 -16.561 1.00 80.06 599 PRO A C 1
ATOM 4679 O O . PRO A 1 599 ? 9.439 4.507 -15.397 1.00 80.06 599 PRO A O 1
ATOM 4682 N N . LEU A 1 600 ? 10.035 4.997 -17.509 1.00 81.19 600 LEU A N 1
ATOM 4683 C CA . LEU A 1 600 ? 11.475 5.094 -17.260 1.00 81.19 600 LEU A CA 1
ATOM 4684 C C . LEU A 1 600 ? 11.905 6.459 -16.697 1.00 81.19 600 LEU A C 1
ATOM 4686 O O . LEU A 1 600 ? 13.042 6.593 -16.233 1.00 81.19 600 LEU A O 1
ATOM 4690 N N . THR A 1 601 ? 11.029 7.467 -16.723 1.00 77.50 601 THR A N 1
ATOM 4691 C CA . THR A 1 601 ? 11.302 8.788 -16.149 1.00 77.50 601 THR A CA 1
ATOM 4692 C C . THR A 1 601 ? 11.439 8.675 -14.624 1.00 77.50 601 THR A C 1
ATOM 4694 O O . THR A 1 601 ? 10.548 8.121 -13.973 1.00 77.50 601 THR A O 1
ATOM 4697 N N . PRO A 1 602 ? 12.542 9.165 -14.016 1.00 75.75 602 PRO A N 1
ATOM 4698 C CA . PRO A 1 602 ? 12.736 9.085 -12.572 1.00 75.75 602 PRO A CA 1
ATOM 4699 C C . PRO A 1 602 ? 11.611 9.759 -11.786 1.00 75.75 602 PRO A C 1
ATOM 4701 O O . PRO A 1 602 ? 11.252 10.904 -12.065 1.00 75.75 602 PRO A O 1
ATOM 4704 N N . ARG A 1 603 ? 11.098 9.066 -10.771 1.00 76.38 603 ARG A N 1
ATOM 4705 C CA . ARG A 1 603 ? 10.031 9.561 -9.899 1.00 76.38 603 ARG A CA 1
ATOM 4706 C C . ARG A 1 603 ? 10.605 10.141 -8.614 1.00 76.38 603 ARG A C 1
ATOM 4708 O O . ARG A 1 603 ? 11.546 9.607 -8.029 1.00 76.38 603 ARG A O 1
ATOM 4715 N N . VAL A 1 604 ? 10.029 11.252 -8.166 1.00 70.44 604 VAL A N 1
ATOM 4716 C CA . VAL A 1 604 ? 10.314 11.792 -6.828 1.00 70.44 604 VAL A CA 1
ATOM 4717 C C . VAL A 1 604 ? 9.607 10.966 -5.764 1.00 70.44 604 VAL A C 1
ATOM 4719 O O . VAL A 1 604 ? 8.614 10.309 -6.084 1.00 70.44 604 VAL A O 1
ATOM 4722 N N . PRO A 1 605 ? 10.064 11.015 -4.503 1.00 69.00 605 PRO A N 1
ATOM 4723 C CA . PRO A 1 605 ? 9.316 10.403 -3.416 1.00 69.00 605 PRO A CA 1
ATOM 4724 C C . PRO A 1 605 ? 7.905 10.985 -3.320 1.00 69.00 605 PRO A C 1
ATOM 4726 O O . PRO A 1 605 ? 7.708 12.189 -3.505 1.00 69.00 605 PRO A O 1
ATOM 4729 N N . MET A 1 606 ? 6.944 10.121 -2.998 1.00 70.81 606 MET A N 1
ATOM 4730 C CA . MET A 1 606 ? 5.556 10.512 -2.749 1.00 70.81 606 MET A CA 1
ATOM 4731 C C . MET A 1 606 ? 5.463 11.366 -1.483 1.00 70.81 606 MET A C 1
ATOM 4733 O O . MET A 1 606 ? 4.765 12.377 -1.439 1.00 70.81 606 MET A O 1
ATOM 4737 N N . GLU A 1 607 ? 6.223 10.980 -0.462 1.00 71.75 607 GLU A N 1
ATOM 4738 C CA . GLU A 1 607 ? 6.325 11.698 0.798 1.00 71.75 607 GLU A CA 1
ATOM 4739 C C . GLU A 1 607 ? 7.667 11.412 1.487 1.00 71.75 607 GLU A C 1
ATOM 4741 O O . GLU A 1 607 ? 8.429 10.519 1.100 1.00 71.75 607 GLU A O 1
ATOM 4746 N N . ILE A 1 608 ? 7.963 12.199 2.521 1.00 75.75 608 ILE A N 1
ATOM 4747 C CA . ILE A 1 608 ? 9.159 12.048 3.348 1.00 75.75 608 ILE A CA 1
ATOM 4748 C C . ILE A 1 608 ? 8.707 11.814 4.786 1.00 75.75 608 ILE A C 1
ATOM 4750 O O . ILE A 1 608 ? 8.114 12.700 5.405 1.00 75.75 608 ILE A O 1
ATOM 4754 N N . TRP A 1 609 ? 9.011 10.639 5.332 1.00 78.62 609 TRP A N 1
ATOM 4755 C CA . TRP A 1 609 ? 8.772 10.338 6.742 1.00 78.62 609 TRP A CA 1
ATOM 4756 C C . TRP A 1 609 ? 9.958 10.805 7.567 1.00 78.62 609 TRP A C 1
ATOM 4758 O O . TRP A 1 609 ? 11.105 10.461 7.293 1.00 78.62 609 TRP A O 1
ATOM 4768 N N . THR A 1 610 ? 9.691 11.609 8.588 1.00 76.31 610 THR A N 1
ATOM 4769 C CA . THR A 1 610 ? 10.747 12.263 9.374 1.00 76.31 610 THR A CA 1
ATOM 4770 C C . THR A 1 610 ? 10.969 11.597 10.721 1.00 76.31 610 THR A C 1
ATOM 4772 O O . THR A 1 610 ? 11.993 11.833 11.352 1.00 76.31 610 THR A O 1
ATOM 4775 N N . GLY A 1 611 ? 9.994 10.817 11.201 1.00 72.62 611 GLY A N 1
ATOM 4776 C CA . GLY A 1 611 ? 10.037 10.157 12.508 1.00 72.62 611 GLY A CA 1
ATOM 4777 C C . GLY A 1 611 ? 10.013 11.105 13.711 1.00 72.62 611 GLY A C 1
ATOM 4778 O O . GLY A 1 611 ? 9.922 10.648 14.844 1.00 72.62 611 GLY A O 1
ATOM 4779 N N . PHE A 1 612 ? 10.079 12.424 13.497 1.00 67.69 612 PHE A N 1
ATOM 4780 C CA . PHE A 1 612 ? 9.932 13.437 14.548 1.00 67.69 612 PHE A CA 1
ATOM 4781 C C . PHE A 1 612 ? 8.466 13.779 14.799 1.00 67.69 612 PHE A C 1
ATOM 4783 O O . PHE A 1 612 ? 8.105 14.221 15.890 1.00 67.69 612 PHE A O 1
ATOM 4790 N N . LYS A 1 613 ? 7.617 13.583 13.787 1.00 69.38 613 LYS A N 1
ATOM 4791 C CA . LYS A 1 613 ? 6.174 13.730 13.925 1.00 69.38 613 LYS A CA 1
ATOM 4792 C C . LYS A 1 613 ? 5.628 12.473 14.583 1.00 69.38 613 LYS A C 1
ATOM 4794 O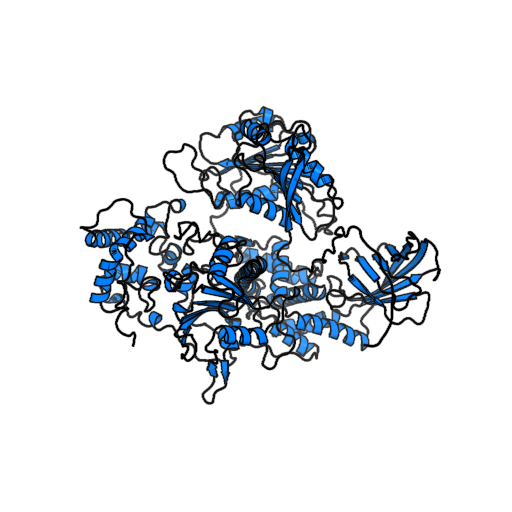 O . LYS A 1 613 ? 5.803 11.372 14.067 1.00 69.38 613 LYS A O 1
ATOM 4799 N N . ARG A 1 614 ? 4.899 12.644 15.688 1.00 70.12 614 ARG A N 1
ATOM 4800 C CA . ARG A 1 614 ? 4.178 11.543 16.347 1.00 70.12 614 ARG A CA 1
ATOM 4801 C C . ARG A 1 614 ? 3.278 10.794 15.354 1.00 70.12 614 ARG A C 1
ATOM 4803 O O . ARG A 1 614 ? 3.227 9.573 15.392 1.00 70.12 614 ARG A O 1
ATOM 4810 N N . SER A 1 615 ? 2.661 11.513 14.414 1.00 70.75 615 SER A N 1
ATOM 4811 C CA . SER A 1 615 ? 1.834 10.926 13.357 1.00 70.75 615 SER A CA 1
ATOM 4812 C C . SER A 1 615 ? 2.596 10.002 12.400 1.00 70.75 615 SER A C 1
ATOM 4814 O O . SER A 1 615 ? 1.985 9.077 11.884 1.00 70.75 615 SER A O 1
ATOM 4816 N N . ASP A 1 616 ? 3.899 10.186 12.159 1.00 73.69 616 ASP A N 1
ATOM 4817 C CA . ASP A 1 616 ? 4.688 9.252 11.332 1.00 73.69 616 ASP A CA 1
ATOM 4818 C C . ASP A 1 616 ? 4.855 7.907 12.067 1.00 73.69 616 ASP A C 1
ATOM 4820 O O . ASP A 1 616 ? 4.705 6.834 11.487 1.00 73.69 616 ASP A O 1
ATOM 4824 N N . LEU A 1 617 ? 5.096 7.965 13.381 1.00 79.88 617 LEU A N 1
ATOM 4825 C CA . LEU A 1 617 ? 5.287 6.789 14.236 1.00 79.88 617 LEU A CA 1
ATOM 4826 C C . LEU A 1 617 ? 3.982 6.011 14.445 1.00 79.88 617 LEU A C 1
ATOM 4828 O O . LEU A 1 617 ? 4.000 4.782 14.510 1.00 79.88 617 LEU A O 1
ATOM 4832 N N . GLU A 1 618 ? 2.857 6.723 14.548 1.00 82.50 618 GLU A N 1
ATOM 4833 C CA . GLU A 1 618 ? 1.515 6.140 14.657 1.00 82.50 618 GLU A CA 1
ATOM 4834 C C . GLU A 1 618 ? 1.053 5.540 13.323 1.00 82.50 618 GLU A C 1
ATOM 4836 O O . GLU A 1 618 ? 0.529 4.428 13.310 1.00 82.50 618 GLU A O 1
ATOM 4841 N N . ARG A 1 619 ? 1.328 6.210 12.194 1.00 81.75 619 ARG A N 1
ATOM 4842 C CA . ARG A 1 619 ? 1.066 5.666 10.851 1.00 81.75 619 ARG A CA 1
ATOM 4843 C C . ARG A 1 619 ? 1.804 4.354 10.607 1.00 81.75 619 ARG A C 1
ATOM 4845 O O . ARG A 1 619 ? 1.225 3.443 10.030 1.00 81.75 619 ARG A O 1
ATOM 4852 N N . MET A 1 620 ? 3.030 4.207 11.113 1.00 87.88 620 MET A N 1
ATOM 4853 C CA . MET A 1 620 ? 3.744 2.926 11.067 1.00 87.88 620 MET A CA 1
ATOM 4854 C C . MET A 1 620 ? 2.999 1.808 11.816 1.00 87.88 620 MET A C 1
ATOM 4856 O O . MET A 1 620 ? 2.977 0.682 11.327 1.00 87.88 620 MET A O 1
ATOM 4860 N N . ILE A 1 621 ? 2.378 2.090 12.969 1.00 92.44 621 ILE A N 1
ATOM 4861 C CA . ILE A 1 621 ? 1.592 1.088 13.712 1.00 92.44 621 ILE A CA 1
ATOM 4862 C C . ILE A 1 621 ? 0.383 0.649 12.898 1.00 92.44 621 ILE A C 1
ATOM 4864 O O . ILE A 1 621 ? 0.191 -0.548 12.717 1.00 92.44 621 ILE A O 1
ATOM 4868 N N . VAL A 1 622 ? -0.392 1.605 12.383 1.00 88.06 622 VAL A N 1
ATOM 4869 C CA . VAL A 1 622 ? -1.572 1.327 11.550 1.00 88.06 622 VAL A CA 1
ATOM 4870 C C . VAL A 1 622 ? -1.173 0.509 10.320 1.00 88.06 622 VAL A C 1
ATOM 4872 O O . VAL A 1 622 ? -1.712 -0.570 10.083 1.00 88.06 622 VAL A O 1
ATOM 4875 N N . ALA A 1 623 ? -0.128 0.946 9.617 1.00 86.50 623 ALA A N 1
ATOM 4876 C CA . ALA A 1 623 ? 0.362 0.274 8.426 1.00 86.50 623 ALA A CA 1
ATOM 4877 C C . ALA A 1 623 ? 0.940 -1.121 8.723 1.00 86.50 623 ALA A C 1
ATOM 4879 O O . ALA A 1 623 ? 0.810 -2.020 7.904 1.00 86.50 623 ALA A O 1
ATOM 4880 N N . LEU A 1 624 ? 1.589 -1.364 9.863 1.00 94.81 624 LEU A N 1
ATOM 4881 C CA . LEU A 1 624 ? 2.004 -2.723 10.241 1.00 94.81 624 LEU A CA 1
ATOM 4882 C C . LEU A 1 624 ? 0.803 -3.588 10.643 1.00 94.81 624 LEU A C 1
ATOM 4884 O O . LEU A 1 624 ? 0.778 -4.788 10.369 1.00 94.81 624 LEU A O 1
ATOM 4888 N N . ALA A 1 625 ? -0.190 -2.983 11.293 1.00 94.81 625 ALA A N 1
ATOM 4889 C CA . ALA A 1 625 ? -1.369 -3.669 11.788 1.00 94.81 625 ALA A CA 1
ATOM 4890 C C . ALA A 1 625 ? -2.215 -4.270 10.665 1.00 94.81 625 ALA A C 1
ATOM 4892 O O . ALA A 1 625 ? -2.799 -5.324 10.887 1.00 94.81 625 ALA A O 1
ATOM 4893 N N . GLU A 1 626 ? -2.244 -3.677 9.471 1.00 89.94 626 GLU A N 1
ATOM 4894 C CA . GLU A 1 626 ? -2.938 -4.224 8.293 1.00 89.94 626 GLU A CA 1
ATOM 4895 C C . GLU A 1 626 ? -2.470 -5.626 7.869 1.00 89.94 626 GLU A C 1
ATOM 4897 O O . GLU A 1 626 ? -3.246 -6.376 7.282 1.00 89.94 626 GLU A O 1
ATOM 4902 N N . ASP A 1 627 ? -1.230 -6.015 8.184 1.00 92.25 627 ASP A N 1
ATOM 4903 C CA . ASP A 1 627 ? -0.712 -7.349 7.848 1.00 92.25 627 ASP A CA 1
ATOM 4904 C C . ASP A 1 627 ? -1.183 -8.440 8.831 1.00 92.25 627 ASP A C 1
ATOM 4906 O O . ASP A 1 627 ? -0.916 -9.627 8.625 1.00 92.25 627 ASP A O 1
ATOM 4910 N N . LEU A 1 628 ? -1.882 -8.072 9.914 1.00 92.88 628 LEU A N 1
ATOM 4911 C CA . LEU A 1 628 ? -2.512 -9.034 10.822 1.00 92.88 628 LEU A CA 1
ATOM 4912 C C . LEU A 1 628 ? -3.753 -9.645 10.138 1.00 92.88 628 LEU A C 1
ATOM 4914 O O . LEU A 1 628 ? -4.668 -8.909 9.773 1.00 92.88 628 LEU A O 1
ATOM 4918 N N . PRO A 1 629 ? -3.853 -10.974 9.966 1.00 90.12 629 PRO A N 1
ATOM 4919 C CA . PRO A 1 629 ? -5.029 -11.565 9.329 1.00 90.12 629 PRO A CA 1
ATOM 4920 C C . PRO A 1 629 ? -6.306 -11.267 10.118 1.00 90.12 629 PRO A C 1
ATOM 4922 O O . PRO A 1 629 ? -6.361 -11.534 11.321 1.00 90.12 629 PRO A O 1
ATOM 4925 N N . GLN A 1 630 ? -7.364 -10.790 9.452 1.00 87.50 630 GLN A N 1
ATOM 4926 C CA . GLN A 1 630 ? -8.637 -10.505 10.133 1.00 87.50 630 GLN A CA 1
ATOM 4927 C C . GLN A 1 630 ? -9.189 -11.743 10.863 1.00 87.50 630 GLN A C 1
ATOM 4929 O O . GLN A 1 630 ? -9.727 -11.635 11.964 1.00 87.50 630 GLN A O 1
ATOM 4934 N N . ALA A 1 631 ? -9.022 -12.932 10.275 1.00 86.62 631 ALA A N 1
ATOM 4935 C CA . ALA A 1 631 ? -9.445 -14.193 10.880 1.00 86.62 631 ALA A CA 1
ATOM 4936 C C . ALA A 1 631 ? -8.729 -14.485 12.213 1.00 86.62 631 ALA A C 1
ATOM 4938 O O . ALA A 1 631 ? -9.362 -14.977 13.147 1.00 86.62 631 ALA A O 1
ATOM 4939 N N . ASP A 1 632 ? -7.440 -14.147 12.324 1.00 91.06 632 ASP A N 1
ATOM 4940 C CA . ASP A 1 632 ? -6.682 -14.318 13.566 1.00 91.06 632 ASP A CA 1
ATOM 4941 C C . ASP A 1 632 ? -7.119 -13.275 14.611 1.00 91.06 632 ASP A C 1
ATOM 4943 O O . ASP A 1 632 ? -7.277 -13.611 15.782 1.00 91.06 632 ASP A O 1
ATOM 4947 N N . ILE A 1 633 ? -7.419 -12.036 14.207 1.00 92.69 633 ILE A N 1
ATOM 4948 C CA . ILE A 1 633 ? -7.949 -11.009 15.123 1.00 92.69 633 ILE A CA 1
ATOM 4949 C C . ILE A 1 633 ? -9.304 -11.419 15.711 1.00 92.69 633 ILE A C 1
ATOM 4951 O O . ILE A 1 633 ? -9.477 -11.375 16.927 1.00 92.69 633 ILE A O 1
ATOM 4955 N N . LEU A 1 634 ? -10.239 -11.887 14.879 1.00 90.69 634 LEU A N 1
ATOM 4956 C CA . LEU A 1 634 ? -11.546 -12.371 15.343 1.00 90.69 634 LEU A CA 1
ATOM 4957 C C . LEU A 1 634 ? -11.411 -13.590 16.265 1.00 90.69 634 LEU A C 1
ATOM 4959 O O . LEU A 1 634 ? -12.142 -13.722 17.246 1.00 90.69 634 LEU A O 1
ATOM 4963 N N . LYS A 1 635 ? -10.454 -14.477 15.974 1.00 92.38 635 LYS A N 1
ATOM 4964 C CA . LYS A 1 635 ? -10.162 -15.638 16.816 1.00 92.38 635 LYS A CA 1
ATOM 4965 C C . LYS A 1 635 ? -9.603 -15.235 18.179 1.00 92.38 635 LYS A C 1
ATOM 4967 O O . LYS A 1 635 ? -10.028 -15.798 19.185 1.00 92.38 635 LYS A O 1
ATOM 4972 N N . LEU A 1 636 ? -8.668 -14.283 18.208 1.00 95.62 636 LEU A N 1
ATOM 4973 C CA . LEU A 1 636 ? -8.114 -13.742 19.447 1.00 95.62 636 LEU A CA 1
ATOM 4974 C C . LEU A 1 636 ? -9.210 -13.085 20.284 1.00 95.62 636 LEU A C 1
ATOM 4976 O O . LEU A 1 636 ? -9.336 -13.399 21.462 1.00 95.62 636 LEU A O 1
ATOM 4980 N N . ASP A 1 637 ? -10.020 -12.221 19.669 1.00 95.00 637 ASP A N 1
ATOM 4981 C CA . ASP A 1 637 ? -11.107 -11.527 20.355 1.00 95.00 637 ASP A CA 1
ATOM 4982 C C . ASP A 1 637 ? -12.081 -12.511 21.012 1.00 95.00 637 ASP A C 1
ATOM 4984 O O . ASP A 1 637 ? -12.339 -12.422 22.213 1.00 95.00 637 ASP A O 1
ATOM 4988 N N . GLN A 1 638 ? -12.551 -13.508 20.256 1.00 93.88 638 GLN A N 1
ATOM 4989 C CA . GLN A 1 638 ? -13.446 -14.537 20.779 1.00 93.88 638 GLN A CA 1
ATOM 4990 C C . GLN A 1 638 ? -12.795 -15.350 21.908 1.00 93.88 638 GLN A C 1
ATOM 4992 O O . GLN A 1 638 ? -13.442 -15.636 22.915 1.00 93.88 638 GLN A O 1
ATOM 4997 N N . TRP A 1 639 ? -11.512 -15.695 21.779 1.00 96.38 639 TRP A N 1
ATOM 4998 C CA . TRP A 1 639 ? -10.806 -16.425 22.827 1.00 96.38 639 TRP A CA 1
ATOM 4999 C C . TRP A 1 639 ? -10.677 -15.614 24.122 1.00 96.38 639 TRP A C 1
ATOM 5001 O O . TRP A 1 639 ? -10.888 -16.175 25.193 1.00 96.38 639 TRP A O 1
ATOM 5011 N N . LEU A 1 640 ? -10.399 -14.306 24.049 1.00 96.25 640 LEU A N 1
ATOM 5012 C CA . LEU A 1 640 ? -10.320 -13.439 25.235 1.00 96.25 640 LEU A CA 1
ATOM 5013 C C . LEU A 1 640 ? -11.645 -13.418 26.005 1.00 96.25 640 LEU A C 1
ATOM 5015 O O . LEU A 1 640 ? -11.658 -13.499 27.234 1.00 96.25 640 LEU A O 1
ATOM 5019 N N . VAL A 1 641 ? -12.767 -13.406 25.281 1.00 93.44 641 VAL A N 1
ATOM 5020 C CA . VAL A 1 641 ? -14.105 -13.510 25.873 1.00 93.44 641 VAL A CA 1
ATOM 5021 C C . VAL A 1 641 ? -14.299 -14.825 26.620 1.00 93.44 641 VAL A C 1
ATOM 5023 O O . VAL A 1 641 ? -14.821 -14.830 27.738 1.00 93.44 641 VAL A O 1
ATOM 5026 N N . ASP A 1 642 ? -13.900 -15.940 26.016 1.00 94.50 642 ASP A N 1
ATOM 5027 C CA . ASP A 1 642 ? -14.078 -17.260 26.614 1.00 94.50 642 ASP A CA 1
ATOM 5028 C C . ASP A 1 642 ? -13.113 -17.498 27.785 1.00 94.50 642 ASP A C 1
ATOM 5030 O O . ASP A 1 642 ? -13.519 -18.058 28.805 1.00 94.50 642 ASP A O 1
ATOM 5034 N N . ALA A 1 643 ? -11.880 -16.994 27.695 1.00 94.69 643 ALA A N 1
ATOM 5035 C CA . ALA A 1 643 ? -10.914 -16.997 28.788 1.00 94.69 643 ALA A CA 1
ATOM 5036 C C . ALA A 1 643 ? -11.433 -16.192 29.989 1.00 94.69 643 ALA A C 1
ATOM 5038 O O . ALA A 1 643 ? -11.425 -16.697 31.111 1.00 94.69 643 ALA A O 1
ATOM 5039 N N . HIS A 1 644 ? -11.981 -14.993 29.756 1.00 93.50 644 HIS A N 1
ATOM 5040 C CA . HIS A 1 644 ? -12.601 -14.180 30.804 1.00 93.50 644 HIS A CA 1
ATOM 5041 C C . HIS A 1 644 ? -13.790 -14.893 31.470 1.00 93.50 644 HIS A C 1
ATOM 5043 O O . HIS A 1 644 ? -13.962 -14.813 32.682 1.00 93.50 644 HIS A O 1
ATOM 5049 N N . ARG A 1 645 ? -14.616 -15.630 30.713 1.00 91.12 645 ARG A N 1
ATOM 5050 C CA . ARG A 1 645 ? -15.731 -16.407 31.295 1.00 91.12 645 ARG A CA 1
ATOM 5051 C C . ARG A 1 645 ? -15.256 -17.506 32.245 1.00 91.12 645 ARG A C 1
ATOM 5053 O O . ARG A 1 645 ? -15.952 -17.809 33.209 1.00 91.12 645 ARG A O 1
ATOM 5060 N N . GLN A 1 646 ? -14.111 -18.120 31.957 1.00 91.75 646 GLN A N 1
ATOM 5061 C CA . GLN A 1 646 ? -13.536 -19.181 32.788 1.00 91.75 646 GLN A CA 1
ATOM 5062 C C . GLN A 1 646 ? -12.780 -18.615 33.992 1.00 91.75 646 GLN A C 1
ATOM 5064 O O . GLN A 1 646 ? -12.859 -19.175 35.084 1.00 91.75 646 GLN A O 1
ATOM 5069 N N . ASN A 1 647 ? -12.068 -17.507 33.795 1.00 91.25 647 ASN A N 1
ATOM 5070 C CA . ASN A 1 647 ? -11.313 -16.813 34.825 1.00 91.25 647 ASN A CA 1
ATOM 5071 C C . ASN A 1 647 ? -11.555 -15.295 34.716 1.00 91.25 647 ASN A C 1
ATOM 5073 O O . ASN A 1 647 ? -10.867 -14.622 33.941 1.00 91.25 647 ASN A O 1
ATOM 5077 N N . PRO A 1 648 ? -12.548 -14.755 35.447 1.00 90.31 648 PRO A N 1
ATOM 5078 C CA . PRO A 1 648 ? -12.948 -13.358 35.325 1.00 90.31 648 PRO A CA 1
ATOM 5079 C C . PRO A 1 648 ? -11.809 -12.382 35.620 1.00 90.31 648 PRO A C 1
ATOM 5081 O O . PRO A 1 648 ? -11.264 -12.336 36.723 1.00 90.31 648 PRO A O 1
ATOM 5084 N N . ALA A 1 649 ? -11.484 -11.567 34.620 1.00 87.69 649 ALA A N 1
ATOM 5085 C CA . ALA A 1 649 ? -10.586 -10.428 34.767 1.00 87.69 649 ALA A CA 1
ATOM 5086 C C . ALA A 1 649 ? -11.251 -9.305 35.591 1.00 87.69 649 ALA A C 1
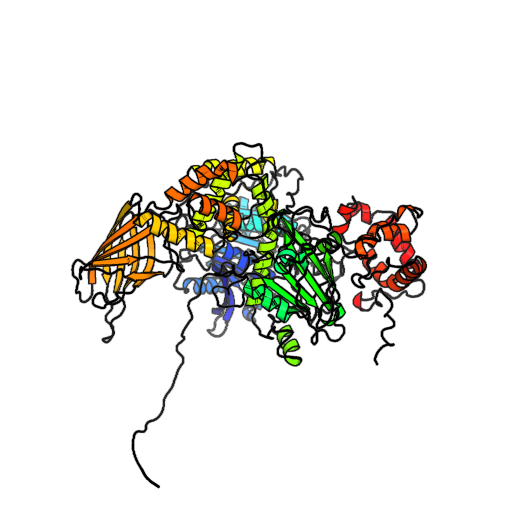ATOM 5088 O O . ALA A 1 649 ? -12.485 -9.252 35.664 1.00 87.69 649 ALA A O 1
ATOM 5089 N N . PRO A 1 650 ? -10.471 -8.376 36.177 1.00 94.06 650 PRO A N 1
ATOM 5090 C CA . PRO A 1 650 ? -11.019 -7.204 36.850 1.00 94.06 650 PRO A CA 1
ATOM 5091 C C . PRO A 1 650 ? -12.035 -6.452 35.979 1.00 94.06 650 PRO A C 1
ATOM 5093 O O . PRO A 1 650 ? -11.813 -6.229 34.787 1.00 94.06 650 PRO A O 1
ATOM 5096 N N . GLN A 1 651 ? -13.147 -6.045 36.592 1.00 94.31 651 GLN A N 1
ATOM 5097 C CA . GLN A 1 651 ? -14.224 -5.313 35.926 1.00 94.31 651 GLN A CA 1
ATOM 5098 C C . GLN A 1 651 ? -14.335 -3.893 36.475 1.00 94.31 651 GLN A C 1
ATOM 5100 O O . GLN A 1 651 ? -14.235 -3.662 37.680 1.00 94.31 651 GLN A O 1
ATOM 5105 N N . GLN A 1 652 ? -14.610 -2.943 35.587 1.00 94.12 652 GLN A N 1
ATOM 5106 C CA . GLN A 1 652 ? -15.006 -1.583 35.936 1.00 94.12 652 GLN A CA 1
ATOM 5107 C C . GLN A 1 652 ? -16.461 -1.370 35.524 1.00 94.12 652 GLN A C 1
ATOM 5109 O O . GLN A 1 652 ? -16.856 -1.723 34.415 1.00 94.12 652 GLN A O 1
ATOM 5114 N N . LEU A 1 653 ? -17.252 -0.777 36.416 1.00 94.88 653 LEU A N 1
ATOM 5115 C CA . LEU A 1 653 ? -18.645 -0.429 36.152 1.00 94.88 653 LEU A CA 1
ATOM 5116 C C . LEU A 1 653 ? -18.760 1.081 35.987 1.00 94.88 653 LEU A C 1
ATOM 5118 O O . LEU A 1 653 ? -18.479 1.822 36.928 1.00 94.88 653 LEU A O 1
ATOM 5122 N N . VAL A 1 654 ? -19.216 1.523 34.820 1.00 94.69 654 VAL A N 1
ATOM 5123 C CA . VAL A 1 654 ? -19.454 2.938 34.527 1.00 94.69 654 VAL A CA 1
ATOM 5124 C C . VAL A 1 654 ? -20.954 3.176 34.440 1.00 94.69 654 VAL A C 1
ATOM 5126 O O . VAL A 1 654 ? -21.664 2.455 33.744 1.00 94.69 654 VAL A O 1
ATOM 5129 N N . LYS A 1 655 ? -21.460 4.167 35.178 1.00 95.50 655 LYS A N 1
ATOM 5130 C CA . LYS A 1 655 ? -22.900 4.434 35.293 1.00 95.50 655 LYS A CA 1
ATOM 5131 C C . LYS A 1 655 ? -23.276 5.747 34.617 1.00 95.50 655 LYS A C 1
ATOM 5133 O O . LYS A 1 655 ? -22.505 6.707 34.660 1.00 95.50 655 LYS A O 1
ATOM 5138 N N . ALA A 1 656 ? -24.475 5.799 34.048 1.00 96.81 656 ALA A N 1
ATOM 5139 C CA . ALA A 1 656 ? -25.062 7.011 33.491 1.00 96.81 656 ALA A CA 1
ATOM 5140 C C . ALA A 1 656 ? -26.572 7.076 33.723 1.00 96.81 656 ALA A C 1
ATOM 5142 O O . ALA A 1 656 ? -27.253 6.051 33.727 1.00 96.81 656 ALA A O 1
ATOM 5143 N N . SER A 1 657 ? -27.088 8.293 33.877 1.00 97.12 657 SER A N 1
ATOM 5144 C CA . SER A 1 657 ? -28.529 8.545 33.910 1.00 97.12 657 SER A CA 1
ATOM 5145 C C . SER A 1 657 ? -29.050 8.666 32.483 1.00 97.12 657 SER A C 1
ATOM 5147 O O . SER A 1 657 ? -28.382 9.258 31.636 1.00 97.12 657 SER A O 1
ATOM 5149 N N . CYS A 1 658 ? -30.237 8.130 32.214 1.00 95.81 658 CYS A N 1
ATOM 5150 C CA . CYS A 1 658 ? -30.799 8.011 30.872 1.00 95.81 658 CYS A CA 1
ATOM 5151 C C . CYS A 1 658 ? -32.160 8.692 30.739 1.00 95.81 658 CYS A C 1
ATOM 5153 O O . CYS A 1 658 ? -33.006 8.625 31.634 1.00 95.81 658 CYS A O 1
ATOM 5155 N N . ARG A 1 659 ? -32.395 9.281 29.566 1.00 95.00 659 ARG A N 1
ATOM 5156 C CA . ARG A 1 659 ? -33.684 9.795 29.112 1.00 95.00 659 ARG A CA 1
ATOM 5157 C C . ARG A 1 659 ? -34.129 9.035 27.867 1.00 95.00 659 ARG A C 1
ATOM 5159 O O . ARG A 1 659 ? -33.367 8.886 26.914 1.00 95.00 659 ARG A O 1
ATOM 5166 N N . PHE A 1 660 ? -35.385 8.610 27.872 1.00 92.19 660 PHE A N 1
ATOM 5167 C CA . PHE A 1 660 ? -36.019 7.865 26.791 1.00 92.19 660 PHE A CA 1
ATOM 5168 C C . PHE A 1 660 ? -37.155 8.691 26.211 1.00 92.19 660 PHE A C 1
ATOM 5170 O O . PHE A 1 660 ? -37.942 9.258 26.969 1.00 92.19 660 PHE A O 1
ATOM 5177 N N . THR A 1 661 ? -37.250 8.758 24.885 1.00 89.88 661 THR A N 1
ATOM 5178 C CA . THR A 1 661 ? -38.285 9.532 24.188 1.00 89.88 661 THR A CA 1
ATOM 5179 C C . THR A 1 661 ? -38.913 8.696 23.079 1.00 89.88 661 THR A C 1
ATOM 5181 O O . THR A 1 661 ? -38.215 8.157 22.223 1.00 89.88 661 THR A O 1
ATOM 5184 N N . ARG A 1 662 ? -40.242 8.589 23.083 1.00 86.19 662 ARG A N 1
ATOM 5185 C CA . ARG A 1 662 ? -41.044 7.889 22.076 1.00 86.19 662 ARG A CA 1
ATOM 5186 C C . ARG A 1 662 ? -41.759 8.926 21.211 1.00 86.19 662 ARG A C 1
ATOM 5188 O O . ARG A 1 662 ? -42.540 9.721 21.724 1.00 86.19 662 ARG A O 1
ATOM 5195 N N . GLN A 1 663 ? -41.518 8.910 19.901 1.00 77.00 663 GLN A N 1
ATOM 5196 C CA . GLN A 1 663 ? -42.288 9.733 18.965 1.00 77.00 663 GLN A CA 1
ATOM 5197 C C . GLN A 1 663 ? -43.555 8.996 18.516 1.00 77.00 663 GLN A C 1
ATOM 5199 O O . GLN A 1 663 ? -43.498 7.860 18.044 1.00 77.00 663 GLN A O 1
ATOM 5204 N N . LEU A 1 664 ? -44.706 9.656 18.654 1.00 65.81 664 LEU A N 1
ATOM 5205 C CA . LEU A 1 664 ? -45.999 9.171 18.175 1.00 65.81 664 LEU A CA 1
ATOM 5206 C C . LEU A 1 664 ? -46.400 9.980 16.934 1.00 65.81 664 LEU A C 1
ATOM 5208 O O . LEU A 1 664 ? -46.826 11.125 17.047 1.00 65.81 664 LEU A O 1
ATOM 5212 N N . GLN A 1 665 ? -46.294 9.393 15.738 1.00 58.38 665 GLN A N 1
ATOM 5213 C CA . GLN A 1 665 ? -46.875 9.968 14.517 1.00 58.38 665 GLN A CA 1
ATOM 5214 C C . GLN A 1 665 ? -47.916 9.012 13.921 1.00 58.38 665 GLN A C 1
ATOM 5216 O O . GLN A 1 665 ? -47.614 7.867 13.597 1.00 58.38 665 GLN A O 1
ATOM 5221 N N . ARG A 1 666 ? -49.160 9.499 13.767 1.00 55.78 666 ARG A N 1
ATOM 5222 C CA . ARG A 1 666 ? -50.275 8.847 13.037 1.00 55.78 666 ARG A CA 1
ATOM 5223 C C . ARG A 1 666 ? -50.470 7.342 13.325 1.00 55.78 666 ARG A C 1
ATOM 5225 O O . ARG A 1 666 ? -50.776 6.575 12.420 1.00 55.78 666 ARG A O 1
ATOM 5232 N N . GLY A 1 667 ? -50.310 6.914 14.578 1.00 55.12 667 GLY A N 1
ATOM 5233 C CA . GLY A 1 667 ? -50.557 5.524 14.991 1.00 55.12 667 GLY A CA 1
ATOM 5234 C C . GLY A 1 667 ? -49.456 4.514 14.632 1.00 55.12 667 GLY A C 1
ATOM 5235 O O . GLY A 1 667 ? -49.634 3.328 14.897 1.00 55.12 667 GLY A O 1
ATOM 5236 N N . LEU A 1 668 ? -48.318 4.953 14.079 1.00 52.62 668 LEU A N 1
ATOM 5237 C CA . LEU A 1 668 ? -47.134 4.115 13.866 1.00 52.62 668 LEU A CA 1
ATOM 5238 C C . LEU A 1 668 ? -46.136 4.331 15.014 1.00 52.62 668 LEU A C 1
ATOM 5240 O O . LEU A 1 668 ? -45.770 5.462 15.329 1.00 52.62 668 LEU A O 1
ATOM 5244 N N . ALA A 1 669 ? -45.716 3.243 15.666 1.00 57.09 669 ALA A N 1
ATOM 5245 C CA . ALA A 1 669 ? -44.724 3.280 16.739 1.00 57.09 669 ALA A CA 1
ATOM 5246 C C . ALA A 1 669 ? -43.304 3.387 16.153 1.00 57.09 669 ALA A C 1
ATOM 5248 O O . ALA A 1 669 ? -42.845 2.456 15.489 1.00 57.09 669 ALA A O 1
ATOM 5249 N N . PHE A 1 670 ? -42.621 4.505 16.411 1.00 69.25 670 PHE A N 1
ATOM 5250 C CA . PHE A 1 670 ? -41.212 4.718 16.063 1.00 69.25 670 PHE A CA 1
ATOM 5251 C C . PHE A 1 670 ? -40.269 4.135 17.134 1.00 69.25 670 PHE A C 1
ATOM 5253 O O . PHE A 1 670 ? -40.712 3.882 18.261 1.00 69.25 670 PHE A O 1
ATOM 5260 N N . PRO A 1 671 ? -38.978 3.917 16.811 1.00 81.50 671 PRO A N 1
ATOM 5261 C CA . PRO A 1 671 ? -37.965 3.562 17.801 1.00 81.50 671 PRO A CA 1
ATOM 5262 C C . PRO A 1 671 ? -37.921 4.560 18.971 1.00 81.50 671 PRO A C 1
ATOM 5264 O O . PRO A 1 671 ? -38.131 5.761 18.796 1.00 81.50 671 PRO A O 1
ATOM 5267 N N . ILE A 1 672 ? -37.651 4.057 20.173 1.00 86.88 672 ILE A N 1
ATOM 5268 C CA . ILE A 1 672 ? -37.415 4.835 21.388 1.00 86.88 672 ILE A CA 1
ATOM 5269 C C . ILE A 1 672 ? -36.015 5.439 21.290 1.00 86.88 672 ILE A C 1
ATOM 5271 O O . ILE A 1 672 ? -35.029 4.709 21.358 1.00 86.88 672 ILE A O 1
ATOM 5275 N N . ALA A 1 673 ? -35.918 6.760 21.179 1.00 90.00 673 ALA A N 1
ATOM 5276 C CA . ALA A 1 673 ? -34.640 7.448 21.294 1.00 90.00 673 ALA A CA 1
ATOM 5277 C C . ALA A 1 673 ? -34.134 7.351 22.740 1.00 90.00 673 ALA A C 1
ATOM 5279 O O . ALA A 1 673 ? -34.889 7.627 23.678 1.00 90.00 673 ALA A O 1
ATOM 5280 N N . VAL A 1 674 ? -32.870 6.973 22.914 1.00 91.62 674 VAL A N 1
ATOM 5281 C CA . VAL A 1 674 ? -32.185 6.902 24.207 1.00 91.62 674 VAL A CA 1
ATOM 5282 C C . VAL A 1 674 ? -31.017 7.881 24.220 1.00 91.62 674 VAL A C 1
ATOM 5284 O O . VAL A 1 674 ? -30.233 7.941 23.275 1.00 91.62 674 VAL A O 1
ATOM 5287 N N . ALA A 1 675 ? -30.913 8.650 25.298 1.00 94.06 675 ALA A N 1
ATOM 5288 C CA . ALA A 1 675 ? -29.777 9.515 25.576 1.00 94.06 675 ALA A CA 1
ATOM 5289 C C . ALA A 1 675 ? -29.363 9.329 27.035 1.00 94.06 675 ALA A C 1
ATOM 5291 O O . ALA A 1 675 ? -30.154 9.595 27.940 1.00 94.06 675 ALA A O 1
ATOM 5292 N N . CYS A 1 676 ? -28.139 8.867 27.262 1.00 94.50 676 CYS A N 1
ATOM 5293 C CA . CYS A 1 676 ? -27.578 8.666 28.590 1.00 94.50 676 CYS A CA 1
ATOM 5294 C C . CYS A 1 676 ? -26.345 9.542 28.789 1.00 94.50 676 CYS A C 1
ATOM 5296 O O . CYS A 1 676 ? -25.581 9.743 27.846 1.00 94.50 676 CYS A O 1
ATOM 5298 N N . GLN A 1 677 ? -26.145 10.050 30.006 1.00 95.00 677 GLN A N 1
ATOM 5299 C CA . GLN A 1 677 ? -25.031 10.945 30.312 1.00 95.00 677 GLN A CA 1
ATOM 5300 C C . GLN A 1 677 ? -24.552 10.837 31.769 1.00 95.00 677 GLN A C 1
ATOM 5302 O O . GLN A 1 677 ? -25.342 10.767 32.713 1.00 95.00 677 GLN A O 1
ATOM 5307 N N . SER A 1 678 ? -23.232 10.864 31.936 1.00 94.38 678 SER A N 1
ATOM 5308 C CA . SER A 1 678 ? -22.478 11.097 33.168 1.00 94.38 678 SER A CA 1
ATOM 5309 C C . SER A 1 678 ? -21.107 11.698 32.827 1.00 94.38 678 SER A C 1
ATOM 5311 O O . SER A 1 678 ? -20.845 12.037 31.674 1.00 94.38 678 SER A O 1
ATOM 5313 N N . ALA A 1 679 ? -20.225 11.842 33.822 1.00 88.88 679 ALA A N 1
ATOM 5314 C CA . ALA A 1 679 ? -18.848 12.290 33.598 1.00 88.88 679 ALA A CA 1
ATOM 5315 C C . ALA A 1 679 ? -17.984 11.255 32.847 1.00 88.88 679 ALA A C 1
ATOM 5317 O O . ALA A 1 679 ? -17.012 11.628 32.197 1.00 88.88 679 ALA A O 1
ATOM 5318 N N . GLU A 1 680 ? -18.324 9.966 32.942 1.00 90.38 680 GLU A N 1
ATOM 5319 C CA . GLU A 1 680 ? -17.515 8.864 32.403 1.00 90.38 680 GLU A CA 1
ATOM 5320 C C . GLU A 1 680 ? -18.207 8.093 31.273 1.00 90.38 680 GLU A C 1
ATOM 5322 O O . GLU A 1 680 ? -17.529 7.371 30.546 1.00 90.38 680 GLU A O 1
ATOM 5327 N N . LEU A 1 681 ? -19.527 8.223 31.112 1.00 92.81 681 LEU A N 1
ATOM 5328 C CA . LEU A 1 681 ? -20.298 7.552 30.068 1.00 92.81 681 LEU A CA 1
ATOM 5329 C C . LEU A 1 681 ? -21.344 8.498 29.485 1.00 92.81 681 LEU A C 1
ATOM 5331 O O . LEU A 1 681 ? -22.234 8.960 30.194 1.00 92.81 681 LEU A O 1
ATOM 5335 N N . ALA A 1 682 ? -21.294 8.714 28.178 1.00 91.62 682 ALA A N 1
ATOM 5336 C CA . ALA A 1 682 ? -22.377 9.339 27.433 1.00 91.62 682 ALA A CA 1
ATOM 5337 C C . ALA A 1 682 ? -22.690 8.488 26.207 1.00 91.62 682 ALA A C 1
ATOM 5339 O O . ALA A 1 682 ? -21.774 8.038 25.534 1.00 91.62 682 ALA A O 1
ATOM 5340 N N . PHE A 1 683 ? -23.958 8.233 25.901 1.00 90.44 683 PHE A N 1
ATOM 5341 C CA . PHE A 1 683 ? -24.299 7.579 24.640 1.00 90.44 683 PHE A CA 1
ATOM 5342 C C . PHE A 1 683 ? -25.674 7.992 24.146 1.00 90.44 683 PHE A C 1
ATOM 5344 O O . PHE A 1 683 ? -26.569 8.323 24.928 1.00 90.44 683 PHE A O 1
ATOM 5351 N N . THR A 1 684 ? -25.827 7.949 22.830 1.00 90.25 684 THR A N 1
ATOM 5352 C CA . THR A 1 684 ? -27.095 8.169 22.144 1.00 90.25 684 THR A CA 1
ATOM 5353 C C . THR A 1 684 ? -27.413 6.975 21.259 1.00 90.25 684 THR A C 1
ATOM 5355 O O . THR A 1 684 ? -26.513 6.265 20.806 1.00 90.25 684 THR A O 1
ATOM 5358 N N . GLY A 1 685 ? -28.696 6.720 21.038 1.00 88.81 685 GLY A N 1
ATOM 5359 C CA . GLY A 1 685 ? -29.125 5.631 20.176 1.00 88.81 685 GLY A CA 1
ATOM 5360 C C . GLY A 1 685 ? -30.634 5.532 20.043 1.00 88.81 685 GLY A C 1
ATOM 5361 O O . GLY A 1 685 ? -31.388 6.391 20.509 1.00 88.81 685 GLY A O 1
ATOM 5362 N N . ALA A 1 686 ? -31.075 4.441 19.433 1.00 88.00 686 ALA A N 1
ATOM 5363 C CA . ALA A 1 686 ? -32.478 4.114 19.267 1.00 88.00 686 ALA A CA 1
ATOM 5364 C C . ALA A 1 686 ? -32.733 2.646 19.619 1.00 88.00 686 ALA A C 1
ATOM 5366 O O . ALA A 1 686 ? -32.028 1.750 19.168 1.00 88.00 686 ALA A O 1
ATOM 5367 N N . LEU A 1 687 ? -33.771 2.384 20.406 1.00 86.81 687 LEU A N 1
ATOM 5368 C CA . LEU A 1 687 ? -34.229 1.042 20.750 1.00 86.81 687 LEU A CA 1
ATOM 5369 C C . LEU A 1 687 ? -35.575 0.771 20.080 1.00 86.81 687 LEU A C 1
ATOM 5371 O O . LEU A 1 687 ? -36.422 1.650 19.951 1.00 86.81 687 LEU A O 1
ATOM 5375 N N . THR A 1 688 ? -35.820 -0.466 19.676 1.00 83.19 688 THR A N 1
ATOM 5376 C CA . THR A 1 688 ? -37.175 -0.923 19.341 1.00 83.19 688 THR A CA 1
ATOM 5377 C C . THR A 1 688 ? -38.080 -0.877 20.581 1.00 83.19 688 THR A C 1
ATOM 5379 O O . THR A 1 688 ? -37.618 -0.637 21.697 1.00 83.19 688 THR A O 1
ATOM 5382 N N . ASP A 1 689 ? -39.394 -1.049 20.400 1.00 79.00 689 ASP A N 1
ATOM 5383 C CA . ASP A 1 689 ? -40.347 -0.957 21.514 1.00 79.00 689 ASP A CA 1
ATOM 5384 C C . ASP A 1 689 ? -39.945 -1.889 22.672 1.00 79.00 689 ASP A C 1
ATOM 5386 O O . ASP A 1 689 ? -39.870 -3.103 22.490 1.00 79.00 689 ASP A O 1
ATOM 5390 N N . TRP A 1 690 ? -39.735 -1.314 23.862 1.00 77.94 690 TRP A N 1
ATOM 5391 C CA . TRP A 1 690 ? -39.287 -2.007 25.075 1.00 77.94 690 TRP A CA 1
ATOM 5392 C C . TRP A 1 690 ? -40.160 -3.215 25.456 1.00 77.94 690 TRP A C 1
ATOM 5394 O O . TRP A 1 690 ? -39.688 -4.164 26.081 1.00 77.94 690 TRP A O 1
ATOM 5404 N N . ALA A 1 691 ? -41.442 -3.199 25.070 1.00 73.56 691 ALA A N 1
ATOM 5405 C CA . ALA A 1 691 ? -42.376 -4.295 25.322 1.00 73.56 691 ALA A CA 1
ATOM 5406 C C . ALA A 1 691 ? -42.244 -5.477 24.336 1.00 73.56 691 ALA A C 1
ATOM 5408 O O . ALA A 1 691 ? -42.769 -6.559 24.615 1.00 73.56 691 ALA A O 1
ATOM 5409 N N . LYS A 1 692 ? -41.585 -5.298 23.183 1.00 69.44 692 LYS A N 1
ATOM 5410 C CA . LYS A 1 692 ? -41.370 -6.360 22.188 1.00 69.44 692 LYS A CA 1
ATOM 5411 C C . LYS A 1 692 ? -40.171 -7.229 22.577 1.00 69.44 692 LYS A C 1
ATOM 5413 O O . LYS A 1 692 ? -39.251 -6.777 23.247 1.00 69.44 692 LYS A O 1
ATOM 5418 N N . LYS A 1 693 ? -40.190 -8.500 22.161 1.00 69.31 693 LYS A N 1
ATOM 5419 C CA . LYS A 1 693 ? -39.066 -9.432 22.323 1.00 69.31 693 LYS A CA 1
ATOM 5420 C C . LYS A 1 693 ? -38.669 -10.007 20.955 1.00 69.31 693 LYS A C 1
ATOM 5422 O O . LYS A 1 693 ? -39.557 -10.543 20.287 1.00 69.31 693 LYS A O 1
ATOM 5427 N N . PRO A 1 694 ? -37.388 -9.948 20.551 1.00 69.69 694 PRO A N 1
ATOM 5428 C CA . PRO A 1 694 ? -36.288 -9.244 21.218 1.00 69.69 694 PRO A CA 1
ATOM 5429 C C . PRO A 1 694 ? -36.372 -7.712 21.048 1.00 69.69 694 PRO A C 1
ATOM 5431 O O . PRO A 1 694 ? -36.893 -7.222 20.045 1.00 69.69 694 PRO A O 1
ATOM 5434 N N . VAL A 1 695 ? -35.849 -6.964 22.021 1.00 72.25 695 VAL A N 1
ATOM 5435 C CA . VAL A 1 695 ? -35.548 -5.533 21.906 1.00 72.25 695 VAL A CA 1
ATOM 5436 C C . VAL A 1 695 ? -34.243 -5.407 21.126 1.00 72.25 695 VAL A C 1
ATOM 5438 O O . VAL A 1 695 ? -33.161 -5.611 21.657 1.00 72.25 695 VAL A O 1
ATOM 5441 N N . ALA A 1 696 ? -34.333 -5.077 19.846 1.00 74.69 696 ALA A N 1
ATOM 5442 C CA . ALA A 1 696 ? -33.176 -4.646 19.068 1.00 74.69 696 ALA A CA 1
ATOM 5443 C C . ALA A 1 696 ? -32.936 -3.142 19.258 1.00 74.69 696 ALA A C 1
ATOM 5445 O O . ALA A 1 696 ? -33.859 -2.410 19.624 1.00 74.69 696 ALA A O 1
ATOM 5446 N N . GLY A 1 697 ? -31.734 -2.666 18.954 1.00 77.94 697 GLY A N 1
ATOM 5447 C CA . GLY A 1 697 ? -31.432 -1.241 18.934 1.00 77.94 697 GLY A CA 1
ATOM 5448 C C . GLY A 1 697 ? -30.176 -0.918 18.143 1.00 77.94 697 GLY A C 1
ATOM 5449 O O . GLY A 1 697 ? -29.474 -1.821 17.691 1.00 77.94 697 GLY A O 1
ATOM 5450 N N . GLU A 1 698 ? -29.908 0.370 17.995 1.00 82.19 698 GLU A N 1
ATOM 5451 C CA . GLU A 1 698 ? -28.654 0.910 17.492 1.00 82.19 698 GLU A CA 1
ATOM 5452 C C . GLU A 1 698 ? -28.090 1.929 18.486 1.00 82.19 698 GLU A C 1
ATOM 5454 O O . GLU A 1 698 ? -28.837 2.726 19.057 1.00 82.19 698 GLU A O 1
ATOM 5459 N N . ILE A 1 699 ? -26.778 1.903 18.701 1.00 80.69 699 ILE A N 1
ATOM 5460 C CA . ILE A 1 699 ? -26.046 3.019 19.306 1.00 80.69 699 ILE A CA 1
ATOM 5461 C C . ILE A 1 699 ? -25.588 3.910 18.157 1.00 80.69 699 ILE A C 1
ATOM 5463 O O . ILE A 1 699 ? -25.033 3.407 17.193 1.00 80.69 699 ILE A O 1
ATOM 5467 N N . THR A 1 700 ? -25.828 5.217 18.246 1.00 78.69 700 THR A N 1
ATOM 5468 C CA . THR A 1 700 ? -25.354 6.205 17.261 1.00 78.69 700 THR A CA 1
ATOM 5469 C C . THR A 1 700 ? -24.042 6.855 17.679 1.00 78.69 700 THR A C 1
ATOM 5471 O O . THR A 1 700 ? -23.237 7.225 16.830 1.00 78.69 700 THR A O 1
ATOM 5474 N N . SER A 1 701 ? -23.825 7.008 18.983 1.00 82.56 701 SER A N 1
ATOM 5475 C CA . SER A 1 701 ? -22.546 7.431 19.547 1.00 82.56 701 SER A CA 1
ATOM 5476 C C . SER A 1 701 ? -22.405 6.908 20.967 1.00 82.56 701 SER A C 1
ATOM 5478 O O . SER A 1 701 ? -23.389 6.855 21.707 1.00 82.56 701 SER A O 1
ATOM 5480 N N . ILE A 1 702 ? -21.189 6.544 21.361 1.00 85.75 702 ILE A N 1
ATOM 5481 C CA . ILE A 1 702 ? -20.850 6.189 22.738 1.00 85.75 702 ILE A CA 1
ATOM 5482 C C . ILE A 1 702 ? -19.500 6.795 23.107 1.00 85.75 702 ILE A C 1
ATOM 5484 O O . ILE A 1 702 ? -18.513 6.650 22.395 1.00 85.75 702 ILE A O 1
ATOM 5488 N N . GLN A 1 703 ? -19.461 7.474 24.243 1.00 87.81 703 GLN A N 1
ATOM 5489 C CA . GLN A 1 703 ? -18.280 8.059 24.842 1.00 87.81 703 GLN A CA 1
ATOM 5490 C C . GLN A 1 703 ? -18.041 7.410 26.201 1.00 87.81 703 GLN A C 1
ATOM 5492 O O . GLN A 1 703 ? -18.930 7.399 27.052 1.00 87.81 703 GLN A O 1
ATOM 5497 N N . VAL A 1 704 ? -16.837 6.886 26.411 1.00 87.94 704 VAL A N 1
ATOM 5498 C CA . VAL A 1 704 ? -16.424 6.192 27.632 1.00 87.94 704 VAL A CA 1
ATOM 5499 C C . VAL A 1 704 ? -15.084 6.751 28.087 1.00 87.94 704 VAL A C 1
ATOM 5501 O O . VAL A 1 704 ? -14.095 6.683 27.361 1.00 87.94 704 VAL A O 1
ATOM 5504 N N . THR A 1 705 ? -15.019 7.298 29.300 1.00 80.06 705 THR A N 1
ATOM 5505 C CA . THR A 1 705 ? -13.779 7.814 29.916 1.00 80.06 705 THR A CA 1
ATOM 5506 C C . THR A 1 705 ? -13.003 8.798 29.019 1.00 80.06 705 THR A C 1
ATOM 5508 O O . THR A 1 705 ? -11.777 8.800 28.992 1.00 80.06 705 THR A O 1
ATOM 5511 N N . GLY A 1 706 ? -13.721 9.622 28.246 1.00 69.44 706 GLY A N 1
ATOM 5512 C CA . GLY A 1 706 ? -13.138 10.594 27.311 1.00 69.44 706 GLY A CA 1
ATOM 5513 C C . GLY A 1 706 ? -12.796 10.053 25.915 1.00 69.44 706 GLY A C 1
ATOM 5514 O O . GLY A 1 706 ? -12.424 10.846 25.055 1.00 69.44 706 GLY A O 1
ATOM 5515 N N . PHE A 1 707 ? -12.960 8.752 25.659 1.00 73.00 707 PHE A N 1
ATOM 5516 C CA . PHE A 1 707 ? -12.855 8.150 24.326 1.00 73.00 707 PHE A CA 1
ATOM 5517 C C . PHE A 1 707 ? -14.232 8.076 23.670 1.00 73.00 707 PHE A C 1
ATOM 5519 O O . PHE A 1 707 ? -15.167 7.594 24.300 1.00 73.00 707 PHE A O 1
ATOM 5526 N N . GLU A 1 708 ? -14.364 8.540 22.430 1.00 75.44 708 GLU A N 1
ATOM 5527 C CA . GLU A 1 708 ? -15.626 8.532 21.688 1.00 75.44 708 GLU A CA 1
ATOM 5528 C C . GLU A 1 708 ? -15.574 7.540 20.522 1.00 75.44 708 GLU A C 1
ATOM 5530 O O . GLU A 1 708 ? -14.566 7.431 19.828 1.00 75.44 708 GLU A O 1
ATOM 5535 N N . ILE A 1 709 ? -16.679 6.829 20.307 1.00 69.06 709 ILE A N 1
ATOM 5536 C CA . ILE A 1 709 ? -16.907 5.941 19.172 1.00 69.06 709 ILE A CA 1
ATOM 5537 C C . ILE A 1 709 ? -18.204 6.386 18.494 1.00 69.06 709 ILE A C 1
ATOM 5539 O O . ILE A 1 709 ? -19.255 6.475 19.140 1.00 69.06 709 ILE A O 1
ATOM 5543 N N . ARG A 1 710 ? -18.124 6.689 17.195 1.00 63.09 710 ARG A N 1
ATOM 5544 C CA . ARG A 1 710 ? -19.236 7.184 16.374 1.00 63.09 710 ARG A CA 1
ATOM 5545 C C . ARG A 1 710 ? -19.528 6.223 15.230 1.00 63.09 710 ARG A C 1
ATOM 5547 O O . ARG A 1 710 ? -19.331 6.563 14.072 1.00 63.09 710 ARG A O 1
ATOM 5554 N N . ASP A 1 711 ? -20.028 5.048 15.579 1.00 60.28 711 ASP A N 1
ATOM 5555 C CA . ASP A 1 711 ? -20.498 4.066 14.608 1.00 60.28 711 ASP A CA 1
ATOM 5556 C C . ASP A 1 711 ? -21.941 3.672 14.929 1.00 60.28 711 ASP A C 1
ATOM 5558 O O . ASP A 1 711 ? -22.321 3.581 16.100 1.00 60.28 711 ASP A O 1
ATOM 5562 N N . ARG A 1 712 ? -22.762 3.465 13.888 1.00 58.84 712 ARG A N 1
ATOM 5563 C CA . ARG A 1 712 ? -24.142 2.981 14.047 1.00 58.84 712 ARG A CA 1
ATOM 5564 C C . ARG A 1 712 ? -24.143 1.483 14.303 1.00 58.84 712 ARG A C 1
ATOM 5566 O O . ARG A 1 712 ? -24.359 0.686 13.390 1.00 58.84 712 ARG A O 1
ATOM 5573 N N . GLU A 1 713 ? -23.949 1.114 15.560 1.00 69.38 713 GLU A N 1
ATOM 5574 C CA . GLU A 1 713 ? -23.771 -0.283 15.933 1.00 69.38 713 GLU A CA 1
ATOM 5575 C C . GLU A 1 713 ? -25.038 -0.941 16.436 1.00 69.38 713 GLU A C 1
ATOM 5577 O O . GLU A 1 713 ? -25.765 -0.404 17.273 1.00 69.38 713 GLU A O 1
ATOM 5582 N N . LYS A 1 714 ? -25.284 -2.155 15.941 1.00 69.88 714 LYS A N 1
ATOM 5583 C CA . LYS A 1 714 ? -26.441 -2.949 16.345 1.00 69.88 714 LYS A CA 1
ATOM 5584 C C . LYS A 1 714 ? -26.229 -3.507 17.745 1.00 69.88 714 LYS A C 1
ATOM 5586 O O . LYS A 1 714 ? -25.252 -4.196 18.024 1.00 69.88 714 LYS A O 1
ATOM 5591 N N . LEU A 1 715 ? -27.216 -3.285 18.601 1.00 73.25 715 LEU A N 1
ATOM 5592 C CA . LEU A 1 715 ? -27.301 -3.900 19.914 1.00 73.25 715 LEU A CA 1
ATOM 5593 C C . LEU A 1 715 ? -27.914 -5.296 19.804 1.00 73.25 715 LEU A C 1
ATOM 5595 O O . LEU A 1 715 ? -29.026 -5.457 19.291 1.00 73.25 715 LEU A O 1
ATOM 5599 N N . ALA A 1 716 ? -27.211 -6.296 20.331 1.00 70.06 716 ALA A N 1
ATOM 5600 C CA . ALA A 1 716 ? -27.743 -7.642 20.499 1.00 70.06 716 ALA A CA 1
ATOM 5601 C C . ALA A 1 716 ? -28.252 -7.814 21.940 1.00 70.06 716 ALA A C 1
ATOM 5603 O O . ALA A 1 716 ? -27.457 -7.815 22.881 1.00 70.06 716 ALA A O 1
ATOM 5604 N N . GLU A 1 717 ? -29.574 -7.939 22.123 1.00 77.50 717 GLU A N 1
ATOM 5605 C CA . GLU A 1 717 ? -30.166 -8.220 23.440 1.00 77.50 717 GLU A CA 1
ATOM 5606 C C . GLU A 1 717 ? -29.682 -9.577 23.961 1.00 77.50 717 GLU A C 1
ATOM 5608 O O . GLU A 1 717 ? -29.796 -10.605 23.289 1.00 77.50 717 GLU A O 1
ATOM 5613 N N . GLN A 1 718 ? -29.197 -9.577 25.199 1.00 76.44 718 GLN A N 1
ATOM 5614 C CA . GLN A 1 718 ? -28.964 -10.783 25.972 1.00 76.44 718 GLN A CA 1
ATOM 5615 C C . GLN A 1 718 ? -30.224 -11.154 26.772 1.00 76.44 718 GLN A C 1
ATOM 5617 O O . GLN A 1 718 ? -30.935 -10.264 27.250 1.00 76.44 718 GLN A O 1
ATOM 5622 N N . PRO A 1 719 ? -30.517 -12.457 26.955 1.00 69.06 719 PRO A N 1
ATOM 5623 C CA . PRO A 1 719 ? -31.680 -12.902 27.716 1.00 69.06 719 PRO A CA 1
ATOM 5624 C C . PRO A 1 719 ? -31.720 -12.270 29.117 1.00 69.06 719 PRO A C 1
ATOM 5626 O O . PRO A 1 719 ? -30.808 -12.465 29.914 1.00 69.06 719 PRO A O 1
ATOM 5629 N N . SER A 1 720 ? -32.797 -11.540 29.420 1.00 67.00 720 SER A N 1
ATOM 5630 C CA . SER A 1 720 ? -33.059 -10.963 30.746 1.00 67.00 720 SER A CA 1
ATOM 5631 C C . SER A 1 720 ? -34.302 -11.596 31.373 1.00 67.00 720 SER A C 1
ATOM 5633 O O . SER A 1 720 ? -35.322 -11.797 30.703 1.00 67.00 720 SER A O 1
ATOM 5635 N N . THR A 1 721 ? -34.223 -11.901 32.670 1.00 64.12 721 THR A N 1
ATOM 5636 C CA . THR A 1 721 ? -35.354 -12.377 33.483 1.00 64.12 721 THR A CA 1
ATOM 5637 C C . THR A 1 721 ? -36.216 -11.237 34.027 1.00 64.12 721 THR A C 1
ATOM 5639 O O . THR A 1 721 ? -37.335 -11.487 34.468 1.00 64.12 721 THR A O 1
ATOM 5642 N N . ASP A 1 722 ? -35.727 -9.996 33.984 1.00 71.25 722 ASP A N 1
ATOM 5643 C CA . ASP A 1 722 ? -36.416 -8.815 34.500 1.00 71.25 722 ASP A CA 1
ATOM 5644 C C . ASP A 1 722 ? -37.059 -8.013 33.347 1.00 71.25 722 ASP A C 1
ATOM 5646 O O . ASP A 1 722 ? -36.378 -7.615 32.402 1.00 71.25 722 ASP A O 1
ATOM 5650 N N . PRO A 1 723 ? -38.383 -7.771 33.375 1.00 69.69 723 PRO A N 1
ATOM 5651 C CA . PRO A 1 723 ? -39.070 -7.008 32.333 1.00 69.69 723 PRO A CA 1
ATOM 5652 C C . PRO A 1 723 ? -38.713 -5.509 32.303 1.00 69.69 723 PRO A C 1
ATOM 5654 O O . PRO A 1 723 ? -38.959 -4.854 31.287 1.00 69.69 723 PRO A O 1
ATOM 5657 N N . SER A 1 724 ? -38.154 -4.955 33.383 1.00 75.00 724 SER A N 1
ATOM 5658 C CA . SER A 1 724 ? -37.751 -3.544 33.495 1.00 75.00 724 SER A CA 1
ATOM 5659 C C . SER A 1 724 ? -36.290 -3.279 33.127 1.00 75.00 724 SER A C 1
ATOM 5661 O O . SER A 1 724 ? -35.899 -2.117 32.991 1.00 75.00 724 SER A O 1
ATOM 5663 N N . SER A 1 725 ? -35.502 -4.334 32.898 1.00 85.12 725 SER A N 1
ATOM 5664 C CA . SER A 1 725 ? -34.089 -4.218 32.561 1.00 85.12 725 SER A CA 1
ATOM 5665 C C . SER A 1 725 ? -33.672 -5.096 31.385 1.00 85.12 725 SER A C 1
ATOM 5667 O O . SER A 1 725 ? -34.167 -6.207 31.164 1.00 85.12 725 SER A O 1
ATOM 5669 N N . LYS A 1 726 ? -32.750 -4.564 30.589 1.00 86.50 726 LYS A N 1
ATOM 5670 C CA . LYS A 1 726 ? -32.247 -5.185 29.366 1.00 86.50 726 LYS A CA 1
ATOM 5671 C C . LYS A 1 726 ? -30.732 -5.123 29.361 1.00 86.50 726 LYS A C 1
ATOM 5673 O O . LYS A 1 726 ? -30.156 -4.085 29.667 1.00 86.50 726 LYS A O 1
ATOM 5678 N N . SER A 1 727 ? -30.106 -6.237 29.011 1.00 88.25 727 SER A N 1
ATOM 5679 C CA . SER A 1 727 ? -28.659 -6.338 28.839 1.00 88.25 727 SER A CA 1
ATOM 5680 C C . SER A 1 727 ? -28.358 -6.443 27.355 1.00 88.25 727 SER A C 1
ATOM 5682 O O . SER A 1 727 ? -29.030 -7.188 26.643 1.00 88.25 727 SER A O 1
ATOM 5684 N N . PHE A 1 728 ? -27.361 -5.703 26.891 1.00 86.62 728 PHE A N 1
ATOM 5685 C CA . PHE A 1 728 ? -26.967 -5.676 25.493 1.00 86.62 728 PHE A CA 1
ATOM 5686 C C . PHE A 1 728 ? -25.480 -5.962 25.357 1.00 86.62 728 PHE A C 1
ATOM 5688 O O . PHE A 1 728 ? -24.651 -5.395 26.069 1.00 86.62 728 PHE A O 1
ATOM 5695 N N . GLN A 1 729 ? -25.153 -6.804 24.386 1.00 83.38 729 GLN A N 1
ATOM 5696 C CA . GLN A 1 729 ? -23.794 -6.952 23.898 1.00 83.38 729 GLN A CA 1
ATOM 5697 C C . GLN A 1 729 ? -23.563 -5.957 22.765 1.00 83.38 729 GLN A C 1
ATOM 5699 O O . GLN A 1 729 ? -24.417 -5.806 21.885 1.00 83.38 729 GLN A O 1
ATOM 5704 N N . ILE A 1 730 ? -22.406 -5.298 22.789 1.00 80.19 730 ILE A N 1
ATOM 5705 C CA . ILE A 1 730 ? -22.007 -4.345 21.756 1.00 80.19 730 ILE A CA 1
ATOM 5706 C C . ILE A 1 730 ? -20.996 -5.041 20.845 1.00 80.19 730 ILE A C 1
ATOM 5708 O O . ILE A 1 730 ? -19.893 -5.394 21.272 1.00 80.19 730 ILE A O 1
ATOM 5712 N N . LEU A 1 731 ? -21.410 -5.286 19.604 1.00 77.56 731 LEU A N 1
ATOM 5713 C CA . LEU A 1 731 ? -20.585 -5.888 18.563 1.00 77.56 731 LEU A CA 1
ATOM 5714 C C . LEU A 1 731 ? -20.357 -4.861 17.457 1.00 77.56 731 LEU A C 1
ATOM 5716 O O . LEU A 1 731 ? -21.291 -4.153 17.103 1.00 77.56 731 LEU A O 1
ATOM 5720 N N . LEU A 1 732 ? -19.146 -4.840 16.906 1.00 71.25 732 LEU A N 1
ATOM 5721 C CA . LEU A 1 732 ? -18.725 -3.988 15.796 1.00 71.25 732 LEU A CA 1
ATOM 5722 C C . LEU A 1 732 ? -18.065 -4.878 14.738 1.00 71.25 732 LEU A C 1
ATOM 5724 O O . LEU A 1 732 ? -17.070 -5.546 15.016 1.00 71.25 732 LEU A O 1
ATOM 5728 N N . ASN A 1 733 ? -18.663 -4.967 13.546 1.00 67.81 733 ASN A N 1
ATOM 5729 C CA . ASN A 1 733 ? -18.206 -5.837 12.444 1.00 67.81 733 ASN A CA 1
ATOM 5730 C C . ASN A 1 733 ? -17.924 -7.306 12.841 1.00 67.81 733 ASN A C 1
ATOM 5732 O O . ASN A 1 733 ? -17.045 -7.965 12.285 1.00 67.81 733 ASN A O 1
ATOM 5736 N N . GLY A 1 734 ? -18.685 -7.838 13.803 1.00 69.94 734 GLY A N 1
ATOM 5737 C CA . GLY A 1 734 ? -18.536 -9.212 14.294 1.00 69.94 734 GLY A CA 1
ATOM 5738 C C . GLY A 1 734 ? -17.461 -9.413 15.370 1.00 69.94 734 GLY A C 1
ATOM 5739 O O . GLY A 1 734 ? -17.310 -10.541 15.833 1.00 69.94 734 GLY A O 1
ATOM 5740 N N . ALA A 1 735 ? -16.762 -8.356 15.792 1.00 79.25 735 ALA A N 1
ATOM 5741 C CA . ALA A 1 735 ? -15.873 -8.345 16.956 1.00 79.25 735 ALA A CA 1
ATOM 5742 C C . ALA A 1 735 ? -16.546 -7.667 18.162 1.00 79.25 735 ALA A C 1
ATOM 5744 O O . ALA A 1 735 ? -17.479 -6.874 18.009 1.00 79.25 735 ALA A O 1
ATOM 5745 N N . HIS A 1 736 ? -16.078 -7.965 19.372 1.00 88.31 736 HIS A N 1
ATOM 5746 C CA . HIS A 1 736 ? -16.514 -7.270 20.580 1.00 88.31 736 HIS A CA 1
ATOM 5747 C C . HIS A 1 736 ? -15.924 -5.864 20.625 1.00 88.31 736 HIS A C 1
ATOM 5749 O O . HIS A 1 736 ? -14.746 -5.659 20.340 1.00 88.31 736 HIS A O 1
ATOM 5755 N N . MET A 1 737 ? -16.735 -4.891 21.033 1.00 87.56 737 MET A N 1
ATOM 5756 C CA . MET A 1 737 ? -16.275 -3.512 21.136 1.00 87.56 737 MET A CA 1
ATOM 5757 C C . MET A 1 737 ? -15.195 -3.373 22.224 1.00 87.56 737 MET A C 1
ATOM 5759 O O . MET A 1 737 ? -15.358 -3.862 23.348 1.00 87.56 737 MET A O 1
ATOM 5763 N N . ARG A 1 738 ? -14.088 -2.695 21.903 1.00 90.12 738 ARG A N 1
ATOM 5764 C CA . ARG A 1 738 ? -12.937 -2.509 22.800 1.00 90.12 738 ARG A CA 1
ATOM 5765 C C . ARG A 1 738 ? -12.474 -1.056 22.832 1.00 90.12 738 ARG A C 1
ATOM 5767 O O . ARG A 1 738 ? -12.534 -0.346 21.832 1.00 90.12 738 ARG A O 1
ATOM 5774 N N . LEU A 1 739 ? -11.998 -0.629 23.999 1.00 90.19 739 LEU A N 1
ATOM 5775 C CA . LEU A 1 739 ? -11.309 0.644 24.203 1.00 90.19 739 LEU A CA 1
ATOM 5776 C C . LEU A 1 739 ? -9.896 0.601 23.586 1.00 90.19 739 LEU A C 1
ATOM 5778 O O . LEU A 1 739 ? -9.369 -0.489 23.353 1.00 90.19 739 LEU A O 1
ATOM 5782 N N . PRO A 1 740 ? -9.220 1.751 23.388 1.00 89.75 740 PRO A N 1
ATOM 5783 C CA . PRO A 1 740 ? -7.885 1.793 22.777 1.00 89.75 740 PRO A CA 1
ATOM 5784 C C . PRO A 1 740 ? -6.813 0.997 23.532 1.00 89.75 740 PRO A C 1
ATOM 5786 O O . PRO A 1 740 ? -5.844 0.542 22.940 1.00 89.75 740 PRO A O 1
ATOM 5789 N N . ASN A 1 741 ? -6.979 0.790 24.837 1.00 91.19 741 ASN A N 1
ATOM 5790 C CA . ASN A 1 741 ? -6.079 -0.047 25.638 1.00 91.19 741 ASN A CA 1
ATOM 5791 C C . ASN A 1 741 ? -6.345 -1.555 25.491 1.00 91.19 741 ASN A C 1
ATOM 5793 O O . ASN A 1 741 ? -5.640 -2.358 26.095 1.00 91.19 741 ASN A O 1
ATOM 5797 N N . GLY A 1 742 ? -7.332 -1.945 24.684 1.00 92.69 742 GLY A N 1
ATOM 5798 C CA . GLY A 1 742 ? -7.734 -3.326 24.447 1.00 92.69 742 GLY A CA 1
ATOM 5799 C C . GLY A 1 742 ? -8.841 -3.822 25.376 1.00 92.69 742 GLY A C 1
ATOM 5800 O O . GLY A 1 742 ? -9.392 -4.885 25.106 1.00 92.69 742 GLY A O 1
ATOM 5801 N N . ARG A 1 743 ? -9.217 -3.075 26.425 1.00 93.25 743 ARG A N 1
ATOM 5802 C CA . ARG A 1 743 ? -10.264 -3.484 27.381 1.00 93.25 743 ARG A CA 1
ATOM 5803 C C . ARG A 1 743 ? -11.632 -3.574 26.711 1.00 93.25 743 ARG A C 1
ATOM 5805 O O . ARG A 1 743 ? -11.996 -2.705 25.919 1.00 93.25 743 ARG A O 1
ATOM 5812 N N . ARG A 1 744 ? -12.403 -4.607 27.044 1.00 93.38 744 ARG A N 1
ATOM 5813 C CA . ARG A 1 744 ? -13.668 -4.932 26.374 1.00 93.38 744 ARG A CA 1
ATOM 5814 C C . ARG A 1 744 ? -14.867 -4.246 27.015 1.00 93.38 744 ARG A C 1
ATOM 5816 O O . ARG A 1 744 ? -15.039 -4.301 28.227 1.00 93.38 744 ARG A O 1
ATOM 5823 N N . LEU A 1 745 ? -15.745 -3.690 26.187 1.00 91.44 745 LEU A N 1
ATOM 5824 C CA . LEU A 1 745 ? -17.068 -3.188 26.563 1.00 91.44 745 LEU A CA 1
ATOM 5825 C C . LEU A 1 745 ? -18.050 -4.367 26.530 1.00 91.44 745 LEU A C 1
ATOM 5827 O O . LEU A 1 745 ? -18.597 -4.711 25.484 1.00 91.44 745 LEU A O 1
ATOM 5831 N N . SER A 1 746 ? -18.198 -5.064 27.655 1.00 89.38 746 SER A N 1
ATOM 5832 C CA . SER A 1 746 ? -18.755 -6.421 27.666 1.00 89.38 746 SER A CA 1
ATOM 5833 C C . SER A 1 746 ? -20.268 -6.488 27.803 1.00 89.38 746 SER A C 1
ATOM 5835 O O . SER A 1 746 ? -20.892 -7.389 27.239 1.00 89.38 746 SER A O 1
ATOM 5837 N N . ASN A 1 747 ? -20.861 -5.548 28.536 1.00 90.00 747 ASN A N 1
ATOM 5838 C CA . ASN A 1 747 ? -22.300 -5.497 28.739 1.00 90.00 747 ASN A CA 1
ATOM 5839 C C . ASN A 1 747 ? -22.775 -4.062 28.960 1.00 90.00 747 ASN A C 1
ATOM 5841 O O . ASN A 1 747 ? -22.244 -3.353 29.815 1.00 90.00 747 ASN A O 1
ATOM 5845 N N . LEU A 1 748 ? -23.814 -3.664 28.232 1.00 91.19 748 LEU A N 1
ATOM 5846 C CA . LEU A 1 748 ? -24.580 -2.455 28.499 1.00 91.19 748 LEU A CA 1
ATOM 5847 C C . LEU A 1 748 ? -25.919 -2.858 29.112 1.00 91.19 748 LEU A C 1
ATOM 5849 O O . LEU A 1 748 ? -26.808 -3.354 28.423 1.00 91.19 748 LEU A O 1
ATOM 5853 N N . HIS A 1 749 ? -26.059 -2.652 30.415 1.00 92.50 749 HIS A N 1
ATOM 5854 C CA . HIS A 1 749 ? -27.292 -2.911 31.140 1.00 92.50 749 HIS A CA 1
ATOM 5855 C C . HIS A 1 749 ? -28.106 -1.625 31.263 1.00 92.50 749 HIS A C 1
ATOM 5857 O O . HIS A 1 749 ? -27.626 -0.648 31.831 1.00 92.50 749 HIS A O 1
ATOM 5863 N N . ILE A 1 750 ? -29.330 -1.616 30.744 1.00 91.62 750 ILE A N 1
ATOM 5864 C CA . ILE A 1 750 ? -30.241 -0.472 30.792 1.00 91.62 750 ILE A CA 1
ATOM 5865 C C . ILE A 1 750 ? -31.455 -0.843 31.641 1.00 91.62 750 ILE A C 1
ATOM 5867 O O . ILE A 1 750 ? -32.101 -1.863 31.396 1.00 91.62 750 ILE A O 1
ATOM 5871 N N . THR A 1 751 ? -31.796 0.014 32.597 1.00 91.31 751 THR A N 1
ATOM 5872 C CA . THR A 1 751 ? -32.966 -0.125 33.469 1.00 91.31 751 THR A CA 1
ATOM 5873 C C . THR A 1 751 ? -33.875 1.084 33.290 1.00 91.31 751 THR A C 1
ATOM 5875 O O . THR A 1 751 ? -33.410 2.220 33.384 1.00 91.31 751 THR A O 1
ATOM 5878 N N . LEU A 1 752 ? -35.166 0.853 33.047 1.00 89.62 752 LEU A N 1
ATOM 5879 C CA . LEU A 1 752 ? -36.185 1.904 33.064 1.00 89.62 752 LEU A CA 1
ATOM 5880 C C . LEU A 1 752 ? -36.781 2.036 34.463 1.00 89.62 752 LEU A C 1
ATOM 5882 O O . LEU A 1 752 ? -37.130 1.029 35.076 1.00 89.62 752 LEU A O 1
ATOM 5886 N N . ASP A 1 753 ? -37.019 3.268 34.911 1.00 88.44 753 ASP A N 1
ATOM 5887 C CA . ASP A 1 753 ? -37.755 3.500 36.162 1.00 88.44 753 ASP A CA 1
ATOM 5888 C C . ASP A 1 753 ? -39.218 3.033 36.030 1.00 88.44 753 ASP A C 1
ATOM 5890 O O . ASP A 1 753 ? -39.845 2.601 36.997 1.00 88.44 753 ASP A O 1
ATOM 5894 N N . GLN A 1 754 ? -39.768 3.096 34.809 1.00 82.56 754 GLN A N 1
ATOM 5895 C CA . GLN A 1 754 ? -41.107 2.616 34.466 1.00 82.56 754 GLN A CA 1
ATOM 5896 C C . GLN A 1 754 ? -41.088 1.858 33.132 1.00 82.56 754 GLN A C 1
ATOM 5898 O O . GLN A 1 754 ? -40.855 2.435 32.072 1.00 82.56 754 GLN A O 1
ATOM 5903 N N . ALA A 1 755 ? -41.401 0.558 33.167 1.00 68.62 755 ALA A N 1
ATOM 5904 C CA . ALA A 1 755 ? -41.357 -0.317 31.987 1.00 68.62 755 ALA A CA 1
ATOM 5905 C C . ALA A 1 755 ? -42.390 0.029 30.889 1.00 68.62 755 ALA A C 1
ATOM 5907 O O . ALA A 1 755 ? -42.287 -0.461 29.765 1.00 68.62 755 ALA A O 1
ATOM 5908 N N . ARG A 1 756 ? -43.405 0.849 31.198 1.00 75.12 756 ARG A N 1
ATOM 5909 C CA . ARG A 1 756 ? -44.394 1.365 30.239 1.00 75.12 756 ARG A CA 1
ATOM 5910 C C . ARG A 1 756 ? -44.483 2.882 30.378 1.00 75.12 756 ARG A C 1
ATOM 5912 O O . ARG A 1 756 ? -44.751 3.365 31.470 1.00 75.12 756 ARG A O 1
ATOM 5919 N N . PHE A 1 757 ? -44.315 3.607 29.274 1.00 81.31 757 PHE A N 1
ATOM 5920 C CA . PHE A 1 757 ? -44.420 5.068 29.221 1.00 81.31 757 PHE A CA 1
ATOM 5921 C C . PHE A 1 757 ? -45.011 5.530 27.880 1.00 81.31 757 PHE A C 1
ATOM 5923 O O . PHE A 1 757 ? -44.874 4.835 26.870 1.00 81.31 757 PHE A O 1
ATOM 5930 N N . SER A 1 758 ? -45.694 6.680 27.873 1.00 76.88 758 SER A N 1
ATOM 5931 C CA . SER A 1 758 ? -46.391 7.218 26.693 1.00 76.88 758 SER A CA 1
ATOM 5932 C C . SER A 1 758 ? -45.489 8.062 25.790 1.00 76.88 758 SER A C 1
ATOM 5934 O O . SER A 1 758 ? -45.447 7.817 24.587 1.00 76.88 758 SER A O 1
ATOM 5936 N N . GLU A 1 759 ? -44.750 9.018 26.360 1.00 84.31 759 GLU A N 1
ATOM 5937 C CA . GLU A 1 759 ? -43.888 9.948 25.609 1.00 84.31 759 GLU A CA 1
ATOM 5938 C C . GLU A 1 759 ? -42.440 9.919 26.095 1.00 84.31 759 GLU A C 1
ATOM 5940 O O . GLU A 1 759 ? -41.531 9.694 25.299 1.00 84.31 759 GLU A O 1
ATOM 5945 N N . THR A 1 760 ? -42.206 10.088 27.399 1.00 89.25 760 THR A N 1
ATOM 5946 C CA . THR A 1 760 ? -40.854 10.097 27.973 1.00 89.25 760 THR A CA 1
ATOM 5947 C C . THR A 1 760 ? -40.737 9.210 29.201 1.00 89.25 760 THR A C 1
ATOM 5949 O O . THR A 1 760 ? -41.682 9.120 29.982 1.00 89.25 760 THR A O 1
ATOM 5952 N N . ALA A 1 761 ? -39.559 8.629 29.409 1.00 91.31 761 ALA A N 1
ATOM 5953 C CA . ALA A 1 761 ? -39.189 7.948 30.646 1.00 91.31 761 ALA A CA 1
ATOM 5954 C C . ALA A 1 761 ? -37.759 8.300 31.065 1.00 91.31 761 ALA A C 1
ATOM 5956 O O . ALA A 1 761 ? -36.947 8.758 30.256 1.00 91.31 761 ALA A O 1
ATOM 5957 N N . THR A 1 762 ? -37.466 8.063 32.338 1.00 93.69 762 THR A N 1
ATOM 5958 C CA . THR A 1 762 ? -36.121 8.101 32.910 1.00 93.69 762 THR A CA 1
ATOM 5959 C C . THR A 1 762 ? -35.657 6.691 33.251 1.00 93.69 762 THR A C 1
ATOM 5961 O O . THR A 1 762 ? -36.447 5.744 33.325 1.00 93.69 762 THR A O 1
ATOM 5964 N N . GLY A 1 763 ? -34.350 6.545 33.403 1.00 94.12 763 GLY A N 1
ATOM 5965 C CA . GLY A 1 763 ? -33.740 5.296 33.810 1.00 94.12 763 GLY A CA 1
ATOM 5966 C C . GLY A 1 763 ? -32.241 5.450 33.976 1.00 94.12 763 GLY A C 1
ATOM 5967 O O . GLY A 1 763 ? -31.714 6.563 34.014 1.00 94.12 763 GLY A O 1
ATOM 5968 N N . ASN A 1 764 ? -31.548 4.323 34.035 1.00 95.25 764 ASN A N 1
ATOM 5969 C CA . ASN A 1 764 ? -30.106 4.274 34.219 1.00 95.25 764 ASN A CA 1
ATOM 5970 C C . ASN A 1 764 ? -29.476 3.279 33.249 1.00 95.25 764 ASN A C 1
ATOM 5972 O O . ASN A 1 764 ? -30.104 2.298 32.851 1.00 95.25 764 ASN A O 1
ATOM 5976 N N . ALA A 1 765 ? -28.216 3.520 32.912 1.00 94.56 765 ALA A N 1
ATOM 5977 C CA . ALA A 1 765 ? -27.368 2.580 32.205 1.00 94.56 765 ALA A CA 1
ATOM 5978 C C . ALA A 1 765 ? -26.126 2.259 33.038 1.00 94.56 765 ALA A C 1
ATOM 5980 O O . ALA A 1 765 ? -25.537 3.138 33.672 1.00 94.56 765 ALA A O 1
ATOM 5981 N N . VAL A 1 766 ? -25.724 0.994 33.013 1.00 95.25 766 VAL A N 1
ATOM 5982 C CA . VAL A 1 766 ? -24.480 0.492 33.587 1.00 95.25 766 VAL A CA 1
ATOM 5983 C C . VAL A 1 766 ? -23.714 -0.219 32.482 1.00 95.25 766 VAL A C 1
ATOM 5985 O O . VAL A 1 766 ? -24.175 -1.223 31.945 1.00 95.25 766 VAL A O 1
ATOM 5988 N N . LEU A 1 767 ? -22.547 0.312 32.148 1.00 94.19 767 LEU A N 1
ATOM 5989 C CA . LEU A 1 767 ? -21.606 -0.275 31.211 1.00 94.19 767 LEU A CA 1
ATOM 5990 C C . LEU A 1 767 ? -20.529 -1.037 31.987 1.00 94.19 767 LEU A C 1
ATOM 5992 O O . LEU A 1 767 ? -19.866 -0.470 32.858 1.00 94.19 767 LEU A O 1
ATOM 5996 N N . THR A 1 768 ? -20.347 -2.310 31.659 1.00 94.56 768 THR A N 1
ATOM 5997 C CA . THR A 1 768 ? -19.276 -3.152 32.196 1.00 94.56 768 THR A CA 1
ATOM 5998 C C . THR A 1 768 ? -18.075 -3.133 31.254 1.00 94.56 768 THR A C 1
ATOM 6000 O O . THR A 1 768 ? -18.219 -3.356 30.050 1.00 94.56 768 THR A O 1
ATOM 6003 N N . ILE A 1 769 ? -16.893 -2.861 31.810 1.00 94.50 769 ILE A N 1
ATOM 6004 C CA . ILE A 1 769 ? -15.615 -2.847 31.097 1.00 94.50 769 ILE A CA 1
ATOM 6005 C C . ILE A 1 769 ? -14.694 -3.903 31.709 1.00 94.50 769 ILE A C 1
ATOM 6007 O O . ILE A 1 769 ? -14.242 -3.744 32.848 1.00 94.50 769 ILE A O 1
ATOM 6011 N N . ASP A 1 770 ? -14.374 -4.939 30.943 1.00 95.00 770 ASP A N 1
ATOM 6012 C CA . ASP A 1 770 ? -13.513 -6.037 31.382 1.00 95.00 770 ASP A CA 1
ATOM 6013 C C . ASP A 1 770 ? -12.055 -5.771 30.999 1.00 95.00 770 ASP A C 1
ATOM 6015 O O . ASP A 1 770 ? -11.758 -5.383 29.866 1.00 95.00 770 ASP A O 1
ATOM 6019 N N . ASP A 1 771 ? -11.131 -6.018 31.925 1.00 94.50 771 ASP A N 1
ATOM 6020 C CA . ASP A 1 771 ? -9.688 -5.984 31.666 1.00 94.50 771 ASP A CA 1
ATOM 6021 C C . ASP A 1 771 ? -9.150 -7.333 31.152 1.00 94.50 771 ASP A C 1
ATOM 6023 O O . ASP A 1 771 ? -8.176 -7.891 31.652 1.00 94.50 771 ASP A O 1
ATOM 6027 N N . ASP A 1 772 ? -9.838 -7.905 30.161 1.00 95.25 772 ASP A N 1
ATOM 6028 C CA . ASP A 1 772 ? -9.504 -9.210 29.576 1.00 95.25 772 ASP A CA 1
ATOM 6029 C C . ASP A 1 772 ? -8.242 -9.178 28.692 1.00 95.25 772 ASP A C 1
ATOM 6031 O O . ASP A 1 772 ? -7.693 -10.229 28.379 1.00 95.25 772 ASP A O 1
ATOM 6035 N N . PHE A 1 773 ? -7.741 -7.994 28.324 1.00 96.25 773 PHE A N 1
ATOM 6036 C CA . PHE A 1 773 ? -6.547 -7.833 27.487 1.00 96.25 773 PHE A CA 1
ATOM 6037 C C . PHE A 1 773 ? -5.226 -7.971 28.262 1.00 96.25 773 PHE A C 1
ATOM 6039 O O . PHE A 1 773 ? -4.178 -8.196 27.652 1.00 96.25 773 PHE A O 1
ATOM 6046 N N . GLN A 1 774 ? -5.245 -7.905 29.598 1.00 94.50 774 GLN A N 1
ATOM 6047 C CA . GLN A 1 774 ? -4.032 -8.035 30.417 1.00 94.50 774 GLN A CA 1
ATOM 6048 C C . GLN A 1 774 ? -3.295 -9.366 30.173 1.00 94.50 774 GLN A C 1
ATOM 6050 O O . GLN A 1 774 ? -2.066 -9.393 30.133 1.00 94.50 774 GLN A O 1
ATOM 6055 N N . ILE A 1 775 ? -4.023 -10.451 29.892 1.00 95.94 775 ILE A N 1
ATOM 6056 C CA . ILE A 1 775 ? -3.424 -11.750 29.545 1.00 95.94 775 ILE A CA 1
ATOM 6057 C C . ILE A 1 775 ? -2.567 -11.687 28.268 1.00 95.94 775 ILE A C 1
ATOM 6059 O O . ILE A 1 775 ? -1.558 -12.382 28.158 1.00 95.94 775 ILE A O 1
ATOM 6063 N N . VAL A 1 776 ? -2.923 -10.815 27.316 1.00 97.00 776 VAL A N 1
ATOM 6064 C CA . VAL A 1 776 ? -2.136 -10.576 26.098 1.00 97.00 776 VAL A CA 1
ATOM 6065 C C . VAL A 1 776 ? -0.871 -9.796 26.437 1.00 97.00 776 VAL A C 1
ATOM 6067 O O . VAL A 1 776 ? 0.199 -10.136 25.938 1.00 97.00 776 VAL A O 1
ATOM 6070 N N . HIS A 1 777 ? -0.957 -8.788 27.310 1.00 95.50 777 HIS A N 1
ATOM 6071 C CA . HIS A 1 777 ? 0.229 -8.074 27.792 1.00 95.50 777 HIS A CA 1
ATOM 6072 C C . HIS A 1 777 ? 1.233 -9.023 28.456 1.00 95.50 777 HIS A C 1
ATOM 6074 O O . HIS A 1 777 ? 2.428 -8.962 28.149 1.00 95.50 777 HIS A O 1
ATOM 6080 N N . ASP A 1 778 ? 0.752 -9.928 29.306 1.00 95.69 778 ASP A N 1
ATOM 6081 C CA . ASP A 1 778 ? 1.594 -10.901 29.997 1.00 95.69 778 ASP A CA 1
ATOM 6082 C C . ASP A 1 778 ? 2.240 -11.876 29.000 1.00 95.69 778 ASP A C 1
ATOM 6084 O O . ASP A 1 778 ? 3.459 -12.068 29.032 1.00 95.69 778 ASP A O 1
ATOM 6088 N N . ALA A 1 779 ? 1.470 -12.411 28.048 1.00 97.62 779 ALA A N 1
ATOM 6089 C CA . ALA A 1 779 ? 1.973 -13.293 26.993 1.00 97.62 779 ALA A CA 1
ATOM 6090 C C . ALA A 1 779 ? 3.045 -12.621 26.118 1.00 97.62 779 ALA A C 1
ATOM 6092 O O . ALA A 1 779 ? 4.122 -13.174 25.878 1.00 97.62 779 ALA A O 1
ATOM 6093 N N . LEU A 1 780 ? 2.801 -11.384 25.678 1.00 97.06 780 LEU A N 1
ATOM 6094 C CA . LEU A 1 780 ? 3.765 -10.627 24.877 1.00 97.06 780 LEU A CA 1
ATOM 6095 C C . LEU A 1 780 ? 5.038 -10.309 25.661 1.00 97.06 780 LEU A C 1
ATOM 6097 O O . LEU A 1 780 ? 6.125 -10.341 25.084 1.00 97.06 780 LEU A O 1
ATOM 6101 N N . SER A 1 781 ? 4.928 -10.062 26.969 1.00 95.12 781 SER A N 1
ATOM 6102 C CA . SER A 1 781 ? 6.098 -9.849 27.820 1.00 95.12 781 SER A CA 1
ATOM 6103 C C . SER A 1 781 ? 7.016 -11.079 27.846 1.00 95.12 781 SER A C 1
ATOM 6105 O O . SER A 1 781 ? 8.228 -10.924 27.693 1.00 95.12 781 SER A O 1
ATOM 6107 N N . GLN A 1 782 ? 6.449 -12.291 27.911 1.00 96.69 782 GLN A N 1
ATOM 6108 C CA . GLN A 1 782 ? 7.188 -13.561 27.885 1.00 96.69 782 GLN A CA 1
ATOM 6109 C C . GLN A 1 782 ? 7.825 -13.849 26.519 1.00 96.69 782 GLN A C 1
ATOM 6111 O O . GLN A 1 782 ? 8.892 -14.456 26.440 1.00 96.69 782 GLN A O 1
ATOM 6116 N N . LEU A 1 783 ? 7.186 -13.402 25.436 1.00 96.25 783 LEU A N 1
ATOM 6117 C CA . LEU A 1 783 ? 7.663 -13.591 24.065 1.00 96.25 783 LEU A CA 1
ATOM 6118 C C . LEU A 1 783 ? 8.696 -12.550 23.616 1.00 96.25 783 LEU A C 1
ATOM 6120 O O . LEU A 1 783 ? 9.266 -12.709 22.534 1.00 96.25 783 LEU A O 1
ATOM 6124 N N . THR A 1 784 ? 8.943 -11.502 24.413 1.00 94.69 784 THR A N 1
ATOM 6125 C CA . THR A 1 784 ? 9.766 -10.340 24.028 1.00 94.69 784 THR A CA 1
ATOM 6126 C C . THR A 1 784 ? 11.068 -10.757 23.338 1.00 94.69 784 THR A C 1
ATOM 6128 O O . THR A 1 784 ? 11.304 -10.370 22.196 1.00 94.69 784 THR A O 1
ATOM 6131 N N . ASP A 1 785 ? 11.873 -11.610 23.971 1.00 90.81 785 ASP A N 1
ATOM 6132 C CA . ASP A 1 785 ? 13.216 -11.935 23.474 1.00 90.81 785 ASP A CA 1
ATOM 6133 C C . ASP A 1 785 ? 13.259 -13.028 22.394 1.00 90.81 785 ASP A C 1
ATOM 6135 O O . ASP A 1 785 ? 14.228 -13.105 21.641 1.00 90.81 785 ASP A O 1
ATOM 6139 N N . SER A 1 786 ? 12.218 -13.856 22.273 1.00 90.12 786 SER A N 1
ATOM 6140 C CA . SER A 1 786 ? 12.179 -14.993 21.335 1.00 90.12 786 SER A CA 1
ATOM 6141 C C . SER A 1 786 ? 11.370 -14.719 20.060 1.00 90.12 786 SER A C 1
ATOM 6143 O O . SER A 1 786 ? 11.571 -15.368 19.024 1.00 90.12 786 SER A O 1
ATOM 6145 N N . ALA A 1 787 ? 10.426 -13.775 20.108 1.00 92.94 787 ALA A N 1
ATOM 6146 C CA . ALA A 1 787 ? 9.534 -13.458 18.996 1.00 92.94 787 ALA A CA 1
ATOM 6147 C C . ALA A 1 787 ? 9.893 -12.153 18.278 1.00 92.94 787 ALA A C 1
ATOM 6149 O O . ALA A 1 787 ? 9.726 -12.085 17.062 1.00 92.94 787 ALA A O 1
ATOM 6150 N N . PHE A 1 788 ? 10.419 -11.151 18.988 1.00 94.50 788 PHE A N 1
ATOM 6151 C CA . PHE A 1 788 ? 10.561 -9.781 18.482 1.00 94.50 788 PHE A CA 1
ATOM 6152 C C . PHE A 1 788 ? 12.005 -9.398 18.123 1.00 94.50 788 PHE A C 1
ATOM 6154 O O . PHE A 1 788 ? 12.466 -8.292 18.416 1.00 94.50 788 PHE A O 1
ATOM 6161 N N . THR A 1 789 ? 12.720 -10.311 17.464 1.00 91.81 789 THR A N 1
ATOM 6162 C CA . THR A 1 789 ? 14.099 -10.105 16.989 1.00 91.81 789 THR A CA 1
ATOM 6163 C C . THR A 1 789 ? 14.155 -9.194 15.749 1.00 91.81 789 THR A C 1
ATOM 6165 O O . THR A 1 789 ? 13.129 -8.735 15.246 1.00 91.81 789 THR A O 1
ATOM 6168 N N . SER A 1 790 ? 15.355 -8.918 15.222 1.00 90.56 790 SER A N 1
ATOM 6169 C CA . SER A 1 790 ? 15.558 -8.136 13.986 1.00 90.56 790 SER A CA 1
ATOM 6170 C C . SER A 1 790 ? 15.317 -8.921 12.686 1.00 90.56 790 SER A C 1
ATOM 6172 O O . SER A 1 790 ? 15.710 -8.468 11.607 1.00 90.56 790 SER A O 1
ATOM 6174 N N . GLN A 1 791 ? 14.703 -10.102 12.775 1.00 90.88 791 GLN A N 1
ATOM 6175 C CA . GLN A 1 791 ? 14.256 -10.862 11.609 1.00 90.88 791 GLN A CA 1
ATOM 6176 C C . GLN A 1 791 ? 13.123 -10.119 10.873 1.00 90.88 791 GLN A C 1
ATOM 6178 O O . GLN A 1 791 ? 12.455 -9.272 11.481 1.00 90.88 791 GLN A O 1
ATOM 6183 N N . PRO A 1 792 ? 12.900 -10.406 9.574 1.00 92.56 792 PRO A N 1
ATOM 6184 C CA . PRO A 1 792 ? 11.772 -9.867 8.822 1.00 92.56 792 PRO A CA 1
ATOM 6185 C C . PRO A 1 792 ? 10.446 -9.994 9.574 1.00 92.56 792 PRO A C 1
ATOM 6187 O O . PRO A 1 792 ? 10.134 -11.038 10.156 1.00 92.56 792 PRO A O 1
ATOM 6190 N N . PHE A 1 793 ? 9.666 -8.918 9.560 1.00 93.88 793 PHE A N 1
ATOM 6191 C CA . PHE A 1 793 ? 8.334 -8.899 10.137 1.00 93.88 793 PHE A CA 1
ATOM 6192 C C . PHE A 1 793 ? 7.408 -9.806 9.330 1.00 93.88 793 PHE A C 1
ATOM 6194 O O . PHE A 1 793 ? 7.239 -9.611 8.132 1.00 93.88 793 PHE A O 1
ATOM 6201 N N . HIS A 1 794 ? 6.780 -10.774 9.991 1.00 92.25 794 HIS A N 1
ATOM 6202 C CA . HIS A 1 794 ? 5.767 -11.628 9.380 1.00 92.25 794 HIS A CA 1
ATOM 6203 C C . HIS A 1 794 ? 4.594 -11.774 10.348 1.00 92.25 794 HIS A C 1
ATOM 6205 O O . HIS A 1 794 ? 4.552 -12.708 11.159 1.00 92.25 794 HIS A O 1
ATOM 6211 N N . ALA A 1 795 ? 3.652 -10.830 10.280 1.00 92.56 795 ALA A N 1
ATOM 6212 C CA . ALA A 1 795 ? 2.493 -10.733 11.172 1.00 92.56 795 ALA A CA 1
ATOM 6213 C C . ALA A 1 795 ? 1.804 -12.083 11.455 1.00 92.56 795 ALA A C 1
ATOM 6215 O O . ALA A 1 795 ? 1.686 -12.434 12.631 1.00 92.56 795 ALA A O 1
ATOM 6216 N N . PRO A 1 796 ? 1.449 -12.908 10.448 1.00 91.44 796 PRO A N 1
ATOM 6217 C CA . PRO A 1 796 ? 0.784 -14.187 10.710 1.00 91.44 796 PRO A CA 1
ATOM 6218 C C . PRO A 1 796 ? 1.606 -15.176 11.564 1.00 91.44 796 PRO A C 1
ATOM 6220 O O . PRO A 1 796 ? 1.061 -15.972 12.331 1.00 91.44 796 PRO A O 1
ATOM 6223 N N . LYS A 1 797 ? 2.944 -15.108 11.503 1.00 91.19 797 LYS A N 1
ATOM 6224 C CA . LYS A 1 797 ? 3.826 -15.957 12.328 1.00 91.19 797 LYS A CA 1
ATOM 6225 C C . LYS A 1 797 ? 3.949 -15.424 13.749 1.00 91.19 797 LYS A C 1
ATOM 6227 O O . LYS A 1 797 ? 3.989 -16.217 14.685 1.00 91.19 797 LYS A O 1
ATOM 6232 N N . LEU A 1 798 ? 3.977 -14.103 13.924 1.00 94.56 798 LEU A N 1
ATOM 6233 C CA . LEU A 1 798 ? 3.926 -13.494 15.256 1.00 94.56 798 LEU A CA 1
ATOM 6234 C C . LEU A 1 798 ? 2.591 -13.788 15.948 1.00 94.56 798 LEU A C 1
ATOM 6236 O O . LEU A 1 798 ? 2.595 -14.161 17.117 1.00 94.56 798 LEU A O 1
ATOM 6240 N N . MET A 1 799 ? 1.477 -13.738 15.209 1.00 95.44 799 MET A N 1
ATOM 6241 C CA . MET A 1 799 ? 0.173 -14.197 15.699 1.00 95.44 799 MET A CA 1
ATOM 6242 C C . MET A 1 799 ? 0.204 -15.670 16.110 1.00 95.44 799 MET A C 1
ATOM 6244 O O . MET A 1 799 ? -0.288 -16.014 17.179 1.00 95.44 799 MET A O 1
ATOM 6248 N N . SER A 1 800 ? 0.850 -16.534 15.320 1.00 93.38 800 SER A N 1
ATOM 6249 C CA . SER A 1 800 ? 0.996 -17.957 15.664 1.00 93.38 800 SER A CA 1
ATOM 6250 C C . SER A 1 800 ? 1.775 -18.173 16.963 1.00 93.38 800 SER A C 1
ATOM 6252 O O . SER A 1 800 ? 1.342 -18.966 17.793 1.00 93.38 800 SER A O 1
ATOM 6254 N N . LYS A 1 801 ? 2.877 -17.436 17.173 1.00 95.00 801 LYS A N 1
ATOM 6255 C CA . LYS A 1 801 ? 3.653 -17.479 18.426 1.00 95.00 801 LYS A CA 1
ATOM 6256 C C . LYS A 1 801 ? 2.839 -16.986 19.626 1.00 95.00 801 LYS A C 1
ATOM 6258 O O . LYS A 1 801 ? 2.903 -17.589 20.694 1.00 95.00 801 LYS A O 1
ATOM 6263 N N . LEU A 1 802 ? 2.061 -15.913 19.453 1.00 97.31 802 LEU A N 1
ATOM 6264 C CA . LEU A 1 802 ? 1.146 -15.425 20.488 1.00 97.31 802 LEU A CA 1
ATOM 6265 C C . LEU A 1 802 ? 0.095 -16.486 20.833 1.00 97.31 802 LEU A C 1
ATOM 6267 O O . LEU A 1 802 ? -0.129 -16.773 22.003 1.00 97.31 802 LEU A O 1
ATOM 6271 N N . PHE A 1 803 ? -0.521 -17.098 19.824 1.00 97.25 803 PHE A N 1
ATOM 6272 C CA . PHE A 1 803 ? -1.521 -18.144 20.018 1.00 97.25 803 PHE A CA 1
ATOM 6273 C C . PHE A 1 803 ? -0.951 -19.374 20.711 1.00 97.25 803 PHE A C 1
ATOM 6275 O O . PHE A 1 803 ? -1.577 -19.879 21.635 1.00 97.25 803 PHE A O 1
ATOM 6282 N N . GLU A 1 804 ? 0.241 -19.821 20.322 1.00 95.94 804 GLU A N 1
ATOM 6283 C CA . GLU A 1 804 ? 0.940 -20.913 20.995 1.00 95.94 804 GLU A CA 1
ATOM 6284 C C . GLU A 1 804 ? 1.161 -20.611 22.485 1.00 95.94 804 GLU A C 1
ATOM 6286 O O . GLU A 1 804 ? 0.837 -21.445 23.327 1.00 95.94 804 GLU A O 1
ATOM 6291 N N . ASN A 1 805 ? 1.623 -19.401 22.824 1.00 96.75 805 ASN A N 1
ATOM 6292 C CA . ASN A 1 805 ? 1.830 -18.992 24.217 1.00 96.75 805 ASN A CA 1
ATOM 6293 C C . ASN A 1 805 ? 0.514 -18.888 25.015 1.00 96.75 805 ASN A C 1
ATOM 6295 O O . ASN A 1 805 ? 0.480 -19.261 26.184 1.00 96.75 805 ASN A O 1
ATOM 6299 N N . LEU A 1 806 ? -0.576 -18.451 24.376 1.00 96.94 806 LEU A N 1
ATOM 6300 C CA . LEU A 1 806 ? -1.914 -18.378 24.978 1.00 96.94 806 LEU A CA 1
ATOM 6301 C C . LEU A 1 806 ? -2.654 -19.733 25.012 1.00 96.94 806 LEU A C 1
ATOM 6303 O O . LEU A 1 806 ? -3.760 -19.813 25.543 1.00 96.94 806 LEU A O 1
ATOM 6307 N N . GLY A 1 807 ? -2.098 -20.801 24.429 1.00 96.00 807 GLY A N 1
ATOM 6308 C CA . GLY A 1 807 ? -2.784 -22.094 24.303 1.00 96.00 807 GLY A CA 1
ATOM 6309 C C . GLY A 1 807 ? -3.945 -22.091 23.297 1.00 96.00 807 GLY A C 1
ATOM 6310 O O . GLY A 1 807 ? -4.815 -22.962 23.334 1.00 96.00 807 GLY A O 1
ATOM 6311 N N . ILE A 1 808 ? -3.975 -21.119 22.384 1.00 95.62 808 ILE A N 1
ATOM 6312 C CA . ILE A 1 808 ? -4.927 -21.040 21.276 1.00 95.62 808 ILE A CA 1
ATOM 6313 C C . ILE A 1 808 ? -4.428 -21.954 20.154 1.00 95.62 808 ILE A C 1
ATOM 6315 O O . ILE A 1 808 ? -3.265 -21.896 19.751 1.00 95.62 808 ILE A O 1
ATOM 6319 N N . ALA A 1 809 ? -5.318 -22.774 19.587 1.00 90.81 809 ALA A N 1
ATOM 6320 C CA . ALA A 1 809 ? -4.994 -23.530 18.379 1.00 90.81 809 ALA A CA 1
ATOM 6321 C C . ALA A 1 809 ? -4.520 -22.558 17.286 1.00 90.81 809 ALA A C 1
ATOM 6323 O O . ALA A 1 809 ? -5.270 -21.669 16.889 1.00 90.81 809 ALA A O 1
ATOM 6324 N N . HIS A 1 810 ? -3.298 -22.701 16.788 1.00 86.69 810 HIS A N 1
ATOM 6325 C CA . HIS A 1 810 ? -2.731 -21.770 15.817 1.00 86.69 810 HIS A CA 1
ATOM 6326 C C . HIS A 1 810 ? -2.642 -22.392 14.431 1.00 86.69 810 HIS A C 1
ATOM 6328 O O . HIS A 1 810 ? -2.578 -23.612 14.266 1.00 86.69 810 HIS A O 1
ATOM 6334 N N . THR A 1 811 ? -2.645 -21.530 13.422 1.00 81.81 811 THR A N 1
ATOM 6335 C CA . THR A 1 811 ? -2.471 -21.952 12.039 1.00 81.81 811 THR A CA 1
ATOM 6336 C C . THR A 1 811 ? -0.997 -21.877 11.688 1.00 81.81 811 THR A C 1
ATOM 6338 O O . THR A 1 811 ? -0.360 -20.850 11.898 1.00 81.81 811 THR A O 1
ATOM 6341 N N . ARG A 1 812 ? -0.433 -22.948 11.125 1.00 83.44 812 ARG A N 1
ATOM 6342 C CA . ARG A 1 812 ? 0.936 -22.900 10.608 1.00 83.44 812 ARG A CA 1
ATOM 6343 C C . ARG A 1 812 ? 0.940 -22.173 9.267 1.00 83.44 812 ARG A C 1
ATOM 6345 O O . ARG A 1 812 ? 0.727 -22.787 8.224 1.00 83.44 812 ARG A O 1
ATOM 6352 N N . TRP A 1 813 ? 1.159 -20.864 9.316 1.00 85.31 813 TRP A N 1
ATOM 6353 C CA . TRP A 1 813 ? 1.298 -20.037 8.124 1.00 85.31 813 TRP A CA 1
ATOM 6354 C C . TRP A 1 813 ? 2.528 -20.431 7.315 1.00 85.31 813 TRP A C 1
ATOM 6356 O O . TRP A 1 813 ? 3.586 -20.745 7.871 1.00 85.31 813 TRP A O 1
ATOM 6366 N N . CYS A 1 814 ? 2.373 -20.399 5.994 1.00 79.06 814 CYS A N 1
ATOM 6367 C CA . CYS A 1 814 ? 3.483 -20.578 5.080 1.00 79.06 814 CYS A CA 1
ATOM 6368 C C . CYS A 1 814 ? 4.593 -19.550 5.310 1.00 79.06 814 CYS A C 1
ATOM 6370 O O . CYS A 1 814 ? 4.412 -18.457 5.853 1.00 79.06 814 CYS A O 1
ATOM 6372 N N . CYS A 1 815 ? 5.728 -19.941 4.749 1.00 75.31 815 CYS A N 1
ATOM 6373 C CA . CYS A 1 815 ? 6.693 -19.128 4.038 1.00 75.31 815 CYS A CA 1
ATOM 6374 C C . CYS A 1 815 ? 7.891 -18.811 4.918 1.00 75.31 815 CYS A C 1
ATOM 6376 O O . CYS A 1 815 ? 8.346 -17.676 5.041 1.00 75.31 815 CYS A O 1
ATOM 6378 N N . ASN A 1 816 ? 8.401 -19.831 5.606 1.00 78.12 816 ASN A N 1
ATOM 6379 C CA . ASN A 1 816 ? 9.759 -19.795 6.133 1.00 78.12 816 ASN A CA 1
ATOM 6380 C C . ASN A 1 816 ? 10.757 -19.768 4.978 1.00 78.12 816 ASN A C 1
ATOM 6382 O O . ASN A 1 816 ? 10.465 -20.229 3.871 1.00 78.12 816 ASN A O 1
ATOM 6386 N N . ALA A 1 817 ? 11.942 -19.224 5.250 1.00 76.44 817 ALA A N 1
ATOM 6387 C CA . ALA A 1 817 ? 13.040 -19.248 4.293 1.00 76.44 817 ALA A CA 1
ATOM 6388 C C . ALA A 1 817 ? 13.346 -20.689 3.846 1.00 76.44 817 ALA A C 1
ATOM 6390 O O . ALA A 1 817 ? 13.504 -20.935 2.653 1.00 76.44 817 ALA A O 1
ATOM 6391 N N . ASP A 1 818 ? 13.299 -21.627 4.796 1.00 79.56 818 ASP A N 1
ATOM 6392 C CA . ASP A 1 818 ? 13.641 -23.039 4.600 1.00 79.56 818 ASP A CA 1
ATOM 6393 C C . ASP A 1 818 ? 12.466 -23.912 4.150 1.00 79.56 818 ASP A C 1
ATOM 6395 O O . ASP A 1 818 ? 12.632 -25.118 3.962 1.00 79.56 818 ASP A O 1
ATOM 6399 N N . ASP A 1 819 ? 11.264 -23.341 3.989 1.00 82.31 819 ASP A N 1
ATOM 6400 C CA . ASP A 1 819 ? 10.150 -24.132 3.472 1.00 82.31 819 ASP A CA 1
ATOM 6401 C C . ASP A 1 819 ? 10.538 -24.637 2.064 1.00 82.31 819 ASP A C 1
ATOM 6403 O O . ASP A 1 819 ? 11.034 -23.844 1.248 1.00 82.31 819 ASP A O 1
ATOM 6407 N N . PRO A 1 820 ? 10.305 -25.918 1.734 1.00 81.81 820 PRO A N 1
ATOM 6408 C CA . PRO A 1 820 ? 10.638 -26.463 0.423 1.00 81.81 820 PRO A CA 1
ATOM 6409 C C . PRO A 1 820 ? 9.911 -25.745 -0.720 1.00 81.81 820 PRO A C 1
ATOM 6411 O O . PRO A 1 820 ? 8.759 -25.334 -0.575 1.00 81.81 820 PRO A O 1
ATOM 6414 N N . ALA A 1 821 ? 10.580 -25.585 -1.858 1.00 87.00 821 ALA A N 1
ATOM 6415 C CA . ALA A 1 821 ? 10.029 -24.945 -3.048 1.00 87.00 821 ALA A CA 1
ATOM 6416 C C . ALA A 1 821 ? 10.720 -25.460 -4.315 1.00 87.00 821 ALA A C 1
ATOM 6418 O O . ALA A 1 821 ? 11.824 -26.009 -4.218 1.00 87.00 821 ALA A O 1
ATOM 6419 N N . PRO A 1 822 ? 10.116 -25.242 -5.495 1.00 90.81 822 PRO A N 1
ATOM 6420 C CA . PRO A 1 822 ? 10.768 -25.522 -6.764 1.00 90.81 822 PRO A CA 1
ATOM 6421 C C . PRO A 1 822 ? 12.128 -24.806 -6.901 1.00 90.81 822 PRO A C 1
ATOM 6423 O O . PRO A 1 822 ? 12.358 -23.749 -6.288 1.00 90.81 822 PRO A O 1
ATOM 6426 N N . PRO A 1 823 ? 13.061 -25.372 -7.688 1.00 88.06 823 PRO A N 1
ATOM 6427 C CA . PRO A 1 823 ? 14.367 -24.767 -7.914 1.00 88.06 823 PRO A CA 1
ATOM 6428 C C . PRO A 1 823 ? 14.236 -23.436 -8.662 1.00 88.06 823 PRO A C 1
ATOM 6430 O O . PRO A 1 823 ? 13.457 -23.306 -9.605 1.00 88.06 823 PRO A O 1
ATOM 6433 N N . VAL A 1 824 ? 15.045 -22.452 -8.261 1.00 90.50 824 VAL A N 1
ATOM 6434 C CA . VAL A 1 824 ? 15.112 -21.159 -8.952 1.00 90.50 824 VAL A CA 1
ATOM 6435 C C . VAL A 1 824 ? 15.802 -21.351 -10.292 1.00 90.50 824 VAL A C 1
ATOM 6437 O O . VAL A 1 824 ? 16.922 -21.855 -10.353 1.00 90.50 824 VAL A O 1
ATOM 6440 N N . ARG A 1 825 ? 15.143 -20.899 -11.357 1.00 91.06 825 ARG A N 1
ATOM 6441 C CA . ARG A 1 825 ? 15.719 -20.790 -12.696 1.00 91.06 825 ARG A CA 1
ATOM 6442 C C . ARG A 1 825 ? 15.742 -19.326 -13.101 1.00 91.06 825 ARG A C 1
ATOM 6444 O O . ARG A 1 825 ? 14.743 -18.633 -12.931 1.00 91.06 825 ARG A O 1
ATOM 6451 N N . LEU A 1 826 ? 16.880 -18.863 -13.598 1.00 87.50 826 LEU A N 1
ATOM 6452 C CA . LEU A 1 826 ? 17.016 -17.530 -14.180 1.00 87.50 826 LEU A CA 1
ATOM 6453 C C . LEU A 1 826 ? 16.578 -17.577 -15.643 1.00 87.50 826 LEU A C 1
ATOM 6455 O O . LEU A 1 826 ? 16.760 -18.599 -16.300 1.00 87.50 826 LEU A O 1
ATOM 6459 N N . ASP A 1 827 ? 16.031 -16.477 -16.151 1.00 79.44 827 ASP A N 1
ATOM 6460 C CA . ASP A 1 827 ? 15.835 -16.313 -17.592 1.00 79.44 827 ASP A CA 1
ATOM 6461 C C . ASP A 1 827 ? 17.197 -16.390 -18.317 1.00 79.44 827 ASP A C 1
ATOM 6463 O O . ASP A 1 827 ? 18.137 -15.687 -17.942 1.00 79.44 827 ASP A O 1
ATOM 6467 N N . GLU A 1 828 ? 17.328 -17.245 -19.339 1.00 62.22 828 GLU A N 1
ATOM 6468 C CA . GLU A 1 828 ? 18.589 -17.513 -20.059 1.00 62.22 828 GLU A CA 1
ATOM 6469 C C . GLU A 1 828 ? 19.217 -16.248 -20.669 1.00 62.22 828 GLU A C 1
ATOM 6471 O O . GLU A 1 828 ? 20.440 -16.167 -20.810 1.00 62.22 828 GLU A O 1
ATOM 6476 N N . ALA A 1 829 ? 18.407 -15.216 -20.935 1.00 55.19 829 ALA A N 1
ATOM 6477 C CA . ALA A 1 829 ? 18.867 -13.878 -21.311 1.00 55.19 829 ALA A CA 1
ATOM 6478 C C . ALA A 1 829 ? 19.912 -13.289 -20.331 1.00 55.19 829 ALA A C 1
ATOM 6480 O O . ALA A 1 829 ? 20.784 -12.533 -20.751 1.00 55.19 829 ALA A O 1
ATOM 6481 N N . ILE A 1 830 ? 19.881 -13.688 -19.054 1.00 55.53 830 ILE A N 1
ATOM 6482 C CA . ILE A 1 830 ? 20.808 -13.262 -17.993 1.00 55.53 830 ILE A CA 1
ATOM 6483 C C . ILE A 1 830 ? 22.163 -14.000 -18.088 1.00 55.53 830 ILE A C 1
ATOM 6485 O O . ILE A 1 830 ? 23.193 -13.467 -17.678 1.00 55.53 830 ILE A O 1
ATOM 6489 N N . SER A 1 831 ? 22.194 -15.222 -18.638 1.00 45.44 831 SER A N 1
ATOM 6490 C CA . SER A 1 831 ? 23.360 -16.125 -18.597 1.00 45.44 831 SER A CA 1
ATOM 6491 C C . SER A 1 831 ? 24.441 -15.828 -19.644 1.00 45.44 831 SER A C 1
ATOM 6493 O O . SER A 1 831 ? 25.570 -16.284 -19.493 1.00 45.44 831 SER A O 1
ATOM 6495 N N . SER A 1 832 ? 24.127 -15.077 -20.702 1.00 45.59 832 SER A N 1
ATOM 6496 C CA . SER A 1 832 ? 25.061 -14.765 -21.801 1.00 45.59 832 SER A CA 1
ATOM 6497 C C . SER A 1 832 ? 26.011 -13.585 -21.522 1.00 45.59 832 SER A C 1
ATOM 6499 O O . SER A 1 832 ? 26.677 -13.084 -22.430 1.00 45.59 832 SER A O 1
ATOM 6501 N N . ALA A 1 833 ? 26.088 -13.124 -20.270 1.00 44.56 833 ALA A N 1
ATOM 6502 C CA . ALA A 1 833 ? 26.920 -12.005 -19.831 1.00 44.56 833 ALA A CA 1
ATOM 6503 C C . ALA A 1 833 ? 28.432 -12.333 -19.776 1.00 44.56 833 ALA A C 1
ATOM 6505 O O . ALA A 1 833 ? 29.147 -11.796 -18.930 1.00 44.56 833 ALA A O 1
ATOM 6506 N N . GLU A 1 834 ? 28.941 -13.190 -20.667 1.00 40.81 834 GLU A N 1
ATOM 6507 C CA . GLU A 1 834 ? 30.384 -13.350 -20.837 1.00 40.81 834 GLU A CA 1
ATOM 6508 C C . GLU A 1 834 ? 30.995 -12.093 -21.485 1.00 40.81 834 GLU A C 1
ATOM 6510 O O . GLU A 1 834 ? 30.479 -11.479 -22.425 1.00 40.81 834 GLU A O 1
ATOM 6515 N N . THR A 1 835 ? 32.083 -11.688 -20.842 1.00 45.28 835 THR A N 1
ATOM 6516 C CA . THR A 1 835 ? 32.880 -10.464 -20.881 1.00 45.28 835 THR A CA 1
ATOM 6517 C C . THR A 1 835 ? 32.988 -9.705 -22.215 1.00 45.28 835 THR A C 1
ATOM 6519 O O . THR A 1 835 ? 33.676 -10.081 -23.165 1.00 45.28 835 THR A O 1
ATOM 6522 N N . VAL A 1 836 ? 32.439 -8.483 -22.192 1.00 47.00 836 VAL A N 1
ATOM 6523 C CA . VAL A 1 836 ? 32.747 -7.355 -23.100 1.00 47.00 836 VAL A CA 1
ATOM 6524 C C . VAL A 1 836 ? 34.243 -6.941 -23.026 1.00 47.00 836 VAL A C 1
ATOM 6526 O O . VAL A 1 836 ? 34.715 -6.152 -23.848 1.00 47.00 836 VAL A O 1
ATOM 6529 N N . ASP A 1 837 ? 35.008 -7.533 -22.100 1.00 46.34 837 ASP A N 1
ATOM 6530 C CA . ASP A 1 837 ? 36.430 -7.270 -21.825 1.00 46.34 837 ASP A CA 1
ATOM 6531 C C . ASP A 1 837 ? 37.400 -7.724 -22.931 1.00 46.34 837 ASP A C 1
ATOM 6533 O O . ASP A 1 837 ? 38.583 -7.399 -22.876 1.00 46.34 837 ASP A O 1
ATOM 6537 N N . SER A 1 838 ? 36.933 -8.448 -23.956 1.00 46.00 838 SER A N 1
ATOM 6538 C CA . SER A 1 838 ? 37.768 -8.871 -25.097 1.00 46.00 838 SER A CA 1
ATOM 6539 C C . SER A 1 838 ? 37.822 -7.860 -26.256 1.00 46.00 838 SER A C 1
ATOM 6541 O O . SER A 1 838 ? 38.570 -8.056 -27.216 1.00 46.00 838 SER A O 1
ATOM 6543 N N . LEU A 1 839 ? 37.055 -6.765 -26.186 1.00 51.97 839 LEU A N 1
ATOM 6544 C CA . LEU A 1 839 ? 37.020 -5.708 -27.203 1.00 51.97 839 LEU A CA 1
ATOM 6545 C C . LEU A 1 839 ? 37.799 -4.472 -26.741 1.00 51.97 839 LEU A C 1
ATOM 6547 O O . LEU A 1 839 ? 37.799 -4.127 -25.563 1.00 51.97 839 LEU A O 1
ATOM 6551 N N . ASN A 1 840 ? 38.432 -3.762 -27.681 1.00 54.56 840 ASN A N 1
ATOM 6552 C CA . ASN A 1 840 ? 39.087 -2.489 -27.383 1.00 54.56 840 ASN A CA 1
ATOM 6553 C C . ASN A 1 840 ? 38.059 -1.500 -26.795 1.00 54.56 840 ASN A C 1
ATOM 6555 O O . ASN A 1 840 ? 37.008 -1.264 -27.405 1.00 54.56 840 ASN A O 1
ATOM 6559 N N . ALA A 1 841 ? 38.392 -0.918 -25.638 1.00 60.56 841 ALA A N 1
ATOM 6560 C CA . ALA A 1 841 ? 37.507 -0.140 -24.768 1.00 60.56 841 ALA A CA 1
ATOM 6561 C C . ALA A 1 841 ? 36.874 1.111 -25.418 1.00 60.56 841 ALA A C 1
ATOM 6563 O O . ALA A 1 841 ? 36.012 1.746 -24.819 1.00 60.56 841 ALA A O 1
ATOM 6564 N N . GLN A 1 842 ? 37.281 1.476 -26.640 1.00 66.31 842 GLN A N 1
ATOM 6565 C CA . GLN A 1 842 ? 36.785 2.653 -27.367 1.00 66.31 842 GLN A CA 1
ATOM 6566 C C . GLN A 1 842 ? 35.966 2.343 -28.633 1.00 66.31 842 GLN A C 1
ATOM 6568 O O . GLN A 1 842 ? 35.604 3.263 -29.365 1.00 66.31 842 GLN A O 1
ATOM 6573 N N . THR A 1 843 ? 35.664 1.075 -28.926 1.00 80.38 843 THR A N 1
ATOM 6574 C CA . THR A 1 843 ? 34.787 0.738 -30.066 1.00 80.38 843 THR A CA 1
ATOM 6575 C C . THR A 1 843 ? 33.314 1.037 -29.742 1.00 80.38 843 THR A C 1
ATOM 6577 O O . THR A 1 843 ? 32.893 0.792 -28.608 1.00 80.38 843 THR A O 1
ATOM 6580 N N . PRO A 1 844 ? 32.500 1.542 -30.691 1.00 83.38 844 PRO A N 1
ATOM 6581 C CA . PRO A 1 844 ? 31.074 1.790 -30.459 1.00 83.38 844 PRO A CA 1
ATOM 6582 C C . PRO A 1 844 ? 30.318 0.565 -29.930 1.00 83.38 844 PRO A C 1
ATOM 6584 O O . PRO A 1 844 ? 29.482 0.702 -29.041 1.00 83.38 844 PRO A O 1
ATOM 6587 N N . GLU A 1 845 ? 30.653 -0.638 -30.400 1.00 78.56 845 GLU A N 1
ATOM 6588 C CA . GLU A 1 845 ? 30.062 -1.899 -29.947 1.00 78.56 845 GLU A CA 1
ATOM 6589 C C . GLU A 1 845 ? 30.413 -2.212 -28.484 1.00 78.56 845 GLU A C 1
ATOM 6591 O O . GLU A 1 845 ? 29.551 -2.671 -27.734 1.00 78.56 845 GLU A O 1
ATOM 6596 N N . HIS A 1 846 ? 31.647 -1.924 -28.047 1.00 80.94 846 HIS A N 1
ATOM 6597 C CA . HIS A 1 846 ? 32.038 -2.035 -26.636 1.00 80.94 846 HIS A CA 1
ATOM 6598 C C . HIS A 1 846 ? 31.265 -1.031 -25.771 1.00 80.94 846 HIS A C 1
ATOM 6600 O O . HIS A 1 846 ? 30.756 -1.393 -24.711 1.00 80.94 846 HIS A O 1
ATOM 6606 N N . ILE A 1 847 ? 31.118 0.213 -26.238 1.00 87.69 847 ILE A N 1
ATOM 6607 C CA . ILE A 1 847 ? 30.392 1.263 -25.512 1.00 87.69 847 ILE A CA 1
ATOM 6608 C C . ILE A 1 847 ? 28.895 0.907 -25.401 1.00 87.69 847 ILE A C 1
ATOM 6610 O O . ILE A 1 847 ? 28.326 0.986 -24.310 1.00 87.69 847 ILE A O 1
ATOM 6614 N N . PHE A 1 848 ? 28.259 0.425 -26.477 1.00 88.94 848 PHE A N 1
ATOM 6615 C CA . PHE A 1 848 ? 26.905 -0.141 -26.416 1.00 88.94 848 PHE A CA 1
ATOM 6616 C C . PHE A 1 848 ? 26.831 -1.341 -25.464 1.00 88.94 848 PHE A C 1
ATOM 6618 O O . PHE A 1 848 ? 25.894 -1.447 -24.674 1.00 88.94 848 PHE A O 1
ATOM 6625 N N . GLY A 1 849 ? 27.832 -2.222 -25.492 1.00 83.31 849 GLY A N 1
ATOM 6626 C CA . GLY A 1 849 ? 27.954 -3.342 -24.564 1.00 83.31 849 GLY A CA 1
ATOM 6627 C C . GLY A 1 849 ? 27.937 -2.892 -23.101 1.00 83.31 849 GLY A C 1
ATOM 6628 O O . GLY A 1 849 ? 27.174 -3.411 -22.292 1.00 83.31 849 GLY A O 1
ATOM 6629 N N . ARG A 1 850 ? 28.727 -1.872 -22.768 1.00 82.94 850 ARG A N 1
ATOM 6630 C CA . ARG A 1 850 ? 28.851 -1.342 -21.407 1.00 82.94 850 ARG A CA 1
ATOM 6631 C C . ARG A 1 850 ? 27.566 -0.687 -20.898 1.00 82.94 850 ARG A C 1
ATOM 6633 O O . ARG A 1 850 ? 27.191 -0.901 -19.747 1.00 82.94 850 ARG A O 1
ATOM 6640 N N . TYR A 1 851 ? 26.904 0.110 -21.739 1.00 85.94 851 TYR A N 1
ATOM 6641 C CA . TYR A 1 851 ? 25.815 0.995 -21.308 1.00 85.94 851 TYR A CA 1
ATOM 6642 C C . TYR A 1 851 ? 24.408 0.504 -21.660 1.00 85.94 851 TYR A C 1
ATOM 6644 O O . TYR A 1 851 ? 23.448 0.884 -20.992 1.00 85.94 851 TYR A O 1
ATOM 6652 N N . CYS A 1 852 ? 24.269 -0.339 -22.682 1.00 86.19 852 CYS A N 1
ATOM 6653 C CA . CYS A 1 852 ? 22.975 -0.737 -23.239 1.00 86.19 852 CYS A CA 1
ATOM 6654 C C . CYS A 1 852 ? 22.718 -2.251 -23.164 1.00 86.19 852 CYS A C 1
ATOM 6656 O O . CYS A 1 852 ? 21.555 -2.654 -23.181 1.00 86.19 852 CYS A O 1
ATOM 6658 N N . ALA A 1 853 ? 23.748 -3.103 -23.035 1.00 81.44 853 ALA A N 1
ATOM 6659 C CA . ALA A 1 853 ? 23.566 -4.564 -23.049 1.00 81.44 853 ALA A CA 1
ATOM 6660 C C . ALA A 1 853 ? 22.652 -5.077 -21.940 1.00 81.44 853 ALA A C 1
ATOM 6662 O O . ALA A 1 853 ? 21.908 -6.020 -22.177 1.00 81.44 853 ALA A O 1
ATOM 6663 N N . ARG A 1 854 ? 22.636 -4.425 -20.772 1.00 77.00 854 ARG A N 1
ATOM 6664 C CA . ARG A 1 854 ? 21.770 -4.833 -19.654 1.00 77.00 854 ARG A CA 1
ATOM 6665 C C . ARG A 1 854 ? 20.286 -4.880 -20.029 1.00 77.00 854 ARG A C 1
ATOM 6667 O O . ARG A 1 854 ? 19.548 -5.681 -19.480 1.00 77.00 854 ARG A O 1
ATOM 6674 N N . CYS A 1 855 ? 19.850 -4.035 -20.962 1.00 79.81 855 CYS A N 1
ATOM 6675 C CA . CYS A 1 855 ? 18.474 -4.047 -21.457 1.00 79.81 855 CYS A CA 1
ATOM 6676 C C . CYS A 1 855 ? 18.358 -4.680 -22.845 1.00 79.81 855 CYS A C 1
ATOM 6678 O O . CYS A 1 855 ? 17.334 -5.273 -23.139 1.00 79.81 855 CYS A O 1
ATOM 6680 N N . HIS A 1 856 ? 19.381 -4.562 -23.695 1.00 85.94 856 HIS A N 1
ATOM 6681 C CA . HIS A 1 856 ? 19.288 -4.884 -25.124 1.00 85.94 856 HIS A CA 1
ATOM 6682 C C . HIS A 1 856 ? 20.046 -6.155 -25.552 1.00 85.94 856 HIS A C 1
ATOM 6684 O O . HIS A 1 856 ? 20.032 -6.500 -26.732 1.00 85.94 856 HIS A O 1
ATOM 6690 N N . ARG A 1 857 ? 20.704 -6.869 -24.628 1.00 81.38 857 ARG A N 1
ATOM 6691 C CA . ARG A 1 857 ? 21.308 -8.196 -24.860 1.00 81.38 857 ARG A CA 1
ATOM 6692 C C . ARG A 1 857 ? 20.450 -9.265 -24.187 1.00 81.38 857 ARG A C 1
ATOM 6694 O O . ARG A 1 857 ? 20.816 -9.848 -23.177 1.00 81.38 857 ARG A O 1
ATOM 6701 N N . THR A 1 858 ? 19.268 -9.480 -24.739 1.00 73.88 858 THR A N 1
ATOM 6702 C CA . THR A 1 858 ? 18.258 -10.405 -24.214 1.00 73.88 858 THR A CA 1
ATOM 6703 C C . THR A 1 858 ? 17.653 -11.192 -25.372 1.00 73.88 858 THR A C 1
ATOM 6705 O O . THR A 1 858 ? 17.681 -10.738 -26.509 1.00 73.88 858 THR A O 1
ATOM 6708 N N . GLN A 1 859 ? 17.111 -12.382 -25.126 1.00 69.81 859 GLN A N 1
ATOM 6709 C CA . GLN A 1 859 ? 16.363 -13.110 -26.158 1.00 69.81 859 GLN A CA 1
ATOM 6710 C C . GLN A 1 859 ? 14.981 -12.490 -26.430 1.00 69.81 859 GLN A C 1
ATOM 6712 O O . GLN A 1 859 ? 14.397 -12.740 -27.477 1.00 69.81 859 GLN A O 1
ATOM 6717 N N . ASN A 1 860 ? 14.465 -11.669 -25.510 1.00 70.31 860 ASN A N 1
ATOM 6718 C CA . ASN A 1 860 ? 13.168 -11.014 -25.656 1.00 70.31 860 ASN A CA 1
ATOM 6719 C C . ASN A 1 860 ? 13.254 -9.867 -26.675 1.00 70.31 860 ASN A C 1
ATOM 6721 O O . ASN A 1 860 ? 14.164 -9.047 -26.604 1.00 70.31 860 ASN A O 1
ATOM 6725 N N . GLU A 1 861 ? 12.270 -9.758 -27.567 1.00 72.50 861 GLU A N 1
ATOM 6726 C CA . GLU A 1 861 ? 12.201 -8.698 -28.589 1.00 72.50 861 GLU A CA 1
ATOM 6727 C C . GLU A 1 861 ? 11.850 -7.313 -28.015 1.00 72.50 861 GLU A C 1
ATOM 6729 O O . GLU A 1 861 ? 11.985 -6.295 -28.697 1.00 72.50 861 GLU A O 1
ATOM 6734 N N . VAL A 1 862 ? 11.403 -7.251 -26.753 1.00 71.62 862 VAL A N 1
ATOM 6735 C CA . VAL A 1 862 ? 11.086 -5.999 -26.058 1.00 71.62 862 VAL A CA 1
ATOM 6736 C C . VAL A 1 862 ? 11.751 -5.960 -24.669 1.00 71.62 862 VAL A C 1
ATOM 6738 O O . VAL A 1 862 ? 11.495 -6.845 -23.851 1.00 71.62 862 VAL A O 1
ATOM 6741 N N . PRO A 1 863 ? 12.565 -4.925 -24.364 1.00 78.56 863 PRO A N 1
ATOM 6742 C CA . PRO A 1 863 ? 13.012 -3.882 -25.293 1.00 78.56 863 PRO A CA 1
ATOM 6743 C C . PRO A 1 863 ? 13.830 -4.483 -26.459 1.00 78.56 863 PRO A C 1
ATOM 6745 O O . PRO A 1 863 ? 14.371 -5.574 -26.305 1.00 78.56 863 PRO A O 1
ATOM 6748 N N . PRO A 1 864 ? 13.929 -3.794 -27.613 1.00 84.88 864 PRO A N 1
ATOM 6749 C CA . PRO A 1 864 ? 14.574 -4.335 -28.810 1.00 84.88 864 PRO A CA 1
ATOM 6750 C C . PRO A 1 864 ? 15.954 -4.925 -28.532 1.00 84.88 864 PRO A C 1
ATOM 6752 O O . PRO A 1 864 ? 16.853 -4.209 -28.094 1.00 84.88 864 PRO A O 1
ATOM 6755 N N . ASN A 1 865 ? 16.153 -6.209 -28.792 1.00 84.69 865 ASN A N 1
ATOM 6756 C CA . ASN A 1 865 ? 17.377 -6.921 -28.443 1.00 84.69 865 ASN A CA 1
ATOM 6757 C C . ASN A 1 865 ? 18.515 -6.774 -29.465 1.00 84.69 865 ASN A C 1
ATOM 6759 O O . ASN A 1 865 ? 19.161 -7.743 -29.862 1.00 84.69 865 ASN A O 1
ATOM 6763 N N . PHE A 1 866 ? 18.820 -5.547 -29.877 1.00 89.19 866 PHE A N 1
ATOM 6764 C CA . PHE A 1 866 ? 19.822 -5.289 -30.914 1.00 89.19 866 PHE A CA 1
ATOM 6765 C C . PHE A 1 866 ? 21.268 -5.680 -30.533 1.00 89.19 866 PHE A C 1
ATOM 6767 O O . PHE A 1 866 ? 22.144 -5.653 -31.393 1.00 89.19 866 PHE A O 1
ATOM 6774 N N . LEU A 1 867 ? 21.542 -6.053 -29.273 1.00 87.12 867 LEU A N 1
ATOM 6775 C CA . LEU A 1 867 ? 22.846 -6.559 -28.806 1.00 87.12 867 LEU A CA 1
ATOM 6776 C C . LEU A 1 867 ? 22.873 -8.078 -28.587 1.00 87.12 867 LEU A C 1
ATOM 6778 O O . LEU A 1 867 ? 23.859 -8.595 -28.051 1.00 87.12 867 LEU A O 1
ATOM 6782 N N . HIS A 1 868 ? 21.807 -8.783 -28.970 1.00 83.88 868 HIS A N 1
ATOM 6783 C CA . HIS A 1 868 ? 21.707 -10.237 -28.912 1.00 83.88 868 HIS A CA 1
ATOM 6784 C C . HIS A 1 868 ? 22.150 -10.895 -30.233 1.00 83.88 868 HIS A C 1
ATOM 6786 O O . HIS A 1 868 ? 21.893 -10.372 -31.318 1.00 83.88 868 HIS A O 1
ATOM 6792 N N . GLY A 1 869 ? 22.793 -12.064 -30.137 1.00 80.62 869 GLY A N 1
ATOM 6793 C CA . GLY A 1 869 ? 23.273 -12.852 -31.279 1.00 80.62 869 GLY A CA 1
ATOM 6794 C C . GLY A 1 869 ? 24.775 -12.732 -31.564 1.00 80.62 869 GLY A C 1
ATOM 6795 O O . GLY A 1 869 ? 25.556 -12.213 -30.767 1.00 80.62 869 GLY A O 1
ATOM 6796 N N . SER A 1 870 ? 25.192 -13.260 -32.717 1.00 80.62 870 SER A N 1
ATOM 6797 C CA . SER A 1 870 ? 26.567 -13.172 -33.221 1.00 80.62 870 SER A CA 1
ATOM 6798 C C . SER A 1 870 ? 26.981 -11.730 -33.530 1.00 80.62 870 SER A C 1
ATOM 6800 O O . SER A 1 870 ? 26.150 -10.846 -33.726 1.00 80.62 870 SER A O 1
ATOM 6802 N N . LYS A 1 871 ? 28.291 -11.486 -33.648 1.00 80.31 871 LYS A N 1
ATOM 6803 C CA . LYS A 1 871 ? 28.837 -10.157 -33.967 1.00 80.31 871 LYS A CA 1
ATOM 6804 C C . LYS A 1 871 ? 28.212 -9.537 -35.226 1.00 80.31 871 LYS A C 1
ATOM 6806 O O . LYS A 1 871 ? 27.879 -8.359 -35.206 1.00 80.31 871 LYS A O 1
ATOM 6811 N N . SER A 1 872 ? 28.037 -10.314 -36.298 1.00 81.38 872 SER A N 1
ATOM 6812 C CA . SER A 1 872 ? 27.427 -9.825 -37.543 1.00 81.38 872 SER A CA 1
ATOM 6813 C C . SER A 1 872 ? 25.953 -9.461 -37.365 1.00 81.38 872 SER A C 1
ATOM 6815 O O . SER A 1 872 ? 25.526 -8.433 -37.883 1.00 81.38 872 SER A O 1
ATOM 6817 N N . GLN A 1 873 ? 25.195 -10.257 -36.601 1.00 84.06 873 GLN A N 1
ATOM 6818 C CA . GLN A 1 873 ? 23.801 -9.953 -36.257 1.00 84.06 873 GLN A CA 1
ATOM 6819 C C . GLN A 1 873 ? 23.703 -8.677 -35.423 1.00 84.06 873 GLN A C 1
ATOM 6821 O O . GLN A 1 873 ? 22.893 -7.816 -35.738 1.00 84.06 873 GLN A O 1
ATOM 6826 N N . VAL A 1 874 ? 24.564 -8.506 -34.417 1.00 85.50 874 VAL A N 1
ATOM 6827 C CA . VAL A 1 874 ? 24.599 -7.283 -33.603 1.00 85.50 874 VAL A CA 1
ATOM 6828 C C . VAL A 1 874 ? 24.905 -6.057 -34.465 1.00 85.50 874 VAL A C 1
ATOM 6830 O O . VAL A 1 874 ? 24.198 -5.059 -34.373 1.00 85.50 874 VAL A O 1
ATOM 6833 N N . THR A 1 875 ? 25.905 -6.127 -35.349 1.00 85.44 875 THR A N 1
ATOM 6834 C CA . THR A 1 875 ? 26.206 -5.030 -36.284 1.00 85.44 875 THR A CA 1
ATOM 6835 C C . THR A 1 875 ? 25.012 -4.713 -37.189 1.00 85.44 875 THR A C 1
ATOM 6837 O O . THR A 1 875 ? 24.657 -3.546 -37.329 1.00 85.44 875 THR A O 1
ATOM 6840 N N . HIS A 1 876 ? 24.357 -5.732 -37.755 1.00 87.88 876 HIS A N 1
ATOM 6841 C CA . HIS A 1 876 ? 23.167 -5.552 -38.588 1.00 87.88 876 HIS A CA 1
ATOM 6842 C C . HIS A 1 876 ? 21.992 -4.940 -37.812 1.00 87.88 876 HIS A C 1
ATOM 6844 O O . HIS A 1 876 ? 21.340 -4.025 -38.302 1.00 87.88 876 HIS A O 1
ATOM 6850 N N . ASN A 1 877 ? 21.743 -5.397 -36.585 1.00 89.12 877 ASN A N 1
ATOM 6851 C CA . ASN A 1 877 ? 20.659 -4.893 -35.748 1.00 89.12 877 ASN A CA 1
ATOM 6852 C C . ASN A 1 877 ? 20.902 -3.442 -35.314 1.00 89.12 877 ASN A C 1
ATOM 6854 O O . ASN A 1 877 ? 19.964 -2.648 -35.280 1.00 89.12 877 ASN A O 1
ATOM 6858 N N . ILE A 1 878 ? 22.149 -3.075 -34.997 1.00 90.31 878 ILE A N 1
ATOM 6859 C CA . ILE A 1 878 ? 22.513 -1.686 -34.687 1.00 90.31 878 ILE A CA 1
ATOM 6860 C C . ILE A 1 878 ? 22.288 -0.787 -35.910 1.00 90.31 878 ILE A C 1
ATOM 6862 O O . ILE A 1 878 ? 21.676 0.271 -35.773 1.00 90.31 878 ILE A O 1
ATOM 6866 N N . ASP A 1 879 ? 22.719 -1.217 -37.098 1.00 89.88 879 ASP A N 1
ATOM 6867 C CA . ASP A 1 879 ? 22.488 -0.502 -38.361 1.00 89.88 879 ASP A CA 1
ATOM 6868 C C . ASP A 1 879 ? 20.990 -0.340 -38.667 1.00 89.88 879 ASP A C 1
ATOM 6870 O O . ASP A 1 879 ? 20.492 0.768 -38.894 1.00 89.88 879 ASP A O 1
ATOM 6874 N N . HIS A 1 880 ? 20.222 -1.424 -38.543 1.00 89.44 880 HIS A N 1
ATOM 6875 C CA . HIS A 1 880 ? 18.774 -1.399 -38.714 1.00 89.44 880 HIS A CA 1
ATOM 6876 C C . HIS A 1 880 ? 18.105 -0.434 -37.723 1.00 89.44 880 HIS A C 1
ATOM 6878 O O . HIS A 1 880 ? 17.286 0.398 -38.111 1.00 89.44 880 HIS A O 1
ATOM 6884 N N . CYS A 1 881 ? 18.497 -0.464 -36.454 1.00 91.38 881 CYS A N 1
ATOM 6885 C CA . CYS A 1 881 ? 17.893 0.352 -35.407 1.00 91.38 881 CYS A CA 1
ATOM 6886 C C . CYS A 1 881 ? 18.402 1.804 -35.347 1.00 91.38 881 CYS A C 1
ATOM 6888 O O . CYS A 1 881 ? 17.846 2.612 -34.593 1.00 91.38 881 CYS A O 1
ATOM 6890 N N . ALA A 1 882 ? 19.428 2.162 -36.127 1.00 91.12 882 ALA A N 1
ATOM 6891 C CA . ALA A 1 882 ? 20.130 3.441 -36.029 1.00 91.12 882 ALA A CA 1
ATOM 6892 C C . ALA A 1 882 ? 19.209 4.681 -35.910 1.00 91.12 882 ALA A C 1
ATOM 6894 O O . ALA A 1 882 ? 19.446 5.479 -34.999 1.00 91.12 882 ALA A O 1
ATOM 6895 N N . PRO A 1 883 ? 18.101 4.824 -36.674 1.00 89.19 883 PRO A N 1
ATOM 6896 C CA . PRO A 1 883 ? 17.202 5.974 -36.529 1.00 89.19 883 PRO A CA 1
ATOM 6897 C C . PRO A 1 883 ? 16.589 6.122 -35.129 1.00 89.19 883 PRO A C 1
ATOM 6899 O O . PRO A 1 883 ? 16.575 7.212 -34.554 1.00 89.19 883 PRO A O 1
ATOM 6902 N N . ARG A 1 884 ? 16.122 5.019 -34.527 1.00 89.19 884 ARG A N 1
ATOM 6903 C CA . ARG A 1 884 ? 15.556 5.037 -33.168 1.00 89.19 884 ARG A CA 1
ATOM 6904 C C . ARG A 1 884 ? 16.636 5.223 -32.102 1.00 89.19 884 ARG A C 1
ATOM 6906 O O . ARG A 1 884 ? 16.357 5.830 -31.064 1.00 89.19 884 ARG A O 1
ATOM 6913 N N . MET A 1 885 ? 17.850 4.724 -32.348 1.00 91.75 885 MET A N 1
ATOM 6914 C CA . MET A 1 885 ? 18.996 4.942 -31.463 1.00 91.75 885 MET A CA 1
ATOM 6915 C C . MET A 1 885 ? 19.423 6.409 -31.440 1.00 91.75 885 MET A C 1
ATOM 6917 O O . MET A 1 885 ? 19.597 6.949 -30.349 1.00 91.75 885 MET A O 1
ATOM 6921 N N . ASP A 1 886 ? 19.553 7.062 -32.601 1.00 91.06 886 ASP A N 1
ATOM 6922 C CA . ASP A 1 886 ? 19.939 8.479 -32.685 1.00 91.06 886 ASP A CA 1
ATOM 6923 C C . ASP A 1 886 ? 18.931 9.345 -31.930 1.00 91.06 886 ASP A C 1
ATOM 6925 O O . ASP A 1 886 ? 19.318 10.130 -31.063 1.00 91.06 886 ASP A O 1
ATOM 6929 N N . TYR A 1 887 ? 17.632 9.100 -32.147 1.00 89.62 887 TYR A N 1
ATOM 6930 C CA . TYR A 1 887 ? 16.562 9.798 -31.437 1.00 89.62 887 TYR A CA 1
ATOM 6931 C C . TYR A 1 887 ? 16.716 9.681 -29.915 1.00 89.62 887 TYR A C 1
ATOM 6933 O O . TYR A 1 887 ? 16.786 10.691 -29.215 1.00 89.62 887 TYR A O 1
ATOM 6941 N N . ARG A 1 888 ? 16.833 8.458 -29.377 1.00 90.06 888 ARG A N 1
ATOM 6942 C CA . ARG A 1 888 ? 16.939 8.229 -27.924 1.00 90.06 888 ARG A CA 1
ATOM 6943 C C . ARG A 1 888 ? 18.267 8.727 -27.335 1.00 90.06 888 ARG A C 1
ATOM 6945 O O . ARG A 1 888 ? 18.278 9.202 -26.201 1.00 90.06 888 ARG A O 1
ATOM 6952 N N . LEU A 1 889 ? 19.378 8.661 -28.073 1.00 92.69 889 LEU A N 1
ATOM 6953 C CA . LEU A 1 889 ? 20.664 9.235 -27.651 1.00 92.69 889 LEU A CA 1
ATOM 6954 C C . LEU A 1 889 ? 20.622 10.771 -27.647 1.00 92.69 889 LEU A C 1
ATOM 6956 O O . LEU A 1 889 ? 21.266 11.399 -26.802 1.00 92.69 889 LEU A O 1
ATOM 6960 N N . SER A 1 890 ? 19.876 11.391 -28.566 1.00 90.88 890 SER A N 1
ATOM 6961 C CA . SER A 1 890 ? 19.733 12.851 -28.662 1.00 90.88 890 SER A CA 1
ATOM 6962 C C . SER A 1 890 ? 18.965 13.456 -27.481 1.00 90.88 890 SER A C 1
ATOM 6964 O O . SER A 1 890 ? 19.259 14.578 -27.080 1.00 90.88 890 SER A O 1
ATOM 6966 N N . MET A 1 891 ? 18.080 12.687 -26.832 1.00 89.06 891 MET A N 1
ATOM 6967 C CA . MET A 1 891 ? 17.299 13.144 -25.671 1.00 89.06 891 MET A CA 1
ATOM 6968 C C . MET A 1 891 ? 18.166 13.604 -24.486 1.00 89.06 891 MET A C 1
ATOM 6970 O O . MET A 1 891 ? 17.701 14.377 -23.655 1.00 89.06 891 MET A O 1
ATOM 6974 N N . TRP A 1 892 ? 19.440 13.200 -24.408 1.00 90.00 892 TRP A N 1
ATOM 6975 C CA . TRP A 1 892 ? 20.388 13.740 -23.420 1.00 90.00 892 TRP A CA 1
ATOM 6976 C C . TRP A 1 892 ? 20.697 15.239 -23.601 1.00 90.00 892 TRP A C 1
ATOM 6978 O O . TRP A 1 892 ? 21.143 15.879 -22.648 1.00 90.00 892 TRP A O 1
ATOM 6988 N N . ASP A 1 893 ? 20.447 15.807 -24.785 1.00 87.75 893 ASP A N 1
ATOM 6989 C CA . ASP A 1 893 ? 20.613 17.242 -25.056 1.00 87.75 893 ASP A CA 1
ATOM 6990 C C . ASP A 1 893 ? 19.323 18.040 -24.851 1.00 87.75 893 ASP A C 1
ATOM 6992 O O . ASP A 1 893 ? 19.390 19.256 -24.679 1.00 87.75 893 ASP A O 1
ATOM 6996 N N . VAL A 1 894 ? 18.179 17.354 -24.822 1.00 81.19 894 VAL A N 1
ATOM 6997 C CA . VAL A 1 894 ? 16.858 17.949 -24.618 1.00 81.19 894 VAL A CA 1
ATOM 6998 C C . VAL A 1 894 ? 16.625 18.150 -23.111 1.00 81.19 894 VAL A C 1
ATOM 7000 O O . VAL A 1 894 ? 16.891 17.214 -22.333 1.00 81.19 894 VAL A O 1
ATOM 7003 N N . PRO A 1 895 ? 16.167 19.342 -22.673 1.00 71.06 895 PRO A N 1
ATOM 7004 C CA . PRO A 1 895 ? 15.716 19.573 -21.301 1.00 71.06 895 PRO A CA 1
ATOM 7005 C C . PRO A 1 895 ? 14.750 18.472 -20.846 1.00 71.06 895 PRO A C 1
ATOM 7007 O O . PRO A 1 895 ? 13.956 17.990 -21.646 1.00 71.06 895 PRO A O 1
ATOM 7010 N N . VAL A 1 896 ? 14.864 18.010 -19.591 1.00 67.12 896 VAL A N 1
ATOM 7011 C CA . VAL A 1 896 ? 14.115 16.838 -19.064 1.00 67.12 896 VAL A CA 1
ATOM 7012 C C . VAL A 1 896 ? 12.629 16.932 -19.365 1.00 67.12 896 VAL A C 1
ATOM 7014 O O . VAL A 1 896 ? 11.964 15.937 -19.631 1.00 67.12 896 VAL A O 1
ATOM 7017 N N . ASP A 1 897 ? 12.156 18.150 -19.292 1.00 58.53 897 ASP A N 1
ATOM 7018 C CA . ASP A 1 897 ? 10.798 18.557 -19.380 1.00 58.53 897 ASP A CA 1
ATOM 7019 C C . ASP A 1 897 ? 10.276 18.641 -20.823 1.00 58.53 897 ASP A C 1
ATOM 7021 O O . ASP A 1 897 ? 9.175 18.186 -21.105 1.00 58.53 897 ASP A O 1
ATOM 7025 N N . GLU A 1 898 ? 11.117 19.049 -21.770 1.00 66.75 898 GLU A N 1
ATOM 7026 C CA . GLU A 1 898 ? 10.808 19.064 -23.209 1.00 66.75 898 GLU A CA 1
ATOM 7027 C C . GLU A 1 898 ? 11.002 17.699 -23.899 1.00 66.75 898 GLU A C 1
ATOM 7029 O O . GLU A 1 898 ? 10.778 17.548 -25.104 1.00 66.75 898 GLU A O 1
ATOM 7034 N N . ARG A 1 899 ? 11.469 16.677 -23.173 1.00 74.12 899 ARG A N 1
ATOM 7035 C CA . ARG A 1 899 ? 11.703 15.353 -23.760 1.00 74.12 899 ARG A CA 1
ATOM 7036 C C . ARG A 1 899 ? 10.394 14.705 -24.158 1.00 74.12 899 ARG A C 1
ATOM 7038 O O . ARG A 1 899 ? 9.501 14.508 -23.348 1.00 74.12 899 ARG A O 1
ATOM 7045 N N . THR A 1 900 ? 10.356 14.197 -25.377 1.00 74.38 900 THR A N 1
ATOM 7046 C CA . THR A 1 900 ? 9.274 13.338 -25.867 1.00 74.38 900 THR A CA 1
ATOM 7047 C C . THR A 1 900 ? 9.496 11.866 -25.521 1.00 74.38 900 THR A C 1
ATOM 7049 O O . THR A 1 900 ? 8.563 11.072 -25.607 1.00 74.38 900 THR A O 1
ATOM 7052 N N . ARG A 1 901 ? 10.711 11.462 -25.131 1.00 78.94 901 ARG A N 1
ATOM 7053 C CA . ARG A 1 901 ? 11.087 10.079 -24.798 1.00 78.94 901 ARG A CA 1
ATOM 7054 C C . ARG A 1 901 ? 12.188 10.059 -23.737 1.00 78.94 901 ARG A C 1
ATOM 7056 O O . ARG A 1 901 ? 13.057 10.930 -23.739 1.00 78.94 901 ARG A O 1
ATOM 7063 N N . SER A 1 902 ? 12.225 9.035 -22.877 1.00 83.06 902 SER A N 1
ATOM 7064 C CA . SER A 1 902 ? 13.391 8.834 -22.006 1.00 83.06 902 SER A CA 1
ATOM 7065 C C . SER A 1 902 ? 14.669 8.616 -22.831 1.00 83.06 902 SER A C 1
ATOM 7067 O O . SER A 1 902 ? 14.608 7.948 -23.874 1.00 83.06 902 SER A O 1
ATOM 7069 N N . PRO A 1 903 ? 15.820 9.153 -22.389 1.00 88.38 903 PRO A N 1
ATOM 7070 C CA . PRO A 1 903 ? 17.073 8.990 -23.106 1.00 88.38 903 PRO A CA 1
ATOM 7071 C C . PRO A 1 903 ? 17.600 7.551 -23.032 1.00 88.38 903 PRO A C 1
ATOM 7073 O O . PRO A 1 903 ? 17.163 6.762 -22.197 1.00 88.38 903 PRO A O 1
ATOM 7076 N N . MET A 1 904 ? 18.548 7.207 -23.908 1.00 89.06 904 MET A N 1
ATOM 7077 C CA . MET A 1 904 ? 19.267 5.927 -23.868 1.00 89.06 904 MET A CA 1
ATOM 7078 C C . MET A 1 904 ? 20.741 6.144 -23.459 1.00 89.06 904 MET A C 1
ATOM 7080 O O . MET A 1 904 ? 21.398 6.996 -24.057 1.00 89.06 904 MET A O 1
ATOM 7084 N N . PRO A 1 905 ? 21.278 5.411 -22.459 1.00 86.94 905 PRO A N 1
ATOM 7085 C CA . PRO A 1 905 ? 20.515 4.662 -21.452 1.00 86.94 905 PRO A CA 1
ATOM 7086 C C . PRO A 1 905 ? 19.597 5.600 -20.636 1.00 86.94 905 PRO A C 1
ATOM 7088 O O . PRO A 1 905 ? 19.855 6.809 -20.604 1.00 86.94 905 PRO A O 1
ATOM 7091 N N . PRO A 1 906 ? 18.536 5.081 -19.990 1.00 84.81 906 PRO A N 1
ATOM 7092 C CA . PRO A 1 906 ? 17.653 5.896 -19.159 1.00 84.81 906 PRO A CA 1
ATOM 7093 C C . PRO A 1 906 ? 18.399 6.445 -17.942 1.00 84.81 906 PRO A C 1
ATOM 7095 O O . PRO A 1 906 ? 19.358 5.844 -17.453 1.00 84.81 906 PRO A O 1
ATOM 7098 N N . GLU A 1 907 ? 17.942 7.583 -17.415 1.00 83.31 907 GLU A N 1
ATOM 7099 C CA . GLU A 1 907 ? 18.609 8.246 -16.286 1.00 83.31 907 GLU A CA 1
ATOM 7100 C C . GLU A 1 907 ? 18.702 7.351 -15.044 1.00 83.31 907 GLU A C 1
ATOM 7102 O O . GLU A 1 907 ? 19.691 7.418 -14.316 1.00 83.31 907 GLU A O 1
ATOM 7107 N N . SER A 1 908 ? 17.703 6.490 -14.832 1.00 76.38 908 SER A N 1
ATOM 7108 C CA . SER A 1 908 ? 17.649 5.523 -13.731 1.00 76.38 908 SER A CA 1
ATOM 7109 C C . SER A 1 908 ? 18.740 4.447 -13.806 1.00 76.38 908 SER A C 1
ATOM 7111 O O . SER A 1 908 ? 19.106 3.881 -12.779 1.00 76.38 908 SER A O 1
ATOM 7113 N N . ALA A 1 909 ? 19.315 4.188 -14.986 1.00 77.94 909 ALA A N 1
ATOM 7114 C CA . ALA A 1 909 ? 20.371 3.190 -15.156 1.00 77.94 909 ALA A CA 1
ATOM 7115 C C . ALA A 1 909 ? 21.774 3.726 -14.818 1.00 77.94 909 ALA A C 1
ATOM 7117 O O . ALA A 1 909 ? 22.646 2.945 -14.426 1.00 77.94 909 ALA A O 1
ATOM 7118 N N . LEU A 1 910 ? 22.002 5.041 -14.942 1.00 80.12 910 LEU A N 1
ATOM 7119 C CA . LEU A 1 910 ? 23.331 5.649 -14.796 1.00 80.12 910 LEU A CA 1
ATOM 7120 C C . LEU A 1 910 ? 24.014 5.401 -13.444 1.00 80.12 910 LEU A C 1
ATOM 7122 O O . LEU A 1 910 ? 25.211 5.103 -13.448 1.00 80.12 910 LEU A O 1
ATOM 7126 N N . PRO A 1 911 ? 23.332 5.478 -12.287 1.00 75.38 911 PRO A N 1
ATOM 7127 C CA . PRO A 1 911 ? 24.064 5.376 -11.031 1.00 75.38 911 PRO A CA 1
ATOM 7128 C C . PRO A 1 911 ? 24.584 3.953 -10.772 1.00 75.38 911 PRO A C 1
ATOM 7130 O O . PRO A 1 911 ? 25.650 3.799 -10.184 1.00 75.38 911 PRO A O 1
ATOM 7133 N N . SER A 1 912 ? 23.933 2.917 -11.324 1.00 69.50 912 SER A N 1
ATOM 7134 C CA . SER A 1 912 ? 24.445 1.530 -11.306 1.00 69.50 912 SER A CA 1
ATOM 7135 C C . SER A 1 912 ? 25.744 1.338 -12.111 1.00 69.50 912 SER A C 1
ATOM 7137 O O . SER A 1 912 ? 26.396 0.296 -12.025 1.00 69.50 912 SER A O 1
ATOM 7139 N N . LEU A 1 913 ? 26.103 2.340 -12.918 1.00 75.50 913 LEU A N 1
ATOM 7140 C CA . LEU A 1 913 ? 27.337 2.430 -13.697 1.00 75.50 913 LEU A CA 1
ATOM 7141 C C . LEU A 1 913 ? 28.348 3.390 -13.044 1.00 75.50 913 LEU A C 1
ATOM 7143 O O . LEU A 1 913 ? 29.400 3.651 -13.623 1.00 75.50 913 LEU A O 1
ATOM 7147 N N . GLY A 1 914 ? 28.034 3.931 -11.860 1.00 77.00 914 GLY A N 1
ATOM 7148 C CA . GLY A 1 914 ? 28.860 4.915 -11.160 1.00 77.00 914 GLY A CA 1
ATOM 7149 C C . GLY A 1 914 ? 28.885 6.291 -11.829 1.00 77.00 914 GLY A C 1
ATOM 7150 O O . GLY A 1 914 ? 29.841 7.039 -11.635 1.00 77.00 914 GLY A O 1
ATOM 7151 N N . LEU A 1 915 ? 27.869 6.624 -12.636 1.00 81.75 915 LEU A N 1
ATOM 7152 C CA . LEU A 1 915 ? 27.812 7.867 -13.405 1.00 81.75 915 LEU A CA 1
ATOM 7153 C C . LEU A 1 915 ? 26.691 8.791 -12.926 1.00 81.75 915 LEU A C 1
ATOM 7155 O O . LEU A 1 915 ? 25.555 8.379 -12.700 1.00 81.75 915 LEU A O 1
ATOM 7159 N N . THR A 1 916 ? 26.999 10.083 -12.851 1.00 82.56 916 THR A N 1
ATOM 7160 C CA . THR A 1 916 ? 26.001 11.155 -12.759 1.00 82.56 916 THR A CA 1
ATOM 7161 C C . THR A 1 916 ? 25.489 11.538 -14.150 1.00 82.56 916 THR A C 1
ATOM 7163 O O . THR A 1 916 ? 26.174 11.348 -15.159 1.00 82.56 916 THR A O 1
ATOM 7166 N N . LYS A 1 917 ? 24.305 12.165 -14.207 1.00 85.00 917 LYS A N 1
ATOM 7167 C CA . LYS A 1 917 ? 23.730 12.706 -15.454 1.00 85.00 917 LYS A CA 1
ATOM 7168 C C . LYS A 1 917 ? 24.716 13.631 -16.178 1.00 85.00 917 LYS A C 1
ATOM 7170 O O . LYS A 1 917 ? 24.914 13.510 -17.382 1.00 85.00 917 LYS A O 1
ATOM 7175 N N . THR A 1 918 ? 25.376 14.516 -15.428 1.00 84.88 918 THR A N 1
ATOM 7176 C CA . THR A 1 918 ? 26.359 15.470 -15.961 1.00 84.88 918 THR A CA 1
ATOM 7177 C C . THR A 1 918 ? 27.600 14.772 -16.510 1.00 84.88 918 THR A C 1
ATOM 7179 O O . THR A 1 918 ? 28.057 15.119 -17.596 1.00 84.88 918 THR A O 1
ATOM 7182 N N . GLN A 1 919 ? 28.132 13.770 -15.799 1.00 88.38 919 GLN A N 1
ATOM 7183 C CA . GLN A 1 919 ? 29.286 13.000 -16.277 1.00 88.38 919 GLN A CA 1
ATOM 7184 C C . GLN A 1 919 ? 28.976 12.278 -17.587 1.00 88.38 919 GLN A C 1
ATOM 7186 O O . GLN A 1 919 ? 29.777 12.341 -18.515 1.00 88.38 919 GLN A O 1
ATOM 7191 N N . TRP A 1 920 ? 27.811 11.635 -17.687 1.00 91.44 920 TRP A N 1
ATOM 7192 C CA . TRP A 1 920 ? 27.416 10.935 -18.906 1.00 91.44 920 TRP A CA 1
ATOM 7193 C C . TRP A 1 920 ? 27.171 11.894 -20.077 1.00 91.44 920 TRP A C 1
ATOM 7195 O O . TRP A 1 920 ? 27.711 11.678 -21.164 1.00 91.44 920 TRP A O 1
ATOM 7205 N N . ARG A 1 921 ? 26.429 12.988 -19.848 1.00 90.88 921 ARG A N 1
ATOM 7206 C CA . ARG A 1 921 ? 26.134 14.004 -20.873 1.00 90.88 921 ARG A CA 1
ATOM 7207 C C . ARG A 1 921 ? 27.404 14.603 -21.482 1.00 90.88 921 ARG A C 1
ATOM 7209 O O . ARG A 1 921 ? 27.447 14.841 -22.683 1.00 90.88 921 ARG A O 1
ATOM 7216 N N . ASN A 1 922 ? 28.437 14.801 -20.665 1.00 90.69 922 ASN A N 1
ATOM 7217 C CA . ASN A 1 922 ? 29.713 15.382 -21.088 1.00 90.69 922 ASN A CA 1
ATOM 7218 C C . ASN A 1 922 ? 30.760 14.326 -21.495 1.00 90.69 922 ASN A C 1
ATOM 7220 O O . ASN A 1 922 ? 31.925 14.666 -21.698 1.00 90.69 922 ASN A O 1
ATOM 7224 N N . SER A 1 923 ? 30.385 13.045 -21.576 1.00 92.19 923 SER A N 1
ATOM 7225 C CA . SER A 1 923 ? 31.333 11.962 -21.843 1.00 92.19 923 SER A CA 1
ATOM 7226 C C . SER A 1 923 ? 31.736 11.879 -23.320 1.00 92.19 923 SER A C 1
ATOM 7228 O O . SER A 1 923 ? 30.922 12.036 -24.235 1.00 92.19 923 SER A O 1
ATOM 7230 N N . GLN A 1 924 ? 33.004 11.530 -23.562 1.00 92.25 924 GLN A N 1
ATOM 7231 C CA . GLN A 1 924 ? 33.495 11.209 -24.906 1.00 92.25 924 GLN A CA 1
ATOM 7232 C C . GLN A 1 924 ? 32.822 9.947 -25.477 1.00 92.25 924 GLN A C 1
ATOM 7234 O O . GLN A 1 924 ? 32.675 9.811 -26.692 1.00 92.25 924 GLN A O 1
ATOM 7239 N N . GLU A 1 925 ? 32.388 9.028 -24.613 1.00 91.75 925 GLU A N 1
ATOM 7240 C CA . GLU A 1 925 ? 31.703 7.790 -24.994 1.00 91.75 925 GLU A CA 1
ATOM 7241 C C . GLU A 1 925 ? 30.317 8.074 -25.602 1.00 91.75 925 GLU A C 1
ATOM 7243 O O . GLU A 1 925 ? 30.028 7.573 -26.689 1.00 91.75 925 GLU A O 1
ATOM 7248 N N . LEU A 1 926 ? 29.500 8.949 -24.995 1.00 93.12 926 LEU A N 1
ATOM 7249 C CA . LEU A 1 926 ? 28.217 9.378 -25.576 1.00 93.12 926 LEU A CA 1
ATOM 7250 C C . LEU A 1 926 ? 28.416 10.091 -26.923 1.00 93.12 926 LEU A C 1
ATOM 7252 O O . LEU A 1 926 ? 27.694 9.819 -27.887 1.00 93.12 926 LEU A O 1
ATOM 7256 N N . ALA A 1 927 ? 29.415 10.975 -27.017 1.00 92.44 927 ALA A N 1
ATOM 7257 C CA . ALA A 1 927 ? 29.757 11.645 -28.272 1.00 92.44 927 ALA A CA 1
ATOM 7258 C C . ALA A 1 927 ? 30.161 10.639 -29.369 1.00 92.44 927 ALA A C 1
ATOM 7260 O O . ALA A 1 927 ? 29.777 10.791 -30.531 1.00 92.44 927 ALA A O 1
ATOM 7261 N N . THR A 1 928 ? 30.885 9.581 -28.990 1.00 93.12 928 THR A N 1
ATOM 7262 C CA . THR A 1 928 ? 31.303 8.498 -29.890 1.00 93.12 928 THR A CA 1
ATOM 7263 C C . THR A 1 928 ? 30.108 7.686 -30.387 1.00 93.12 928 THR A C 1
ATOM 7265 O O . THR A 1 928 ? 29.990 7.488 -31.596 1.00 93.12 928 THR A O 1
ATOM 7268 N N . LEU A 1 929 ? 29.179 7.295 -29.502 1.00 93.12 929 LEU A N 1
ATOM 7269 C CA . LEU A 1 929 ? 27.946 6.595 -29.892 1.00 93.12 929 LEU A CA 1
ATOM 7270 C C . LEU A 1 929 ? 27.114 7.416 -30.879 1.00 93.12 929 LEU A C 1
ATOM 7272 O O . LEU A 1 929 ? 26.731 6.912 -31.931 1.00 93.12 929 LEU A O 1
ATOM 7276 N N . ARG A 1 930 ? 26.880 8.698 -30.580 1.00 92.44 930 ARG A N 1
ATOM 7277 C CA . ARG A 1 930 ? 26.111 9.596 -31.456 1.00 92.44 930 ARG A CA 1
ATOM 7278 C C . ARG A 1 930 ? 26.756 9.740 -32.831 1.00 92.44 930 ARG A C 1
ATOM 7280 O O . ARG A 1 930 ? 26.071 9.660 -33.845 1.00 92.44 930 ARG A O 1
ATOM 7287 N N . LYS A 1 931 ? 28.078 9.936 -32.880 1.00 92.50 931 LYS A N 1
ATOM 7288 C CA . LYS A 1 931 ? 28.815 10.038 -34.148 1.00 92.50 931 LYS A CA 1
ATOM 7289 C C . LYS A 1 931 ? 28.709 8.746 -34.959 1.00 92.50 931 LYS A C 1
ATOM 7291 O O . LYS A 1 931 ? 28.521 8.814 -36.170 1.00 92.50 931 LYS A O 1
ATOM 7296 N N . TYR A 1 932 ? 28.830 7.597 -34.298 1.00 92.25 932 TYR A N 1
ATOM 7297 C CA . TYR A 1 932 ? 28.732 6.293 -34.941 1.00 92.25 932 TYR A CA 1
ATOM 7298 C C . TYR A 1 932 ? 27.334 6.046 -35.514 1.00 92.25 932 TYR A C 1
ATOM 7300 O O . TYR A 1 932 ? 27.218 5.821 -36.714 1.00 92.25 932 TYR A O 1
ATOM 7308 N N . VAL A 1 933 ? 26.274 6.193 -34.714 1.00 92.31 933 VAL A N 1
ATOM 7309 C CA . VAL A 1 933 ? 24.891 5.982 -35.176 1.00 92.31 933 VAL A CA 1
ATOM 7310 C C . VAL A 1 933 ? 24.541 6.917 -36.341 1.00 92.31 933 VAL A C 1
ATOM 7312 O O . VAL A 1 933 ? 24.023 6.463 -37.357 1.00 92.31 933 VAL A O 1
ATOM 7315 N N . LYS A 1 934 ? 24.927 8.200 -36.275 1.00 90.00 934 LYS A N 1
ATOM 7316 C CA . LYS A 1 934 ? 24.729 9.146 -37.389 1.00 90.00 934 LYS A CA 1
ATOM 7317 C C . LYS A 1 934 ? 25.470 8.749 -38.665 1.00 90.00 934 LYS A C 1
ATOM 7319 O O . LYS A 1 934 ? 25.000 9.058 -39.756 1.00 90.00 934 LYS A O 1
ATOM 7324 N N . SER A 1 935 ? 26.620 8.083 -38.547 1.00 91.19 935 SER A N 1
ATOM 7325 C CA . SER A 1 935 ? 27.380 7.608 -39.709 1.00 91.19 935 SER A CA 1
ATOM 7326 C C . SER A 1 935 ? 26.679 6.467 -40.453 1.00 91.19 935 SER A C 1
ATOM 7328 O O . SER A 1 935 ? 26.836 6.367 -41.667 1.00 91.19 935 SER A O 1
ATOM 7330 N N . LEU A 1 936 ? 25.852 5.679 -39.754 1.00 89.69 936 LEU A N 1
ATOM 7331 C CA . LEU A 1 936 ? 25.034 4.606 -40.335 1.00 89.69 936 LEU A CA 1
ATOM 7332 C C . LEU A 1 936 ? 23.825 5.156 -41.116 1.00 89.69 936 LEU A C 1
ATOM 7334 O O . LEU A 1 936 ? 23.309 4.512 -42.018 1.00 89.69 936 LEU A O 1
ATOM 7338 N N . MET A 1 937 ? 23.404 6.390 -40.821 1.00 84.06 937 MET A N 1
ATOM 7339 C CA . MET A 1 937 ? 22.215 7.031 -41.401 1.00 84.06 937 MET A CA 1
ATOM 7340 C C . MET A 1 937 ? 22.531 8.031 -42.526 1.00 84.06 937 MET A C 1
ATOM 7342 O O . MET A 1 937 ? 21.723 8.907 -42.823 1.00 84.06 937 MET A O 1
ATOM 7346 N N . ALA A 1 938 ? 23.713 7.967 -43.149 1.00 63.56 938 ALA A N 1
ATOM 7347 C CA . ALA A 1 938 ? 24.213 9.025 -44.038 1.00 63.56 938 ALA A CA 1
ATOM 7348 C C . ALA A 1 938 ? 23.308 9.365 -45.252 1.00 63.56 938 ALA A C 1
ATOM 7350 O O . ALA A 1 938 ? 23.482 10.440 -45.832 1.00 63.56 938 ALA A O 1
ATOM 7351 N N . THR A 1 939 ? 22.342 8.508 -45.601 1.00 56.56 939 THR A N 1
ATOM 7352 C CA . THR A 1 939 ? 21.355 8.696 -46.683 1.00 56.56 939 THR A CA 1
ATOM 7353 C C . THR A 1 939 ? 19.936 9.061 -46.218 1.00 56.56 939 THR A C 1
ATOM 7355 O O . THR A 1 939 ? 19.161 9.528 -47.045 1.00 56.56 939 THR A O 1
ATOM 7358 N N . ASP A 1 940 ? 19.605 8.915 -44.929 1.00 56.78 940 ASP A N 1
ATOM 7359 C CA . ASP A 1 940 ? 18.291 9.234 -44.339 1.00 56.78 940 ASP A CA 1
ATOM 7360 C C . ASP A 1 940 ? 18.416 10.506 -43.487 1.00 56.78 940 ASP A C 1
ATOM 7362 O O . ASP A 1 940 ? 18.586 10.465 -42.266 1.00 56.78 940 ASP A O 1
ATOM 7366 N N . ARG A 1 941 ? 18.395 11.670 -44.141 1.00 54.16 941 ARG A N 1
ATOM 7367 C CA . ARG A 1 941 ? 18.366 12.972 -43.460 1.00 54.16 941 ARG A CA 1
ATOM 7368 C C . ARG A 1 941 ? 17.026 13.643 -43.694 1.00 54.16 941 ARG A C 1
ATOM 7370 O O . ARG A 1 941 ? 16.953 14.550 -44.517 1.00 54.16 941 ARG A O 1
ATOM 7377 N N . ASP A 1 942 ? 16.010 13.237 -42.944 1.00 47.22 942 ASP A N 1
ATOM 7378 C CA . ASP A 1 942 ? 14.795 14.040 -42.835 1.00 47.22 942 ASP A CA 1
ATOM 7379 C C . ASP A 1 942 ? 14.619 14.641 -41.443 1.00 47.22 942 ASP A C 1
ATOM 7381 O O . ASP A 1 942 ? 14.960 14.058 -40.410 1.00 47.22 942 ASP A O 1
ATOM 7385 N N . ALA A 1 943 ? 14.151 15.886 -41.463 1.00 45.56 943 ALA A N 1
ATOM 7386 C CA . ALA A 1 943 ? 13.969 16.745 -40.313 1.00 45.56 943 ALA A CA 1
ATOM 7387 C C . ALA A 1 943 ? 12.778 16.280 -39.462 1.00 45.56 943 ALA A C 1
ATOM 7389 O O . ALA A 1 943 ? 11.703 16.001 -39.979 1.00 45.56 943 ALA A O 1
ATOM 7390 N N . GLN A 1 944 ? 12.981 16.264 -38.142 1.00 51.81 944 GLN A N 1
ATOM 7391 C CA . GLN A 1 944 ? 11.934 16.217 -37.115 1.00 51.81 944 GLN A CA 1
ATOM 7392 C C . GLN A 1 944 ? 10.893 15.089 -37.295 1.00 51.81 944 GLN A C 1
ATOM 7394 O O . GLN A 1 944 ? 9.688 15.321 -37.303 1.00 51.81 944 GLN A O 1
ATOM 7399 N N . ILE A 1 945 ? 11.377 13.852 -37.420 1.00 60.59 945 ILE A N 1
ATOM 7400 C CA . ILE A 1 945 ? 10.537 12.655 -37.542 1.00 60.59 945 ILE A CA 1
ATOM 7401 C C . ILE A 1 945 ? 9.992 12.253 -36.160 1.00 60.59 945 ILE A C 1
ATOM 7403 O O . ILE A 1 945 ? 10.744 12.163 -35.184 1.00 60.59 945 ILE A O 1
ATOM 7407 N N . ASP A 1 946 ? 8.685 12.001 -36.076 1.00 70.75 946 ASP A N 1
ATOM 7408 C CA . ASP A 1 946 ? 8.036 11.420 -34.897 1.00 70.75 946 ASP A CA 1
ATOM 7409 C C . ASP A 1 946 ? 8.611 10.019 -34.612 1.00 70.75 946 ASP A C 1
ATOM 7411 O O . ASP A 1 946 ? 8.683 9.175 -35.507 1.00 70.75 946 ASP A O 1
ATOM 7415 N N . TYR A 1 947 ? 9.015 9.756 -33.364 1.00 77.62 947 TYR A N 1
ATOM 7416 C CA . TYR A 1 947 ? 9.685 8.514 -32.965 1.00 77.62 947 TYR A CA 1
ATOM 7417 C C . TYR A 1 947 ? 8.902 7.259 -33.363 1.00 77.62 947 TYR A C 1
ATOM 7419 O O . TYR A 1 947 ? 9.505 6.259 -33.755 1.00 77.62 947 TYR A O 1
ATOM 7427 N N . ASP A 1 948 ? 7.571 7.304 -33.283 1.00 73.56 948 ASP A N 1
ATOM 7428 C CA . ASP A 1 948 ? 6.733 6.136 -33.572 1.00 73.56 948 ASP A CA 1
ATOM 7429 C C . ASP A 1 948 ? 6.534 5.893 -35.071 1.00 73.56 948 ASP A C 1
ATOM 7431 O O . ASP A 1 948 ? 6.173 4.786 -35.469 1.00 73.56 948 ASP A O 1
ATOM 7435 N N . THR A 1 949 ? 6.843 6.887 -35.907 1.00 76.12 949 THR A N 1
ATOM 7436 C CA . THR A 1 949 ? 6.879 6.739 -37.370 1.00 76.12 949 THR A CA 1
ATOM 7437 C C . THR A 1 949 ? 8.204 6.158 -37.867 1.00 76.12 949 THR A C 1
ATOM 7439 O O . THR A 1 949 ? 8.293 5.704 -39.008 1.00 76.12 949 THR A O 1
ATOM 7442 N N . LEU A 1 950 ? 9.236 6.113 -37.012 1.00 80.75 950 LEU A N 1
ATOM 7443 C CA . LEU A 1 950 ? 10.499 5.457 -37.338 1.00 80.75 950 LEU A CA 1
ATOM 7444 C C . LEU A 1 950 ? 10.298 3.947 -37.462 1.00 80.75 950 LEU A C 1
ATOM 7446 O O . LEU A 1 950 ? 9.606 3.336 -36.637 1.00 80.75 950 LEU A O 1
ATOM 7450 N N . ARG A 1 951 ? 11.000 3.335 -38.424 1.00 83.00 951 ARG A N 1
ATOM 7451 C CA . ARG A 1 951 ? 11.059 1.873 -38.582 1.00 83.00 951 ARG A CA 1
ATOM 7452 C C . ARG A 1 951 ? 11.367 1.180 -37.252 1.00 83.00 951 ARG A C 1
ATOM 7454 O O . ARG A 1 951 ? 12.083 1.726 -36.405 1.00 83.00 951 ARG A O 1
ATOM 7461 N N . ASN A 1 952 ? 10.805 -0.013 -37.059 1.00 80.06 952 ASN A N 1
ATOM 7462 C CA . ASN A 1 952 ? 11.068 -0.801 -35.861 1.00 80.06 952 ASN A CA 1
ATOM 7463 C C . ASN A 1 952 ? 12.566 -1.093 -35.715 1.00 80.06 952 ASN A C 1
ATOM 7465 O O . ASN A 1 952 ? 13.326 -1.090 -36.673 1.00 80.06 952 ASN A O 1
ATOM 7469 N N . CYS A 1 953 ? 13.002 -1.254 -34.469 1.00 82.94 953 CYS A N 1
ATOM 7470 C CA . CYS A 1 953 ? 14.421 -1.411 -34.157 1.00 82.94 953 CYS A CA 1
ATOM 7471 C C . CYS A 1 953 ? 14.947 -2.808 -34.516 1.00 82.94 953 CYS A C 1
ATOM 7473 O O . CYS A 1 953 ? 16.129 -2.963 -34.802 1.00 82.94 953 CYS A O 1
ATOM 7475 N N . LEU A 1 954 ? 14.073 -3.811 -34.506 1.00 81.19 954 LEU A N 1
ATOM 7476 C CA . LEU A 1 954 ? 14.376 -5.140 -35.017 1.00 81.19 954 LEU A CA 1
ATOM 7477 C C . LEU A 1 954 ? 13.719 -5.279 -36.394 1.00 81.19 954 LEU A C 1
ATOM 7479 O O . LEU A 1 954 ? 12.610 -4.756 -36.557 1.00 81.19 954 LEU A O 1
ATOM 7483 N N . PRO A 1 955 ? 14.372 -5.961 -37.351 1.00 75.00 955 PRO A N 1
ATOM 7484 C CA . PRO A 1 955 ? 13.731 -6.333 -38.604 1.00 75.00 955 PRO A CA 1
ATOM 7485 C C . PRO A 1 955 ? 12.454 -7.116 -38.305 1.00 75.00 955 PRO A C 1
ATOM 7487 O O . PRO A 1 955 ? 12.438 -7.912 -37.362 1.00 75.00 955 PRO A O 1
ATOM 7490 N N . ASP A 1 956 ? 11.407 -6.924 -39.106 1.00 65.62 956 ASP A N 1
ATOM 7491 C CA . ASP A 1 956 ? 10.252 -7.814 -39.041 1.00 65.62 956 ASP A CA 1
ATOM 7492 C C . ASP A 1 956 ? 10.770 -9.237 -39.287 1.00 65.62 956 ASP A C 1
ATOM 7494 O O . ASP A 1 956 ? 11.392 -9.518 -40.317 1.00 65.62 956 ASP A O 1
ATOM 7498 N N . GLY A 1 957 ? 10.608 -10.115 -38.294 1.00 50.03 957 GLY A N 1
ATOM 7499 C CA . GLY A 1 957 ? 10.985 -11.513 -38.441 1.00 50.03 957 GLY A CA 1
ATOM 7500 C C . GLY A 1 957 ? 10.263 -12.115 -39.645 1.00 50.03 957 GLY A C 1
ATOM 7501 O O . GLY A 1 957 ? 9.199 -11.643 -40.042 1.00 50.03 957 GLY A O 1
ATOM 7502 N N . GLU A 1 958 ? 10.826 -13.177 -40.212 1.00 31.42 958 GLU A N 1
ATOM 7503 C CA . GLU A 1 958 ? 10.212 -14.027 -41.238 1.00 31.42 958 GLU A CA 1
ATOM 7504 C C . GLU A 1 958 ? 8.931 -14.713 -40.691 1.00 31.42 958 GLU A C 1
ATOM 7506 O O . GLU A 1 958 ? 8.827 -15.930 -40.577 1.00 31.42 958 GLU A O 1
ATOM 7511 N N . GLN A 1 959 ? 7.913 -13.945 -40.304 1.00 31.95 959 GLN A N 1
ATOM 7512 C CA . GLN A 1 959 ? 6.600 -14.424 -39.885 1.00 31.95 959 GLN A CA 1
ATOM 7513 C C . GLN A 1 959 ? 5.733 -14.670 -41.124 1.00 31.95 959 GLN A C 1
ATOM 7515 O O . GLN A 1 959 ? 4.705 -14.032 -41.323 1.00 31.95 959 GLN A O 1
ATOM 7520 N N . ALA A 1 960 ? 6.174 -15.588 -41.989 1.00 29.27 960 ALA A N 1
ATOM 7521 C CA . ALA A 1 960 ? 5.364 -16.148 -43.072 1.00 29.27 960 ALA A CA 1
ATOM 7522 C C . ALA A 1 960 ? 5.968 -17.446 -43.646 1.00 29.27 960 ALA A C 1
ATOM 7524 O O . ALA A 1 960 ? 6.146 -17.565 -44.853 1.00 29.27 960 ALA A O 1
ATOM 7525 N N . SER A 1 961 ? 6.279 -18.450 -42.819 1.00 26.23 961 SER A N 1
ATOM 7526 C CA . SER A 1 961 ? 6.355 -19.839 -43.315 1.00 26.23 961 SER A CA 1
ATOM 7527 C C . SER A 1 961 ? 6.174 -20.883 -42.209 1.00 26.23 961 SER A C 1
ATOM 7529 O O . SER A 1 961 ? 7.069 -21.651 -41.903 1.00 26.23 961 SER A O 1
ATOM 7531 N N . THR A 1 962 ? 5.001 -20.925 -41.582 1.00 27.75 962 THR A N 1
ATOM 7532 C CA . THR A 1 962 ? 4.411 -22.162 -41.016 1.00 27.75 962 THR A CA 1
ATOM 7533 C C . THR A 1 962 ? 2.972 -21.872 -40.583 1.00 27.75 962 THR A C 1
ATOM 7535 O O . THR A 1 962 ? 2.602 -21.949 -39.418 1.00 27.75 962 THR A O 1
ATOM 7538 N N . ALA A 1 963 ? 2.142 -21.504 -41.558 1.00 27.89 963 ALA A N 1
ATOM 7539 C CA . ALA A 1 963 ? 0.712 -21.762 -41.491 1.00 27.89 963 ALA A CA 1
ATOM 7540 C C . ALA A 1 963 ? 0.436 -22.942 -42.430 1.00 27.89 963 ALA A C 1
ATOM 7542 O O . ALA A 1 963 ? 0.307 -22.760 -43.639 1.00 27.89 963 ALA A O 1
ATOM 7543 N N . ASN A 1 964 ? 0.457 -24.143 -41.855 1.00 27.95 964 ASN A N 1
ATOM 7544 C CA . ASN A 1 964 ? -0.260 -25.331 -42.313 1.00 27.95 964 ASN A CA 1
ATOM 7545 C C . ASN A 1 964 ? -0.600 -26.172 -41.088 1.00 27.95 964 ASN A C 1
ATOM 7547 O O . ASN A 1 964 ? 0.340 -26.446 -40.308 1.00 27.95 964 ASN A O 1
#

Radius of gyration: 31.91 Å; chains: 1; bounding box: 105×87×84 Å

pLDDT: mean 77.86, std 18.65, range [20.48, 98.38]

Sequence (964 aa):
MKLHLGTFKLATCLLAAVWLLPGPAISDTDTVKSRWVSLPAGASARDTARGLISIPENNFGDLPAVLLVGDCQGPKPFQKTWAHRLASQGYVSMLIDPAATADTLQACRSGNTAPALLSAARTYMEKLADFHIDQIAVVSWGYHLPADLGDMGKHISAAVAFYPRCANAHRLRQPFPQLIFKTGQAELNGCITAASMANVFGAEIHVRTYDQARLGFDDPNADFGKAGAPTEAAYNISAHQDAIIRLETFLNSHLRVTLAQAYPSKAFSPLPPKLDDNATPHITTGYGTWTHDPTQPGPNHPPTGRSVFDRVFSKPTAAGFDYDLPDSYEAVIAHLSRFVANDRRGLKPVKQVLIPRGRSLQREAAKPNYYHHPRIVAAIDGEPAPRWHVPPIFLKNRLFLGYQETARVLEVISYNEAASRFEFQVVKNFGPGLKPEILYADRQLCTSCHQNGAPLFPREEWQETNGSTETNNELAKVMSRYHGVMVDRSGEIPAAIDVSTDRANLLPVLQRLWREGCGLENDRAANPCRAAAFTAMLQYRLSNENSFDRDQQAFRSRYTDRLTARWRAFWPNGLYISNSDIPDRDPTEDASIFGLRDPLTPRVPMEIWTGFKRSDLERMIVALAEDLPQADILKLDQWLVDAHRQNPAPQQLVKASCRFTRQLQRGLAFPIAVACQSAELAFTGALTDWAKKPVAGEITSIQVTGFEIRDREKLAEQPSTDPSSKSFQILLNGAHMRLPNGRRLSNLHITLDQARFSETATGNAVLTIDDDFQIVHDALSQLTDSAFTSQPFHAPKLMSKLFENLGIAHTRWCCNADDPAPPVRLDEAISSAETVDSLNAQTPEHIFGRYCARCHRTQNEVPPNFLHGSKSQVTHNIDHCAPRMDYRLSMWDVPVDERTRSPMPPESALPSLGLTKTQWRNSQELATLRKYVKSLMATDRDAQIDYDTLRNCLPDGEQASTAN